Protein AF-0000000084841473 (afdb_homodimer)

InterPro domains:
  IPR002213 UDP-glucuronosyl/UDP-glucosyltransferase [PF00201] (5-409)
  IPR002213 UDP-glucuronosyl/UDP-glucosyltransferase [cd03784] (1-336)
  IPR035595 UDP-glycosyltransferase family, conserved site [PS00375] (239-282)
  IPR050271 UDP-glycosyltransferase [PTHR48043] (5-389)

Solvent-accessible surface area (backbone atoms only — not comparable to full-atom values): 44385 Å² total; per-residue (Å²): 108,63,66,55,31,56,51,37,44,53,55,69,67,36,53,68,60,54,50,52,57,56,70,67,62,69,85,62,43,81,35,56,53,78,44,71,50,47,55,54,52,33,59,74,65,67,56,50,35,34,32,37,31,84,32,66,79,64,62,32,64,64,46,73,36,64,62,58,42,48,36,40,56,44,76,84,61,67,55,61,44,80,52,55,73,68,51,31,45,51,31,42,53,49,50,61,47,48,58,56,53,52,50,53,54,46,58,56,36,41,62,45,43,62,71,75,34,56,86,92,65,56,81,52,66,65,58,54,51,62,60,47,38,29,41,34,29,36,29,46,49,72,59,43,78,34,51,54,36,46,67,33,55,44,66,32,39,44,66,82,45,62,86,53,54,87,73,56,70,70,56,50,55,56,47,56,71,24,60,90,64,14,27,33,44,36,43,54,67,85,61,50,76,77,47,84,44,63,64,51,48,50,22,50,41,55,12,52,62,73,48,77,35,26,36,45,32,53,38,54,70,88,72,52,60,87,91,54,81,74,34,87,52,52,44,72,30,75,68,73,64,58,55,28,51,48,48,36,91,50,46,47,36,37,36,29,25,31,50,58,71,59,49,32,31,28,31,62,44,32,32,20,36,43,25,38,40,82,59,79,67,13,53,41,45,32,42,32,33,39,75,60,35,26,34,48,67,46,54,64,91,64,55,34,29,66,56,46,32,51,51,52,41,44,53,59,66,36,84,54,14,52,55,23,37,50,32,9,43,53,39,14,41,39,55,72,34,48,66,62,57,29,63,56,52,53,53,31,46,53,49,22,27,62,65,43,76,43,28,67,58,30,52,38,57,61,81,77,42,55,66,54,52,56,69,35,47,63,53,50,49,51,51,52,51,51,50,51,50,51,50,50,50,51,50,51,49,49,50,49,49,49,51,53,54,51,52,49,52,52,52,51,51,54,55,54,61,54,57,69,74,101,109,64,67,53,30,55,50,38,43,54,53,69,66,38,53,66,59,55,49,52,58,56,69,65,61,69,85,61,42,81,36,58,53,79,44,71,49,48,56,53,51,33,59,75,66,68,56,50,36,32,32,37,31,84,32,68,79,64,62,32,64,62,46,72,36,64,63,58,42,48,36,42,56,43,77,83,60,68,54,60,44,80,54,54,74,69,50,29,44,51,30,42,53,49,49,60,48,48,58,56,52,51,50,52,53,47,57,56,36,41,63,44,42,62,71,74,35,57,87,92,67,56,81,51,68,64,58,54,50,62,61,46,38,29,41,34,30,36,29,48,48,74,59,43,78,34,52,54,37,45,67,32,54,45,67,30,37,47,64,82,45,62,86,51,55,87,74,55,70,70,58,50,55,57,47,58,70,24,60,89,63,14,26,32,42,36,44,55,67,85,62,50,76,78,46,85,46,60,64,50,48,50,22,49,41,53,13,53,60,72,48,76,36,26,35,44,32,54,39,54,68,90,72,52,59,86,89,54,82,74,34,88,52,54,43,70,30,78,68,71,65,60,54,28,51,48,48,36,90,51,46,48,36,36,36,30,27,31,52,58,70,59,50,33,32,27,31,62,46,32,31,20,35,42,26,39,40,81,58,82,65,14,51,42,45,33,43,32,33,40,75,60,35,26,34,48,68,46,55,66,91,64,55,34,29,66,56,46,33,51,52,51,40,44,53,59,66,36,84,55,15,51,54,23,37,50,32,9,42,53,38,14,42,40,55,72,35,48,64,62,56,29,62,57,49,53,53,31,46,54,49,22,27,64,65,44,76,42,29,66,59,30,50,37,57,61,82,76,43,55,66,53,52,56,69,36,45,62,53,51,49,50,52,51,51,50,49,50,51,52,48,50,49,50,50,51,49,50,49,50,49,49,50,53,53,51,52,49,53,54,51,51,52,55,54,54,60,54,58,70,75,102

pLDDT: mean 91.63, std 9.34, range [44.0, 98.5]

Radius of gyration: 34.51 Å; Cα contacts (8 Å, |Δi|>4): 1315; chains: 2; bounding box: 115×90×79 Å

Organism: Latimeria chalumnae (NCBI:txid7897)

Nearest PDB structures (foldseek):
  7yan-assembly2_D-2  TM=9.530E-01  e=5.225E-15  Homo sapiens
  7yf5-assembly1_A  TM=9.256E-01  e=1.054E-14  Homo sapiens
  2o6l-assembly1_B  TM=9.588E-01  e=5.619E-14  Homo sapiens
  7yf5-assembly1_B  TM=9.496E-01  e=5.930E-14  Homo sapiens
  6lfn-assembly1_A  TM=6.529E-01  e=1.782E-09  Landoltia punctata

Structure (mmCIF, N/CA/C/O backbone):
data_AF-0000000084841473-model_v1
#
loop_
_entity.id
_entity.type
_entity.pdbx_description
1 polymer UDP-glucuronosyltransferase
#
loop_
_atom_site.group_PDB
_atom_site.id
_atom_site.type_symbol
_atom_site.label_atom_id
_atom_site.label_alt_id
_atom_site.label_comp_id
_atom_site.label_asym_id
_atom_site.label_entity_id
_atom_site.label_seq_id
_atom_site.pdbx_PDB_ins_code
_atom_site.Cartn_x
_atom_site.Cartn_y
_atom_site.Cartn_z
_atom_site.occupancy
_atom_site.B_iso_or_equiv
_atom_site.auth_seq_id
_atom_site.auth_comp_id
_atom_site.auth_asym_id
_atom_site.auth_atom_id
_atom_site.pdbx_PDB_model_num
ATOM 1 N N . ILE A 1 1 ? 5.359 12.258 27.25 1 73.31 1 ILE A N 1
ATOM 2 C CA . ILE A 1 1 ? 5.449 10.805 27.172 1 73.31 1 ILE A CA 1
ATOM 3 C C . ILE A 1 1 ? 5.723 10.234 28.562 1 73.31 1 ILE A C 1
ATOM 5 O O . ILE A 1 1 ? 5.223 9.156 28.906 1 73.31 1 ILE A O 1
ATOM 9 N N . GLY A 1 2 ? 6.395 11.109 29.359 1 76.5 2 GLY A N 1
ATOM 10 C CA . GLY A 1 2 ? 6.629 10.664 30.719 1 76.5 2 GLY A CA 1
ATOM 11 C C . GLY A 1 2 ? 5.352 10.484 31.531 1 76.5 2 GLY A C 1
ATOM 12 O O . GLY A 1 2 ? 5.199 9.5 32.25 1 76.5 2 GLY A O 1
ATOM 13 N N . HIS A 1 3 ? 4.418 11.359 31.281 1 86.25 3 HIS A N 1
ATOM 14 C CA . HIS A 1 3 ? 3.133 11.273 31.953 1 86.25 3 HIS A CA 1
ATOM 15 C C . HIS A 1 3 ? 2.363 10.031 31.531 1 86.25 3 HIS A C 1
ATOM 17 O O . HIS A 1 3 ? 1.638 9.438 32.344 1 86.25 3 HIS A O 1
ATOM 23 N N . LEU A 1 4 ? 2.6 9.641 30.328 1 88.81 4 LEU A N 1
ATOM 24 C CA . LEU A 1 4 ? 1.919 8.453 29.844 1 88.81 4 LEU A CA 1
ATOM 25 C C . LEU A 1 4 ? 2.447 7.199 30.531 1 88.81 4 LEU A C 1
ATOM 27 O O . LEU A 1 4 ? 1.681 6.277 30.812 1 88.81 4 LEU A O 1
ATOM 31 N N . ALA A 1 5 ? 3.727 7.203 30.828 1 91.88 5 ALA A N 1
ATOM 32 C CA . ALA A 1 5 ? 4.32 6.055 31.5 1 91.88 5 ALA A CA 1
ATOM 33 C C . ALA A 1 5 ? 3.805 5.938 32.938 1 91.88 5 ALA A C 1
ATOM 35 O O . ALA A 1 5 ? 3.529 4.832 33.406 1 91.88 5 ALA A O 1
ATOM 36 N N . LEU A 1 6 ? 3.711 7.082 33.594 1 92.12 6 LEU A N 1
ATOM 37 C CA . LEU A 1 6 ? 3.184 7.094 34.938 1 92.12 6 LEU A CA 1
ATOM 38 C C . LEU A 1 6 ? 1.737 6.609 34.969 1 92.12 6 LEU A C 1
ATOM 40 O O . LEU A 1 6 ? 1.354 5.836 35.844 1 92.12 6 LEU A O 1
ATOM 44 N N . GLN A 1 7 ? 0.996 7.074 34.062 1 93.12 7 GLN A N 1
ATOM 45 C CA . GLN A 1 7 ? -0.391 6.637 33.938 1 93.12 7 GLN A CA 1
ATOM 46 C C . GLN A 1 7 ? -0.475 5.141 33.656 1 93.12 7 GLN A C 1
ATOM 48 O O . GLN A 1 7 ? -1.378 4.461 34.156 1 93.12 7 GLN A O 1
ATOM 53 N N . CYS A 1 8 ? 0.465 4.684 32.906 1 94.88 8 CYS A N 1
ATOM 54 C CA . CYS A 1 8 ? 0.513 3.266 32.562 1 94.88 8 CYS A CA 1
ATOM 55 C C . CYS A 1 8 ? 0.738 2.412 33.781 1 94.88 8 CYS A C 1
ATOM 57 O O . CYS A 1 8 ? 0.083 1.384 33.969 1 94.88 8 CYS A O 1
ATOM 59 N N . ASP A 1 9 ? 1.625 2.881 34.625 1 94.94 9 ASP A N 1
ATOM 60 C CA . ASP A 1 9 ? 1.894 2.191 35.875 1 94.94 9 ASP A CA 1
ATOM 61 C C . ASP A 1 9 ? 0.63 2.092 36.75 1 94.94 9 ASP A C 1
ATOM 63 O O . ASP A 1 9 ? 0.327 1.031 37.281 1 94.94 9 ASP A O 1
ATOM 67 N N . LYS A 1 10 ? -0.092 3.176 36.75 1 94.69 10 LYS A N 1
ATOM 68 C CA . LYS A 1 10 ? -1.325 3.211 37.531 1 94.69 10 LYS A CA 1
ATOM 69 C C . LYS A 1 10 ? -2.371 2.266 36.969 1 94.69 10 LYS A C 1
ATOM 71 O O . LYS A 1 10 ? -3.111 1.615 37.719 1 94.69 10 LYS A O 1
ATOM 76 N N . LEU A 1 11 ? -2.416 2.217 35.719 1 93.62 11 LEU A N 1
ATOM 77 C CA . LEU A 1 11 ? -3.381 1.351 35.031 1 93.62 11 LEU A CA 1
ATOM 78 C C . LEU A 1 11 ? -3.098 -0.117 35.344 1 93.62 11 LEU A C 1
ATOM 80 O O . LEU A 1 11 ? -4.023 -0.897 35.562 1 93.62 11 LEU A O 1
ATOM 84 N N . PHE A 1 12 ? -1.845 -0.553 35.406 1 93.94 12 PHE A N 1
ATOM 85 C CA . PHE A 1 12 ? -1.459 -1.933 35.688 1 93.94 12 PHE A CA 1
ATOM 86 C C . PHE A 1 12 ? -1.74 -2.293 37.125 1 93.94 12 PHE A C 1
ATOM 88 O O . PHE A 1 12 ? -1.908 -3.469 37.469 1 93.94 12 PHE A O 1
ATOM 95 N N . MET A 1 13 ? -1.796 -1.232 37.938 1 93.19 13 MET A N 1
ATOM 96 C CA . MET A 1 13 ? -2.061 -1.471 39.344 1 93.19 13 MET A CA 1
ATOM 97 C C . MET A 1 13 ? -3.551 -1.663 39.594 1 93.19 13 MET A C 1
ATOM 99 O O . MET A 1 13 ? -3.949 -2.16 40.656 1 93.19 13 MET A O 1
ATOM 103 N N . GLU A 1 14 ? -4.336 -1.236 38.625 1 92.81 14 GLU A N 1
ATOM 104 C CA . GLU A 1 14 ? -5.773 -1.453 38.719 1 92.81 14 GLU A CA 1
ATOM 105 C C . GLU A 1 14 ? -6.148 -2.879 38.344 1 92.81 14 GLU A C 1
ATOM 107 O O . GLU A 1 14 ? -6.738 -3.104 37.281 1 92.81 14 GLU A O 1
ATOM 112 N N . SER A 1 15 ? -6.016 -3.807 39.188 1 88.44 15 SER A N 1
ATOM 113 C CA . SER A 1 15 ? -6.18 -5.234 38.938 1 88.44 15 SER A CA 1
ATOM 114 C C . SER A 1 15 ? -7.617 -5.562 38.562 1 88.44 15 SER A C 1
ATOM 116 O O . SER A 1 15 ? -7.852 -6.398 37.688 1 88.44 15 SER A O 1
ATOM 118 N N . ASP A 1 16 ? -8.547 -4.852 39.125 1 92.19 16 ASP A N 1
ATOM 119 C CA . ASP A 1 16 ? -9.953 -5.121 38.844 1 92.19 16 ASP A CA 1
ATOM 120 C C . ASP A 1 16 ? -10.273 -4.824 37.375 1 92.19 16 ASP A C 1
ATOM 122 O O . ASP A 1 16 ? -11 -5.586 36.719 1 92.19 16 ASP A O 1
ATOM 126 N N . LEU A 1 17 ? -9.766 -3.766 36.969 1 90.5 17 LEU A N 1
ATOM 127 C CA . LEU A 1 17 ? -9.992 -3.389 35.594 1 90.5 17 LEU A CA 1
ATOM 128 C C . LEU A 1 17 ? -9.359 -4.402 34.625 1 90.5 17 LEU A C 1
ATOM 130 O O . LEU A 1 17 ? -9.984 -4.82 33.656 1 90.5 17 LEU A O 1
ATOM 134 N N . LEU A 1 18 ? -8.148 -4.809 34.875 1 91.69 18 LEU A N 1
ATOM 135 C CA . LEU A 1 18 ? -7.449 -5.766 34.031 1 91.69 18 LEU A CA 1
ATOM 136 C C . LEU A 1 18 ? -8.148 -7.117 34.031 1 91.69 18 LEU A C 1
ATOM 138 O O . LEU A 1 18 ? -8.266 -7.77 33 1 91.69 18 LEU A O 1
ATOM 142 N N . ASP A 1 19 ? -8.609 -7.492 35.156 1 92.19 19 ASP A N 1
ATOM 143 C CA . ASP A 1 19 ? -9.328 -8.758 35.281 1 92.19 19 ASP A CA 1
ATOM 144 C C . ASP A 1 19 ? -10.648 -8.711 34.531 1 92.19 19 ASP A C 1
ATOM 146 O O . ASP A 1 19 ? -11.039 -9.695 33.906 1 92.19 19 ASP A O 1
ATOM 150 N N . SER A 1 20 ? -11.281 -7.617 34.656 1 92.5 20 SER A N 1
ATOM 151 C CA . SER A 1 20 ? -12.531 -7.457 33.938 1 92.5 20 SER A CA 1
ATOM 152 C C . SER A 1 20 ? -12.305 -7.566 32.438 1 92.5 20 SER A C 1
ATOM 154 O O . SER A 1 20 ? -13.078 -8.211 31.719 1 92.5 20 SER A O 1
ATOM 156 N N . LEU A 1 21 ? -11.258 -6.973 31.938 1 90.38 21 LEU A N 1
ATOM 157 C CA . LEU A 1 21 ? -10.922 -7.027 30.516 1 90.38 21 LEU A CA 1
ATOM 158 C C . LEU A 1 21 ? -10.57 -8.453 30.094 1 90.38 21 LEU A C 1
ATOM 160 O O . LEU A 1 21 ? -10.938 -8.891 29.016 1 90.38 21 LEU A O 1
ATOM 164 N N . ARG A 1 22 ? -9.922 -9.164 30.922 1 90.12 22 ARG A N 1
ATOM 165 C CA . ARG A 1 22 ? -9.547 -10.547 30.656 1 90.12 22 ARG A CA 1
ATOM 166 C C . ARG A 1 22 ? -10.781 -11.445 30.562 1 90.12 22 ARG A C 1
ATOM 168 O O . ARG A 1 22 ? -10.844 -12.344 29.734 1 90.12 22 ARG A O 1
ATOM 175 N N . HIS A 1 23 ? -11.758 -11.164 31.344 1 91.44 23 HIS A N 1
ATOM 176 C CA . HIS A 1 23 ? -12.945 -12 31.453 1 91.44 23 HIS A CA 1
ATOM 177 C C . HIS A 1 23 ? -13.875 -11.805 30.266 1 91.44 23 HIS A C 1
ATOM 179 O O . HIS A 1 23 ? -14.648 -12.703 29.922 1 91.44 23 HIS A O 1
ATOM 185 N N . GLU A 1 24 ? -13.82 -10.609 29.672 1 90.19 24 GLU A N 1
ATOM 186 C CA . GLU A 1 24 ? -14.695 -10.32 28.547 1 90.19 24 GLU A CA 1
ATOM 187 C C . GLU A 1 24 ? -14.359 -11.195 27.344 1 90.19 24 GLU A C 1
ATOM 189 O O . GLU A 1 24 ? -15.219 -11.469 26.5 1 90.19 24 GLU A O 1
ATOM 194 N N . LYS A 1 25 ? -13.141 -11.656 27.203 1 88.56 25 LYS A N 1
ATOM 195 C CA . LYS A 1 25 ? -12.656 -12.516 26.125 1 88.56 25 LYS A CA 1
ATOM 196 C C . LYS A 1 25 ? -12.969 -11.914 24.766 1 88.56 25 LYS A C 1
ATOM 198 O O . LYS A 1 25 ? -13.562 -12.578 23.906 1 88.56 25 LYS A O 1
ATOM 203 N N . PHE A 1 26 ? -12.578 -10.711 24.531 1 90.44 26 PHE A N 1
ATOM 204 C CA . PHE A 1 26 ? -12.766 -10.031 23.266 1 90.44 26 PHE A CA 1
ATOM 205 C C . PHE A 1 26 ? -12.062 -10.781 22.141 1 90.44 26 PHE A C 1
ATOM 207 O O . PHE A 1 26 ? -10.977 -11.328 22.328 1 90.44 26 PHE A O 1
ATOM 214 N N . ASP A 1 27 ? -12.711 -10.844 20.984 1 91.56 27 ASP A N 1
ATOM 215 C CA . ASP A 1 27 ? -12.094 -11.453 19.812 1 91.56 27 ASP A CA 1
ATOM 216 C C . ASP A 1 27 ? -10.953 -10.586 19.281 1 91.56 27 ASP A C 1
ATOM 218 O O . ASP A 1 27 ? -9.938 -11.102 18.828 1 91.56 27 ASP A O 1
ATOM 222 N N . ILE A 1 28 ? -11.195 -9.242 19.344 1 94.56 28 ILE A N 1
ATOM 223 C CA . ILE A 1 28 ? -10.203 -8.305 18.844 1 94.56 28 ILE A CA 1
ATOM 224 C C . ILE A 1 28 ? -10.344 -6.965 19.562 1 94.56 28 ILE A C 1
ATOM 226 O O . ILE A 1 28 ? -11.453 -6.543 19.891 1 94.56 28 ILE A O 1
ATOM 230 N N . ALA A 1 29 ? -9.266 -6.363 19.875 1 95.44 29 ALA A N 1
ATOM 231 C CA . ALA A 1 29 ? -9.258 -5.059 20.531 1 95.44 29 ALA A CA 1
ATOM 232 C C . ALA A 1 29 ? -8.852 -3.957 19.547 1 95.44 29 ALA A C 1
ATOM 234 O O . ALA A 1 29 ? -7.98 -4.16 18.703 1 95.44 29 ALA A O 1
ATOM 235 N N . LEU A 1 30 ? -9.492 -2.848 19.609 1 96 30 LEU A N 1
ATOM 236 C CA . LEU A 1 30 ? -9.055 -1.635 18.922 1 96 30 LEU A CA 1
ATOM 237 C C . LEU A 1 30 ? -8.258 -0.736 19.875 1 96 30 LEU A C 1
ATOM 239 O O . LEU A 1 30 ? -8.82 -0.173 20.812 1 96 30 LEU A O 1
ATOM 243 N N . LEU A 1 31 ? -7 -0.579 19.594 1 96 31 LEU A N 1
ATOM 244 C CA . LEU A 1 31 ? -6.105 0.141 20.5 1 96 31 LEU A CA 1
ATOM 245 C C . LEU A 1 31 ? -5.871 1.566 20 1 96 31 LEU A C 1
ATOM 247 O O . LEU A 1 31 ? -5.75 1.8 18.797 1 96 31 LEU A O 1
ATOM 251 N N . ASP A 1 32 ? -5.812 2.457 20.969 1 94.25 32 ASP A N 1
ATOM 252 C CA . ASP A 1 32 ? -5.23 3.766 20.688 1 94.25 32 ASP A CA 1
ATOM 253 C C . ASP A 1 32 ? -3.713 3.67 20.547 1 94.25 32 ASP A C 1
ATOM 255 O O . ASP A 1 32 ? -2.994 3.537 21.531 1 94.25 32 ASP A O 1
ATOM 259 N N . ALA A 1 33 ? -3.24 3.865 19.406 1 93.81 33 ALA A N 1
ATOM 260 C CA . ALA A 1 33 ? -1.84 3.584 19.109 1 93.81 33 ALA A CA 1
ATOM 261 C C . ALA A 1 33 ? -0.956 4.785 19.438 1 93.81 33 ALA A C 1
ATOM 263 O O . ALA A 1 33 ? 0.269 4.715 19.297 1 93.81 33 ALA A O 1
ATOM 264 N N . PHE A 1 34 ? -1.531 5.812 19.891 1 91.12 34 PHE A N 1
ATOM 265 C CA . PHE A 1 34 ? -0.742 6.969 20.297 1 91.12 34 PHE A CA 1
ATOM 266 C C . PHE A 1 34 ? -0.038 6.695 21.625 1 91.12 34 PHE A C 1
ATOM 268 O O . PHE A 1 34 ? 1.085 7.156 21.844 1 91.12 34 PHE A O 1
ATOM 275 N N . ASN A 1 35 ? -0.689 6 22.453 1 92.25 35 ASN A N 1
ATOM 276 C CA . ASN A 1 35 ? -0.165 5.68 23.781 1 92.25 35 ASN A CA 1
ATOM 277 C C . ASN A 1 35 ? 0.537 4.324 23.781 1 92.25 35 ASN A C 1
ATOM 279 O O . ASN A 1 35 ? -0.108 3.285 23.625 1 92.25 35 ASN A O 1
ATOM 283 N N . PRO A 1 36 ? 1.854 4.285 24.094 1 93.56 36 PRO A N 1
ATOM 284 C CA . PRO A 1 36 ? 2.568 3.008 24.141 1 93.56 36 PRO A CA 1
ATOM 285 C C . PRO A 1 36 ? 1.986 2.043 25.172 1 93.56 36 PRO A C 1
ATOM 287 O O . PRO A 1 36 ? 2.119 0.826 25.031 1 93.56 36 PRO A O 1
ATOM 290 N N . CYS A 1 37 ? 1.311 2.6 26.156 1 95.75 37 CYS A N 1
ATOM 291 C CA . CYS A 1 37 ? 0.754 1.771 27.234 1 95.75 37 CYS A CA 1
ATOM 292 C C . CYS A 1 37 ? -0.292 0.809 26.672 1 95.75 37 CYS A C 1
ATOM 294 O O . CYS A 1 37 ? -0.441 -0.307 27.188 1 95.75 37 CYS A O 1
ATOM 296 N N . SER A 1 38 ? -1.058 1.237 25.656 1 96.06 38 SER A N 1
ATOM 297 C CA . SER A 1 38 ? -2.084 0.387 25.062 1 96.06 38 SER A CA 1
ATOM 298 C C . SER A 1 38 ? -1.49 -0.925 24.562 1 96.06 38 SER A C 1
ATOM 300 O O . SER A 1 38 ? -2.105 -1.983 24.703 1 96.06 38 SER A O 1
ATOM 302 N N . PHE A 1 39 ? -0.289 -0.924 24.016 1 96.38 39 PHE A N 1
ATOM 303 C CA . PHE A 1 39 ? 0.383 -2.113 23.5 1 96.38 39 PHE A CA 1
ATOM 304 C C . PHE A 1 39 ? 0.806 -3.027 24.641 1 96.38 39 PHE A C 1
ATOM 306 O O . PHE A 1 39 ? 0.706 -4.25 24.531 1 96.38 39 PHE A O 1
ATOM 313 N N . LEU A 1 40 ? 1.278 -2.41 25.719 1 96.38 40 LEU A N 1
ATOM 314 C CA . LEU A 1 40 ? 1.697 -3.186 26.875 1 96.38 40 LEU A CA 1
ATOM 315 C C . LEU A 1 40 ? 0.51 -3.91 27.5 1 96.38 40 LEU A C 1
ATOM 317 O O . LEU A 1 40 ? 0.615 -5.082 27.875 1 96.38 40 LEU A O 1
ATOM 321 N N . ILE A 1 41 ? -0.595 -3.221 27.594 1 95.12 41 ILE A N 1
ATOM 322 C CA . ILE A 1 41 ? -1.799 -3.816 28.156 1 95.12 41 ILE A CA 1
ATOM 323 C C . ILE A 1 41 ? -2.266 -4.977 27.281 1 95.12 41 ILE A C 1
ATOM 325 O O . ILE A 1 41 ? -2.609 -6.047 27.781 1 95.12 41 ILE A O 1
ATOM 329 N N . ALA A 1 42 ? -2.314 -4.738 25.969 1 95.62 42 ALA A N 1
ATOM 330 C CA . ALA A 1 42 ? -2.715 -5.793 25.047 1 95.62 42 ALA A CA 1
ATOM 331 C C . ALA A 1 42 ? -1.813 -7.016 25.188 1 95.62 42 ALA A C 1
ATOM 333 O O . ALA A 1 42 ? -2.289 -8.156 25.156 1 95.62 42 ALA A O 1
ATOM 334 N N . GLU A 1 43 ? -0.511 -6.781 25.297 1 94.88 43 GLU A N 1
ATOM 335 C CA . GLU A 1 43 ? 0.45 -7.867 25.484 1 94.88 43 GLU A CA 1
ATOM 336 C C . GLU A 1 43 ? 0.182 -8.633 26.766 1 94.88 43 GLU A C 1
ATOM 338 O O . GLU A 1 43 ? 0.197 -9.867 26.781 1 94.88 43 GLU A O 1
ATOM 343 N N . ARG A 1 44 ? -0.047 -7.918 27.844 1 93.31 44 ARG A N 1
ATOM 344 C CA . ARG A 1 44 ? -0.308 -8.531 29.156 1 93.31 44 ARG A CA 1
ATOM 345 C C . ARG A 1 44 ? -1.559 -9.398 29.109 1 93.31 44 ARG A C 1
ATOM 347 O O . ARG A 1 44 ? -1.604 -10.469 29.719 1 93.31 44 ARG A O 1
ATOM 354 N N . LEU A 1 45 ? -2.502 -8.984 28.375 1 93.5 45 LEU A N 1
ATOM 355 C CA . LEU A 1 45 ? -3.787 -9.672 28.328 1 93.5 45 LEU A CA 1
ATOM 356 C C . LEU A 1 45 ? -3.812 -10.727 27.234 1 93.5 45 LEU A C 1
ATOM 358 O O . LEU A 1 45 ? -4.762 -11.5 27.125 1 93.5 45 LEU A O 1
ATOM 362 N N . GLY A 1 46 ? -2.805 -10.695 26.344 1 92.75 46 GLY A N 1
ATOM 363 C CA . GLY A 1 46 ? -2.744 -11.648 25.25 1 92.75 46 GLY A CA 1
ATOM 364 C C . GLY A 1 46 ? -3.809 -11.414 24.188 1 92.75 46 GLY A C 1
ATOM 365 O O . GLY A 1 46 ? -4.398 -12.367 23.672 1 92.75 46 GLY A O 1
ATOM 366 N N . LEU A 1 47 ? -4.082 -10.188 23.906 1 93.31 47 LEU A N 1
ATOM 367 C CA . LEU A 1 47 ? -5.16 -9.852 22.969 1 93.31 47 LEU A CA 1
ATOM 368 C C . LEU A 1 47 ? -4.633 -9.711 21.547 1 93.31 47 LEU A C 1
ATOM 370 O O . LEU A 1 47 ? -3.508 -9.258 21.344 1 93.31 47 LEU A O 1
ATOM 374 N N . HIS A 1 48 ? -5.441 -10.102 20.562 1 94.12 48 HIS A N 1
ATOM 375 C CA . HIS A 1 48 ? -5.281 -9.641 19.188 1 94.12 48 HIS A CA 1
ATOM 376 C C . HIS A 1 48 ? -5.836 -8.234 19.016 1 94.12 48 HIS A C 1
ATOM 378 O O . HIS A 1 48 ? -6.863 -7.887 19.594 1 94.12 48 HIS A O 1
ATOM 384 N N . PHE A 1 49 ? -5.102 -7.449 18.266 1 96.75 49 PHE A N 1
ATOM 385 C CA . PHE A 1 49 ? -5.594 -6.078 18.25 1 96.75 49 PHE A CA 1
ATOM 386 C C . PHE A 1 49 ? -5.293 -5.402 16.922 1 96.75 49 PHE A C 1
ATOM 388 O O . PHE A 1 49 ? -4.422 -5.855 16.172 1 96.75 49 PHE A O 1
ATOM 395 N N . VAL A 1 50 ? -6.074 -4.418 16.641 1 97.62 50 VAL A N 1
ATOM 396 C CA . VAL A 1 50 ? -5.891 -3.43 15.586 1 97.62 50 VAL A CA 1
ATOM 397 C C . VAL A 1 50 ? -5.406 -2.113 16.188 1 97.62 50 VAL A C 1
ATOM 399 O O . VAL A 1 50 ? -5.977 -1.626 17.172 1 97.62 50 VAL A O 1
ATOM 402 N N . ALA A 1 51 ? -4.312 -1.604 15.695 1 97.38 51 ALA A N 1
ATOM 403 C CA . ALA A 1 51 ? -3.773 -0.344 16.203 1 97.38 51 ALA A CA 1
ATOM 404 C C . ALA A 1 51 ? -4.301 0.84 15.391 1 97.38 51 ALA A C 1
ATOM 406 O O . ALA A 1 51 ? -4.121 0.902 14.172 1 97.38 51 ALA A O 1
ATOM 407 N N . VAL A 1 52 ? -4.961 1.751 16.047 1 96.62 52 VAL A N 1
ATOM 408 C CA . VAL A 1 52 ? -5.523 2.934 15.406 1 96.62 52 VAL A CA 1
ATOM 409 C C . VAL A 1 52 ? -4.73 4.172 15.812 1 96.62 52 VAL A C 1
ATOM 411 O O . VAL A 1 52 ? -4.738 4.566 16.984 1 96.62 52 VAL A O 1
ATOM 414 N N . PHE A 1 53 ? -4.07 4.715 14.875 1 94.94 53 PHE A N 1
ATOM 415 C CA . PHE A 1 53 ? -3.305 5.934 15.125 1 94.94 53 PHE A CA 1
ATOM 416 C C . PHE A 1 53 ? -4.109 7.168 14.742 1 94.94 53 PHE A C 1
ATOM 418 O O . PHE A 1 53 ? -4.598 7.266 13.609 1 94.94 53 PHE A O 1
ATOM 425 N N . PRO A 1 54 ? -4.312 8.125 15.539 1 90.69 54 PRO A N 1
ATOM 426 C CA . PRO A 1 54 ? -5.219 9.258 15.32 1 90.69 54 PRO A CA 1
ATOM 427 C C . PRO A 1 54 ? -4.641 10.297 14.367 1 90.69 54 PRO A C 1
ATOM 429 O O . PRO A 1 54 ? -5.301 11.289 14.062 1 90.69 54 PRO A O 1
ATOM 432 N N . GLY A 1 55 ? -3.607 10.039 13.688 1 89 55 GLY A N 1
ATOM 433 C CA . GLY A 1 55 ? -3.029 11.023 12.789 1 89 55 GLY A CA 1
ATOM 434 C C . GLY A 1 55 ? -2.318 10.398 11.602 1 89 55 GLY A C 1
ATOM 435 O O . GLY A 1 55 ? -2.695 9.32 11.141 1 89 55 GLY A O 1
ATOM 436 N N . ALA A 1 56 ? -1.413 11.234 11.094 1 86.69 56 ALA A N 1
ATOM 437 C CA . ALA A 1 56 ? -0.633 10.836 9.93 1 86.69 56 ALA A CA 1
ATOM 438 C C . ALA A 1 56 ? 0.406 9.781 10.297 1 86.69 56 ALA A C 1
ATOM 440 O O . ALA A 1 56 ? 0.369 9.219 11.398 1 86.69 56 ALA A O 1
ATOM 441 N N . PHE A 1 57 ? 1.195 9.391 9.406 1 89.38 57 PHE A N 1
ATOM 442 C CA . PHE A 1 57 ? 2.164 8.305 9.531 1 89.38 57 PHE A CA 1
ATOM 443 C C . PHE A 1 57 ? 3.328 8.727 10.43 1 89.38 57 PHE A C 1
ATOM 445 O O . PHE A 1 57 ? 4.492 8.492 10.086 1 89.38 57 PHE A O 1
ATOM 452 N N . PHE A 1 58 ? 2.963 9.234 11.594 1 82.19 58 PHE A N 1
ATOM 453 C CA . PHE A 1 58 ? 4.008 9.609 12.539 1 82.19 58 PHE A CA 1
ATOM 454 C C . PHE A 1 58 ? 4.676 8.375 13.133 1 82.19 58 PHE A C 1
ATOM 456 O O . PHE A 1 58 ? 3.998 7.445 13.562 1 82.19 58 PHE A O 1
ATOM 463 N N . GLY A 1 59 ? 5.973 8.305 13.07 1 81.44 59 GLY A N 1
ATOM 464 C CA . GLY A 1 59 ? 6.719 7.191 13.633 1 81.44 59 GLY A CA 1
ATOM 465 C C . GLY A 1 59 ? 6.602 5.922 12.805 1 81.44 59 GLY A C 1
ATOM 466 O O . GLY A 1 59 ? 6.816 4.824 13.32 1 81.44 59 GLY A O 1
ATOM 467 N N . SER A 1 60 ? 6.258 6.039 11.602 1 84.19 60 SER A N 1
ATOM 468 C CA . SER A 1 60 ? 5.984 4.898 10.727 1 84.19 60 SER A CA 1
ATOM 469 C C . SER A 1 60 ? 7.227 4.035 10.547 1 84.19 60 SER A C 1
ATOM 471 O O . SER A 1 60 ? 7.129 2.809 10.445 1 84.19 60 SER A O 1
ATOM 473 N N . GLN A 1 61 ? 8.344 4.613 10.625 1 83.69 61 GLN A N 1
ATOM 474 C CA . GLN A 1 61 ? 9.57 3.846 10.422 1 83.69 61 GLN A CA 1
ATOM 475 C C . GLN A 1 61 ? 9.781 2.84 11.547 1 83.69 61 GLN A C 1
ATOM 477 O O . GLN A 1 61 ? 10.32 1.753 11.328 1 83.69 61 GLN A O 1
ATOM 482 N N . GLN A 1 62 ? 9.273 3.191 12.703 1 84.12 62 GLN A N 1
ATOM 483 C CA . GLN A 1 62 ? 9.406 2.303 13.852 1 84.12 62 GLN A CA 1
ATOM 484 C C . GLN A 1 62 ? 8.352 1.198 13.812 1 84.12 62 GLN A C 1
ATOM 486 O O . GLN A 1 62 ? 8.453 0.216 14.555 1 84.12 62 GLN A O 1
ATOM 491 N N . ARG A 1 63 ? 7.48 1.371 12.953 1 87.81 63 ARG A N 1
ATOM 492 C CA . ARG A 1 63 ? 6.379 0.42 12.852 1 87.81 63 ARG A CA 1
ATOM 493 C C . ARG A 1 63 ? 6.531 -0.469 11.625 1 87.81 63 ARG A C 1
ATOM 495 O O . ARG A 1 63 ? 5.578 -1.131 11.203 1 87.81 63 ARG A O 1
ATOM 502 N N . GLY A 1 64 ? 7.719 -0.393 11.07 1 88.38 64 GLY A N 1
ATOM 503 C CA . GLY A 1 64 ? 8.039 -1.283 9.961 1 88.38 64 GLY A CA 1
ATOM 504 C C . GLY A 1 64 ? 7.527 -0.785 8.625 1 88.38 64 GLY A C 1
ATOM 505 O O . GLY A 1 64 ? 7.621 -1.489 7.617 1 88.38 64 GLY A O 1
ATOM 506 N N . ILE A 1 65 ? 6.957 0.368 8.539 1 92.56 65 ILE A N 1
ATOM 507 C CA . ILE A 1 65 ? 6.457 0.935 7.293 1 92.56 65 ILE A CA 1
ATOM 508 C C . ILE A 1 65 ? 7.602 1.584 6.527 1 92.56 65 ILE A C 1
ATOM 510 O O . ILE A 1 65 ? 8.289 2.465 7.051 1 92.56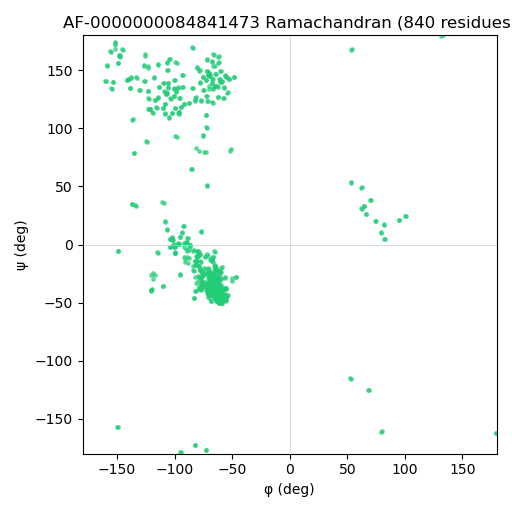 65 ILE A O 1
ATOM 514 N N . PRO A 1 66 ? 7.781 1.172 5.332 1 92.75 66 PRO A N 1
ATOM 515 C CA . PRO A 1 66 ? 8.859 1.789 4.551 1 92.75 66 PRO A CA 1
ATOM 516 C C . PRO A 1 66 ? 8.695 3.301 4.418 1 92.75 66 PRO A C 1
ATOM 518 O O . PRO A 1 66 ? 7.633 3.777 4.008 1 92.75 66 PRO A O 1
ATOM 521 N N . SER A 1 67 ? 9.742 4.012 4.789 1 94.5 67 SER A N 1
ATOM 522 C CA . SER A 1 67 ? 9.734 5.469 4.766 1 94.5 67 SER A CA 1
ATOM 523 C C . SER A 1 67 ? 11.023 6.016 4.152 1 94.5 67 SER A C 1
ATOM 525 O O . SER A 1 67 ? 11.891 6.523 4.871 1 94.5 67 SER A O 1
ATOM 527 N N . PRO A 1 68 ? 11.133 6.004 2.852 1 95.12 68 PRO A N 1
ATOM 528 C CA . PRO A 1 68 ? 12.352 6.523 2.227 1 95.12 68 PRO A CA 1
ATOM 529 C C . PRO A 1 68 ? 12.578 8.008 2.52 1 95.12 68 PRO A C 1
ATOM 531 O O . PRO A 1 68 ? 11.734 8.844 2.188 1 95.12 68 PRO A O 1
ATOM 534 N N . PRO A 1 69 ? 13.703 8.328 3.004 1 96.25 69 PRO A N 1
ATOM 535 C CA . PRO A 1 69 ? 13.93 9.711 3.418 1 96.25 69 PRO A CA 1
ATOM 536 C C . PRO A 1 69 ? 14.102 10.664 2.236 1 96.25 69 PRO A C 1
ATOM 538 O O . PRO A 1 69 ? 14.109 11.883 2.416 1 96.25 69 PRO A O 1
ATOM 541 N N . SER A 1 70 ? 14.227 10.117 1.078 1 97.38 70 SER A N 1
ATOM 542 C CA . SER A 1 70 ? 14.43 10.961 -0.094 1 97.38 70 SER A CA 1
ATOM 543 C C . SER A 1 70 ? 13.164 11.758 -0.424 1 97.38 70 SER A C 1
ATOM 545 O O . SER A 1 70 ? 13.242 12.82 -1.04 1 97.38 70 SER A O 1
ATOM 547 N N . TYR A 1 71 ? 11.977 11.234 0.015 1 97.38 71 TYR A N 1
ATOM 548 C CA . TYR A 1 71 ? 10.773 11.961 -0.378 1 97.38 71 TYR A CA 1
ATOM 549 C C . TYR A 1 71 ? 9.688 11.828 0.68 1 97.38 71 TYR A C 1
ATOM 551 O O . TYR A 1 71 ? 8.609 12.414 0.549 1 97.38 71 TYR A O 1
ATOM 559 N N . VAL A 1 72 ? 9.883 11.039 1.713 1 97.25 72 VAL A N 1
ATOM 560 C CA . VAL A 1 72 ? 8.953 10.938 2.832 1 97.25 72 VAL A CA 1
ATOM 561 C C . VAL A 1 72 ? 9.5 11.727 4.027 1 97.25 72 VAL A C 1
ATOM 563 O O . VAL A 1 72 ? 10.5 11.336 4.629 1 97.25 72 VAL A O 1
ATOM 566 N N . PRO A 1 73 ? 8.859 12.734 4.363 1 96.81 73 PRO A N 1
ATOM 567 C CA . PRO A 1 73 ? 9.367 13.531 5.48 1 96.81 73 PRO A CA 1
ATOM 568 C C . PRO A 1 73 ? 9.172 12.852 6.832 1 96.81 73 PRO A C 1
ATOM 570 O O . PRO A 1 73 ? 8.133 12.234 7.07 1 96.81 73 PRO A O 1
ATOM 573 N N . VAL A 1 74 ? 10.164 13.008 7.668 1 95.38 74 VAL A N 1
ATOM 574 C CA . VAL A 1 74 ? 10.102 12.477 9.023 1 95.38 74 VAL A CA 1
ATOM 575 C C . VAL A 1 74 ? 9.242 13.383 9.898 1 95.38 74 VAL A C 1
ATOM 577 O O . VAL A 1 74 ? 9.148 14.586 9.648 1 95.38 74 VAL A O 1
ATOM 580 N N . TYR A 1 75 ? 8.602 12.773 10.891 1 92.88 75 TYR A N 1
ATOM 581 C CA . TYR A 1 75 ? 7.773 13.531 11.82 1 92.88 75 TYR A CA 1
ATOM 582 C C . TYR A 1 75 ? 8.562 14.672 12.445 1 92.88 75 TYR A C 1
ATOM 584 O O . TYR A 1 75 ? 9.711 14.5 12.852 1 92.88 75 TYR A O 1
ATOM 592 N N . ARG A 1 76 ? 8.055 15.867 12.453 1 93.12 76 ARG A N 1
ATOM 593 C CA . ARG A 1 76 ? 8.578 17.094 13.047 1 93.12 76 ARG A CA 1
ATOM 594 C C . ARG A 1 76 ? 9.648 17.719 12.164 1 93.12 76 ARG A C 1
ATOM 596 O O . ARG A 1 76 ? 10.344 18.641 12.578 1 93.12 76 ARG A O 1
ATOM 603 N N . SER A 1 77 ? 9.781 17.234 10.961 1 95.25 77 SER A N 1
ATOM 604 C CA . SER A 1 77 ? 10.781 17.797 10.07 1 95.25 77 SER A CA 1
ATOM 605 C C . SER A 1 77 ? 10.289 19.109 9.461 1 95.25 77 SER A C 1
ATOM 607 O O . SER A 1 77 ? 11.094 19.938 9.023 1 95.25 77 SER A O 1
ATOM 609 N N . LEU A 1 78 ? 9.008 19.266 9.328 1 97 78 LEU A N 1
ATOM 610 C CA . LEU A 1 78 ? 8.383 20.422 8.688 1 97 78 LEU A CA 1
ATOM 611 C C . LEU A 1 78 ? 8.781 20.5 7.219 1 97 78 LEU A C 1
ATOM 613 O O . LEU A 1 78 ? 8.953 21.609 6.68 1 97 78 LEU A O 1
ATOM 617 N N . LEU A 1 79 ? 9.016 19.312 6.656 1 97.81 79 LEU A N 1
ATOM 618 C CA . LEU A 1 79 ? 9.375 19.219 5.246 1 97.81 79 LEU A CA 1
ATOM 619 C C . LEU A 1 79 ? 8.203 18.672 4.43 1 97.81 79 LEU A C 1
ATOM 621 O O . LEU A 1 79 ? 7.289 18.047 4.98 1 97.81 79 LEU A O 1
ATOM 625 N N . SER A 1 80 ? 8.203 18.969 3.168 1 97.81 80 SER A N 1
ATOM 626 C CA . SER A 1 80 ? 7.281 18.344 2.219 1 97.81 80 SER A CA 1
ATOM 627 C C . SER A 1 80 ? 7.922 17.156 1.516 1 97.81 80 SER A C 1
ATOM 629 O O . SER A 1 80 ? 9.031 16.75 1.863 1 97.81 80 SER A O 1
ATOM 631 N N . ASP A 1 81 ? 7.211 16.516 0.604 1 97.31 81 ASP A N 1
ATOM 632 C CA . ASP A 1 81 ? 7.746 15.398 -0.155 1 97.31 81 ASP A CA 1
ATOM 633 C C . ASP A 1 81 ? 8.625 15.875 -1.309 1 97.31 81 ASP A C 1
ATOM 635 O O . ASP A 1 81 ? 9.289 15.078 -1.968 1 97.31 81 ASP A O 1
ATOM 639 N N . HIS A 1 82 ? 8.633 17.156 -1.605 1 97 82 HIS A N 1
ATOM 640 C CA . HIS A 1 82 ? 9.523 17.766 -2.58 1 97 82 HIS A CA 1
ATOM 641 C C . HIS A 1 82 ? 10.719 18.438 -1.894 1 97 82 HIS A C 1
ATOM 643 O O . HIS A 1 82 ? 10.688 19.641 -1.612 1 97 82 HIS A O 1
ATOM 649 N N . MET A 1 83 ? 11.734 17.688 -1.794 1 98 83 MET A N 1
ATOM 650 C CA . MET A 1 83 ? 12.875 18.172 -1.018 1 98 83 MET A CA 1
ATOM 651 C C . MET A 1 83 ? 14.055 18.5 -1.927 1 98 83 MET A C 1
ATOM 653 O O . MET A 1 83 ? 14.344 17.75 -2.869 1 98 83 MET A O 1
ATOM 657 N N . ASN A 1 84 ? 14.727 19.609 -1.629 1 97.56 84 ASN A N 1
ATOM 658 C CA . ASN A 1 84 ? 16.016 19.875 -2.264 1 97.56 84 ASN A CA 1
ATOM 659 C C . ASN A 1 84 ? 17.141 19.125 -1.554 1 97.56 84 ASN A C 1
ATOM 661 O O . ASN A 1 84 ? 16.891 18.328 -0.657 1 97.56 84 ASN A O 1
ATOM 665 N N . PHE A 1 85 ? 18.375 19.391 -1.925 1 97.75 85 PHE A N 1
ATOM 666 C CA . PHE A 1 85 ? 19.516 18.625 -1.397 1 97.75 85 PHE A CA 1
ATOM 667 C C . PHE A 1 85 ? 19.625 18.812 0.111 1 97.75 85 PHE A C 1
ATOM 669 O O . PHE A 1 85 ? 19.734 17.844 0.854 1 97.75 85 PHE A O 1
ATOM 676 N N . TRP A 1 86 ? 19.578 19.984 0.602 1 98.12 86 TRP A N 1
ATOM 677 C CA . TRP A 1 86 ? 19.766 20.297 2.016 1 98.12 86 TRP A CA 1
ATOM 678 C C . TRP A 1 86 ? 18.609 19.766 2.85 1 98.12 86 TRP A C 1
ATOM 680 O O . TRP A 1 86 ? 18.812 19.328 3.986 1 98.12 86 TRP A O 1
ATOM 690 N N . GLU A 1 87 ? 17.422 19.812 2.289 1 98.5 87 GLU A N 1
ATOM 691 C CA . GLU A 1 87 ? 16.25 19.266 2.975 1 98.5 87 GLU A CA 1
ATOM 692 C C . GLU A 1 87 ? 16.328 17.75 3.1 1 98.5 87 GLU A C 1
ATOM 694 O O . GLU A 1 87 ? 15.969 17.188 4.137 1 98.5 87 GLU A O 1
ATOM 699 N N . ARG A 1 88 ? 16.781 17.078 2.008 1 98.31 88 ARG A N 1
ATOM 700 C CA . ARG A 1 88 ? 16.969 15.641 2.08 1 98.31 88 ARG A CA 1
ATOM 701 C C . ARG A 1 88 ? 18.031 15.281 3.119 1 98.31 88 ARG A C 1
ATOM 703 O O . ARG A 1 88 ? 17.891 14.289 3.84 1 98.31 88 ARG A O 1
ATOM 710 N N . LEU A 1 89 ? 19.078 16.078 3.156 1 98.06 89 LEU A N 1
ATOM 711 C CA . LEU A 1 89 ? 20.094 15.875 4.176 1 98.06 89 LEU A CA 1
ATOM 712 C C . LEU A 1 89 ? 19.5 16 5.574 1 98.06 89 LEU A C 1
ATOM 714 O O . LEU A 1 89 ? 19.734 15.141 6.43 1 98.06 89 LEU A O 1
ATOM 718 N N . LYS A 1 90 ? 18.781 17.078 5.797 1 98.25 90 LYS A N 1
ATOM 719 C CA . LYS A 1 90 ? 18.109 17.281 7.078 1 98.25 90 LYS A CA 1
ATOM 720 C C . LYS A 1 90 ? 17.203 16.094 7.418 1 98.25 90 LYS A C 1
ATOM 722 O O . LYS A 1 90 ? 17.25 15.586 8.539 1 98.25 90 LYS A O 1
ATOM 727 N N . ASN A 1 91 ? 16.422 15.695 6.426 1 97.88 91 ASN A N 1
ATOM 728 C CA . ASN A 1 91 ? 15.5 14.594 6.625 1 97.88 91 ASN A CA 1
ATOM 729 C C . ASN A 1 91 ? 16.234 13.297 6.969 1 97.88 91 ASN A C 1
ATOM 731 O O . ASN A 1 91 ? 15.781 12.531 7.824 1 97.88 91 ASN A O 1
ATOM 735 N N . CYS A 1 92 ? 17.312 13.047 6.336 1 96.56 92 CYS A N 1
ATOM 736 C CA . CYS A 1 92 ? 18.125 11.852 6.594 1 96.56 92 CYS A CA 1
ATOM 737 C C . CYS A 1 92 ? 18.656 11.859 8.016 1 96.56 92 CYS A C 1
ATOM 739 O O . CYS A 1 92 ? 18.594 10.844 8.711 1 96.56 92 CYS A O 1
ATOM 741 N N . VAL A 1 93 ? 19.203 12.977 8.398 1 95.81 93 VAL A N 1
ATOM 742 C CA . VAL A 1 93 ? 19.734 13.094 9.742 1 95.81 93 VAL A CA 1
ATOM 743 C C . VAL A 1 93 ? 18.625 12.891 10.773 1 95.81 93 VAL A C 1
ATOM 745 O O . VAL A 1 93 ? 18.812 12.188 11.766 1 95.81 93 VAL A O 1
ATOM 748 N N . MET A 1 94 ? 17.531 13.508 10.492 1 95.81 94 MET A N 1
ATOM 749 C CA . MET A 1 94 ? 16.406 13.375 11.406 1 95.81 94 MET A CA 1
ATOM 750 C C . MET A 1 94 ? 15.891 11.938 11.422 1 95.81 94 MET A C 1
ATOM 752 O O . MET A 1 94 ? 15.445 11.445 12.469 1 95.81 94 MET A O 1
ATOM 756 N N . PHE A 1 95 ? 15.945 11.328 10.289 1 95 95 PHE A N 1
ATOM 757 C CA . PHE A 1 95 ? 15.562 9.93 10.203 1 95 95 PHE A CA 1
ATOM 758 C C . PHE A 1 95 ? 16.422 9.07 11.109 1 95 95 PHE A C 1
ATOM 760 O O . PHE A 1 95 ? 15.914 8.258 11.883 1 95 95 PHE A O 1
ATOM 767 N N . LEU A 1 96 ? 17.656 9.258 11.062 1 91.62 96 LEU A N 1
ATOM 768 C CA . LEU A 1 96 ? 18.578 8.5 11.898 1 91.62 96 LEU A CA 1
ATOM 769 C C . LEU A 1 96 ? 18.391 8.836 13.375 1 91.62 96 LEU A C 1
ATOM 771 O O . LEU A 1 96 ? 18.438 7.949 14.227 1 91.62 96 LEU A O 1
ATOM 775 N N . SER A 1 97 ? 18.109 10.055 13.633 1 93.12 97 SER A N 1
ATOM 776 C CA . SER A 1 97 ? 17.906 10.5 15.008 1 93.12 97 SER A CA 1
ATOM 777 C C . SER A 1 97 ? 16.609 9.938 15.586 1 93.12 97 SER A C 1
ATOM 779 O O . SER A 1 97 ? 16.453 9.836 16.797 1 93.12 97 SER A O 1
ATOM 781 N N . SER A 1 98 ? 15.672 9.688 14.703 1 91.56 98 SER A N 1
ATOM 782 C CA . SER A 1 98 ? 14.375 9.18 15.156 1 91.56 98 SER A CA 1
ATOM 783 C C . SER A 1 98 ? 14.523 7.836 15.867 1 91.56 98 SER A C 1
ATOM 785 O O . SER A 1 98 ? 13.719 7.496 16.734 1 91.56 98 SER A O 1
ATOM 787 N N . PHE A 1 99 ? 15.547 7.09 15.617 1 87.75 99 PHE A N 1
ATOM 788 C CA . PHE A 1 99 ? 15.789 5.82 16.281 1 87.75 99 PHE A CA 1
ATOM 789 C C . PHE A 1 99 ? 16.219 6.047 17.734 1 87.75 99 PHE A C 1
ATOM 791 O O . PHE A 1 99 ? 15.859 5.266 18.625 1 87.75 99 PHE A O 1
ATOM 798 N N . VAL A 1 100 ? 16.906 7.117 17.891 1 90.44 100 VAL A N 1
ATOM 799 C CA . VAL A 1 100 ? 17.328 7.48 19.25 1 90.44 100 VAL A CA 1
ATOM 800 C C . VAL A 1 100 ? 16.109 7.934 20.062 1 90.44 100 VAL A C 1
ATOM 802 O O . VAL A 1 100 ? 15.969 7.586 21.234 1 90.44 100 VAL A O 1
ATOM 805 N N . GLU A 1 101 ? 15.281 8.664 19.438 1 88.5 101 GLU A N 1
ATOM 806 C CA . GLU A 1 101 ? 14.062 9.133 20.094 1 88.5 101 GLU A CA 1
ATOM 807 C C . GLU A 1 101 ? 13.195 7.957 20.531 1 88.5 101 GLU A C 1
ATOM 809 O O . GLU A 1 101 ? 12.57 8 21.594 1 88.5 101 GLU A O 1
ATOM 814 N N . GLU A 1 102 ? 13.102 7.012 19.719 1 87.12 102 GLU A N 1
ATOM 815 C CA . GLU A 1 102 ? 12.312 5.824 20.047 1 87.12 102 GLU A CA 1
ATOM 816 C C . GLU A 1 102 ? 12.898 5.098 21.25 1 87.12 102 GLU A C 1
ATOM 818 O O . GLU A 1 102 ? 12.156 4.57 22.078 1 87.12 102 GLU A O 1
ATOM 823 N N . GLN A 1 103 ? 14.18 5.07 21.328 1 88.81 103 GLN A N 1
ATOM 824 C CA . GLN A 1 103 ? 14.836 4.457 22.484 1 88.81 103 GLN A CA 1
ATOM 825 C C . GLN A 1 103 ? 14.531 5.227 23.766 1 88.81 103 GLN A C 1
ATOM 827 O O . GLN A 1 103 ? 14.398 4.633 24.828 1 88.81 103 GLN A O 1
ATOM 832 N N . GLN A 1 104 ? 14.461 6.473 23.609 1 90.69 104 GLN A N 1
ATOM 833 C CA . GLN A 1 104 ? 14.133 7.305 24.766 1 90.69 104 GLN A CA 1
ATOM 834 C C . GLN A 1 104 ? 12.703 7.059 25.25 1 90.69 104 GLN A C 1
ATOM 836 O O . GLN A 1 104 ? 12.438 7.07 26.453 1 90.69 104 GLN A O 1
ATOM 841 N N . VAL A 1 105 ? 11.836 6.863 24.328 1 88.25 105 VAL A N 1
ATOM 842 C CA . VAL A 1 105 ? 10.461 6.539 24.688 1 88.25 105 VAL A CA 1
ATOM 843 C C . VAL A 1 105 ? 10.414 5.188 25.391 1 88.25 105 VAL A C 1
ATOM 845 O O . VAL A 1 105 ? 9.766 5.047 26.438 1 88.25 105 VAL A O 1
ATOM 848 N N . GLN A 1 106 ? 11.117 4.242 24.859 1 88.62 106 GLN A N 1
ATOM 849 C CA . GLN A 1 106 ? 11.211 2.928 25.484 1 88.62 106 GLN A CA 1
ATOM 850 C C . GLN A 1 106 ? 11.727 3.037 26.922 1 88.62 106 GLN A C 1
ATOM 852 O O . GLN A 1 106 ? 11.219 2.371 27.812 1 88.62 106 GLN A O 1
ATOM 857 N N . ALA A 1 107 ? 12.719 3.881 27.062 1 92.19 107 ALA A N 1
ATOM 858 C CA . ALA A 1 107 ? 13.352 4.043 28.375 1 92.19 107 ALA A CA 1
ATOM 859 C C . ALA A 1 107 ? 12.359 4.57 29.406 1 92.19 107 ALA A C 1
ATOM 861 O O . ALA A 1 107 ? 12.422 4.211 30.578 1 92.19 107 ALA A O 1
ATOM 862 N N . ARG A 1 108 ? 11.43 5.359 28.969 1 92.75 108 ARG A N 1
ATOM 863 C CA . ARG A 1 108 ? 10.438 5.941 29.875 1 92.75 108 ARG A CA 1
ATOM 864 C C . ARG A 1 108 ? 9.453 4.879 30.359 1 92.75 108 ARG A C 1
ATOM 866 O O . ARG A 1 108 ? 8.891 5.008 31.453 1 92.75 108 ARG A O 1
ATOM 873 N N . PHE A 1 109 ? 9.32 3.844 29.578 1 94.94 109 PHE A N 1
ATOM 874 C CA . PHE A 1 109 ? 8.352 2.811 29.938 1 94.94 109 PHE A CA 1
ATOM 875 C C . PHE A 1 109 ? 9.062 1.604 30.547 1 94.94 109 PHE A C 1
ATOM 877 O O . PHE A 1 109 ? 8.414 0.612 30.891 1 94.94 109 PHE A O 1
ATOM 884 N N . GLU A 1 110 ? 10.375 1.675 30.625 1 92.62 110 GLU A N 1
ATOM 885 C CA . GLU A 1 110 ? 11.156 0.549 31.125 1 92.62 110 GLU A CA 1
ATOM 886 C C . GLU A 1 110 ? 10.75 0.188 32.562 1 92.62 110 GLU A C 1
ATOM 888 O O . GLU A 1 110 ? 10.664 -0.992 32.906 1 92.62 110 GLU A O 1
ATOM 893 N N . TYR A 1 111 ? 10.602 1.181 33.344 1 92.19 111 TYR A N 1
ATOM 894 C CA . TYR A 1 111 ? 10.234 0.919 34.719 1 92.19 111 TYR A CA 1
ATOM 895 C C . TYR A 1 111 ? 8.891 0.205 34.812 1 92.19 111 TYR A C 1
ATOM 897 O O . TYR A 1 111 ? 8.719 -0.703 35.625 1 92.19 111 TYR A O 1
ATOM 905 N N . VAL A 1 112 ? 7.926 0.639 33.969 1 94.62 112 VAL A N 1
ATOM 906 C CA . VAL A 1 112 ? 6.621 -0.012 33.938 1 94.62 112 VAL A CA 1
ATOM 907 C C . VAL A 1 112 ? 6.781 -1.466 33.5 1 94.62 112 VAL A C 1
ATOM 909 O O . VAL A 1 112 ? 6.176 -2.367 34.094 1 94.62 112 VAL A O 1
ATOM 912 N N . ILE A 1 113 ? 7.598 -1.73 32.5 1 95.75 113 ILE A N 1
ATOM 913 C CA . ILE A 1 113 ? 7.82 -3.061 31.938 1 95.75 113 ILE A CA 1
ATOM 914 C C . ILE A 1 113 ? 8.5 -3.947 32.969 1 95.75 113 ILE A C 1
ATOM 916 O O . ILE A 1 113 ? 8.086 -5.09 33.219 1 95.75 113 ILE A O 1
ATOM 920 N N . GLN A 1 114 ? 9.445 -3.418 33.719 1 95.12 114 GLN A N 1
ATOM 921 C CA . GLN A 1 114 ? 10.18 -4.172 34.75 1 95.12 114 GLN A CA 1
ATOM 922 C C . GLN A 1 114 ? 9.273 -4.523 35.906 1 95.12 114 GLN A C 1
ATOM 924 O O . GLN A 1 114 ? 9.375 -5.609 36.469 1 95.12 114 GLN A O 1
ATOM 929 N N . LYS A 1 115 ? 8.453 -3.639 36.219 1 94.88 115 LYS A N 1
ATOM 930 C CA . LYS A 1 115 ? 7.598 -3.795 37.375 1 94.88 115 LYS A CA 1
ATOM 931 C C . LYS A 1 115 ? 6.449 -4.758 37.094 1 94.88 115 LYS A C 1
ATOM 933 O O . LYS A 1 115 ? 6.059 -5.539 37.969 1 94.88 115 LYS A O 1
ATOM 938 N N . HIS A 1 116 ? 5.953 -4.758 35.938 1 94.44 116 HIS A N 1
ATOM 939 C CA . HIS A 1 116 ? 4.668 -5.418 35.719 1 94.44 116 HIS A CA 1
ATOM 940 C C . HIS A 1 116 ? 4.809 -6.629 34.812 1 94.44 116 HIS A C 1
ATOM 942 O O . HIS A 1 116 ? 3.836 -7.355 34.594 1 94.44 116 HIS A O 1
ATOM 948 N N . PHE A 1 117 ? 5.945 -6.875 34.219 1 95.12 117 PHE A N 1
ATOM 949 C CA . PHE A 1 117 ? 6.188 -8.039 33.375 1 95.12 117 PHE A CA 1
ATOM 950 C C . PHE A 1 117 ? 7.285 -8.914 33.969 1 95.12 117 PHE A C 1
ATOM 952 O O . PHE A 1 117 ? 8.258 -8.406 34.531 1 95.12 117 PHE A O 1
ATOM 959 N N . PRO A 1 118 ? 7.148 -10.188 33.844 1 93.81 118 PRO A N 1
ATOM 960 C CA . PRO A 1 118 ? 8.211 -11.07 34.312 1 93.81 118 PRO A CA 1
ATOM 961 C C . PRO A 1 118 ? 9.516 -10.906 33.531 1 93.81 118 PRO A C 1
ATOM 963 O O . PRO A 1 118 ? 9.492 -10.555 32.375 1 93.81 118 PRO A O 1
ATOM 966 N N . ALA A 1 119 ? 10.578 -11.195 34.125 1 90.44 119 ALA A N 1
ATOM 967 C CA . ALA A 1 119 ? 11.914 -10.984 33.562 1 90.44 119 ALA A CA 1
ATOM 968 C C . ALA A 1 119 ? 12.125 -11.797 32.281 1 90.44 119 ALA A C 1
ATOM 970 O O . ALA A 1 119 ? 12.797 -11.344 31.359 1 90.44 119 ALA A O 1
ATOM 971 N N . GLU A 1 120 ? 11.477 -12.914 32.219 1 90.25 120 GLU A N 1
ATOM 972 C CA . GLU A 1 120 ? 11.695 -13.828 31.094 1 90.25 120 GLU A CA 1
ATOM 973 C C . GLU A 1 120 ? 10.898 -13.414 29.859 1 90.25 120 GLU A C 1
ATOM 975 O O . GLU A 1 120 ? 11.188 -13.852 28.75 1 90.25 120 GLU A O 1
ATOM 980 N N . SER A 1 121 ? 9.906 -12.469 30.078 1 90.62 121 SER A N 1
ATOM 981 C CA . SER A 1 121 ? 9.023 -12.156 28.953 1 90.62 121 SER A CA 1
ATOM 982 C C . SER A 1 121 ? 8.789 -10.648 28.844 1 90.62 121 SER A C 1
ATOM 984 O O . SER A 1 121 ? 7.672 -10.211 28.562 1 90.62 121 SER A O 1
ATOM 986 N N . ARG A 1 122 ? 9.805 -9.883 29.172 1 92.44 122 ARG A N 1
ATOM 987 C CA . ARG A 1 122 ? 9.648 -8.438 29.062 1 92.44 122 ARG A CA 1
ATOM 988 C C . ARG A 1 122 ? 9.609 -8 27.609 1 92.44 122 ARG A C 1
ATOM 990 O O . ARG A 1 122 ? 10.531 -8.297 26.844 1 92.44 122 ARG A O 1
ATOM 997 N N . PRO A 1 123 ? 8.586 -7.352 27.266 1 93.31 123 PRO A N 1
ATOM 998 C CA . PRO A 1 123 ? 8.453 -6.941 25.859 1 93.31 123 PRO A CA 1
ATOM 999 C C . PRO A 1 123 ? 9.266 -5.691 25.531 1 93.31 123 PRO A C 1
ATOM 1001 O O . PRO A 1 123 ? 9.586 -4.906 26.438 1 93.31 123 PRO A O 1
ATOM 1004 N N . LEU A 1 124 ? 9.68 -5.551 24.266 1 91.69 124 LEU A N 1
ATOM 1005 C CA . LEU A 1 124 ? 10.188 -4.312 23.688 1 91.69 124 LEU A CA 1
ATOM 1006 C C . LEU A 1 124 ? 9.109 -3.604 22.891 1 91.69 124 LEU A C 1
ATOM 1008 O O . LEU A 1 124 ? 8.391 -4.238 22.109 1 91.69 124 LEU A O 1
ATOM 1012 N N . LEU A 1 125 ? 8.945 -2.299 23.125 1 92.38 125 LEU A N 1
ATOM 1013 C CA . LEU A 1 125 ? 7.922 -1.547 22.422 1 92.38 125 LEU A CA 1
ATOM 1014 C C . LEU A 1 125 ? 8.094 -1.677 20.906 1 92.38 125 LEU A C 1
ATOM 1016 O O . LEU A 1 125 ? 7.117 -1.786 20.172 1 92.38 125 LEU A O 1
ATOM 1020 N N . SER A 1 126 ? 9.305 -1.691 20.438 1 89.94 126 SER A N 1
ATOM 1021 C CA . SER A 1 126 ? 9.586 -1.804 19 1 89.94 126 SER A CA 1
ATOM 1022 C C . SER A 1 126 ? 9.055 -3.113 18.438 1 89.94 126 SER A C 1
ATOM 1024 O O . SER A 1 126 ? 8.641 -3.168 17.281 1 89.94 126 SER A O 1
ATOM 1026 N N . GLU A 1 127 ? 9.039 -4.156 19.219 1 91.75 127 GLU A N 1
ATOM 1027 C CA . GLU A 1 127 ? 8.492 -5.445 18.797 1 91.75 127 GLU A CA 1
ATOM 1028 C C . GLU A 1 127 ? 6.965 -5.441 18.844 1 91.75 127 GLU A C 1
ATOM 1030 O O . GLU A 1 127 ? 6.305 -6.02 17.984 1 91.75 127 GLU A O 1
ATOM 1035 N N . LEU A 1 128 ? 6.492 -4.781 19.891 1 94.56 128 LEU A N 1
ATOM 1036 C CA . LEU A 1 128 ? 5.043 -4.727 20.062 1 94.56 128 LEU A CA 1
ATOM 1037 C C . LEU A 1 128 ? 4.395 -3.959 18.906 1 94.56 128 LEU A C 1
ATOM 1039 O O . LEU A 1 128 ? 3.275 -4.277 18.5 1 94.56 128 LEU A O 1
ATOM 1043 N N . TYR A 1 129 ? 5.094 -2.973 18.359 1 94 129 TYR A N 1
ATOM 1044 C CA . TYR A 1 129 ? 4.574 -2.156 17.281 1 94 129 TYR A CA 1
ATOM 1045 C C . TYR A 1 129 ? 4.445 -2.975 16 1 94 129 TYR A C 1
ATOM 1047 O O . TYR A 1 129 ? 3.791 -2.547 15.039 1 94 129 TYR A O 1
ATOM 1055 N N . MET A 1 130 ? 5.027 -4.168 15.93 1 93.5 130 MET A N 1
ATOM 1056 C CA . MET A 1 130 ? 4.977 -5.008 14.734 1 93.5 130 MET A CA 1
ATOM 1057 C C . MET A 1 130 ? 3.871 -6.051 14.852 1 93.5 130 MET A C 1
ATOM 1059 O O . MET A 1 130 ? 3.586 -6.77 13.891 1 93.5 130 MET A O 1
ATOM 1063 N N . LYS A 1 131 ? 3.152 -6.059 15.898 1 94.38 131 LYS A N 1
ATOM 1064 C CA . LYS A 1 131 ? 2.27 -7.176 16.219 1 94.38 131 LYS A CA 1
ATOM 1065 C C . LYS A 1 131 ? 0.849 -6.91 15.727 1 94.38 131 LYS A C 1
ATOM 1067 O O . LYS A 1 131 ? 0.058 -7.84 15.562 1 94.38 131 LYS A O 1
ATOM 1072 N N . PRO A 1 132 ? 0.443 -5.621 15.602 1 96.56 132 PRO A N 1
ATOM 1073 C CA . PRO A 1 132 ? -0.955 -5.406 15.219 1 96.56 132 PRO A CA 1
ATOM 1074 C C . PRO A 1 132 ? -1.35 -6.18 13.961 1 96.56 132 PRO A C 1
ATOM 1076 O O . PRO A 1 132 ? -0.553 -6.297 13.031 1 96.56 132 PRO A O 1
ATOM 1079 N N . GLU A 1 133 ? -2.623 -6.656 14.047 1 97.19 133 GLU A N 1
ATOM 1080 C CA . GLU A 1 133 ? -3.176 -7.309 12.867 1 97.19 133 GLU A CA 1
ATOM 1081 C C . GLU A 1 133 ? -3.328 -6.32 11.711 1 97.19 133 GLU A C 1
ATOM 1083 O O . GLU A 1 133 ? -3.15 -6.684 10.547 1 97.19 133 GLU A O 1
ATOM 1088 N N . LEU A 1 134 ? -3.719 -5.105 12.039 1 97.12 134 LEU A N 1
ATOM 1089 C CA . LEU A 1 134 ? -3.867 -3.982 11.125 1 97.12 134 LEU A CA 1
ATOM 1090 C C . LEU A 1 134 ? -3.402 -2.686 11.773 1 97.12 134 LEU A C 1
ATOM 1092 O O . LEU A 1 134 ? -3.605 -2.479 12.969 1 97.12 134 LEU A O 1
ATOM 1096 N N . TRP A 1 135 ? -2.799 -1.938 11.016 1 96.94 135 TRP A N 1
ATOM 1097 C CA . TRP A 1 135 ? -2.574 -0.54 11.359 1 96.94 135 TRP A CA 1
ATOM 1098 C C . TRP A 1 135 ? -3.57 0.368 10.648 1 96.94 135 TRP A C 1
ATOM 1100 O O . TRP A 1 135 ? -3.729 0.285 9.43 1 96.94 135 TRP A O 1
ATOM 1110 N N . VAL A 1 136 ? -4.234 1.197 11.406 1 97 136 VAL A N 1
ATOM 1111 C CA . VAL A 1 136 ? -5.207 2.143 10.867 1 97 136 VAL A CA 1
ATOM 1112 C C . VAL A 1 136 ? -4.742 3.572 11.133 1 97 136 VAL A C 1
ATOM 1114 O O . VAL A 1 136 ? -4.457 3.936 12.273 1 97 136 VAL A O 1
ATOM 1117 N N . TYR A 1 137 ? -4.629 4.336 10.141 1 96.38 137 TYR A N 1
ATOM 1118 C CA . TYR A 1 137 ? -4.188 5.723 10.281 1 96.38 137 TYR A CA 1
ATOM 1119 C C . TYR A 1 137 ? -5.305 6.688 9.914 1 96.38 137 TYR A C 1
ATOM 1121 O O . TYR A 1 137 ? -6 6.488 8.914 1 96.38 137 TYR A O 1
ATOM 1129 N N . ASN A 1 138 ? -5.477 7.688 10.703 1 95.5 138 ASN A N 1
ATOM 1130 C CA . ASN A 1 138 ? -6.504 8.695 10.461 1 95.5 138 ASN A CA 1
ATOM 1131 C C . ASN A 1 138 ? -6.008 9.789 9.516 1 95.5 138 ASN A C 1
ATOM 1133 O O . ASN A 1 138 ? -5.902 10.953 9.906 1 95.5 138 ASN A O 1
ATOM 1137 N N . THR A 1 139 ? -5.742 9.398 8.328 1 94 139 THR A N 1
ATOM 1138 C CA . THR A 1 139 ? -5.309 10.297 7.258 1 94 139 THR A CA 1
ATOM 1139 C C . THR A 1 139 ? -5.723 9.758 5.895 1 94 139 THR A C 1
ATOM 1141 O O . THR A 1 139 ? -6.395 8.727 5.805 1 94 139 THR A O 1
ATOM 1144 N N . ASP A 1 140 ? -5.527 10.508 4.863 1 92.56 140 ASP A N 1
ATOM 1145 C CA . ASP A 1 140 ? -5.738 10.062 3.488 1 92.56 140 ASP A CA 1
ATOM 1146 C C . ASP A 1 140 ? -4.832 10.82 2.521 1 92.56 140 ASP A C 1
ATOM 1148 O O . ASP A 1 140 ? -4.242 11.844 2.885 1 92.56 140 ASP A O 1
ATOM 1152 N N . PHE A 1 141 ? -4.781 10.438 1.351 1 95.81 141 PHE A N 1
ATOM 1153 C CA . PHE A 1 141 ? -3.773 10.945 0.426 1 95.81 141 PHE A CA 1
ATOM 1154 C C . PHE A 1 141 ? -4.27 12.203 -0.279 1 95.81 141 PHE A C 1
ATOM 1156 O O . PHE A 1 141 ? -3.605 12.719 -1.181 1 95.81 141 PHE A O 1
ATOM 1163 N N . THR A 1 142 ? -5.449 12.648 0.169 1 95.44 142 THR A N 1
ATOM 1164 C CA . THR A 1 142 ? -5.852 13.977 -0.286 1 95.44 142 THR A CA 1
ATOM 1165 C C . THR A 1 142 ? -4.914 15.039 0.264 1 95.44 142 THR A C 1
ATOM 1167 O O . THR A 1 142 ? -4.496 15.945 -0.465 1 95.44 142 THR A O 1
ATOM 1170 N N . LEU A 1 143 ? -4.559 14.836 1.521 1 94.56 143 LEU A N 1
ATOM 1171 C CA . LEU A 1 143 ? -3.658 15.797 2.15 1 94.56 143 LEU A CA 1
ATOM 1172 C C . LEU A 1 143 ? -2.287 15.18 2.396 1 94.56 143 LEU A C 1
ATOM 1174 O O . LEU A 1 143 ? -1.266 15.867 2.301 1 94.56 143 LEU A O 1
ATOM 1178 N N . GLU A 1 144 ? -2.256 13.906 2.721 1 96.06 144 GLU A N 1
ATOM 1179 C CA . GLU A 1 144 ? -1.001 13.234 3.041 1 96.06 144 GLU A CA 1
ATOM 1180 C C . GLU A 1 144 ? -0.149 13.031 1.791 1 96.06 144 GLU A C 1
ATOM 1182 O O . GLU A 1 144 ? -0.679 12.922 0.683 1 96.06 144 GLU A O 1
ATOM 1187 N N . PHE A 1 145 ? 1.154 13.039 1.998 1 96.94 145 PHE A N 1
ATOM 1188 C CA . PHE A 1 145 ? 2.066 12.75 0.897 1 96.94 145 PHE A CA 1
ATOM 1189 C C . PHE A 1 145 ? 2.076 11.258 0.581 1 96.94 145 PHE A C 1
ATOM 1191 O O . PHE A 1 145 ? 2.146 10.422 1.487 1 96.94 145 PHE A O 1
ATOM 1198 N N . ALA A 1 146 ? 1.971 10.961 -0.722 1 97.12 146 ALA A N 1
ATOM 1199 C CA . ALA A 1 146 ? 2.01 9.57 -1.151 1 97.12 146 ALA A CA 1
ATOM 1200 C C . ALA A 1 146 ? 3.314 8.898 -0.725 1 97.12 146 ALA A C 1
ATOM 1202 O O . ALA A 1 146 ? 4.383 9.508 -0.802 1 97.12 146 ALA A O 1
ATOM 1203 N N . ARG A 1 147 ? 3.227 7.652 -0.288 1 96.56 147 ARG A N 1
ATOM 1204 C CA . ARG A 1 147 ? 4.336 6.883 0.268 1 96.56 147 ARG A CA 1
ATOM 1205 C C . ARG A 1 147 ? 4.094 5.383 0.116 1 96.56 147 ARG A C 1
ATOM 1207 O O . ARG A 1 147 ? 2.975 4.957 -0.169 1 96.56 147 ARG A O 1
ATOM 1214 N N . PRO A 1 148 ? 5.148 4.613 0.321 1 96 148 PRO A N 1
ATOM 1215 C CA . PRO A 1 148 ? 4.906 3.168 0.36 1 96 148 PRO A CA 1
ATOM 1216 C C . PRO A 1 148 ? 4.074 2.74 1.566 1 96 148 PRO A C 1
ATOM 1218 O O . PRO A 1 148 ? 4.234 3.291 2.658 1 96 148 PRO A O 1
ATOM 1221 N N . LEU A 1 149 ? 3.258 1.812 1.309 1 96.62 149 LEU A N 1
ATOM 1222 C CA . LEU A 1 149 ? 2.434 1.211 2.352 1 96.62 149 LEU A CA 1
ATOM 1223 C C . LEU A 1 149 ? 2.613 -0.303 2.383 1 96.62 149 LEU A C 1
ATOM 1225 O O . LEU A 1 149 ? 3.184 -0.884 1.456 1 96.62 149 LEU A O 1
ATOM 1229 N N . LEU A 1 150 ? 2.203 -0.851 3.438 1 96.75 150 LEU A N 1
ATOM 1230 C CA . LEU A 1 150 ? 2.115 -2.303 3.541 1 96.75 150 LEU A CA 1
ATOM 1231 C C . LEU A 1 150 ? 0.666 -2.768 3.439 1 96.75 150 LEU A C 1
ATOM 1233 O O . LEU A 1 150 ? -0.259 -1.982 3.654 1 96.75 150 LEU A O 1
ATOM 1237 N N . PRO A 1 151 ? 0.472 -4.012 3.104 1 96.88 151 PRO A N 1
ATOM 1238 C CA . PRO A 1 151 ? -0.894 -4.504 2.906 1 96.88 151 PRO A CA 1
ATOM 1239 C C . PRO A 1 151 ? -1.741 -4.418 4.176 1 96.88 151 PRO A C 1
ATOM 1241 O O . PRO A 1 151 ? -2.973 -4.387 4.098 1 96.88 151 PRO A O 1
ATOM 1244 N N . ASN A 1 152 ? -1.141 -4.371 5.324 1 96.81 152 ASN A N 1
ATOM 1245 C CA . ASN A 1 152 ? -1.894 -4.355 6.574 1 96.81 152 ASN A CA 1
ATOM 1246 C C . ASN A 1 152 ? -2.16 -2.934 7.055 1 96.81 152 ASN A C 1
ATOM 1248 O O . ASN A 1 152 ? -2.488 -2.717 8.219 1 96.81 152 ASN A O 1
ATOM 1252 N N . ILE A 1 153 ? -2.01 -1.946 6.215 1 96.75 153 ILE A N 1
ATOM 1253 C CA . ILE A 1 153 ? -2.256 -0.553 6.57 1 96.75 153 ILE A CA 1
ATOM 1254 C C . ILE A 1 153 ? -3.557 -0.079 5.926 1 96.75 153 ILE A C 1
ATOM 1256 O O . ILE A 1 153 ? -3.766 -0.263 4.723 1 96.75 153 ILE A O 1
ATOM 1260 N N . VAL A 1 154 ? -4.387 0.52 6.715 1 96.69 154 VAL A N 1
ATOM 1261 C CA . VAL A 1 154 ? -5.648 1.094 6.254 1 96.69 154 VAL A CA 1
ATOM 1262 C C . VAL A 1 154 ? -5.703 2.576 6.613 1 96.69 154 VAL A C 1
ATOM 1264 O O . VAL A 1 154 ? -5.391 2.959 7.746 1 96.69 154 VAL A O 1
ATOM 1267 N N . VAL A 1 155 ? -6.062 3.371 5.676 1 96.56 155 VAL A N 1
ATOM 1268 C CA . VAL A 1 155 ? -6.199 4.801 5.938 1 96.56 155 VAL A CA 1
ATOM 1269 C C . VAL A 1 155 ? -7.68 5.176 5.996 1 96.56 155 VAL A C 1
ATOM 1271 O O . VAL A 1 155 ? -8.469 4.738 5.156 1 96.56 155 VAL A O 1
ATOM 1274 N N . ILE A 1 156 ? -8.047 5.965 6.977 1 96.69 156 ILE A N 1
ATOM 1275 C CA . ILE A 1 156 ? -9.469 6.234 7.18 1 96.69 156 ILE A CA 1
ATOM 1276 C C . ILE A 1 156 ? -9.68 7.73 7.398 1 96.69 156 ILE A C 1
ATOM 1278 O O . ILE A 1 156 ? -10.523 8.133 8.203 1 96.69 156 ILE A O 1
ATOM 1282 N N . GLY A 1 157 ? -8.898 8.523 6.766 1 95.38 157 GLY A N 1
ATOM 1283 C CA . GLY A 1 157 ? -9.078 9.961 6.891 1 95.38 157 GLY A CA 1
ATOM 1284 C C . GLY A 1 157 ? -10.461 10.43 6.484 1 95.38 157 GLY A C 1
ATOM 1285 O O . GLY A 1 157 ? -11 9.977 5.469 1 95.38 157 GLY A O 1
ATOM 1286 N N . GLY A 1 158 ? -11.109 11.367 7.332 1 94.44 158 GLY A N 1
ATOM 1287 C CA . GLY A 1 158 ? -12.398 11.945 7.008 1 94.44 158 GLY A CA 1
ATOM 1288 C C . GLY A 1 158 ? -13.562 11.203 7.648 1 94.44 158 GLY A C 1
ATOM 1289 O O . GLY A 1 158 ? -14.695 11.289 7.172 1 94.44 158 GLY A O 1
ATOM 1290 N N . LEU A 1 159 ? -13.273 10.492 8.656 1 93.25 159 LEU A N 1
ATOM 1291 C CA . LEU A 1 159 ? -14.297 9.711 9.344 1 93.25 159 LEU A CA 1
ATOM 1292 C C . LEU A 1 159 ? -15.398 10.609 9.875 1 93.25 159 LEU A C 1
ATOM 1294 O O . LEU A 1 159 ? -16.562 10.211 9.93 1 93.25 159 LEU A O 1
ATOM 1298 N N . LEU A 1 160 ? -15.062 11.859 10.203 1 92.31 160 LEU A N 1
ATOM 1299 C CA . LEU A 1 160 ? -16.016 12.75 10.852 1 92.31 160 LEU A CA 1
ATOM 1300 C C . LEU A 1 160 ? -16.625 13.719 9.844 1 92.31 160 LEU A C 1
ATOM 1302 O O . LEU A 1 160 ? -17.469 14.539 10.203 1 92.31 160 LEU A O 1
ATOM 1306 N N . SER A 1 161 ? -16.219 13.664 8.641 1 95.19 161 SER A N 1
ATOM 1307 C CA . SER A 1 161 ? -16.75 14.516 7.594 1 95.19 161 SER A CA 1
ATOM 1308 C C . SER A 1 161 ? -18.047 13.945 7.031 1 95.19 161 SER A C 1
ATOM 1310 O O . SER A 1 161 ? -18.094 12.781 6.629 1 95.19 161 SER A O 1
ATOM 1312 N N . LYS A 1 162 ? -19.047 14.688 7.012 1 95.62 162 LYS A N 1
ATOM 1313 C CA . LYS A 1 162 ? -20.375 14.281 6.543 1 95.62 162 LYS A CA 1
ATOM 1314 C C . LYS A 1 162 ? -21.109 15.453 5.906 1 95.62 162 LYS A C 1
ATOM 1316 O O . LYS A 1 162 ? -20.734 16.609 6.09 1 95.62 162 LYS A O 1
ATOM 1321 N N . PRO A 1 163 ? -22.141 15.141 5.113 1 96.56 163 PRO A N 1
ATOM 1322 C CA . PRO A 1 163 ? -22.969 16.234 4.594 1 96.56 163 PRO A CA 1
ATOM 1323 C C . PRO A 1 163 ? -23.516 17.125 5.703 1 96.56 163 PRO A C 1
ATOM 1325 O O . PRO A 1 163 ? -23.891 16.641 6.773 1 96.56 163 PRO A O 1
ATOM 1328 N N . PRO A 1 164 ? -23.594 18.391 5.422 1 97.5 164 PRO A N 1
ATOM 1329 C CA . PRO A 1 164 ? -23.969 19.344 6.469 1 97.5 164 PRO A CA 1
ATOM 1330 C C . PRO A 1 164 ? -25.453 19.297 6.797 1 97.5 164 PRO A C 1
ATOM 1332 O O . PRO A 1 164 ? -26.281 19.109 5.902 1 97.5 164 PRO A O 1
ATOM 1335 N N . LYS A 1 165 ? -25.75 19.484 8 1 97.31 165 LYS A N 1
ATOM 1336 C CA . LYS A 1 165 ? -27.109 19.75 8.492 1 97.31 165 LYS A CA 1
ATOM 1337 C C . LYS A 1 165 ? -27.312 21.25 8.734 1 97.31 165 LYS A C 1
ATOM 1339 O O . LYS A 1 165 ? -26.344 22 8.875 1 97.31 165 LYS A O 1
ATOM 1344 N N . PRO A 1 166 ? -28.625 21.656 8.711 1 96.38 166 PRO A N 1
ATOM 1345 C CA . PRO A 1 166 ? -28.859 23.062 9.016 1 96.38 166 PRO A CA 1
ATOM 1346 C C . PRO A 1 166 ? -28.391 23.453 10.414 1 96.38 166 PRO A C 1
ATOM 1348 O O . PRO A 1 166 ? -28.547 22.672 11.359 1 96.38 166 PRO A O 1
ATOM 1351 N N . VAL A 1 167 ? -27.844 24.656 10.492 1 96.5 167 VAL A N 1
ATOM 1352 C CA . VAL A 1 167 ? -27.391 25.125 11.789 1 96.5 167 VAL A CA 1
ATOM 1353 C C . VAL A 1 167 ? -28.547 25.75 12.555 1 96.5 167 VAL A C 1
ATOM 1355 O O . VAL A 1 167 ? -29.641 25.922 12 1 96.5 167 VAL A O 1
ATOM 1358 N N . SER A 1 168 ? -28.359 26.047 13.852 1 96.19 168 SER A N 1
ATOM 1359 C CA . SER A 1 168 ? -29.406 26.625 14.695 1 96.19 168 SER A CA 1
ATOM 1360 C C . SER A 1 168 ? -29.844 27.984 14.172 1 96.19 168 SER A C 1
ATOM 1362 O O . SER A 1 168 ? -29.094 28.656 13.461 1 96.19 168 SER A O 1
ATOM 1364 N N . GLN A 1 169 ? -31.047 28.375 14.539 1 95.5 169 GLN A N 1
ATOM 1365 C CA . GLN A 1 169 ? -31.609 29.656 14.102 1 95.5 169 GLN A CA 1
ATOM 1366 C C . GLN A 1 169 ? -30.75 30.828 14.594 1 95.5 169 GLN A C 1
ATOM 1368 O O . GLN A 1 169 ? -30.562 31.812 13.875 1 95.5 169 GLN A O 1
ATOM 1373 N N . ASN A 1 170 ? -30.266 30.672 15.742 1 95.12 170 ASN A N 1
ATOM 1374 C CA . ASN A 1 170 ? -29.406 31.719 16.312 1 95.12 170 ASN A CA 1
ATOM 1375 C C . ASN A 1 170 ? -28.156 31.938 15.461 1 95.12 170 ASN A C 1
ATOM 1377 O O . ASN A 1 170 ? -27.766 33.094 15.211 1 95.12 170 ASN A O 1
ATOM 1381 N N . LEU A 1 171 ? -27.531 30.891 15.062 1 96.5 171 LEU A N 1
ATOM 1382 C CA . LEU A 1 171 ? -26.344 31 14.227 1 96.5 171 LEU A CA 1
ATOM 1383 C C . LEU A 1 171 ? -26.688 31.531 12.844 1 96.5 171 LEU A C 1
ATOM 1385 O O . LEU A 1 171 ? -25.953 32.344 12.289 1 96.5 171 LEU A O 1
ATOM 1389 N N . GLU A 1 172 ? -27.844 31.109 12.312 1 95.94 172 GLU A N 1
ATOM 1390 C CA . GLU A 1 172 ? -28.266 31.562 10.992 1 95.94 172 GLU A CA 1
ATOM 1391 C C . GLU A 1 172 ? -28.5 33.062 10.969 1 95.94 172 GLU A C 1
ATOM 1393 O O . GLU A 1 172 ? -28.156 33.719 9.992 1 95.94 172 GLU A O 1
ATOM 1398 N N . GLU A 1 173 ? -29.078 33.562 12.008 1 95.56 173 GLU A N 1
ATOM 1399 C CA . GLU A 1 173 ? -29.328 35 12.094 1 95.56 173 GLU A CA 1
ATOM 1400 C C . GLU A 1 173 ? -28.031 35.781 12.148 1 95.56 173 GLU A C 1
ATOM 1402 O O . GLU A 1 173 ? -27.906 36.812 11.508 1 95.56 173 GLU A O 1
ATOM 1407 N N . PHE A 1 174 ? -27.156 35.281 12.922 1 96.38 174 PHE A N 1
ATOM 1408 C CA . PHE A 1 174 ? -25.844 35.938 13.016 1 96.38 174 PHE A CA 1
ATOM 1409 C C . PHE A 1 174 ? -25.156 35.938 11.664 1 96.38 174 PHE A C 1
ATOM 1411 O O . PHE A 1 174 ? -24.578 36.969 11.266 1 96.38 174 PHE A O 1
ATOM 1418 N N . ILE A 1 175 ? -25.156 34.812 10.938 1 95.62 175 ILE A N 1
ATOM 1419 C CA . ILE A 1 175 ? -24.531 34.656 9.625 1 95.62 175 ILE A CA 1
ATOM 1420 C C . ILE A 1 175 ? -25.203 35.594 8.625 1 95.62 175 ILE A C 1
ATOM 1422 O O . ILE A 1 175 ? -24.516 36.219 7.805 1 95.62 175 ILE A O 1
ATOM 1426 N N . ALA A 1 176 ? -26.484 35.719 8.688 1 93.06 176 ALA A N 1
ATOM 1427 C CA . ALA A 1 176 ? -27.25 36.531 7.758 1 93.06 176 ALA A CA 1
ATOM 1428 C C . ALA A 1 176 ? -26.844 38 7.855 1 93.06 176 ALA A C 1
ATOM 1430 O O . ALA A 1 176 ? -26.938 38.75 6.875 1 93.06 176 ALA A O 1
ATOM 1431 N N . ASN A 1 177 ? -26.375 38.344 8.977 1 88.69 177 ASN A N 1
ATOM 1432 C CA . ASN A 1 177 ? -26 39.75 9.203 1 88.69 177 ASN A CA 1
ATOM 1433 C C . ASN A 1 177 ? -24.766 40.125 8.406 1 88.69 177 ASN A C 1
ATOM 1435 O O . ASN A 1 177 ? -24.5 41.312 8.211 1 88.69 177 ASN A O 1
ATOM 1439 N N . SER A 1 178 ? -23.984 39.156 8.008 1 87.38 178 SER A N 1
ATOM 1440 C CA . SER A 1 178 ? -22.766 39.438 7.266 1 87.38 178 SER A CA 1
ATOM 1441 C C . SER A 1 178 ? -23.031 39.531 5.77 1 87.38 178 SER A C 1
ATOM 1443 O O . SER A 1 178 ? -22.125 39.812 4.984 1 87.38 178 SER A O 1
ATOM 1445 N N . GLU A 1 179 ? -24.25 39.344 5.328 1 86.81 179 GLU A N 1
ATOM 1446 C CA . GLU A 1 179 ? -24.703 39.5 3.947 1 86.81 179 GLU A CA 1
ATOM 1447 C C . GLU A 1 179 ? -23.828 38.688 2.992 1 86.81 179 GLU A C 1
ATOM 1449 O O . GLU A 1 179 ? -23.609 37.5 3.199 1 86.81 179 GLU A O 1
ATOM 1454 N N . GLN A 1 180 ? -23.094 39.438 2.086 1 88 180 GLN A N 1
ATOM 1455 C CA . GLN A 1 180 ? -22.375 38.781 1.017 1 88 180 GLN A CA 1
ATOM 1456 C C . GLN A 1 180 ? -20.953 38.438 1.449 1 88 180 GLN A C 1
ATOM 1458 O O . GLN A 1 180 ? -20.297 37.594 0.818 1 88 180 GLN A O 1
ATOM 1463 N N . ALA A 1 181 ? -20.5 39.031 2.547 1 91.94 181 ALA A N 1
ATOM 1464 C CA . ALA A 1 181 ? -19.125 38.781 2.977 1 91.94 181 ALA A CA 1
ATOM 1465 C C . ALA A 1 181 ? -18.953 37.344 3.475 1 91.94 181 ALA A C 1
ATOM 1467 O O . ALA A 1 181 ? -17.859 36.781 3.371 1 91.94 181 ALA A O 1
ATOM 1468 N N . GLY A 1 182 ? -20.062 36.812 4.012 1 95.06 182 GLY A N 1
ATOM 1469 C CA . GLY A 1 182 ? -20 35.469 4.566 1 95.06 182 GLY A CA 1
ATOM 1470 C C . GLY A 1 182 ? -19.406 35.406 5.965 1 95.06 182 GLY A C 1
ATOM 1471 O O . GLY A 1 182 ? -19.453 36.406 6.691 1 95.06 182 GLY A O 1
ATOM 1472 N N . PHE A 1 183 ? -18.953 34.219 6.363 1 97.19 183 PHE A N 1
ATOM 1473 C CA . PHE A 1 183 ? -18.438 34.094 7.719 1 97.19 183 PHE A CA 1
ATOM 1474 C C . PHE A 1 183 ? -17.281 33.094 7.766 1 97.19 183 PHE A C 1
ATOM 1476 O O . PHE A 1 183 ? -16.969 32.438 6.766 1 97.19 183 PHE A O 1
ATOM 1483 N N . MET A 1 184 ? -16.578 33.094 8.898 1 97.06 184 MET A N 1
ATOM 1484 C CA . MET A 1 184 ? -15.492 32.156 9.141 1 97.06 184 MET A CA 1
ATOM 1485 C C . MET A 1 184 ? -15.695 31.406 10.461 1 97.06 184 MET A C 1
ATOM 1487 O O . MET A 1 184 ? -16.391 31.891 11.344 1 97.06 184 MET A O 1
ATOM 1491 N N . VAL A 1 185 ? -15.125 30.234 10.508 1 97.88 185 VAL A N 1
ATOM 1492 C CA . VAL A 1 185 ? -15.164 29.391 11.695 1 97.88 185 VAL A CA 1
ATOM 1493 C C . VAL A 1 185 ? -13.789 29.375 12.359 1 97.88 185 VAL A C 1
ATOM 1495 O O . VAL A 1 185 ? -12.773 29.156 11.695 1 97.88 185 VAL A O 1
ATOM 1498 N N . VAL A 1 186 ? -13.758 29.625 13.664 1 96.56 186 VAL A N 1
ATOM 1499 C CA . VAL A 1 186 ? -12.5 29.641 14.398 1 96.56 186 VAL A CA 1
ATOM 1500 C C . VAL A 1 186 ? -12.531 28.625 15.523 1 96.56 186 VAL A C 1
ATOM 1502 O O . VAL A 1 186 ? -13.359 28.703 16.422 1 96.56 186 VAL A O 1
ATOM 1505 N N . THR A 1 187 ? -11.633 27.625 15.406 1 93.69 187 THR A N 1
ATOM 1506 C CA . THR A 1 187 ? -11.516 26.594 16.422 1 93.69 187 THR A CA 1
ATOM 1507 C C . THR A 1 187 ? -10.047 26.297 16.734 1 93.69 187 THR A C 1
ATOM 1509 O O . THR A 1 187 ? -9.336 25.734 15.906 1 93.69 187 THR A O 1
ATOM 1512 N N . LEU A 1 188 ? -9.508 26.656 17.828 1 85.56 188 LEU A N 1
ATOM 1513 C CA . LEU A 1 188 ? -8.117 26.422 18.203 1 85.56 188 LEU A CA 1
ATOM 1514 C C . LEU A 1 188 ? -8.023 25.406 19.328 1 85.56 188 LEU A C 1
ATOM 1516 O O . LEU A 1 188 ? -7.004 25.312 20.016 1 85.56 188 LEU A O 1
ATOM 1520 N N . GLY A 1 189 ? -8.836 24.453 19.312 1 66.06 189 GLY A N 1
ATOM 1521 C CA . GLY A 1 189 ? -8.812 23.344 20.266 1 66.06 189 GLY A CA 1
ATOM 1522 C C . GLY A 1 189 ? -8.836 23.812 21.703 1 66.06 189 GLY A C 1
ATOM 1523 O O . GLY A 1 189 ? -8.844 25.016 21.984 1 66.06 189 GLY A O 1
ATOM 1524 N N . SER A 1 190 ? -9.055 22.953 22.625 1 56.91 190 SER A N 1
ATOM 1525 C CA . SER A 1 190 ? -9.141 23.234 24.047 1 56.91 190 SER A CA 1
ATOM 1526 C C . SER A 1 190 ? -7.809 23.734 24.594 1 56.91 190 SER A C 1
ATOM 1528 O O . SER A 1 190 ? -7.73 24.172 25.75 1 56.91 190 SER A O 1
ATOM 1530 N N . MET A 1 191 ? -6.766 23.703 23.734 1 53.47 191 MET A N 1
ATOM 1531 C CA . MET A 1 191 ? -5.434 23.844 24.297 1 53.47 191 MET A CA 1
ATOM 1532 C C . MET A 1 191 ? -5.031 25.312 24.375 1 53.47 191 MET A C 1
ATOM 1534 O O . MET A 1 191 ? -3.9 25.641 24.734 1 53.47 191 MET A O 1
ATOM 1538 N N . LEU A 1 192 ? -5.812 26.281 23.859 1 56.22 192 LEU A N 1
ATOM 1539 C CA . LEU A 1 192 ? -5.406 27.672 24 1 56.22 192 LEU A CA 1
ATOM 1540 C C . LEU A 1 192 ? -5.254 28.062 25.469 1 56.22 192 LEU A C 1
ATOM 1542 O O . LEU A 1 192 ? -4.566 29.031 25.781 1 56.22 192 LEU A O 1
ATOM 1546 N N . SER A 1 193 ? -5.863 27.281 26.219 1 49.09 193 SER A N 1
ATOM 1547 C CA . SER A 1 193 ? -5.832 27.656 27.625 1 49.09 193 SER A CA 1
ATOM 1548 C C . SER A 1 193 ? -4.414 27.609 28.188 1 49.09 193 SER A C 1
ATOM 1550 O O . SER A 1 193 ? -4.148 28.109 29.281 1 49.09 193 SER A O 1
ATOM 1552 N N . SER A 1 194 ? -3.498 26.906 27.469 1 46.44 194 SER A N 1
ATOM 1553 C CA . SER A 1 194 ? -2.168 26.719 28.047 1 46.44 194 SER A CA 1
ATOM 1554 C C . SER A 1 194 ? -1.233 27.859 27.656 1 46.44 194 SER A C 1
ATOM 1556 O O . SER A 1 194 ? -0.07 27.891 28.062 1 46.44 194 SER A O 1
ATOM 1558 N N . VAL A 1 195 ? -1.382 28.781 26.812 1 53.84 195 VAL A N 1
ATOM 1559 C CA . VAL A 1 195 ? -0.505 29.859 26.359 1 53.84 195 VAL A CA 1
ATOM 1560 C C . VAL A 1 195 ? -0.989 31.188 26.922 1 53.84 195 VAL A C 1
ATOM 1562 O O . VAL A 1 195 ? -2.131 31.297 27.391 1 53.84 195 VAL A O 1
ATOM 1565 N N . PRO A 1 196 ? 0.246 32.094 27.094 1 61.03 196 PRO A N 1
ATOM 1566 C CA . PRO A 1 196 ? -0.222 33.438 27.469 1 61.03 196 PRO A CA 1
ATOM 1567 C C . PRO A 1 196 ? -1.3 33.969 26.531 1 61.03 196 PRO A C 1
ATOM 1569 O O . PRO A 1 196 ? -0.996 34.719 25.609 1 61.03 196 PRO A O 1
ATOM 1572 N N . VAL A 1 197 ? -2.432 33.531 26.812 1 70.94 197 VAL A N 1
ATOM 1573 C CA . VAL A 1 197 ? -3.676 33.438 26.047 1 70.94 197 VAL A CA 1
ATOM 1574 C C . VAL A 1 197 ? -4.238 34.844 25.828 1 70.94 197 VAL A C 1
ATOM 1576 O O . VAL A 1 197 ? -4.766 35.156 24.766 1 70.94 197 VAL A O 1
ATOM 1579 N N . LEU A 1 198 ? -3.643 35.875 26.641 1 83.06 198 LEU A N 1
ATOM 1580 C CA . LEU A 1 198 ? -4.316 37.156 26.562 1 83.06 198 LEU A CA 1
ATOM 1581 C C . LEU A 1 198 ? -3.859 37.938 25.344 1 83.06 198 LEU A C 1
ATOM 1583 O O . LEU A 1 198 ? -4.684 38.469 24.594 1 83.06 198 LEU A O 1
ATOM 1587 N N . GLU A 1 199 ? -2.521 38 25.094 1 86.31 199 GLU A N 1
ATOM 1588 C CA . GLU A 1 199 ? -1.989 38.75 23.969 1 86.31 199 GLU A CA 1
ATOM 1589 C C . GLU A 1 199 ? -2.479 38.188 22.641 1 86.31 199 GLU A C 1
ATOM 1591 O O . GLU A 1 199 ? -2.793 38.906 21.719 1 86.31 199 GLU A O 1
ATOM 1596 N N . VAL A 1 200 ? -2.502 36.938 22.594 1 89.31 200 VAL A N 1
ATOM 1597 C CA . VAL A 1 200 ? -2.961 36.281 21.391 1 89.31 200 VAL A CA 1
ATOM 1598 C C . VAL A 1 200 ? -4.434 36.594 21.141 1 89.31 200 VAL A C 1
ATOM 1600 O O . VAL A 1 200 ? -4.828 36.906 20.016 1 89.31 200 VAL A O 1
ATOM 1603 N N . LEU A 1 201 ? -5.215 36.625 22.156 1 90.56 201 LEU A N 1
ATOM 1604 C CA . LEU A 1 201 ? -6.637 36.938 22.062 1 90.56 201 LEU A CA 1
ATOM 1605 C C . LEU A 1 201 ? -6.855 38.375 21.578 1 90.56 201 LEU A C 1
ATOM 1607 O O . LEU A 1 201 ? -7.734 38.625 20.766 1 90.56 201 LEU A O 1
ATOM 1611 N N . LYS A 1 202 ? -6.016 39.188 22.141 1 93.31 202 LYS A N 1
ATOM 1612 C CA . LYS A 1 202 ? -6.109 40.594 21.766 1 93.31 202 LYS A CA 1
ATOM 1613 C C . LYS A 1 202 ? -5.816 40.781 20.266 1 93.31 202 LYS A C 1
ATOM 1615 O O . LYS A 1 202 ? -6.543 41.5 19.578 1 93.31 202 LYS A O 1
ATOM 1620 N N . GLU A 1 203 ? -4.73 40.156 19.875 1 94.81 203 GLU A N 1
ATOM 1621 C CA . GLU A 1 203 ? -4.328 40.25 18.484 1 94.81 203 GLU A CA 1
ATOM 1622 C C . GLU A 1 203 ? -5.367 39.656 17.547 1 94.81 203 GLU A C 1
ATOM 1624 O O . GLU A 1 203 ? -5.691 40.219 16.5 1 94.81 203 GLU A O 1
ATOM 1629 N N . MET A 1 204 ? -5.891 38.531 17.891 1 95.25 204 MET A N 1
ATOM 1630 C CA . MET A 1 204 ? -6.902 37.875 17.078 1 95.25 204 MET A CA 1
ATOM 1631 C C . MET A 1 204 ? -8.172 38.719 16.984 1 95.25 204 MET A C 1
ATOM 1633 O O . MET A 1 204 ? -8.703 38.938 15.906 1 95.25 204 MET A O 1
ATOM 1637 N N . ASN A 1 205 ? -8.594 39.156 18.172 1 95.81 205 ASN A N 1
ATOM 1638 C CA . ASN A 1 205 ? -9.789 40 18.25 1 95.81 205 ASN A CA 1
ATOM 1639 C C . ASN A 1 205 ? -9.641 41.25 17.406 1 95.81 205 ASN A C 1
ATOM 1641 O O . ASN A 1 205 ? -10.57 41.656 16.688 1 95.81 205 ASN A O 1
ATOM 1645 N N . SER A 1 206 ? -8.477 41.875 17.547 1 97.38 206 SER A N 1
ATOM 1646 C CA . SER A 1 206 ? -8.188 43.062 16.75 1 97.38 206 SER A CA 1
ATOM 1647 C C . SER A 1 206 ? -8.148 42.719 15.266 1 97.38 206 SER A C 1
ATOM 1649 O O . SER A 1 206 ? -8.633 43.5 14.445 1 97.38 206 SER A O 1
ATOM 1651 N N . GLY A 1 207 ? -7.562 41.594 14.914 1 97.75 207 GLY A N 1
ATOM 1652 C CA . GLY A 1 207 ? -7.531 41.156 13.523 1 97.75 207 GLY A CA 1
ATOM 1653 C C . GLY A 1 207 ? -8.914 40.906 12.945 1 97.75 207 GLY A C 1
ATOM 1654 O O . GLY A 1 207 ? -9.188 41.281 11.805 1 97.75 207 GLY A O 1
ATOM 1655 N N . PHE A 1 208 ? -9.789 40.312 13.711 1 97.75 208 PHE A N 1
ATOM 1656 C CA . PHE A 1 208 ? -11.148 40.031 13.273 1 97.75 208 PHE A CA 1
ATOM 1657 C C . PHE A 1 208 ? -11.922 41.312 12.984 1 97.75 208 PHE A C 1
ATOM 1659 O O . PHE A 1 208 ? -12.773 41.344 12.094 1 97.75 208 PHE A O 1
ATOM 1666 N N . SER A 1 209 ? -11.625 42.344 13.672 1 96.75 209 SER A N 1
ATOM 1667 C CA . SER A 1 209 ? -12.328 43.625 13.516 1 96.75 209 SER A CA 1
ATOM 1668 C C . SER A 1 209 ? -11.969 44.281 12.195 1 96.75 209 SER A C 1
ATOM 1670 O O . SER A 1 209 ? -12.656 45.219 11.766 1 96.75 209 SER A O 1
ATOM 1672 N N . ARG A 1 210 ? -11.023 43.781 11.539 1 95.94 210 ARG A N 1
ATOM 1673 C CA . ARG A 1 210 ? -10.516 44.438 10.336 1 95.94 210 ARG A CA 1
ATOM 1674 C C . ARG A 1 210 ? -11.055 43.75 9.078 1 95.94 210 ARG A C 1
ATOM 1676 O O . ARG A 1 210 ? -10.664 44.094 7.965 1 95.94 210 ARG A O 1
ATOM 1683 N N . ILE A 1 211 ? -11.914 42.781 9.195 1 94.56 211 ILE A N 1
ATOM 1684 C CA . ILE A 1 211 ? -12.5 42.094 8.055 1 94.56 211 ILE A CA 1
ATOM 1685 C C . ILE A 1 211 ? -14.023 42.188 8.133 1 94.56 211 ILE A C 1
ATOM 1687 O O . ILE A 1 211 ? -14.594 42.281 9.227 1 94.56 211 ILE A O 1
ATOM 1691 N N . PRO A 1 212 ? -14.68 42.125 7.004 1 94 212 PRO A N 1
ATOM 1692 C CA . PRO A 1 212 ? -16.141 42.281 6.992 1 94 212 PRO A CA 1
ATOM 1693 C C . PRO A 1 212 ? -16.875 41 7.332 1 94 212 PRO A C 1
ATOM 1695 O O . PRO A 1 212 ? -18.078 41.031 7.621 1 94 212 PRO A O 1
ATOM 1698 N N . GLN A 1 213 ? -16.234 39.844 7.324 1 95.81 213 GLN A N 1
ATOM 1699 C CA . GLN A 1 213 ? -16.875 38.562 7.566 1 95.81 213 GLN A CA 1
ATOM 1700 C C . GLN A 1 213 ? -17.297 38.406 9.023 1 95.81 213 GLN A C 1
ATOM 1702 O O . GLN A 1 213 ? -16.625 38.938 9.922 1 95.81 213 GLN A O 1
ATOM 1707 N N . ALA A 1 214 ? -18.406 37.719 9.219 1 97.25 214 ALA A N 1
ATOM 1708 C CA . ALA A 1 214 ? -18.75 37.312 10.578 1 97.25 214 ALA A CA 1
ATOM 1709 C C . ALA A 1 214 ? -17.812 36.219 11.078 1 97.25 214 ALA A C 1
ATOM 1711 O O . ALA A 1 214 ? -17.297 35.438 10.289 1 97.25 214 ALA A O 1
ATOM 1712 N N . VAL A 1 215 ? -17.547 36.281 12.398 1 97.94 215 VAL A N 1
ATOM 1713 C CA . VAL A 1 215 ? -16.625 35.344 12.984 1 97.94 215 VAL A CA 1
ATOM 1714 C C . VAL A 1 215 ? -17.344 34.5 14.062 1 97.94 215 VAL A C 1
ATOM 1716 O O . VAL A 1 215 ? -17.812 35.062 15.055 1 97.94 215 VAL A O 1
ATOM 1719 N N . ILE A 1 216 ? -17.484 33.25 13.805 1 97.38 216 ILE A N 1
ATOM 1720 C CA . ILE A 1 216 ? -17.969 32.312 14.828 1 97.38 216 ILE A CA 1
ATOM 1721 C C . ILE A 1 216 ? -16.797 31.609 15.492 1 97.38 216 ILE A C 1
ATOM 1723 O O . ILE A 1 216 ? -16.109 30.797 14.852 1 97.38 216 ILE A O 1
ATOM 1727 N N . TRP A 1 217 ? -16.578 31.891 16.781 1 95.38 217 TRP A N 1
ATOM 1728 C CA . TRP A 1 217 ? -15.352 31.484 17.469 1 95.38 217 TRP A CA 1
ATOM 1729 C C . TRP A 1 217 ? -15.68 30.609 18.688 1 95.38 217 TRP A C 1
ATOM 1731 O O . TRP A 1 217 ? -16.359 31.047 19.609 1 95.38 217 TRP A O 1
ATOM 1741 N N . ARG A 1 218 ? -15.195 29.344 18.594 1 93.88 218 ARG A N 1
ATOM 1742 C CA . ARG A 1 218 ? -15.344 28.469 19.75 1 93.88 218 ARG A CA 1
ATOM 1743 C C . ARG A 1 218 ? -14.414 28.875 20.891 1 93.88 218 ARG A C 1
ATOM 1745 O O . ARG A 1 218 ? -13.227 28.547 20.859 1 93.88 218 ARG A O 1
ATOM 1752 N N . TYR A 1 219 ? -14.945 29.516 21.781 1 89.19 219 TYR A N 1
ATOM 1753 C CA . TYR A 1 219 ? -14.25 29.984 22.969 1 89.19 219 TYR A CA 1
ATOM 1754 C C . TYR A 1 219 ? -15.227 30.188 24.141 1 89.19 219 TYR A C 1
ATOM 1756 O O . TYR A 1 219 ? -16.281 30.797 23.969 1 89.19 219 TYR A O 1
ATOM 1764 N N . GLN A 1 220 ? -14.82 29.703 25.281 1 86.5 220 GLN A N 1
ATOM 1765 C CA . GLN A 1 220 ? -15.703 29.828 26.438 1 86.5 220 GLN A CA 1
ATOM 1766 C C . GLN A 1 220 ? -15.859 31.297 26.859 1 86.5 220 GLN A C 1
ATOM 1768 O O . GLN A 1 220 ? -14.883 31.938 27.25 1 86.5 220 GLN A O 1
ATOM 1773 N N . ARG A 1 221 ? -17.109 31.75 26.875 1 85.31 221 ARG A N 1
ATOM 1774 C CA . ARG A 1 221 ? -17.391 33.156 27.172 1 85.31 221 ARG A CA 1
ATOM 1775 C C . ARG A 1 221 ? -16.953 33.5 28.578 1 85.31 221 ARG A C 1
ATOM 1777 O O . ARG A 1 221 ? -16.484 34.625 28.828 1 85.31 221 ARG A O 1
ATOM 1784 N N . SER A 1 222 ? -17.062 32.531 29.484 1 84.94 222 SER A N 1
ATOM 1785 C CA . SER A 1 222 ? -16.719 32.781 30.891 1 84.94 222 SER A CA 1
ATOM 1786 C C . SER A 1 222 ? -15.234 33.062 31.047 1 84.94 222 SER A C 1
ATOM 1788 O O . SER A 1 222 ? -14.82 33.688 32.031 1 84.94 222 SER A O 1
ATOM 1790 N N . LEU A 1 223 ? -14.445 32.688 30.078 1 84.62 223 LEU A N 1
ATOM 1791 C CA . LEU A 1 223 ? -13 32.844 30.172 1 84.62 223 LEU A CA 1
ATOM 1792 C C . LEU A 1 223 ? -12.523 34.062 29.422 1 84.62 223 LEU A C 1
ATOM 1794 O O . LEU A 1 223 ? -11.344 34.438 29.484 1 84.62 223 LEU A O 1
ATOM 1798 N N . TRP A 1 224 ? -13.398 34.688 28.719 1 88.69 224 TRP A N 1
ATOM 1799 C CA . TRP A 1 224 ? -13.031 35.875 27.984 1 88.69 224 TRP A CA 1
ATOM 1800 C C . TRP A 1 224 ? -12.633 37 28.922 1 88.69 224 TRP A C 1
ATOM 1802 O O . TRP A 1 224 ? -13.305 37.25 29.938 1 88.69 224 TRP A O 1
ATOM 1812 N N . PRO A 1 225 ? -11.562 37.688 28.594 1 88.31 225 PRO A N 1
ATOM 1813 C CA . PRO A 1 225 ? -11.117 38.75 29.484 1 88.31 225 PRO A CA 1
ATOM 1814 C C . PRO A 1 225 ? -12.141 39.875 29.609 1 88.31 225 PRO A C 1
ATOM 1816 O O . PRO A 1 225 ? -12.617 40.406 28.594 1 88.31 225 PRO A O 1
ATOM 1819 N N . LYS A 1 226 ? -12.383 40.344 30.766 1 88.12 226 LYS A N 1
ATOM 1820 C CA . LYS A 1 226 ? -13.406 41.344 31.047 1 88.12 226 LYS A CA 1
ATOM 1821 C C . LYS A 1 226 ? -13.023 42.719 30.453 1 88.12 226 LYS A C 1
ATOM 1823 O O . LYS A 1 226 ? -13.898 43.5 30.062 1 88.12 226 LYS A O 1
ATOM 1828 N N . ASP A 1 227 ? -11.734 42.938 30.391 1 90 227 ASP A N 1
ATOM 1829 C CA . ASP A 1 227 ? -11.258 44.25 29.969 1 90 227 ASP A CA 1
ATOM 1830 C C . ASP A 1 227 ? -11.086 44.312 28.453 1 90 227 ASP A C 1
ATOM 1832 O O . ASP A 1 227 ? -10.609 45.312 27.906 1 90 227 ASP A O 1
ATOM 1836 N N . LEU A 1 228 ? -11.422 43.25 27.812 1 92.38 228 LEU A N 1
ATOM 1837 C CA . LEU A 1 228 ? -11.289 43.219 26.359 1 92.38 228 LEU A CA 1
ATOM 1838 C C . LEU A 1 228 ? -12.664 43.219 25.688 1 92.38 228 LEU A C 1
ATOM 1840 O O . LEU A 1 228 ? -13.445 42.281 25.859 1 92.38 228 LEU A O 1
ATOM 1844 N N . GLN A 1 229 ? -12.898 44.312 24.906 1 95.19 229 GLN A N 1
ATOM 1845 C CA . GLN A 1 229 ? -14.164 44.375 24.188 1 95.19 229 GLN A CA 1
ATOM 1846 C C . GLN A 1 229 ? -14.148 43.469 22.953 1 95.19 229 GLN A C 1
ATOM 1848 O O . GLN A 1 229 ? -13.234 43.562 22.141 1 95.19 229 GLN A O 1
ATOM 1853 N N . LEU A 1 230 ? -15.031 42.656 22.891 1 95.31 230 LEU A N 1
ATOM 1854 C CA . LEU A 1 230 ? -15.148 41.75 21.766 1 95.31 230 LEU A CA 1
ATOM 1855 C C . LEU A 1 230 ? -15.492 42.5 20.484 1 95.31 230 LEU A C 1
ATOM 1857 O O . LEU A 1 230 ? -16.344 43.406 20.5 1 95.31 230 LEU A O 1
ATOM 1861 N N . ALA A 1 231 ? -14.789 42.156 19.422 1 96.44 231 ALA A N 1
ATOM 1862 C CA . ALA A 1 231 ? -15.117 42.781 18.141 1 96.44 231 ALA A CA 1
ATOM 1863 C C . ALA A 1 231 ? -16.578 42.562 17.781 1 96.44 231 ALA A C 1
ATOM 1865 O O . ALA A 1 231 ? -17.141 41.469 18.047 1 96.44 231 ALA A O 1
ATOM 1866 N N . PRO A 1 232 ? -17.266 43.5 17.109 1 95 232 PRO A N 1
ATOM 1867 C CA . PRO A 1 232 ? -18.703 43.438 16.859 1 95 232 PRO A CA 1
ATOM 1868 C C . PRO A 1 232 ? -19.094 42.312 15.914 1 95 232 PRO A C 1
ATOM 1870 O O . PRO A 1 232 ? -20.219 41.812 15.938 1 95 232 PRO A O 1
ATOM 1873 N N . ASN A 1 233 ? -18.188 41.906 15.109 1 96.56 233 ASN A N 1
ATOM 1874 C CA . ASN A 1 233 ? -18.5 40.875 14.133 1 96.56 233 ASN A CA 1
ATOM 1875 C C . ASN A 1 233 ? -18.156 39.469 14.656 1 96.56 233 ASN A C 1
ATOM 1877 O O . ASN A 1 233 ? -18.141 38.5 13.898 1 96.56 233 ASN A O 1
ATOM 1881 N N . VAL A 1 234 ? -17.828 39.375 15.984 1 97.06 234 VAL A N 1
ATOM 1882 C CA . VAL A 1 234 ? -17.422 38.094 16.562 1 97.06 234 VAL A CA 1
ATOM 1883 C C . VAL A 1 234 ? -18.516 37.562 17.484 1 97.06 234 VAL A C 1
ATOM 1885 O O . VAL A 1 234 ? -19.047 38.281 18.297 1 97.06 234 VAL A O 1
ATOM 1888 N N . LYS A 1 235 ? -18.844 36.312 17.297 1 96.31 235 LYS A N 1
ATOM 1889 C CA . LYS A 1 235 ? -19.719 35.594 18.219 1 96.31 235 LYS A CA 1
ATOM 1890 C C . LYS A 1 235 ? -18.953 34.438 18.891 1 96.31 235 LYS A C 1
ATOM 1892 O O . LYS A 1 235 ? -18.453 33.531 18.203 1 96.31 235 LYS A O 1
ATOM 1897 N N . LEU A 1 236 ? -18.844 34.5 20.203 1 93.56 236 LEU A N 1
ATOM 1898 C CA . LEU A 1 236 ? -18.234 33.406 20.953 1 93.56 236 LEU A CA 1
ATOM 1899 C C . LEU A 1 236 ? -19.281 32.312 21.25 1 93.56 236 LEU A C 1
ATOM 1901 O O . LEU A 1 236 ? -20.422 32.625 21.594 1 93.56 236 LEU A O 1
ATOM 1905 N N . VAL A 1 237 ? -18.875 31.078 21.031 1 92.69 237 VAL A N 1
ATOM 1906 C CA . VAL A 1 237 ? -19.75 29.969 21.359 1 92.69 237 VAL A CA 1
ATOM 1907 C C . VAL A 1 237 ? -18.969 28.906 22.125 1 92.69 237 VAL A C 1
ATOM 1909 O O . VAL A 1 237 ? -17.797 28.672 21.844 1 92.69 237 VAL A O 1
ATOM 1912 N N . ASP A 1 238 ? -19.547 28.234 23.062 1 88 238 ASP A N 1
ATOM 1913 C CA . ASP A 1 238 ? -18.891 27.188 23.859 1 88 238 ASP A CA 1
ATOM 1914 C C . ASP A 1 238 ? -18.672 25.922 23.031 1 88 238 ASP A C 1
ATOM 1916 O O . ASP A 1 238 ? -17.703 25.188 23.266 1 88 238 ASP A O 1
ATOM 1920 N N . TRP A 1 239 ? -19.594 25.672 22.25 1 89 239 TRP A N 1
ATOM 1921 C CA . TRP A 1 239 ? -19.547 24.547 21.328 1 89 239 TRP A CA 1
ATOM 1922 C C . TRP A 1 239 ? -20.125 24.922 19.969 1 89 239 TRP A C 1
ATOM 1924 O O . TRP A 1 239 ? -21 25.766 19.875 1 89 239 TRP A O 1
ATOM 1934 N N . LEU A 1 240 ? -19.531 24.406 18.906 1 91.56 240 LEU A N 1
ATOM 1935 C CA . LEU A 1 240 ? -20.109 24.688 17.594 1 91.56 240 LEU A CA 1
ATOM 1936 C C . LEU A 1 240 ? -20.109 23.422 16.719 1 91.56 240 LEU A C 1
ATOM 1938 O O . LEU A 1 240 ? -19.188 22.609 16.812 1 91.56 240 LEU A O 1
ATOM 1942 N N . PRO A 1 241 ? -21.109 23.219 15.914 1 96.06 241 PRO A N 1
ATOM 1943 C CA . PRO A 1 241 ? -21.141 22.141 14.922 1 96.06 241 PRO A CA 1
ATOM 1944 C C . PRO A 1 241 ? -20.234 22.422 13.727 1 96.06 241 PRO A C 1
ATOM 1946 O O . PRO A 1 241 ? -20.719 22.734 12.641 1 96.06 241 PRO A O 1
ATOM 1949 N N . GLN A 1 242 ? -18.984 22.188 13.891 1 96.69 242 GLN A N 1
ATOM 1950 C CA . GLN A 1 242 ? -17.953 22.578 12.938 1 96.69 242 GLN A CA 1
ATOM 1951 C C . GLN A 1 242 ? -18.25 22.016 11.547 1 96.69 242 GLN A C 1
ATOM 1953 O O . GLN A 1 242 ? -18.188 22.75 10.555 1 96.69 242 GLN A O 1
ATOM 1958 N N . ASN A 1 243 ? -18.562 20.719 11.469 1 98 243 ASN A N 1
ATOM 1959 C CA . ASN A 1 243 ? -18.859 20.094 10.18 1 98 243 ASN A CA 1
ATOM 1960 C C . ASN A 1 243 ? -19.984 20.812 9.445 1 98 243 ASN A C 1
ATOM 1962 O O . ASN A 1 243 ? -19.844 21.125 8.258 1 98 243 ASN A O 1
ATOM 1966 N N . ASP A 1 244 ? -21.031 21.156 10.148 1 98.38 244 ASP A N 1
ATOM 1967 C CA . ASP A 1 244 ? -22.203 21.781 9.547 1 98.38 244 ASP A CA 1
ATOM 1968 C C . ASP A 1 244 ? -21.906 23.219 9.148 1 98.38 244 ASP A C 1
ATOM 1970 O O . ASP A 1 244 ? -22.359 23.688 8.102 1 98.38 244 ASP A O 1
ATOM 1974 N N . LEU A 1 245 ? -21.172 23.875 9.969 1 98.31 245 LEU A N 1
ATOM 1975 C CA . LEU A 1 245 ? -20.797 25.25 9.656 1 98.31 245 LEU A CA 1
ATOM 1976 C C . LEU A 1 245 ? -19.891 25.297 8.43 1 98.31 245 LEU A C 1
ATOM 1978 O O . LEU A 1 245 ? -20.062 26.156 7.562 1 98.31 245 LEU A O 1
ATOM 1982 N N . LEU A 1 246 ? -18.953 24.406 8.367 1 98.5 246 LEU A N 1
ATOM 1983 C CA . LEU A 1 246 ? -18.047 24.375 7.223 1 98.5 246 LEU A CA 1
ATOM 1984 C C . LEU A 1 246 ? -18.797 24.031 5.941 1 98.5 246 LEU A C 1
ATOM 1986 O O . LEU A 1 246 ? -18.406 24.469 4.852 1 98.5 246 LEU A O 1
ATOM 1990 N N . GLY A 1 247 ? -19.844 23.297 6.086 1 98.19 247 GLY A N 1
ATOM 1991 C CA . GLY A 1 247 ? -20.641 22.922 4.938 1 98.19 247 GLY A CA 1
ATOM 1992 C C . GLY A 1 247 ? -21.656 23.984 4.527 1 98.19 247 GLY A C 1
ATOM 1993 O O . GLY A 1 247 ? -22.359 23.828 3.527 1 98.19 247 GLY A O 1
ATOM 1994 N N . HIS A 1 248 ? -21.766 25.062 5.293 1 97.44 248 HIS A N 1
ATOM 1995 C CA . HIS A 1 248 ? -22.656 26.156 4.973 1 97.44 248 HIS A CA 1
ATOM 1996 C C . HIS A 1 248 ? -22.203 26.906 3.729 1 97.44 248 HIS A C 1
ATOM 1998 O O . HIS A 1 248 ? -21 27.141 3.553 1 97.44 248 HIS A O 1
ATOM 2004 N N . PRO A 1 249 ? -23.062 27.297 2.865 1 95.31 249 PRO A N 1
ATOM 2005 C CA . PRO A 1 249 ? -22.672 27.906 1.595 1 95.31 249 PRO A CA 1
ATOM 2006 C C . PRO A 1 249 ? -21.938 29.234 1.782 1 95.31 249 PRO A C 1
ATOM 2008 O O . PRO A 1 249 ? -21.188 29.656 0.903 1 95.31 249 PRO A O 1
ATOM 2011 N N . LYS A 1 250 ? -22.125 29.891 2.902 1 96 250 LYS A N 1
ATOM 2012 C CA . LYS A 1 250 ? -21.531 31.203 3.113 1 96 250 LYS A CA 1
ATOM 2013 C C . LYS A 1 250 ? -20.219 31.094 3.883 1 96 250 LYS A C 1
ATOM 2015 O O . LYS A 1 250 ? -19.594 32.094 4.199 1 96 250 LYS A O 1
ATOM 2020 N N . CYS A 1 251 ? -19.781 29.891 4.238 1 97.12 251 CYS A N 1
ATOM 2021 C CA . CYS A 1 251 ? -18.516 29.734 4.941 1 97.12 251 CYS A CA 1
ATOM 2022 C C . CYS A 1 251 ? -17.328 30.047 4.027 1 97.12 251 CYS A C 1
ATOM 2024 O O . CYS A 1 251 ? -17.25 29.531 2.916 1 97.12 251 CYS A O 1
ATOM 2026 N N . ARG A 1 252 ? -16.391 30.828 4.551 1 96.44 252 ARG A N 1
ATOM 2027 C CA . ARG A 1 252 ? -15.328 31.297 3.674 1 96.44 252 ARG A CA 1
ATOM 2028 C C . ARG A 1 252 ? -13.969 30.766 4.141 1 96.44 252 ARG A C 1
ATOM 2030 O O . ARG A 1 252 ? -13.031 30.656 3.344 1 96.44 252 ARG A O 1
ATOM 2037 N N . LEU A 1 253 ? -13.875 30.484 5.434 1 98 253 LEU A N 1
ATOM 2038 C CA . LEU A 1 253 ? -12.555 30.188 5.973 1 98 253 LEU A CA 1
ATOM 2039 C C . LEU A 1 253 ? -12.656 29.422 7.281 1 98 253 LEU A C 1
ATOM 2041 O O . LEU A 1 253 ? -13.555 29.656 8.086 1 98 253 LEU A O 1
ATOM 2045 N N . LEU A 1 254 ? -11.797 28.484 7.473 1 98.38 254 LEU A N 1
ATOM 2046 C CA . LEU A 1 254 ? -11.586 27.828 8.75 1 98.38 254 LEU A CA 1
ATOM 2047 C C . LEU A 1 254 ? -10.258 28.25 9.375 1 98.38 254 LEU A C 1
ATOM 2049 O O . LEU A 1 254 ? -9.203 28.094 8.75 1 98.38 254 LEU A O 1
ATOM 2053 N N . VAL A 1 255 ? -10.281 28.797 10.516 1 97.56 255 VAL A N 1
ATOM 2054 C CA . VAL A 1 255 ? -9.094 29.062 11.32 1 97.56 255 VAL A CA 1
ATOM 2055 C C . VAL A 1 255 ? -8.945 27.984 12.391 1 97.56 255 VAL A C 1
ATOM 2057 O O . VAL A 1 255 ? -9.812 27.844 13.25 1 97.56 255 VAL A O 1
ATOM 2060 N N . THR A 1 256 ? -7.859 27.219 12.352 1 96.19 256 THR A N 1
ATOM 2061 C CA . THR A 1 256 ? -7.715 26.062 13.234 1 96.19 256 THR A CA 1
ATOM 2062 C C . THR A 1 256 ? -6.25 25.844 13.594 1 96.19 256 THR A C 1
ATOM 2064 O O . THR A 1 256 ? -5.359 26.469 13.016 1 96.19 256 THR A O 1
ATOM 2067 N N . HIS A 1 257 ? -6.008 25.094 14.609 1 94.25 257 HIS A N 1
ATOM 2068 C CA . HIS A 1 257 ? -4.641 24.766 15 1 94.25 257 HIS A CA 1
ATOM 2069 C C . HIS A 1 257 ? -4.055 23.672 14.102 1 94.25 257 HIS A C 1
ATOM 2071 O O . HIS A 1 257 ? -2.869 23.344 14.211 1 94.25 257 HIS A O 1
ATOM 2077 N N . GLY A 1 258 ? -4.875 23.094 13.266 1 94.81 258 GLY A N 1
ATOM 2078 C CA . GLY A 1 258 ? -4.328 22.172 12.273 1 94.81 258 GLY A CA 1
ATOM 2079 C C . GLY A 1 258 ? -4.488 20.719 12.648 1 94.81 258 GLY A C 1
ATOM 2080 O O . GLY A 1 258 ? -3.695 19.875 12.219 1 94.81 258 GLY A O 1
ATOM 2081 N N . GLY A 1 259 ? -5.496 20.391 13.492 1 93.31 259 GLY A N 1
ATOM 2082 C CA . GLY A 1 259 ? -5.812 19 13.742 1 93.31 259 GLY A CA 1
ATOM 2083 C C . GLY A 1 259 ? -6.32 18.281 12.5 1 93.31 259 GLY A C 1
ATOM 2084 O O . GLY A 1 259 ? -7.047 18.859 11.695 1 93.31 259 GLY A O 1
ATOM 2085 N N . ILE A 1 260 ? -6.035 17.078 12.375 1 94.75 260 ILE A N 1
ATOM 2086 C CA . ILE A 1 260 ? -6.301 16.328 11.148 1 94.75 260 ILE A CA 1
ATOM 2087 C C . ILE A 1 260 ? -7.805 16.25 10.906 1 94.75 260 ILE A C 1
ATOM 2089 O O . ILE A 1 260 ? -8.258 16.312 9.766 1 94.75 260 ILE A O 1
ATOM 2093 N N . ASN A 1 261 ? -8.633 16.062 11.945 1 94.81 261 ASN A N 1
ATOM 2094 C CA . ASN A 1 261 ? -10.078 15.969 11.766 1 94.81 261 ASN A CA 1
ATOM 2095 C C . ASN A 1 261 ? -10.656 17.266 11.195 1 94.81 261 ASN A C 1
ATOM 2097 O O . ASN A 1 261 ? -11.5 17.219 10.297 1 94.81 261 ASN A O 1
ATOM 2101 N N . SER A 1 262 ? -10.164 18.375 11.758 1 95.81 262 SER A N 1
ATOM 2102 C CA . SER A 1 262 ? -10.617 19.672 11.25 1 95.81 262 SER A CA 1
ATOM 2103 C C . SER A 1 262 ? -10.188 19.875 9.805 1 95.81 262 SER A C 1
ATOM 2105 O O . SER A 1 262 ? -10.961 20.375 8.984 1 95.81 262 SER A O 1
ATOM 2107 N N . LEU A 1 263 ? -9 19.531 9.547 1 97.25 263 LEU A N 1
ATOM 2108 C CA . LEU A 1 263 ? -8.492 19.719 8.195 1 97.25 263 LEU A CA 1
ATOM 2109 C C . LEU A 1 263 ? -9.258 18.844 7.203 1 97.25 263 LEU A C 1
ATOM 2111 O O . LEU A 1 263 ? -9.547 19.266 6.086 1 97.25 263 LEU A O 1
ATOM 2115 N N . MET A 1 264 ? -9.594 17.609 7.598 1 97.06 264 MET A N 1
ATOM 2116 C CA . MET A 1 264 ? -10.352 16.719 6.719 1 97.06 264 MET A CA 1
ATOM 2117 C C . MET A 1 264 ? -11.75 17.281 6.469 1 97.06 264 MET A C 1
ATOM 2119 O O . MET A 1 264 ? -12.289 17.141 5.367 1 97.06 264 MET A O 1
ATOM 2123 N N . GLN A 1 265 ? -12.312 17.906 7.457 1 97.88 265 GLN A N 1
ATOM 2124 C CA . GLN A 1 265 ? -13.609 18.547 7.266 1 97.88 265 GLN A CA 1
ATOM 2125 C C . GLN A 1 265 ? -13.508 19.719 6.309 1 97.88 265 GLN A C 1
ATOM 2127 O O . GLN A 1 265 ? -14.391 19.922 5.469 1 97.88 265 GLN A O 1
ATOM 2132 N N . ALA A 1 266 ? -12.445 20.484 6.516 1 98.31 266 ALA A N 1
ATOM 2133 C CA . ALA A 1 266 ? -12.211 21.594 5.594 1 98.31 266 ALA A CA 1
ATOM 2134 C C . ALA A 1 266 ? -12.094 21.109 4.156 1 98.31 266 ALA A C 1
ATOM 2136 O O . ALA A 1 266 ? -12.688 21.688 3.242 1 98.31 266 ALA A O 1
ATOM 2137 N N . VAL A 1 267 ? -11.383 20.031 3.945 1 98.31 267 VAL A N 1
ATOM 2138 C CA . VAL A 1 267 ? -11.234 19.422 2.627 1 98.31 267 VAL A CA 1
ATOM 2139 C C . VAL A 1 267 ? -12.594 18.969 2.111 1 98.31 267 VAL A C 1
ATOM 2141 O O . VAL A 1 267 ? -12.977 19.281 0.982 1 98.31 267 VAL A O 1
ATOM 2144 N N . TYR A 1 268 ? -13.297 18.266 2.918 1 98.19 268 TYR A N 1
ATOM 2145 C CA . TYR A 1 268 ? -14.586 17.703 2.531 1 98.19 268 TYR A CA 1
ATOM 2146 C C . TYR A 1 268 ? -15.531 18.797 2.041 1 98.19 268 TYR A C 1
ATOM 2148 O O . TYR A 1 268 ? -16.234 18.625 1.041 1 98.19 268 TYR A O 1
ATOM 2156 N N . HIS A 1 269 ? -15.484 19.969 2.656 1 98.5 269 HIS A N 1
ATOM 2157 C CA . HIS A 1 269 ? -16.453 21.031 2.373 1 98.5 269 HIS A CA 1
ATOM 2158 C C . HIS A 1 269 ? -15.828 22.125 1.502 1 98.5 269 HIS A C 1
ATOM 2160 O O . HIS A 1 269 ? -16.453 23.156 1.266 1 98.5 269 HIS A O 1
ATOM 2166 N N . SER A 1 270 ? -14.641 21.953 1.058 1 97.5 270 SER A N 1
ATOM 2167 C CA . SER A 1 270 ? -13.953 22.875 0.158 1 97.5 270 SER A CA 1
ATOM 2168 C C . SER A 1 270 ? -13.766 24.25 0.806 1 97.5 270 SER A C 1
ATOM 2170 O O . SER A 1 270 ? -14.078 25.281 0.199 1 97.5 270 SER A O 1
ATOM 2172 N N . VAL A 1 271 ? -13.266 24.219 2.012 1 98 271 VAL A N 1
ATOM 2173 C CA . VAL A 1 271 ? -13.062 25.484 2.721 1 98 271 VAL A CA 1
ATOM 2174 C C . VAL A 1 271 ? -11.57 25.719 2.938 1 98 271 VAL A C 1
ATOM 2176 O O . VAL A 1 271 ? -10.875 24.875 3.506 1 98 271 VAL A O 1
ATOM 2179 N N . PRO A 1 272 ? -11.055 26.859 2.541 1 98.12 272 PRO A N 1
ATOM 2180 C CA . PRO A 1 272 ? -9.656 27.188 2.824 1 98.12 272 PRO A CA 1
ATOM 2181 C C . PRO A 1 272 ? -9.359 27.266 4.32 1 98.12 272 PRO A C 1
ATOM 2183 O O . PRO A 1 272 ? -10.273 27.469 5.125 1 98.12 272 PRO A O 1
ATOM 2186 N N . VAL A 1 273 ? -8.016 27.172 4.629 1 98.44 273 VAL A N 1
ATOM 2187 C CA . VAL A 1 273 ? -7.648 27.031 6.035 1 98.44 273 VAL A CA 1
ATOM 2188 C C . VAL A 1 273 ? -6.566 28.062 6.383 1 98.44 273 VAL A C 1
ATOM 2190 O O . VAL A 1 273 ? -5.641 28.281 5.602 1 98.44 273 VAL A O 1
ATOM 2193 N N . LEU A 1 274 ? -6.75 28.703 7.434 1 98.19 274 LEU A N 1
ATOM 2194 C CA . LEU A 1 274 ? -5.668 29.391 8.133 1 98.19 274 LEU A CA 1
ATOM 2195 C C . LEU A 1 274 ? -5.258 28.641 9.383 1 98.19 274 LEU A C 1
ATOM 2197 O O . LEU A 1 274 ? -6.004 28.594 10.367 1 98.19 274 LEU A O 1
ATOM 2201 N N . GLY A 1 275 ? -4.074 28.062 9.305 1 97.62 275 GLY A N 1
ATOM 2202 C CA . GLY A 1 275 ? -3.609 27.25 10.406 1 97.62 275 GLY A CA 1
ATOM 2203 C C . GLY A 1 275 ? -2.689 27.984 11.359 1 97.62 275 GLY A C 1
ATOM 2204 O O . GLY A 1 275 ? -1.797 28.719 10.922 1 97.62 275 GLY A O 1
ATOM 2205 N N . ILE A 1 276 ? -2.914 27.828 12.609 1 95.5 276 ILE A N 1
ATOM 2206 C CA . ILE A 1 276 ? -2.057 28.328 13.68 1 95.5 276 ILE A CA 1
ATOM 2207 C C . ILE A 1 276 ? -1.646 27.172 14.594 1 95.5 276 ILE A C 1
ATOM 2209 O O . ILE A 1 276 ? -2.301 26.922 15.609 1 95.5 276 ILE A O 1
ATOM 2213 N N . PRO A 1 277 ? -0.55 26.5 14.258 1 94.19 277 PRO A N 1
ATOM 2214 C CA . PRO A 1 277 ? -0.164 25.312 15.031 1 94.19 277 PRO A CA 1
ATOM 2215 C C . PRO A 1 277 ? 0.298 25.672 16.438 1 94.19 277 PRO A C 1
ATOM 2217 O O . PRO A 1 277 ? 0.952 26.688 16.656 1 94.19 277 PRO A O 1
ATOM 2220 N N . LEU A 1 278 ? 0.001 24.828 17.312 1 88.94 278 LEU A N 1
ATOM 2221 C CA . LEU A 1 278 ? 0.342 25.062 18.719 1 88.94 278 LEU A CA 1
ATOM 2222 C C . LEU A 1 278 ? 1.246 23.953 19.25 1 88.94 278 LEU A C 1
ATOM 2224 O O . LEU A 1 278 ? 2.178 24.219 20.016 1 88.94 278 LEU A O 1
ATOM 2228 N N . PHE A 1 279 ? 0.96 22.672 18.828 1 85.81 279 PHE A N 1
ATOM 2229 C CA . PHE A 1 279 ? 1.772 21.594 19.375 1 85.81 279 PHE A CA 1
ATOM 2230 C C . PHE A 1 279 ? 1.716 20.359 18.484 1 85.81 279 PHE A C 1
ATOM 2232 O O . PHE A 1 279 ? 0.852 20.25 17.609 1 85.81 279 PHE A O 1
ATOM 2239 N N . GLY A 1 280 ? 2.734 19.562 18.562 1 87.5 280 GLY A N 1
ATOM 2240 C CA . GLY A 1 280 ? 2.754 18.203 18.062 1 87.5 280 GLY A CA 1
ATOM 2241 C C . GLY A 1 280 ? 2.699 18.109 16.547 1 87.5 280 GLY A C 1
ATOM 2242 O O . GLY A 1 280 ? 3.494 18.75 15.859 1 87.5 280 GLY A O 1
ATOM 2243 N N . ASP A 1 281 ? 1.688 17.344 16.109 1 91.25 281 ASP A N 1
ATOM 2244 C CA . ASP A 1 281 ? 1.598 17 14.695 1 91.25 281 ASP A CA 1
ATOM 2245 C C . ASP A 1 281 ? 1.008 18.156 13.883 1 91.25 281 ASP A C 1
ATOM 2247 O O . ASP A 1 281 ? 1.071 18.156 12.648 1 91.25 281 ASP A O 1
ATOM 2251 N N . GLN A 1 282 ? 0.574 19.156 14.539 1 94.06 282 GLN A N 1
ATOM 2252 C CA . GLN A 1 282 ? -0.106 20.281 13.883 1 94.06 282 GLN A CA 1
ATOM 2253 C C . GLN A 1 282 ? 0.827 21 12.914 1 94.06 282 GLN A C 1
ATOM 2255 O O . GLN A 1 282 ? 0.406 21.406 11.828 1 94.06 282 GLN A O 1
ATOM 2260 N N . PHE A 1 283 ? 2.086 21.078 13.344 1 95.69 283 PHE A N 1
ATOM 2261 C CA . PHE A 1 283 ? 3.059 21.766 12.508 1 95.69 283 PHE A CA 1
ATOM 2262 C C . PHE A 1 283 ? 3.24 21.047 11.18 1 95.69 283 PHE A C 1
ATOM 2264 O O . PHE A 1 283 ? 3.18 21.672 10.117 1 95.69 283 PHE A O 1
ATOM 2271 N N . ASP A 1 284 ? 3.418 19.766 11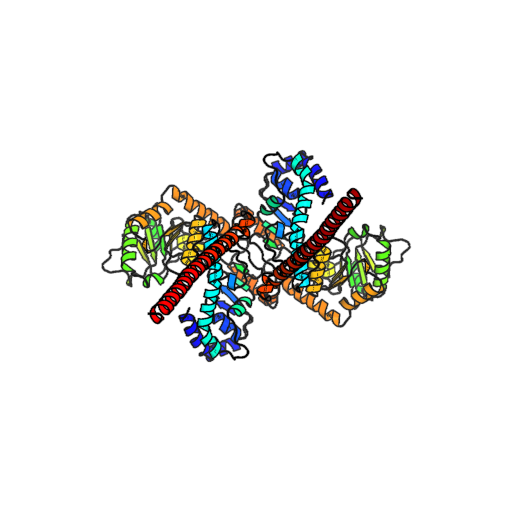.234 1 96.38 284 ASP A N 1
ATOM 2272 C CA . ASP A 1 284 ? 3.596 18.969 10.023 1 96.38 284 ASP A CA 1
ATOM 2273 C C . ASP A 1 284 ? 2.312 18.922 9.195 1 96.38 284 ASP A C 1
ATOM 2275 O O . ASP A 1 284 ? 2.359 18.922 7.965 1 96.38 284 ASP A O 1
ATOM 2279 N N . ASN A 1 285 ? 1.145 18.875 9.828 1 96.88 285 ASN A N 1
ATOM 2280 C CA . ASN A 1 285 ? -0.131 18.891 9.117 1 96.88 285 ASN A CA 1
ATOM 2281 C C . ASN A 1 285 ? -0.278 20.141 8.266 1 96.88 285 ASN A C 1
ATOM 2283 O O . ASN A 1 285 ? -0.77 20.078 7.137 1 96.88 285 ASN A O 1
ATOM 2287 N N . LEU A 1 286 ? 0.188 21.203 8.836 1 97.81 286 LEU A N 1
ATOM 2288 C CA . LEU A 1 286 ? -0.013 22.469 8.141 1 97.81 286 LEU A CA 1
ATOM 2289 C C . LEU A 1 286 ? 0.984 22.625 6.996 1 97.81 286 LEU A C 1
ATOM 2291 O O . LEU A 1 286 ? 0.763 23.422 6.082 1 97.81 286 LEU A O 1
ATOM 2295 N N . VAL A 1 287 ? 2.121 21.891 7.047 1 97.81 287 VAL A N 1
ATOM 2296 C CA . VAL A 1 287 ? 2.98 21.812 5.867 1 97.81 287 VAL A CA 1
ATOM 2297 C C . VAL A 1 287 ? 2.207 21.203 4.703 1 97.81 287 VAL A C 1
ATOM 2299 O O . VAL A 1 287 ? 2.32 21.656 3.564 1 97.81 287 VAL A O 1
ATOM 2302 N N . ARG A 1 288 ? 1.396 20.203 4.984 1 97.5 288 ARG A N 1
ATOM 2303 C CA . ARG A 1 288 ? 0.575 19.578 3.953 1 97.5 288 ARG A CA 1
ATOM 2304 C C . ARG A 1 288 ? -0.469 20.547 3.416 1 97.5 288 ARG A C 1
ATOM 2306 O O . ARG A 1 288 ? -0.71 20.609 2.209 1 97.5 288 ARG A O 1
ATOM 2313 N N . VAL A 1 289 ? -1.021 21.297 4.297 1 98.12 289 VAL A N 1
ATOM 2314 C CA . VAL A 1 289 ? -2.037 22.266 3.93 1 98.12 289 VAL A CA 1
ATOM 2315 C C . VAL A 1 289 ? -1.45 23.281 2.941 1 98.12 289 VAL A C 1
ATOM 2317 O O . VAL A 1 289 ? -2.066 23.578 1.917 1 98.12 289 VAL A O 1
ATOM 2320 N N . GLU A 1 290 ? -0.279 23.719 3.25 1 98.19 290 GLU A N 1
ATOM 2321 C CA . GLU A 1 290 ? 0.364 24.703 2.383 1 98.19 290 GLU A CA 1
ATOM 2322 C C . GLU A 1 290 ? 0.806 24.078 1.066 1 98.19 290 GLU A C 1
ATOM 2324 O O . GLU A 1 290 ? 0.607 24.656 -0.004 1 98.19 290 GLU A O 1
ATOM 2329 N N . THR A 1 291 ? 1.364 22.906 1.197 1 97.62 291 THR A N 1
ATOM 2330 C CA . THR A 1 291 ? 1.864 22.219 0.009 1 97.62 291 THR A CA 1
ATOM 2331 C C . THR A 1 291 ? 0.729 21.938 -0.972 1 97.62 291 THR A C 1
ATOM 2333 O O . THR A 1 291 ? 0.909 22.047 -2.186 1 97.62 291 THR A O 1
ATOM 2336 N N . LYS A 1 292 ? -0.441 21.641 -0.427 1 97.5 292 LYS A N 1
ATOM 2337 C CA . LYS A 1 292 ? -1.593 21.297 -1.259 1 97.5 292 LYS A CA 1
ATOM 2338 C C . LYS A 1 292 ? -2.422 22.531 -1.581 1 97.5 292 LYS A C 1
ATOM 2340 O O . LYS A 1 292 ? -3.496 22.438 -2.176 1 97.5 292 LYS A O 1
ATOM 2345 N N . GLN A 1 293 ? -1.967 23.703 -1.093 1 96.81 293 GLN A N 1
ATOM 2346 C CA . GLN A 1 293 ? -2.557 25 -1.382 1 96.81 293 GLN A CA 1
ATOM 2347 C C . GLN A 1 293 ? -3.959 25.109 -0.793 1 96.81 293 GLN A C 1
ATOM 2349 O O . GLN A 1 293 ? -4.828 25.781 -1.363 1 96.81 293 GLN A O 1
ATOM 2354 N N . LEU A 1 294 ? -4.184 24.359 0.236 1 97.88 294 LEU A N 1
ATOM 2355 C CA . LEU A 1 294 ? -5.465 24.438 0.927 1 97.88 294 LEU A CA 1
ATOM 2356 C C . LEU A 1 294 ? -5.531 25.688 1.794 1 97.88 294 LEU A C 1
ATOM 2358 O O . LEU A 1 294 ? -6.621 26.156 2.148 1 97.88 294 LEU A O 1
ATOM 2362 N N . GLY A 1 295 ? -4.352 26.188 2.164 1 98 295 GLY A N 1
ATOM 2363 C CA . GLY A 1 295 ? -4.344 27.359 3.031 1 98 295 GLY A CA 1
ATOM 2364 C C . GLY A 1 295 ? -2.945 27.828 3.395 1 98 295 GLY A C 1
ATOM 2365 O O . GLY A 1 295 ? -1.983 27.531 2.682 1 98 295 GLY A O 1
ATOM 2366 N N . ILE A 1 296 ? -2.916 28.656 4.473 1 97.75 296 ILE A N 1
ATOM 2367 C CA . ILE A 1 296 ? -1.678 29.266 4.949 1 97.75 296 ILE A CA 1
ATOM 2368 C C . ILE A 1 296 ? -1.492 28.969 6.434 1 97.75 296 ILE A C 1
ATOM 2370 O O . ILE A 1 296 ? -2.463 28.938 7.195 1 97.75 296 ILE A O 1
ATOM 2374 N N . ALA A 1 297 ? -0.256 28.703 6.777 1 97.88 297 ALA A N 1
ATOM 2375 C CA . ALA A 1 297 ? 0.089 28.531 8.188 1 97.88 297 ALA A CA 1
ATOM 2376 C C . ALA A 1 297 ? 0.742 29.797 8.742 1 97.88 297 ALA A C 1
ATOM 2378 O O . ALA A 1 297 ? 1.555 30.438 8.07 1 97.88 297 ALA A O 1
ATOM 2379 N N . LEU A 1 298 ? 0.299 30.203 9.898 1 96.44 298 LEU A N 1
ATOM 2380 C CA . LEU A 1 298 ? 0.858 31.344 10.625 1 96.44 298 LEU A CA 1
ATOM 2381 C C . LEU A 1 298 ? 1.349 30.922 12.008 1 96.44 298 LEU A C 1
ATOM 2383 O O . LEU A 1 298 ? 0.596 30.328 12.781 1 96.44 298 LEU A O 1
ATOM 2387 N N . LYS A 1 299 ? 2.586 31.203 12.305 1 93.69 299 LYS A N 1
ATOM 2388 C CA . LYS A 1 299 ? 3.111 30.875 13.625 1 93.69 299 LYS A CA 1
ATOM 2389 C C . LYS A 1 299 ? 2.494 31.766 14.703 1 93.69 299 LYS A C 1
ATOM 2391 O O . LYS A 1 299 ? 2.248 32.938 14.469 1 93.69 299 LYS A O 1
ATOM 2396 N N . ILE A 1 300 ? 2.365 31.188 15.789 1 89.5 300 ILE A N 1
ATOM 2397 C CA . ILE A 1 300 ? 1.681 31.875 16.875 1 89.5 300 ILE A CA 1
ATOM 2398 C C . ILE A 1 300 ? 2.473 33.125 17.281 1 89.5 300 ILE A C 1
ATOM 2400 O O . ILE A 1 300 ? 1.892 34.125 17.656 1 89.5 300 ILE A O 1
ATOM 2404 N N . ASP A 1 301 ? 3.781 33.062 17.109 1 88.94 301 ASP A N 1
ATOM 2405 C CA . ASP A 1 301 ? 4.637 34.188 17.5 1 88.94 301 ASP A CA 1
ATOM 2406 C C . ASP A 1 301 ? 4.562 35.312 16.453 1 88.94 301 ASP A C 1
ATOM 2408 O O . ASP A 1 301 ? 4.934 36.469 16.75 1 88.94 301 ASP A O 1
ATOM 2412 N N . GLU A 1 302 ? 4.035 35 15.312 1 90.88 302 GLU A N 1
ATOM 2413 C CA . GLU A 1 302 ? 3.889 36 14.242 1 90.88 302 GLU A CA 1
ATOM 2414 C C . GLU A 1 302 ? 2.463 36.531 14.18 1 90.88 302 GLU A C 1
ATOM 2416 O O . GLU A 1 302 ? 2.16 37.406 13.367 1 90.88 302 GLU A O 1
ATOM 2421 N N . LEU A 1 303 ? 1.696 36.031 15.039 1 92.81 303 LEU A N 1
ATOM 2422 C CA . LEU A 1 303 ? 0.287 36.406 15.008 1 92.81 303 LEU A CA 1
ATOM 2423 C C . LEU A 1 303 ? 0.085 37.812 15.555 1 92.81 303 LEU A C 1
ATOM 2425 O O . LEU A 1 303 ? -0.059 37.969 16.766 1 92.81 303 LEU A O 1
ATOM 2429 N N . LYS A 1 304 ? 0.074 38.719 14.68 1 95.56 304 LYS A N 1
ATOM 2430 C CA . LYS A 1 304 ? -0.272 40.125 14.945 1 95.56 304 LYS A CA 1
ATOM 2431 C C . LYS A 1 304 ? -1.551 40.5 14.211 1 95.56 304 LYS A C 1
ATOM 2433 O O . LYS A 1 304 ? -1.877 39.938 13.172 1 95.56 304 LYS A O 1
ATOM 2438 N N . ALA A 1 305 ? -2.199 41.5 14.773 1 97.06 305 ALA A N 1
ATOM 2439 C CA . ALA A 1 305 ? -3.502 41.875 14.234 1 97.06 305 ALA A CA 1
ATOM 2440 C C . ALA A 1 305 ? -3.418 42.156 12.734 1 97.06 305 ALA A C 1
ATOM 2442 O O . ALA A 1 305 ? -4.25 41.688 11.961 1 97.06 305 ALA A O 1
ATOM 2443 N N . HIS A 1 306 ? -2.395 42.875 12.344 1 96.56 306 HIS A N 1
ATOM 2444 C CA . HIS A 1 306 ? -2.262 43.281 10.953 1 96.56 306 HIS A CA 1
ATOM 2445 C C . HIS A 1 306 ? -1.939 42.094 10.062 1 96.56 306 HIS A C 1
ATOM 2447 O O . HIS A 1 306 ? -2.57 41.906 9.016 1 96.56 306 HIS A O 1
ATOM 2453 N N . THR A 1 307 ? -0.99 41.25 10.477 1 96.5 307 THR A N 1
ATOM 2454 C CA . THR A 1 307 ? -0.601 40.094 9.703 1 96.5 307 THR A CA 1
ATOM 2455 C C . THR A 1 307 ? -1.745 39.062 9.633 1 96.5 307 THR A C 1
ATOM 2457 O O . THR A 1 307 ? -1.976 38.469 8.594 1 96.5 307 THR A O 1
ATOM 2460 N N . PHE A 1 308 ? -2.361 38.969 10.766 1 97.31 308 PHE A N 1
ATOM 2461 C CA . PHE A 1 308 ? -3.5 38.062 10.859 1 97.31 308 PHE A CA 1
ATOM 2462 C C . PHE A 1 308 ? -4.609 38.5 9.906 1 97.31 308 PHE A C 1
ATOM 2464 O O . PHE A 1 308 ? -5.082 37.688 9.094 1 97.31 308 PHE A O 1
ATOM 2471 N N . ALA A 1 309 ? -5.004 39.719 9.891 1 96.81 309 ALA A N 1
ATOM 2472 C CA . ALA A 1 309 ? -6.055 40.281 9.031 1 96.81 309 ALA A CA 1
ATOM 2473 C C . ALA A 1 309 ? -5.668 40.156 7.559 1 96.81 309 ALA A C 1
ATOM 2475 O O . ALA A 1 309 ? -6.492 39.781 6.727 1 96.81 309 ALA A O 1
ATOM 2476 N N . ASN A 1 310 ? -4.457 40.469 7.25 1 95.5 310 ASN A N 1
ATOM 2477 C CA . ASN A 1 310 ? -3.992 40.438 5.867 1 95.5 310 ASN A CA 1
ATOM 2478 C C . ASN A 1 310 ? -4 39 5.324 1 95.5 310 ASN A C 1
ATOM 2480 O O . ASN A 1 310 ? -4.328 38.781 4.156 1 95.5 310 ASN A O 1
ATOM 2484 N N . THR A 1 311 ? -3.592 38.062 6.156 1 96.25 311 THR A N 1
ATOM 2485 C CA . THR A 1 311 ? -3.592 36.656 5.742 1 96.25 311 THR A CA 1
ATOM 2486 C C . THR A 1 311 ? -5.012 36.156 5.477 1 96.25 311 THR A C 1
ATOM 2488 O O . THR A 1 311 ? -5.266 35.469 4.496 1 96.25 311 THR A O 1
ATOM 2491 N N . MET A 1 312 ? -5.938 36.562 6.336 1 96.44 312 MET A N 1
ATOM 2492 C CA . MET A 1 312 ? -7.336 36.188 6.133 1 96.44 312 MET A CA 1
ATOM 2493 C C . MET A 1 312 ? -7.879 36.781 4.84 1 96.44 312 MET A C 1
ATOM 2495 O O . MET A 1 312 ? -8.57 36.094 4.078 1 96.44 312 MET A O 1
ATOM 2499 N N . LYS A 1 313 ? -7.539 38 4.609 1 94.81 313 LYS A N 1
ATOM 2500 C CA . LYS A 1 313 ? -7.984 38.688 3.385 1 94.81 313 LYS A CA 1
ATOM 2501 C C . LYS A 1 313 ? -7.426 37.969 2.148 1 94.81 313 LYS A C 1
ATOM 2503 O O . LYS A 1 313 ? -8.125 37.812 1.146 1 94.81 313 LYS A O 1
ATOM 2508 N N . LYS A 1 314 ? -6.191 37.594 2.229 1 94 314 LYS A N 1
ATOM 2509 C CA . LYS A 1 314 ? -5.551 36.875 1.135 1 94 314 LYS A CA 1
ATOM 2510 C C . LYS A 1 314 ? -6.281 35.562 0.836 1 94 314 LYS A C 1
ATOM 2512 O O . LYS A 1 314 ? -6.414 35.188 -0.325 1 94 314 LYS A O 1
ATOM 2517 N N . LEU A 1 315 ? -6.789 34.938 1.826 1 96.12 315 LEU A N 1
ATOM 2518 C CA . LEU A 1 315 ? -7.422 33.625 1.7 1 96.12 315 LEU A CA 1
ATOM 2519 C C . LEU A 1 315 ? -8.875 33.75 1.261 1 96.12 315 LEU A C 1
ATOM 2521 O O . LEU A 1 315 ? -9.43 32.844 0.638 1 96.12 315 LEU A O 1
ATOM 2525 N N . MET A 1 316 ? -9.531 34.969 1.488 1 91.94 316 MET A N 1
ATOM 2526 C CA . MET A 1 316 ? -10.977 35.031 1.303 1 91.94 316 MET A CA 1
ATOM 2527 C C . MET A 1 316 ? -11.336 36.062 0.241 1 91.94 316 MET A C 1
ATOM 2529 O O . MET A 1 316 ? -12.453 36.062 -0.281 1 91.94 316 MET A O 1
ATOM 2533 N N . GLN A 1 317 ? -10.617 37.031 -0.012 1 75.19 317 GLN A N 1
ATOM 2534 C CA . GLN A 1 317 ? -11.047 38.219 -0.771 1 75.19 317 GLN A CA 1
ATOM 2535 C C . GLN A 1 317 ? -10.195 38.406 -2.018 1 75.19 317 GLN A C 1
ATOM 2537 O O . GLN A 1 317 ? -10.703 38.781 -3.076 1 75.19 317 GLN A O 1
ATOM 2542 N N . ASP A 1 318 ? -9 38.188 -1.91 1 65.19 318 ASP A N 1
ATOM 2543 C CA . ASP A 1 318 ? -8.07 38.562 -2.971 1 65.19 318 ASP A CA 1
ATOM 2544 C C . ASP A 1 318 ? -8.234 37.656 -4.188 1 65.19 318 ASP A C 1
ATOM 2546 O O . ASP A 1 318 ? -8.93 36.656 -4.121 1 65.19 318 ASP A O 1
ATOM 2550 N N . LYS A 1 319 ? -7.746 38.219 -5.215 1 66.31 319 LYS A N 1
ATOM 2551 C CA . LYS A 1 319 ? -7.699 37.438 -6.453 1 66.31 319 LYS A CA 1
ATOM 2552 C C . LYS A 1 319 ? -7.145 36.031 -6.215 1 66.31 319 LYS A C 1
ATOM 2554 O O . LYS A 1 319 ? -7.52 35.094 -6.91 1 66.31 319 LYS A O 1
ATOM 2559 N N . ARG A 1 320 ? -6.324 36.094 -5.18 1 64.56 320 ARG A N 1
ATOM 2560 C CA . ARG A 1 320 ? -5.691 34.812 -4.84 1 64.56 320 ARG A CA 1
ATOM 2561 C C . ARG A 1 320 ? -6.684 33.875 -4.156 1 64.56 320 ARG A C 1
ATOM 2563 O O . ARG A 1 320 ? -6.449 32.688 -4.082 1 64.56 320 ARG A O 1
ATOM 2570 N N . GLN A 1 321 ? -7.688 34.469 -3.65 1 73.44 321 GLN A N 1
ATOM 2571 C CA . GLN A 1 321 ? -8.75 33.688 -3.033 1 73.44 321 GLN A CA 1
ATOM 2572 C C . GLN A 1 321 ? -9.211 32.562 -3.959 1 73.44 321 GLN A C 1
ATOM 2574 O O . GLN A 1 321 ? -9.508 31.453 -3.504 1 73.44 321 GLN A O 1
ATOM 2579 N N . LYS A 1 322 ? -9.07 32.938 -5.109 1 82.69 322 LYS A N 1
ATOM 2580 C CA . LYS A 1 322 ? -9.539 31.953 -6.094 1 82.69 322 LYS A CA 1
ATOM 2581 C C . LYS A 1 322 ? -8.648 30.719 -6.117 1 82.69 322 LYS A C 1
ATOM 2583 O O . LYS A 1 322 ? -9.141 29.594 -6.25 1 82.69 322 LYS A O 1
ATOM 2588 N N . ARG A 1 323 ? -7.395 31 -5.855 1 91.44 323 ARG A N 1
ATOM 2589 C CA . ARG A 1 323 ? -6.449 29.875 -5.898 1 91.44 323 ARG A CA 1
ATOM 2590 C C . ARG A 1 323 ? -6.707 28.906 -4.754 1 91.44 323 ARG A C 1
ATOM 2592 O O . ARG A 1 323 ? -6.773 27.688 -4.973 1 91.44 323 ARG A O 1
ATOM 2599 N N . TYR A 1 324 ? -6.844 29.406 -3.543 1 96.19 324 TYR A N 1
ATOM 2600 C CA . TYR A 1 324 ? -7.055 28.562 -2.377 1 96.19 324 TYR A CA 1
ATOM 2601 C C . TYR A 1 324 ? -8.422 27.891 -2.436 1 96.19 324 TYR A C 1
ATOM 2603 O O . TYR A 1 324 ? -8.547 26.703 -2.094 1 96.19 324 TYR A O 1
ATOM 2611 N N . LYS A 1 325 ? -9.383 28.625 -2.859 1 95.69 325 LYS A N 1
ATOM 2612 C CA . LYS A 1 325 ? -10.719 28.047 -2.977 1 95.69 325 LYS A CA 1
ATOM 2613 C C . LYS A 1 325 ? -10.758 26.969 -4.059 1 95.69 325 LYS A C 1
ATOM 2615 O O . LYS A 1 325 ? -11.367 25.906 -3.865 1 95.69 325 LYS A O 1
ATOM 2620 N N . LEU A 1 326 ? -10.117 27.25 -5.176 1 95.44 326 LEU A N 1
ATOM 2621 C CA . LEU A 1 326 ? -10.062 26.266 -6.254 1 95.44 326 LEU A CA 1
ATOM 2622 C C . LEU A 1 326 ? -9.32 25 -5.805 1 95.44 326 LEU A C 1
ATOM 2624 O O . LEU A 1 326 ? -9.734 23.891 -6.133 1 95.44 326 LEU A O 1
ATOM 2628 N N . ALA A 1 327 ? -8.281 25.219 -5.07 1 96.69 327 ALA A N 1
ATOM 2629 C CA . ALA A 1 327 ? -7.551 24.062 -4.527 1 96.69 327 ALA A CA 1
ATOM 2630 C C . ALA A 1 327 ? -8.422 23.266 -3.564 1 96.69 327 ALA A C 1
ATOM 2632 O O . ALA A 1 327 ? -8.43 22.031 -3.598 1 96.69 327 ALA A O 1
ATOM 2633 N N . ALA A 1 328 ? -9.117 23.984 -2.73 1 97.56 328 ALA A N 1
ATOM 2634 C CA . ALA A 1 328 ? -10.008 23.312 -1.782 1 97.56 328 ALA A CA 1
ATOM 2635 C C . ALA A 1 328 ? -11.07 22.5 -2.51 1 97.56 328 ALA A C 1
ATOM 2637 O O . ALA A 1 328 ? -11.383 21.375 -2.109 1 97.56 328 ALA A O 1
ATOM 2638 N N . ILE A 1 329 ? -11.57 23.047 -3.543 1 96.75 329 ILE A N 1
ATOM 2639 C CA . ILE A 1 329 ? -12.586 22.375 -4.336 1 96.75 329 ILE A CA 1
ATOM 2640 C C . ILE A 1 329 ? -11.992 21.109 -4.969 1 96.75 329 ILE A C 1
ATOM 2642 O O . ILE A 1 329 ? -12.609 20.047 -4.941 1 96.75 329 ILE A O 1
ATOM 2646 N N . ALA A 1 330 ? -10.812 21.266 -5.539 1 97 330 ALA A N 1
ATOM 2647 C CA . ALA A 1 330 ? -10.141 20.125 -6.152 1 97 330 ALA A CA 1
ATOM 2648 C C . ALA A 1 330 ? -9.883 19.031 -5.125 1 97 330 ALA A C 1
ATOM 2650 O O . ALA A 1 330 ? -10.109 17.844 -5.402 1 97 330 ALA A O 1
ATOM 2651 N N . LEU A 1 331 ? -9.453 19.406 -3.979 1 98.19 331 LEU A N 1
ATOM 2652 C CA . LEU A 1 331 ? -9.188 18.438 -2.916 1 98.19 331 LEU A CA 1
ATOM 2653 C C . LEU A 1 331 ? -10.477 17.766 -2.457 1 98.19 331 LEU A C 1
ATOM 2655 O O . LEU A 1 331 ? -10.484 16.578 -2.158 1 98.19 331 LEU A O 1
ATOM 2659 N N . SER A 1 332 ? -11.492 18.516 -2.371 1 98 332 SER A N 1
ATOM 2660 C CA . SER A 1 332 ? -12.781 17.969 -1.985 1 98 332 SER A CA 1
ATOM 2661 C C . SER A 1 332 ? -13.258 16.906 -2.982 1 98 332 SER A C 1
ATOM 2663 O O . SER A 1 332 ? -13.773 15.867 -2.59 1 98 332 SER A O 1
ATOM 2665 N N . LYS A 1 333 ? -13.094 17.219 -4.23 1 97.38 333 LYS A N 1
ATOM 2666 C CA . LYS A 1 333 ? -13.469 16.25 -5.266 1 97.38 333 LYS A CA 1
ATOM 2667 C C . LYS A 1 333 ? -12.711 14.938 -5.09 1 97.38 333 LYS A C 1
ATOM 2669 O O . LYS A 1 333 ? -13.305 13.859 -5.184 1 97.38 333 LYS A O 1
ATOM 2674 N N . ILE A 1 334 ? -11.438 15.016 -4.824 1 97.81 334 ILE A N 1
ATOM 2675 C CA . ILE A 1 334 ? -10.617 13.836 -4.586 1 97.81 334 ILE A CA 1
ATOM 2676 C C . ILE A 1 334 ? -11.133 13.078 -3.363 1 97.81 334 ILE A C 1
ATOM 2678 O O . ILE A 1 334 ? -11.375 11.875 -3.43 1 97.81 334 ILE A O 1
ATOM 2682 N N . HIS A 1 335 ? -11.336 13.812 -2.307 1 97.56 335 HIS A N 1
ATOM 2683 C CA . HIS A 1 335 ? -11.727 13.203 -1.041 1 97.56 335 HIS A CA 1
ATOM 2684 C C . HIS A 1 335 ? -13.102 12.547 -1.146 1 97.56 335 HIS A C 1
ATOM 2686 O O . HIS A 1 335 ? -13.297 11.422 -0.681 1 97.56 335 HIS A O 1
ATOM 2692 N N . ARG A 1 336 ? -13.992 13.172 -1.784 1 96.5 336 ARG A N 1
ATOM 2693 C CA . ARG A 1 336 ? -15.383 12.711 -1.833 1 96.5 336 ARG A CA 1
ATOM 2694 C C . ARG A 1 336 ? -15.547 11.578 -2.834 1 96.5 336 ARG A C 1
ATOM 2696 O O . ARG A 1 336 ? -16.547 10.852 -2.803 1 96.5 336 ARG A O 1
ATOM 2703 N N . SER A 1 337 ? -14.617 11.453 -3.709 1 96.31 337 SER A N 1
ATOM 2704 C CA . SER A 1 337 ? -14.742 10.414 -4.723 1 96.31 337 SER A CA 1
ATOM 2705 C C . SER A 1 337 ? -13.992 9.148 -4.312 1 96.31 337 SER A C 1
ATOM 2707 O O . SER A 1 337 ? -13.828 8.227 -5.117 1 96.31 337 SER A O 1
ATOM 2709 N N . GLN A 1 338 ? -13.477 9.078 -3.131 1 94.88 338 GLN A N 1
ATOM 2710 C CA . GLN A 1 338 ? -12.797 7.871 -2.672 1 94.88 338 GLN A CA 1
ATOM 2711 C C . GLN A 1 338 ? -13.633 6.625 -2.939 1 94.88 338 GLN A C 1
ATOM 2713 O O . GLN A 1 338 ? -14.859 6.656 -2.811 1 94.88 338 GLN A O 1
ATOM 2718 N N . PRO A 1 339 ? -12.969 5.539 -3.264 1 95.75 339 PRO A N 1
ATOM 2719 C CA . PRO A 1 339 ? -13.695 4.344 -3.691 1 95.75 339 PRO A CA 1
ATOM 2720 C C . PRO A 1 339 ? -14.633 3.805 -2.611 1 95.75 339 PRO A C 1
ATOM 2722 O O . PRO A 1 339 ? -15.719 3.311 -2.922 1 95.75 339 PRO A O 1
ATOM 2725 N N . PHE A 1 340 ? -14.203 3.885 -1.365 1 95.81 340 PHE A N 1
ATOM 2726 C CA . PHE A 1 340 ? -14.984 3.398 -0.237 1 95.81 340 PHE A CA 1
ATOM 2727 C C . PHE A 1 340 ? -14.898 4.363 0.941 1 95.81 340 PHE A C 1
ATOM 2729 O O . PHE A 1 340 ? -13.812 4.824 1.29 1 95.81 340 PHE A O 1
ATOM 2736 N N . PRO A 1 341 ? -16.016 4.652 1.551 1 94.94 341 PRO A N 1
ATOM 2737 C CA . PRO A 1 341 ? -15.992 5.582 2.684 1 94.94 341 PRO A CA 1
ATOM 2738 C C . PRO A 1 341 ? -15.109 5.086 3.832 1 94.94 341 PRO A C 1
ATOM 2740 O O . PRO A 1 341 ? -15.031 3.879 4.07 1 94.94 341 PRO A O 1
ATOM 2743 N N . PRO A 1 342 ? -14.555 5.969 4.52 1 95.62 342 PRO A N 1
ATOM 2744 C CA . PRO A 1 342 ? -13.609 5.582 5.574 1 95.62 342 PRO A CA 1
ATOM 2745 C C . PRO A 1 342 ? -14.242 4.668 6.621 1 95.62 342 PRO A C 1
ATOM 2747 O O . PRO A 1 342 ? -13.602 3.717 7.078 1 95.62 342 PRO A O 1
ATOM 2750 N N . GLY A 1 343 ? -15.438 4.973 7.047 1 95.94 343 GLY A N 1
ATOM 2751 C CA . GLY A 1 343 ? -16.094 4.113 8.016 1 95.94 343 GLY A CA 1
ATOM 2752 C C . GLY A 1 343 ? -16.266 2.686 7.531 1 95.94 343 GLY A C 1
ATOM 2753 O O . GLY A 1 343 ? -16.031 1.737 8.281 1 95.94 343 GLY A O 1
ATOM 2754 N N . GLN A 1 344 ? -16.688 2.553 6.332 1 96.38 344 GLN A N 1
ATOM 2755 C CA . GLN A 1 344 ? -16.859 1.233 5.738 1 96.38 344 GLN A CA 1
ATOM 2756 C C . GLN A 1 344 ? -15.531 0.497 5.613 1 96.38 344 GLN A C 1
ATOM 2758 O O . GLN A 1 344 ? -15.461 -0.711 5.852 1 96.38 344 GLN A O 1
ATOM 2763 N N . ARG A 1 345 ? -14.492 1.185 5.23 1 96.69 345 ARG A N 1
ATOM 2764 C CA . ARG A 1 345 ? -13.164 0.58 5.133 1 96.69 345 ARG A CA 1
ATOM 2765 C C . ARG A 1 345 ? -12.719 0.013 6.477 1 96.69 345 ARG A C 1
ATOM 2767 O O . ARG A 1 345 ? -12.25 -1.124 6.551 1 96.69 345 ARG A O 1
ATOM 2774 N N . LEU A 1 346 ? -12.875 0.819 7.484 1 96.94 346 LEU A N 1
ATOM 2775 C CA . LEU A 1 346 ? -12.477 0.38 8.812 1 96.94 346 LEU A CA 1
ATOM 2776 C C . LEU A 1 346 ? -13.227 -0.885 9.219 1 96.94 346 LEU A C 1
ATOM 2778 O O . LEU A 1 346 ? -12.609 -1.885 9.594 1 96.94 346 LEU A O 1
ATOM 2782 N N . ILE A 1 347 ? -14.531 -0.864 9.086 1 97.5 347 ILE A N 1
ATOM 2783 C CA . ILE A 1 347 ? -15.375 -1.961 9.547 1 97.5 347 ILE A CA 1
ATOM 2784 C C . ILE A 1 347 ? -15.078 -3.219 8.734 1 97.5 347 ILE A C 1
ATOM 2786 O O . ILE A 1 347 ? -14.891 -4.301 9.297 1 97.5 347 ILE A O 1
ATOM 2790 N N . ARG A 1 348 ? -14.992 -3.107 7.461 1 98 348 ARG A N 1
ATOM 2791 C CA . ARG A 1 348 ? -14.82 -4.273 6.602 1 98 348 ARG A CA 1
ATOM 2792 C C . ARG A 1 348 ? -13.438 -4.887 6.77 1 98 348 ARG A C 1
ATOM 2794 O O . ARG A 1 348 ? -13.281 -6.105 6.688 1 98 348 ARG A O 1
ATOM 2801 N N . TRP A 1 349 ? -12.477 -4.09 7 1 98.12 349 TRP A N 1
ATOM 2802 C CA . TRP A 1 349 ? -11.133 -4.633 7.215 1 98.12 349 TRP A CA 1
ATOM 2803 C C . TRP A 1 349 ? -11.047 -5.328 8.57 1 98.12 349 TRP A C 1
ATOM 2805 O O . TRP A 1 349 ? -10.391 -6.371 8.695 1 98.12 349 TRP A O 1
ATOM 2815 N N . VAL A 1 350 ? -11.633 -4.715 9.555 1 97.81 350 VAL A N 1
ATOM 2816 C CA . VAL A 1 350 ? -11.656 -5.371 10.859 1 97.81 350 VAL A CA 1
ATOM 2817 C C . VAL A 1 350 ? -12.391 -6.707 10.75 1 97.81 350 VAL A C 1
ATOM 2819 O O . VAL A 1 350 ? -11.945 -7.719 11.297 1 97.81 350 VAL A O 1
ATOM 2822 N N . GLU A 1 351 ? -13.516 -6.715 10.055 1 97.81 351 GLU A N 1
ATOM 2823 C CA . GLU A 1 351 ? -14.25 -7.953 9.828 1 97.81 351 GLU A CA 1
ATOM 2824 C C . GLU A 1 351 ? -13.391 -8.977 9.094 1 97.81 351 GLU A C 1
ATOM 2826 O O . GLU A 1 351 ? -13.43 -10.172 9.422 1 97.81 351 GLU A O 1
ATOM 2831 N N . HIS A 1 352 ? -12.656 -8.539 8.125 1 97.69 352 HIS A N 1
ATOM 2832 C CA . HIS A 1 352 ? -11.766 -9.422 7.383 1 97.69 352 HIS A CA 1
ATOM 2833 C C . HIS A 1 352 ? -10.766 -10.109 8.312 1 97.69 352 HIS A C 1
ATOM 2835 O O . HIS A 1 352 ? -10.578 -11.32 8.234 1 97.69 352 HIS A O 1
ATOM 2841 N N . VAL A 1 353 ? -10.164 -9.344 9.203 1 96.81 353 VAL A N 1
ATOM 2842 C CA . VAL A 1 353 ? -9.172 -9.883 10.117 1 96.81 353 VAL A CA 1
ATOM 2843 C C . VAL A 1 353 ? -9.828 -10.883 11.062 1 96.81 353 VAL A C 1
ATOM 2845 O O . VAL A 1 353 ? -9.234 -11.914 11.398 1 96.81 353 VAL A O 1
ATOM 2848 N N . LEU A 1 354 ? -11.055 -10.609 11.477 1 96.25 354 LEU A N 1
ATOM 2849 C CA . LEU A 1 354 ? -11.781 -11.508 12.359 1 96.25 354 LEU A CA 1
ATOM 2850 C C . LEU A 1 354 ? -12.102 -12.828 11.648 1 96.25 354 LEU A C 1
ATOM 2852 O O . LEU A 1 354 ? -11.883 -13.906 12.211 1 96.25 354 LEU A O 1
ATOM 2856 N N . HIS A 1 355 ? -12.484 -12.742 10.461 1 95.38 355 HIS A N 1
ATOM 2857 C CA . HIS A 1 355 ? -12.906 -13.93 9.719 1 95.38 355 HIS A CA 1
ATOM 2858 C C . HIS A 1 355 ? -11.703 -14.758 9.273 1 95.38 355 HIS A C 1
ATOM 2860 O O . HIS A 1 355 ? -11.781 -15.984 9.203 1 95.38 355 HIS A O 1
ATOM 2866 N N . SER A 1 356 ? -10.602 -14.055 8.922 1 95 356 SER A N 1
ATOM 2867 C CA . SER A 1 356 ? -9.422 -14.742 8.398 1 95 356 SER A CA 1
ATOM 2868 C C . SER A 1 356 ? -8.586 -15.344 9.523 1 95 356 SER A C 1
ATOM 2870 O O . SER A 1 356 ? -7.625 -16.062 9.266 1 95 356 SER A O 1
ATOM 2872 N N . GLY A 1 357 ? -8.945 -15.094 10.789 1 91.62 357 GLY A N 1
ATOM 2873 C CA . GLY A 1 357 ? -8.172 -15.602 11.914 1 91.62 357 GLY A CA 1
ATOM 2874 C C . GLY A 1 357 ? -6.957 -14.75 12.234 1 91.62 357 GLY A C 1
ATOM 2875 O O . GLY A 1 357 ? -6.012 -15.227 12.867 1 91.62 357 GLY A O 1
ATOM 2876 N N . GLY A 1 358 ? -6.984 -13.523 11.703 1 94 358 GLY A N 1
ATOM 2877 C CA . GLY A 1 358 ? -5.887 -12.594 11.914 1 94 358 GLY A CA 1
ATOM 2878 C C . GLY A 1 358 ? -5.422 -11.914 10.641 1 94 358 GLY A C 1
ATOM 2879 O O . GLY A 1 358 ? -5.973 -12.156 9.57 1 94 358 GLY A O 1
ATOM 2880 N N . GLY A 1 359 ? -4.422 -11.055 10.789 1 95.31 359 GLY A N 1
ATOM 2881 C CA . GLY A 1 359 ? -3.9 -10.32 9.648 1 95.31 359 GLY A CA 1
ATOM 2882 C C . GLY A 1 359 ? -2.525 -10.797 9.211 1 95.31 359 GLY A C 1
ATOM 2883 O O . GLY A 1 359 ? -1.794 -10.062 8.547 1 95.31 359 GLY A O 1
ATOM 2884 N N . GLY A 1 360 ? -2.135 -11.977 9.586 1 94.69 360 GLY A N 1
ATOM 2885 C CA . GLY A 1 360 ? -0.797 -12.484 9.32 1 94.69 360 GLY A CA 1
ATOM 2886 C C . GLY A 1 360 ? -0.44 -12.484 7.848 1 94.69 360 GLY A C 1
ATOM 2887 O O . GLY A 1 360 ? 0.695 -12.172 7.477 1 94.69 360 GLY A O 1
ATOM 2888 N N . HIS A 1 361 ? -1.411 -12.805 6.973 1 96.06 361 HIS A N 1
ATOM 2889 C CA . HIS A 1 361 ? -1.172 -12.906 5.535 1 96.06 361 HIS A CA 1
ATOM 2890 C C . HIS A 1 361 ? -0.841 -11.539 4.938 1 96.06 361 HIS A C 1
ATOM 2892 O O . HIS A 1 361 ? -0.368 -11.453 3.805 1 96.06 361 HIS A O 1
ATOM 2898 N N . LEU A 1 362 ? -1.021 -10.469 5.703 1 97.31 362 LEU A N 1
ATOM 2899 C CA . LEU A 1 362 ? -0.778 -9.109 5.219 1 97.31 362 LEU A CA 1
ATOM 2900 C C . LEU A 1 362 ? 0.581 -8.602 5.691 1 97.31 362 LEU A C 1
ATOM 2902 O O . LEU A 1 362 ? 1.023 -7.527 5.277 1 97.31 362 LEU A O 1
ATOM 2906 N N . HIS A 1 363 ? 1.279 -9.336 6.562 1 96.31 363 HIS A N 1
ATOM 2907 C CA . HIS A 1 363 ? 2.57 -8.93 7.102 1 96.31 363 HIS A CA 1
ATOM 2908 C C . HIS A 1 363 ? 3.713 -9.375 6.195 1 96.31 363 HIS A C 1
ATOM 2910 O O . HIS A 1 363 ? 3.842 -10.562 5.898 1 96.31 363 HIS A O 1
ATOM 2916 N N . PRO A 1 364 ? 4.48 -8.422 5.758 1 96.06 364 PRO A N 1
ATOM 2917 C CA . PRO A 1 364 ? 5.676 -8.852 5.031 1 96.06 364 PRO A CA 1
ATOM 2918 C C . PRO A 1 364 ? 6.688 -9.562 5.93 1 96.06 364 PRO A C 1
ATOM 2920 O O . PRO A 1 364 ? 6.652 -9.398 7.152 1 96.06 364 PRO A O 1
ATOM 2923 N N . TYR A 1 365 ? 7.508 -10.328 5.332 1 95.75 365 TYR A N 1
ATOM 2924 C CA . TYR A 1 365 ? 8.477 -11.102 6.098 1 95.75 365 TYR A CA 1
ATOM 2925 C C . TYR A 1 365 ? 9.508 -10.188 6.758 1 95.75 365 TYR A C 1
ATOM 2927 O O . TYR A 1 365 ? 10.234 -10.617 7.656 1 95.75 365 TYR A O 1
ATOM 2935 N N . SER A 1 366 ? 9.578 -8.953 6.34 1 93.31 366 SER A N 1
ATOM 2936 C CA . SER A 1 366 ? 10.508 -7.988 6.906 1 93.31 366 SER A CA 1
ATOM 2937 C C . SER A 1 366 ? 10.328 -7.855 8.414 1 93.31 366 SER A C 1
ATOM 2939 O O . SER A 1 366 ? 11.281 -7.555 9.133 1 93.31 366 SER A O 1
ATOM 2941 N N . VAL A 1 367 ? 9.156 -8.086 8.891 1 90.38 367 VAL A N 1
ATOM 2942 C CA . VAL A 1 367 ? 8.836 -7.922 10.305 1 90.38 367 VAL A CA 1
ATOM 2943 C C . VAL A 1 367 ? 9.625 -8.93 11.141 1 90.38 367 VAL A C 1
ATOM 2945 O O . VAL A 1 367 ? 9.875 -8.703 12.32 1 90.38 367 VAL A O 1
ATOM 2948 N N . TYR A 1 368 ? 10.055 -9.984 10.523 1 90.88 368 TYR A N 1
ATOM 2949 C CA . TYR A 1 368 ? 10.742 -11.055 11.242 1 90.88 368 TYR A CA 1
ATOM 2950 C C . TYR A 1 368 ? 12.242 -11.008 10.984 1 90.88 368 TYR A C 1
ATOM 2952 O O . TYR A 1 368 ? 12.992 -11.82 11.531 1 90.88 368 TYR A O 1
ATOM 2960 N N . GLN A 1 369 ? 12.641 -10.109 10.18 1 93.12 369 GLN A N 1
ATOM 2961 C CA . GLN A 1 369 ? 14.047 -10.039 9.82 1 93.12 369 GLN A CA 1
ATOM 2962 C C . GLN A 1 369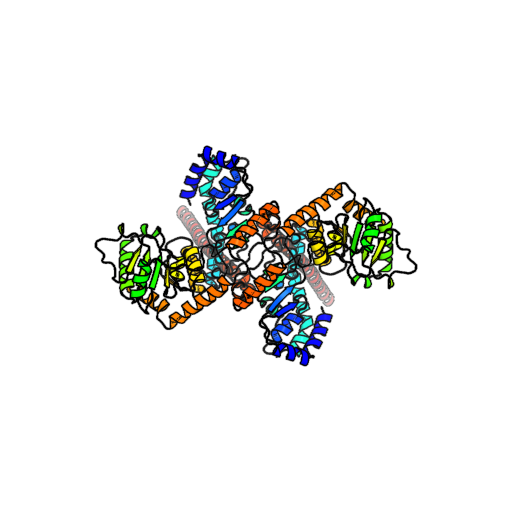 ? 14.797 -9.07 10.734 1 93.12 369 GLN A C 1
ATOM 2964 O O . GLN A 1 369 ? 14.305 -7.977 11.023 1 93.12 369 GLN A O 1
ATOM 2969 N N . PRO A 1 370 ? 15.961 -9.531 11.156 1 91.94 370 PRO A N 1
ATOM 2970 C CA . PRO A 1 370 ? 16.812 -8.516 11.781 1 91.94 370 PRO A CA 1
ATOM 2971 C C . PRO A 1 370 ? 17.281 -7.445 10.797 1 91.94 370 PRO A C 1
ATOM 2973 O O . PRO A 1 370 ? 17.234 -7.66 9.586 1 91.94 370 PRO A O 1
ATOM 2976 N N . LEU A 1 371 ? 17.734 -6.395 11.297 1 87.31 371 LEU A N 1
ATOM 2977 C CA . LEU A 1 371 ? 18.062 -5.23 10.477 1 87.31 371 LEU A CA 1
ATOM 2978 C C . LEU A 1 371 ? 19.172 -5.562 9.477 1 87.31 371 LEU A C 1
ATOM 2980 O O . LEU A 1 371 ? 19.125 -5.125 8.328 1 87.31 371 LEU A O 1
ATOM 2984 N N . TYR A 1 372 ? 20.156 -6.281 9.914 1 92.88 372 TYR A N 1
ATOM 2985 C CA . TYR A 1 372 ? 21.281 -6.551 9.031 1 92.88 372 TYR A CA 1
ATOM 2986 C C . TYR A 1 372 ? 20.859 -7.391 7.836 1 92.88 372 TYR A C 1
ATOM 2988 O O . TYR A 1 372 ? 21.438 -7.277 6.75 1 92.88 372 TYR A O 1
ATOM 2996 N N . GLN A 1 373 ? 19.797 -8.211 7.945 1 95.5 373 GLN A N 1
ATOM 2997 C CA . GLN A 1 373 ? 19.25 -8.977 6.828 1 95.5 373 GLN A CA 1
ATOM 2998 C C . GLN A 1 373 ? 18.328 -8.125 5.973 1 95.5 373 GLN A C 1
ATOM 3000 O O . GLN A 1 373 ? 18.359 -8.195 4.742 1 95.5 373 GLN A O 1
ATOM 3005 N N . GLN A 1 374 ? 17.562 -7.332 6.68 1 92.25 374 GLN A N 1
ATOM 3006 C CA . GLN A 1 374 ? 16.578 -6.512 5.984 1 92.25 374 GLN A CA 1
ATOM 3007 C C . GLN A 1 374 ? 17.25 -5.539 5.02 1 92.25 374 GLN A C 1
ATOM 3009 O O . GLN A 1 374 ? 16.75 -5.316 3.91 1 92.25 374 GLN A O 1
ATOM 3014 N N . TYR A 1 375 ? 18.406 -5.059 5.434 1 90.38 375 TYR A N 1
ATOM 3015 C CA . TYR A 1 375 ? 19.094 -4.086 4.602 1 90.38 375 TYR A CA 1
ATOM 3016 C C . TYR A 1 375 ? 20.25 -4.742 3.84 1 90.38 375 TYR A C 1
ATOM 3018 O O . TYR A 1 375 ? 21.078 -4.055 3.242 1 90.38 375 TYR A O 1
ATOM 3026 N N . LEU A 1 376 ? 20.391 -5.988 3.908 1 96.31 376 LEU A N 1
ATOM 3027 C CA . LEU A 1 376 ? 21.312 -6.805 3.131 1 96.31 376 LEU A CA 1
ATOM 3028 C C . LEU A 1 376 ? 22.766 -6.449 3.459 1 96.31 376 LEU A C 1
ATOM 3030 O O . LEU A 1 376 ? 23.625 -6.441 2.574 1 96.31 376 LEU A O 1
ATOM 3034 N N . ILE A 1 377 ? 22.953 -6.098 4.656 1 94.38 377 ILE A N 1
ATOM 3035 C CA . ILE A 1 377 ? 24.312 -5.742 5.062 1 94.38 377 ILE A CA 1
ATOM 3036 C C . ILE A 1 377 ? 25.219 -6.957 4.945 1 94.38 377 ILE A C 1
ATOM 3038 O O . ILE A 1 377 ? 26.359 -6.848 4.473 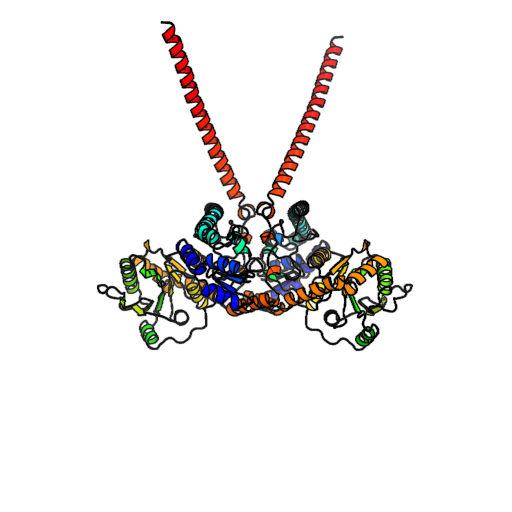1 94.38 377 ILE A O 1
ATOM 3042 N N . ASP A 1 378 ? 24.719 -8.062 5.406 1 96.69 378 ASP A N 1
ATOM 3043 C CA . ASP A 1 378 ? 25.484 -9.297 5.32 1 96.69 378 ASP A CA 1
ATOM 3044 C C . ASP A 1 378 ? 25.828 -9.633 3.867 1 96.69 378 ASP A C 1
ATOM 3046 O O . ASP A 1 378 ? 26.969 -9.969 3.553 1 96.69 378 ASP A O 1
ATOM 3050 N N . VAL A 1 379 ? 24.891 -9.469 2.943 1 97 379 VAL A N 1
ATOM 3051 C CA . VAL A 1 379 ? 25.094 -9.758 1.528 1 97 379 VAL A CA 1
ATOM 3052 C C . VAL A 1 379 ? 26.078 -8.758 0.933 1 97 379 VAL A C 1
ATOM 3054 O O . VAL A 1 379 ? 27 -9.148 0.203 1 97 379 VAL A O 1
ATOM 3057 N N . ILE A 1 380 ? 25.953 -7.508 1.242 1 95.44 380 ILE A N 1
ATOM 3058 C CA . ILE A 1 380 ? 26.828 -6.457 0.731 1 95.44 380 ILE A CA 1
ATOM 3059 C C . ILE A 1 380 ? 28.25 -6.699 1.206 1 95.44 380 ILE A C 1
ATOM 3061 O O . ILE A 1 380 ? 29.203 -6.613 0.418 1 95.44 380 ILE A O 1
ATOM 3065 N N . LEU A 1 381 ? 28.406 -7.023 2.457 1 95.81 381 LEU A N 1
ATOM 3066 C CA . LEU A 1 381 ? 29.719 -7.281 3.016 1 95.81 381 LEU A CA 1
ATOM 3067 C C . LEU A 1 381 ? 30.359 -8.492 2.354 1 95.81 381 LEU A C 1
ATOM 3069 O O . LEU A 1 381 ? 31.562 -8.5 2.084 1 95.81 381 LEU A O 1
ATOM 3073 N N . PHE A 1 382 ? 29.609 -9.531 2.156 1 97.12 382 PHE A N 1
ATOM 3074 C CA . PHE A 1 382 ? 30.109 -10.727 1.492 1 97.12 382 PHE A CA 1
ATOM 3075 C C . PHE A 1 382 ? 30.594 -10.406 0.082 1 97.12 382 PHE A C 1
ATOM 3077 O O . PHE A 1 382 ? 31.672 -10.828 -0.324 1 97.12 382 PHE A O 1
ATOM 3084 N N . ILE A 1 383 ? 29.766 -9.664 -0.677 1 95.75 383 ILE A N 1
ATOM 3085 C CA . ILE A 1 383 ? 30.125 -9.297 -2.043 1 95.75 383 ILE A CA 1
ATOM 3086 C C . ILE A 1 383 ? 31.375 -8.43 -2.033 1 95.75 383 ILE A C 1
ATOM 3088 O O . ILE A 1 383 ? 32.281 -8.633 -2.84 1 95.75 383 ILE A O 1
ATOM 3092 N N . ALA A 1 384 ? 31.406 -7.461 -1.133 1 94.62 384 ALA A N 1
ATOM 3093 C CA . ALA A 1 384 ? 32.562 -6.582 -1.022 1 94.62 384 ALA A CA 1
ATOM 3094 C C . ALA A 1 384 ? 33.844 -7.379 -0.699 1 94.62 384 ALA A C 1
ATOM 3096 O O . ALA A 1 384 ? 34.875 -7.172 -1.314 1 94.62 384 ALA A O 1
ATOM 3097 N N . ALA A 1 385 ? 33.719 -8.266 0.269 1 95.94 385 ALA A N 1
ATOM 3098 C CA . ALA A 1 385 ? 34.844 -9.102 0.65 1 95.94 385 ALA A CA 1
ATOM 3099 C C . ALA A 1 385 ? 35.312 -9.969 -0.52 1 95.94 385 ALA A C 1
ATOM 3101 O O . ALA A 1 385 ? 36.5 -10.117 -0.751 1 95.94 385 ALA A O 1
ATOM 3102 N N . SER A 1 386 ? 34.406 -10.531 -1.222 1 96 386 SER A N 1
ATOM 3103 C CA . SER A 1 386 ? 34.719 -11.367 -2.375 1 96 386 SER A CA 1
ATOM 3104 C C . SER A 1 386 ? 35.406 -10.562 -3.461 1 96 386 SER A C 1
ATOM 3106 O O . SER A 1 386 ? 36.375 -11.055 -4.078 1 96 386 SER A O 1
ATOM 3108 N N . LEU A 1 387 ? 34.906 -9.391 -3.641 1 94.88 387 LEU A N 1
ATOM 3109 C CA . LEU A 1 387 ? 35.531 -8.531 -4.645 1 94.88 387 LEU A CA 1
ATOM 3110 C C . LEU A 1 387 ? 36.938 -8.156 -4.234 1 94.88 387 LEU A C 1
ATOM 3112 O O . LEU A 1 387 ? 37.844 -8.102 -5.078 1 94.88 387 LEU A O 1
ATOM 3116 N N . ILE A 1 388 ? 37.125 -7.879 -3.004 1 94.81 388 ILE A N 1
ATOM 3117 C CA . ILE A 1 388 ? 38.469 -7.531 -2.488 1 94.81 388 ILE A CA 1
ATOM 3118 C C . ILE A 1 388 ? 39.406 -8.711 -2.668 1 94.81 388 ILE A C 1
ATOM 3120 O O . ILE A 1 388 ? 40.562 -8.531 -3.096 1 94.81 388 ILE A O 1
ATOM 3124 N N . ILE A 1 389 ? 38.969 -9.844 -2.393 1 95.44 389 ILE A N 1
ATOM 3125 C CA . ILE A 1 389 ? 39.781 -11.055 -2.51 1 95.44 389 ILE A CA 1
ATOM 3126 C C . ILE A 1 389 ? 40.125 -11.297 -3.977 1 95.44 389 ILE A C 1
ATOM 3128 O O . ILE A 1 389 ? 41.281 -11.586 -4.305 1 95.44 389 ILE A O 1
ATOM 3132 N N . VAL A 1 390 ? 39.156 -11.156 -4.805 1 95 390 VAL A N 1
ATOM 3133 C CA . VAL A 1 390 ? 39.375 -11.359 -6.23 1 95 390 VAL A CA 1
ATOM 3134 C C . VAL A 1 390 ? 40.375 -10.328 -6.75 1 95 390 VAL A C 1
ATOM 3136 O O . VAL A 1 390 ? 41.281 -10.664 -7.504 1 95 390 VAL A O 1
ATOM 3139 N N . THR A 1 391 ? 40.188 -9.109 -6.348 1 94.38 391 THR A N 1
ATOM 3140 C CA . THR A 1 391 ? 41.094 -8.055 -6.77 1 94.38 391 THR A CA 1
ATOM 3141 C C . THR A 1 391 ? 42.5 -8.32 -6.246 1 94.38 391 THR A C 1
ATOM 3143 O O . THR A 1 391 ? 43.5 -8.141 -6.969 1 94.38 391 THR A O 1
ATOM 3146 N N . TYR A 1 392 ? 42.625 -8.719 -5.031 1 93.5 392 TYR A N 1
ATOM 3147 C CA . TYR A 1 392 ? 43.906 -9.039 -4.426 1 93.5 392 TYR A CA 1
ATOM 3148 C C . TYR A 1 392 ? 44.594 -10.148 -5.195 1 93.5 392 TYR A C 1
ATOM 3150 O O . TYR A 1 392 ? 45.812 -10.062 -5.469 1 93.5 392 TYR A O 1
ATOM 3158 N N . VAL A 1 393 ? 43.844 -11.164 -5.551 1 94 393 VAL A N 1
ATOM 3159 C CA . VAL A 1 393 ? 44.406 -12.305 -6.266 1 94 393 VAL A CA 1
ATOM 3160 C C . VAL A 1 393 ? 44.844 -11.867 -7.66 1 94 393 VAL A C 1
ATOM 3162 O O . VAL A 1 393 ? 45.906 -12.281 -8.133 1 94 393 VAL A O 1
ATOM 3165 N N . ILE A 1 394 ? 44.031 -11.07 -8.266 1 93.38 394 ILE A N 1
ATOM 3166 C CA . ILE A 1 394 ? 44.375 -10.594 -9.602 1 93.38 394 ILE A CA 1
ATOM 3167 C C . ILE A 1 394 ? 45.656 -9.75 -9.539 1 93.38 394 ILE A C 1
ATOM 3169 O O . ILE A 1 394 ? 46.531 -9.906 -10.375 1 93.38 394 ILE A O 1
ATOM 3173 N N . VAL A 1 395 ? 45.688 -8.898 -8.586 1 91.94 395 VAL A N 1
ATOM 3174 C CA . VAL A 1 395 ? 46.844 -8.023 -8.445 1 91.94 395 VAL A CA 1
ATOM 3175 C C . VAL A 1 395 ? 48.094 -8.852 -8.102 1 91.94 395 VAL A C 1
ATOM 3177 O O . VAL A 1 395 ? 49.156 -8.633 -8.672 1 91.94 395 VAL A O 1
ATOM 3180 N N . LYS A 1 396 ? 47.969 -9.742 -7.227 1 91 396 LYS A N 1
ATOM 3181 C CA . LYS A 1 396 ? 49.062 -10.594 -6.816 1 91 396 LYS A CA 1
ATOM 3182 C C . LYS A 1 396 ? 49.562 -11.453 -7.977 1 91 396 LYS A C 1
ATOM 3184 O O . LYS A 1 396 ? 50.781 -11.617 -8.172 1 91 396 LYS A O 1
ATOM 3189 N N . LYS A 1 397 ? 48.656 -11.961 -8.695 1 90.81 397 LYS A N 1
ATOM 3190 C CA . LYS A 1 397 ? 49.031 -12.758 -9.859 1 90.81 397 LYS A CA 1
ATOM 3191 C C . LYS A 1 397 ? 49.656 -11.883 -10.953 1 90.81 397 LYS A C 1
ATOM 3193 O O . LYS A 1 397 ? 50.594 -12.305 -11.641 1 90.81 397 LYS A O 1
ATOM 3198 N N . GLY A 1 398 ? 49.031 -10.766 -11.148 1 88.12 398 GLY A N 1
ATOM 3199 C CA . GLY A 1 398 ? 49.625 -9.82 -12.078 1 88.12 398 GLY A CA 1
ATOM 3200 C C . GLY A 1 398 ? 51.031 -9.406 -11.695 1 88.12 398 GLY A C 1
ATOM 3201 O O . GLY A 1 398 ? 51.906 -9.328 -12.555 1 88.12 398 GLY A O 1
ATOM 3202 N N . CYS A 1 399 ? 51.219 -9.141 -10.445 1 84.88 399 CYS A N 1
ATOM 3203 C CA . CYS A 1 399 ? 52.562 -8.789 -9.945 1 84.88 399 CYS A CA 1
ATOM 3204 C C . CYS A 1 399 ? 53.531 -9.953 -10.109 1 84.88 399 CYS A C 1
ATOM 3206 O O . CYS A 1 399 ? 54.688 -9.758 -10.477 1 84.88 399 CYS A O 1
ATOM 3208 N N . LEU A 1 400 ? 53.031 -11.094 -9.867 1 82.06 400 LEU A N 1
ATOM 3209 C CA . LEU A 1 400 ? 53.875 -12.281 -10.039 1 82.06 400 LEU A CA 1
ATOM 3210 C C . LEU A 1 400 ? 54.219 -12.484 -11.508 1 82.06 400 LEU A C 1
ATOM 3212 O O . LEU A 1 400 ? 55.375 -12.82 -11.828 1 82.06 400 LEU A O 1
ATOM 3216 N N . TRP A 1 401 ? 53.281 -12.211 -12.344 1 83.56 401 TRP A N 1
ATOM 3217 C CA . TRP A 1 401 ? 53.5 -12.32 -13.781 1 83.56 401 TRP A CA 1
ATOM 3218 C C . TRP A 1 401 ? 54.5 -11.266 -14.242 1 83.56 401 TRP A C 1
ATOM 3220 O O . TRP A 1 401 ? 55.406 -11.555 -15.031 1 83.56 401 TRP A O 1
ATOM 3230 N N . ASN A 1 402 ? 54.344 -10.047 -13.719 1 79.25 402 ASN A N 1
ATOM 3231 C CA . ASN A 1 402 ? 55.281 -8.984 -14.047 1 79.25 402 ASN A CA 1
ATOM 3232 C C . ASN A 1 402 ? 56.688 -9.289 -13.516 1 79.25 402 ASN A C 1
ATOM 3234 O O . ASN A 1 402 ? 57.688 -9.016 -14.188 1 79.25 402 ASN A O 1
ATOM 3238 N N . TYR A 1 403 ? 56.719 -9.867 -12.383 1 74.38 403 TYR A N 1
ATOM 3239 C CA . TYR A 1 403 ? 58.031 -10.242 -11.797 1 74.38 403 TYR A CA 1
ATOM 3240 C C . TYR A 1 403 ? 58.688 -11.344 -12.617 1 74.38 403 TYR A C 1
ATOM 3242 O O . TYR A 1 403 ? 59.875 -11.273 -12.891 1 74.38 403 TYR A O 1
ATOM 3250 N N . ILE A 1 404 ? 58 -12.188 -13.148 1 74.56 404 ILE A N 1
ATOM 3251 C CA . ILE A 1 404 ? 58.531 -13.305 -13.922 1 74.56 404 ILE A CA 1
ATOM 3252 C C . ILE A 1 404 ? 58.969 -12.812 -15.305 1 74.56 404 ILE A C 1
ATOM 3254 O O . ILE A 1 404 ? 60.031 -13.172 -15.789 1 74.56 404 ILE A O 1
ATOM 3258 N N . PHE A 1 405 ? 58.188 -11.938 -15.828 1 76.56 405 PHE A N 1
ATOM 3259 C CA . PHE A 1 405 ? 58.5 -11.461 -17.172 1 76.56 405 PHE A CA 1
ATOM 3260 C C . PHE A 1 405 ? 59.625 -10.43 -17.141 1 76.56 405 PHE A C 1
ATOM 3262 O O . PHE A 1 405 ? 60.469 -10.391 -18.031 1 76.56 405 PHE A O 1
ATOM 3269 N N . CYS A 1 406 ? 59.656 -9.594 -16.141 1 71.81 406 CYS A N 1
ATOM 3270 C CA . CYS A 1 406 ? 60.75 -8.641 -16.016 1 71.81 406 CYS A CA 1
ATOM 3271 C C . CYS A 1 406 ? 62.062 -9.359 -15.688 1 71.81 406 CYS A C 1
ATOM 3273 O O . CYS A 1 406 ? 63.125 -8.969 -16.172 1 71.81 406 CYS A O 1
ATOM 3275 N N . ASP A 1 407 ? 62.031 -10.359 -14.891 1 70.5 407 ASP A N 1
ATOM 3276 C CA . ASP A 1 407 ? 63.219 -11.125 -14.57 1 70.5 407 ASP A CA 1
ATOM 3277 C C . ASP A 1 407 ? 63.75 -11.875 -15.797 1 70.5 407 ASP A C 1
ATOM 3279 O O . ASP A 1 407 ? 64.938 -11.977 -16.016 1 70.5 407 ASP A O 1
ATOM 3283 N N . LYS A 1 408 ? 62.969 -12.234 -16.688 1 67.12 408 LYS A N 1
ATOM 3284 C CA . LYS A 1 408 ? 63.406 -12.891 -17.922 1 67.12 408 LYS A CA 1
ATOM 3285 C C . LYS A 1 408 ? 64 -11.891 -18.891 1 67.12 408 LYS A C 1
ATOM 3287 O O . LYS A 1 408 ? 65 -12.203 -19.547 1 67.12 408 LYS A O 1
ATOM 3292 N N . CYS A 1 409 ? 63.531 -10.727 -18.922 1 64.69 409 CYS A N 1
ATOM 3293 C CA . CYS A 1 409 ? 64.125 -9.688 -19.766 1 64.69 409 CYS A CA 1
ATOM 3294 C C . CYS A 1 409 ? 65.5 -9.25 -19.266 1 64.69 409 CYS A C 1
ATOM 3296 O O . CYS A 1 409 ? 66.375 -9 -20.047 1 64.69 409 CYS A O 1
ATOM 3298 N N . LYS A 1 410 ? 65.5 -9.219 -17.984 1 62.16 410 LYS A N 1
ATOM 3299 C CA . LYS A 1 410 ? 66.812 -8.859 -17.438 1 62.16 410 LYS A CA 1
ATOM 3300 C C . LYS A 1 410 ? 67.812 -9.977 -17.641 1 62.16 410 LYS A C 1
ATOM 3302 O O . LYS A 1 410 ? 69 -9.719 -17.922 1 62.16 410 LYS A O 1
ATOM 3307 N N . ARG A 1 411 ? 67.438 -11.125 -17.656 1 65.12 411 ARG A N 1
ATOM 3308 C CA . ARG A 1 411 ? 68.375 -12.242 -17.875 1 65.12 411 ARG A CA 1
ATOM 3309 C C . ARG A 1 411 ? 68.75 -12.375 -19.344 1 65.12 411 ARG A C 1
ATOM 3311 O O . ARG A 1 411 ? 69.875 -12.68 -19.672 1 65.12 411 ARG A O 1
ATOM 3318 N N . GLU A 1 412 ? 67.938 -12.008 -20.141 1 69.5 412 GLU A N 1
ATOM 3319 C CA . GLU A 1 412 ? 68.25 -12.047 -21.562 1 69.5 412 GLU A CA 1
ATOM 3320 C C . GLU A 1 412 ? 69.188 -10.898 -21.953 1 69.5 412 GLU A C 1
ATOM 3322 O O . GLU A 1 412 ? 70.062 -11.07 -22.766 1 69.5 412 GLU A O 1
ATOM 3327 N N . ASN A 1 413 ? 69.125 -9.805 -21.344 1 68 413 ASN A N 1
ATOM 3328 C CA . ASN A 1 413 ? 70 -8.68 -21.609 1 68 413 ASN A CA 1
ATOM 3329 C C . ASN A 1 413 ? 71.375 -8.945 -21.062 1 68 413 ASN A C 1
ATOM 3331 O O . ASN A 1 413 ? 72.375 -8.523 -21.656 1 68 413 ASN A O 1
ATOM 3335 N N . LYS A 1 414 ? 71.438 -9.609 -20.062 1 62.47 414 LYS A N 1
ATOM 3336 C CA . LYS A 1 414 ? 72.75 -9.961 -19.547 1 62.47 414 LYS A CA 1
ATOM 3337 C C . LYS A 1 414 ? 73.438 -11 -20.422 1 62.47 414 LYS A C 1
ATOM 3339 O O . LYS A 1 414 ? 74.625 -10.977 -20.594 1 62.47 414 LYS A O 1
ATOM 3344 N N . PHE A 1 415 ? 72.812 -11.883 -21.016 1 64.12 415 PHE A N 1
ATOM 3345 C CA . PHE A 1 415 ? 73.375 -12.875 -21.938 1 64.12 415 PHE A CA 1
ATOM 3346 C C . PHE A 1 415 ? 73.75 -12.227 -23.266 1 64.12 415 PHE A C 1
ATOM 3348 O O . PHE A 1 415 ? 74.75 -12.602 -23.859 1 64.12 415 PHE A O 1
ATOM 3355 N N . GLN A 1 416 ? 73.25 -11.211 -23.719 1 63.81 416 GLN A N 1
ATOM 3356 C CA . GLN A 1 416 ? 73.625 -10.523 -24.938 1 63.81 416 GLN A CA 1
ATOM 3357 C C . GLN A 1 416 ? 74.812 -9.656 -24.734 1 63.81 416 GLN A C 1
ATOM 3359 O O . GLN A 1 416 ? 75.688 -9.531 -25.641 1 63.81 416 GLN A O 1
ATOM 3364 N N . HIS A 1 417 ? 75 -9.086 -23.625 1 65.12 417 HIS A N 1
ATOM 3365 C CA . HIS A 1 417 ? 76.188 -8.305 -23.344 1 65.12 417 HIS A CA 1
ATOM 3366 C C . HIS A 1 417 ? 77.438 -9.219 -23.188 1 65.12 417 HIS A C 1
ATOM 3368 O O . HIS A 1 417 ? 78.562 -8.805 -23.469 1 65.12 417 HIS A O 1
ATOM 3374 N N . LYS A 1 418 ? 77.125 -10.414 -22.75 1 61.06 418 LYS A N 1
ATOM 3375 C CA . LYS A 1 418 ? 78.312 -11.312 -22.625 1 61.06 418 LYS A CA 1
ATOM 3376 C C . LYS A 1 418 ? 78.688 -11.883 -23.984 1 61.06 418 LYS A C 1
ATOM 3378 O O . LYS A 1 418 ? 79.875 -12.18 -24.219 1 61.06 418 LYS A O 1
ATOM 3383 N N . SER A 1 419 ? 77.938 -12.055 -24.922 1 59.25 419 SER A N 1
ATOM 3384 C CA . SER A 1 419 ? 78.25 -12.594 -26.234 1 59.25 419 SER A CA 1
ATOM 3385 C C . SER A 1 419 ? 78.938 -11.555 -27.109 1 59.25 419 SER A C 1
ATOM 3387 O O . SER A 1 419 ? 79.562 -11.891 -28.125 1 59.25 419 SER A O 1
ATOM 3389 N N . LYS A 1 420 ? 78.812 -10.281 -26.859 1 59.44 420 LYS A N 1
ATOM 3390 C CA . LYS A 1 420 ? 79.5 -9.289 -27.672 1 59.44 420 LYS A CA 1
ATOM 3391 C C . LYS A 1 420 ? 80.938 -9.094 -27.188 1 59.44 420 LYS A C 1
ATOM 3393 O O . LYS A 1 420 ? 81.75 -8.484 -27.891 1 59.44 420 LYS A O 1
ATOM 3398 N N . THR A 1 421 ? 81.188 -9.516 -25.969 1 58.56 421 THR A N 1
ATOM 3399 C CA . THR A 1 421 ? 82.562 -9.352 -25.484 1 58.56 421 THR A CA 1
ATOM 3400 C C . THR A 1 421 ? 83.438 -10.586 -25.797 1 58.56 421 THR A C 1
ATOM 3402 O O . THR A 1 421 ? 84.625 -10.609 -25.531 1 58.56 421 THR A O 1
ATOM 3405 N N . LEU A 1 422 ? 82.812 -11.648 -26.391 1 44.94 422 LEU A N 1
ATOM 3406 C CA . LEU A 1 422 ? 83.688 -12.656 -26.953 1 44.94 422 LEU A CA 1
ATOM 3407 C C . LEU A 1 422 ? 83.938 -12.398 -28.438 1 44.94 422 LEU A C 1
ATOM 3409 O O . LEU A 1 422 ? 83 -12.117 -29.188 1 44.94 422 LEU A O 1
ATOM 3413 N N . ILE B 1 1 ? 9.109 -11.445 -26.703 1 74 1 ILE B N 1
ATOM 3414 C CA . ILE B 1 1 ? 9.016 -9.992 -26.641 1 74 1 ILE B CA 1
ATOM 3415 C C . ILE B 1 1 ? 9.32 -9.391 -28 1 74 1 ILE B C 1
ATOM 3417 O O . ILE B 1 1 ? 8.727 -8.383 -28.391 1 74 1 ILE B O 1
ATOM 3421 N N . GLY B 1 2 ? 10.164 -10.156 -28.734 1 77.19 2 GLY B N 1
ATOM 3422 C CA . GLY B 1 2 ? 10.453 -9.688 -30.078 1 77.19 2 GLY B CA 1
ATOM 3423 C C . GLY B 1 2 ? 9.234 -9.672 -30.984 1 77.19 2 GLY B C 1
ATOM 3424 O O . GLY B 1 2 ? 9.008 -8.703 -31.719 1 77.19 2 GLY B O 1
ATOM 3425 N N . HIS B 1 3 ? 8.414 -10.664 -30.828 1 86.38 3 HIS B N 1
ATOM 3426 C CA . HIS B 1 3 ? 7.184 -10.75 -31.609 1 86.38 3 HIS B CA 1
ATOM 3427 C C . HIS B 1 3 ? 6.227 -9.617 -31.25 1 86.38 3 HIS B C 1
ATOM 3429 O O . HIS B 1 3 ? 5.496 -9.125 -32.094 1 86.38 3 HIS B O 1
ATOM 3435 N N . LEU B 1 4 ? 6.305 -9.211 -30.047 1 88.94 4 LEU B N 1
ATOM 3436 C CA . LEU B 1 4 ? 5.434 -8.125 -29.609 1 88.94 4 LEU B CA 1
ATOM 3437 C C . LEU B 1 4 ? 5.844 -6.809 -30.25 1 88.94 4 LEU B C 1
ATOM 3439 O O . LEU B 1 4 ? 4.988 -5.996 -30.609 1 88.94 4 LEU B O 1
ATOM 3443 N N . ALA B 1 5 ? 7.129 -6.645 -30.438 1 91.88 5 ALA B N 1
ATOM 3444 C CA . ALA B 1 5 ? 7.621 -5.426 -31.078 1 91.88 5 ALA B CA 1
ATOM 3445 C C . ALA B 1 5 ? 7.207 -5.371 -32.562 1 91.88 5 ALA B C 1
ATOM 3447 O O . ALA B 1 5 ? 6.824 -4.312 -33.062 1 91.88 5 ALA B O 1
ATOM 3448 N N . LEU B 1 6 ? 7.32 -6.516 -33.188 1 92 6 LEU B N 1
ATOM 3449 C CA . LEU B 1 6 ? 6.91 -6.59 -34.594 1 92 6 LEU B CA 1
ATOM 3450 C C . LEU B 1 6 ? 5.422 -6.301 -34.75 1 92 6 LEU B C 1
ATOM 3452 O O . LEU B 1 6 ? 5.012 -5.578 -35.656 1 92 6 LEU B O 1
ATOM 3456 N N . GLN B 1 7 ? 4.68 -6.863 -33.906 1 93.19 7 GLN B N 1
ATOM 3457 C CA . GLN B 1 7 ? 3.24 -6.613 -33.906 1 93.19 7 GLN B CA 1
ATOM 3458 C C . GLN B 1 7 ? 2.938 -5.145 -33.625 1 93.19 7 GLN B C 1
ATOM 3460 O O . GLN B 1 7 ? 1.993 -4.586 -34.188 1 93.19 7 GLN B O 1
ATOM 3465 N N . CYS B 1 8 ? 3.738 -4.566 -32.781 1 94.88 8 CYS B N 1
ATOM 3466 C CA . CYS B 1 8 ? 3.568 -3.156 -32.469 1 94.88 8 CYS B CA 1
ATOM 3467 C C . CYS B 1 8 ? 3.779 -2.273 -33.688 1 94.88 8 CYS B C 1
ATOM 3469 O O . CYS B 1 8 ? 3.012 -1.338 -33.906 1 94.88 8 CYS B O 1
ATOM 3471 N N . ASP B 1 9 ? 4.777 -2.619 -34.438 1 94.88 9 ASP B N 1
ATOM 3472 C CA . ASP B 1 9 ? 5.051 -1.895 -35.656 1 94.88 9 ASP B CA 1
ATOM 3473 C C . ASP B 1 9 ? 3.859 -1.962 -36.625 1 94.88 9 ASP B C 1
ATOM 3475 O O . ASP B 1 9 ? 3.461 -0.948 -37.188 1 94.88 9 ASP B O 1
ATOM 3479 N N . LYS B 1 10 ? 3.295 -3.131 -36.688 1 94.69 10 LYS B N 1
ATOM 3480 C CA . LYS B 1 10 ? 2.145 -3.326 -37.562 1 94.69 10 LYS B CA 1
ATOM 3481 C C . LYS B 1 10 ? 0.938 -2.529 -37.094 1 94.69 10 LYS B C 1
ATOM 3483 O O . LYS B 1 10 ? 0.181 -1.982 -37.875 1 94.69 10 LYS B O 1
ATOM 3488 N N . LEU B 1 11 ? 0.796 -2.492 -35.844 1 93.62 11 LEU B N 1
ATOM 3489 C CA . LEU B 1 11 ? -0.327 -1.766 -35.25 1 93.62 11 LEU B CA 1
ATOM 3490 C C . LEU B 1 11 ? -0.216 -0.272 -35.531 1 93.62 11 LEU B C 1
ATOM 3492 O O . LEU B 1 11 ? -1.215 0.38 -35.844 1 93.62 11 LEU B O 1
ATOM 3496 N N . PHE B 1 12 ? 0.961 0.325 -35.5 1 93.94 12 PHE B N 1
ATOM 3497 C CA . PHE B 1 12 ? 1.182 1.745 -35.75 1 93.94 12 PHE B CA 1
ATOM 3498 C C . PHE B 1 12 ? 0.976 2.072 -37.219 1 93.94 12 PHE B C 1
ATOM 3500 O O . PHE B 1 12 ? 0.68 3.217 -37.594 1 93.94 12 PHE B O 1
ATOM 3507 N N . MET B 1 13 ? 1.134 1.022 -38.031 1 93.19 13 MET B N 1
ATOM 3508 C CA . MET B 1 13 ? 0.958 1.229 -39.469 1 93.19 13 MET B CA 1
ATOM 3509 C C . MET B 1 13 ? -0.521 1.225 -39.844 1 93.19 13 MET B C 1
ATOM 3511 O O . MET B 1 13 ? -0.893 1.672 -40.906 1 93.19 13 MET B O 1
ATOM 3515 N N . GLU B 1 14 ? -1.318 0.684 -38.906 1 92.88 14 GLU B N 1
ATOM 3516 C CA . GLU B 1 14 ? -2.76 0.71 -39.156 1 92.88 14 GLU B CA 1
ATOM 3517 C C . GLU B 1 14 ? -3.35 2.074 -38.781 1 92.88 14 GLU B C 1
ATOM 3519 O O . GLU B 1 14 ? -4.055 2.213 -37.781 1 92.88 14 GLU B O 1
ATOM 3524 N N . SER B 1 15 ? -3.264 3.004 -39.656 1 88.38 15 SER B N 1
ATOM 3525 C CA . SER B 1 15 ? -3.635 4.398 -39.438 1 88.38 15 SER B CA 1
ATOM 3526 C C . SER B 1 15 ? -5.129 4.535 -39.156 1 88.38 15 SER B C 1
ATOM 3528 O O . SER B 1 15 ? -5.539 5.328 -38.312 1 88.38 15 SER B O 1
ATOM 3530 N N . ASP B 1 16 ? -5.914 3.711 -39.781 1 92.19 16 ASP B N 1
ATOM 3531 C CA . ASP B 1 16 ? -7.359 3.789 -39.594 1 92.19 16 ASP B CA 1
ATOM 3532 C C . ASP B 1 16 ? -7.758 3.451 -38.156 1 92.19 16 ASP B C 1
ATOM 3534 O O . ASP B 1 16 ? -8.625 4.105 -37.594 1 92.19 16 ASP B O 1
ATOM 3538 N N . LEU B 1 17 ? -7.148 2.459 -37.719 1 90.5 17 LEU B N 1
ATOM 3539 C CA . LEU B 1 17 ? -7.434 2.049 -36.344 1 90.5 17 LEU B CA 1
ATOM 3540 C C . LEU B 1 17 ? -7.016 3.131 -35.375 1 90.5 17 LEU B C 1
ATOM 3542 O O . LEU B 1 17 ? -7.766 3.459 -34.438 1 90.5 17 LEU B O 1
ATOM 3546 N N . LEU B 1 18 ? -5.863 3.701 -35.5 1 91.62 18 LEU B N 1
ATOM 3547 C CA . LEU B 1 18 ? -5.359 4.734 -34.625 1 91.62 18 LEU B CA 1
ATOM 3548 C C . LEU B 1 18 ? -6.227 5.988 -34.688 1 91.62 18 LEU B C 1
ATOM 3550 O O . LEU B 1 18 ? -6.508 6.613 -33.656 1 91.62 18 LEU B O 1
ATOM 3554 N N . ASP B 1 19 ? -6.637 6.297 -35.844 1 92.19 19 ASP B N 1
ATOM 3555 C CA . ASP B 1 19 ? -7.5 7.461 -36.031 1 92.19 19 ASP B CA 1
ATOM 3556 C C . ASP B 1 19 ? -8.867 7.242 -35.375 1 92.19 19 ASP B C 1
ATOM 3558 O O . ASP B 1 19 ? -9.43 8.156 -34.781 1 92.19 19 ASP B O 1
ATOM 3562 N N . SER B 1 20 ? -9.336 6.07 -35.562 1 92.5 20 SER B N 1
ATOM 3563 C CA . SER B 1 20 ? -10.609 5.746 -34.938 1 92.5 20 SER B CA 1
ATOM 3564 C C . SER B 1 20 ? -10.516 5.879 -33.406 1 92.5 20 SER B C 1
ATOM 3566 O O . SER B 1 20 ? -11.43 6.414 -32.781 1 92.5 20 SER B O 1
ATOM 3568 N N . LEU B 1 21 ? -9.445 5.426 -32.844 1 90.38 21 LEU B N 1
ATOM 3569 C CA . LEU B 1 21 ? -9.242 5.52 -31.391 1 90.38 21 LEU B CA 1
ATOM 3570 C C . LEU B 1 21 ? -9.109 6.973 -30.953 1 90.38 21 LEU B C 1
ATOM 3572 O O . LEU B 1 21 ? -9.617 7.359 -29.906 1 90.38 21 LEU B O 1
ATOM 3576 N N . ARG B 1 22 ? -8.492 7.77 -31.719 1 90.12 22 ARG B N 1
ATOM 3577 C CA . ARG B 1 22 ? -8.32 9.188 -31.438 1 90.12 22 ARG B CA 1
ATOM 3578 C C . ARG B 1 22 ? -9.656 9.914 -31.469 1 90.12 22 ARG B C 1
ATOM 3580 O O . ARG B 1 22 ? -9.906 10.797 -30.641 1 90.12 22 ARG B O 1
ATOM 3587 N N . HIS B 1 23 ? -10.523 9.508 -32.312 1 91.5 23 HIS B N 1
ATOM 3588 C CA . HIS B 1 23 ? -11.797 10.188 -32.531 1 91.5 23 HIS B CA 1
ATOM 3589 C C . HIS B 1 23 ? -12.789 9.867 -31.406 1 91.5 23 HIS B C 1
ATOM 3591 O O . HIS B 1 23 ? -13.695 10.656 -31.141 1 91.5 23 HIS B O 1
ATOM 3597 N N . GLU B 1 24 ? -12.625 8.695 -30.797 1 90.25 24 GLU B N 1
ATOM 3598 C CA . GLU B 1 24 ? -13.547 8.289 -29.734 1 90.25 24 GLU B CA 1
ATOM 3599 C C . GLU B 1 24 ? -13.422 9.195 -28.516 1 90.25 24 GLU B C 1
ATOM 3601 O O . GLU B 1 24 ? -14.367 9.352 -27.75 1 90.25 24 GLU B O 1
ATOM 3606 N N . LYS B 1 25 ? -12.289 9.805 -28.312 1 88.75 25 LYS B N 1
ATOM 3607 C CA . LYS B 1 25 ? -12.016 10.719 -27.203 1 88.75 25 LYS B CA 1
ATOM 3608 C C . LYS B 1 25 ? -12.352 10.078 -25.859 1 88.75 25 LYS B C 1
ATOM 3610 O O . LYS B 1 25 ? -13.094 10.648 -25.062 1 88.75 25 LYS B O 1
ATOM 3615 N N . PHE B 1 26 ? -11.82 8.938 -25.609 1 90.44 26 PHE B N 1
ATOM 3616 C CA . PHE B 1 26 ? -12.023 8.227 -24.344 1 90.44 26 PHE B CA 1
ATOM 3617 C C . PHE B 1 26 ? -11.516 9.047 -23.172 1 90.44 26 PHE B C 1
ATOM 3619 O O . PHE B 1 26 ? -10.5 9.734 -23.281 1 90.44 26 PHE B O 1
ATOM 3626 N N . ASP B 1 27 ? -12.266 9.016 -22.078 1 91.5 27 ASP B N 1
ATOM 3627 C CA . ASP B 1 27 ? -11.836 9.695 -20.859 1 91.5 27 ASP B CA 1
ATOM 3628 C C . ASP B 1 27 ? -10.641 8.984 -20.219 1 91.5 27 ASP B C 1
ATOM 3630 O O . ASP B 1 27 ? -9.742 9.633 -19.672 1 91.5 27 ASP B O 1
ATOM 3634 N N . ILE B 1 28 ? -10.688 7.625 -20.297 1 94.56 28 ILE B N 1
ATOM 3635 C CA . ILE B 1 28 ? -9.625 6.82 -19.719 1 94.56 28 ILE B CA 1
ATOM 3636 C C . ILE B 1 28 ? -9.523 5.48 -20.438 1 94.56 28 ILE B C 1
ATOM 3638 O O . ILE B 1 28 ? -10.547 4.918 -20.859 1 94.56 28 ILE B O 1
ATOM 3642 N N . ALA B 1 29 ? -8.352 5.031 -20.656 1 95.44 29 ALA B N 1
ATOM 3643 C CA . ALA B 1 29 ? -8.117 3.74 -21.297 1 95.44 29 ALA B CA 1
ATOM 3644 C C . ALA B 1 29 ? -7.648 2.699 -20.281 1 95.44 29 ALA B C 1
ATOM 3646 O O . ALA B 1 29 ? -6.883 3.012 -19.375 1 95.44 29 ALA B O 1
ATOM 3647 N N . LEU B 1 30 ? -8.133 1.508 -20.391 1 95.94 30 LEU B N 1
ATOM 3648 C CA . LEU B 1 30 ? -7.602 0.358 -19.672 1 95.94 30 LEU B CA 1
ATOM 3649 C C . LEU B 1 30 ? -6.621 -0.422 -20.531 1 95.94 30 LEU B C 1
ATOM 3651 O O . LEU B 1 30 ? -7.02 -1.041 -21.531 1 95.94 30 LEU B O 1
ATOM 3655 N N . LEU B 1 31 ? -5.375 -0.408 -20.156 1 96 31 LEU B N 1
ATOM 3656 C CA . LEU B 1 31 ? -4.32 -1 -20.969 1 96 31 LEU B CA 1
ATOM 3657 C C . LEU B 1 31 ? -3.947 -2.385 -20.453 1 96 31 LEU B C 1
ATOM 3659 O O . LEU B 1 31 ? -3.9 -2.611 -19.25 1 96 31 LEU B O 1
ATOM 3663 N N . ASP B 1 32 ? -3.688 -3.258 -21.422 1 94.19 32 ASP B N 1
ATOM 3664 C CA . ASP B 1 32 ? -2.961 -4.48 -21.078 1 94.19 32 ASP B CA 1
ATOM 3665 C C . ASP B 1 32 ? -1.488 -4.184 -20.797 1 94.19 32 ASP B C 1
ATOM 3667 O O . ASP B 1 32 ? -0.711 -3.949 -21.734 1 94.19 32 ASP B O 1
ATOM 3671 N N . ALA B 1 33 ? -1.091 -4.32 -19.641 1 93.75 33 ALA B N 1
ATOM 3672 C CA . ALA B 1 33 ? 0.229 -3.854 -19.219 1 93.75 33 ALA B CA 1
ATOM 3673 C C . ALA B 1 33 ? 1.291 -4.922 -19.469 1 93.75 33 ALA B C 1
ATOM 3675 O O . ALA B 1 33 ? 2.48 -4.688 -19.234 1 93.75 33 ALA B O 1
ATOM 3676 N N . PHE B 1 34 ? 0.9 -6.016 -19.969 1 91.12 34 PHE B N 1
ATOM 3677 C CA . PHE B 1 34 ? 1.871 -7.047 -20.297 1 91.12 34 PHE B CA 1
ATOM 3678 C C . PHE B 1 34 ? 2.631 -6.68 -21.578 1 91.12 34 PHE B C 1
ATOM 3680 O O . PHE B 1 34 ? 3.82 -6.98 -21.703 1 91.12 34 PHE B O 1
ATOM 3687 N N . ASN B 1 35 ? 1.955 -6.078 -22.453 1 92.25 35 ASN B N 1
ATOM 3688 C CA . ASN B 1 35 ? 2.531 -5.684 -23.734 1 92.25 35 ASN B CA 1
ATOM 3689 C C . ASN B 1 35 ? 3.049 -4.25 -23.703 1 92.25 35 ASN B C 1
ATOM 3691 O O . ASN B 1 35 ? 2.262 -3.305 -23.609 1 92.25 35 ASN B O 1
ATOM 3695 N N . PRO B 1 36 ? 4.371 -4.039 -23.906 1 93.62 36 PRO B N 1
ATOM 3696 C CA . PRO B 1 36 ? 4.914 -2.678 -23.906 1 93.62 36 PRO B CA 1
ATOM 3697 C C . PRO B 1 36 ? 4.293 -1.796 -24.984 1 93.62 36 PRO B C 1
ATOM 3699 O O . PRO B 1 36 ? 4.254 -0.571 -24.844 1 93.62 36 PRO B O 1
ATOM 3702 N N . CYS B 1 37 ? 3.773 -2.434 -26.031 1 95.75 37 CYS B N 1
ATOM 3703 C CA . CYS B 1 37 ? 3.195 -1.683 -27.141 1 95.75 37 CYS B CA 1
ATOM 3704 C C . CYS B 1 37 ? 1.989 -0.872 -26.672 1 95.75 37 CYS B C 1
ATOM 3706 O O . CYS B 1 37 ? 1.735 0.217 -27.188 1 95.75 37 CYS B O 1
ATOM 3708 N N . SER B 1 38 ? 1.208 -1.4 -25.719 1 96.12 38 SER B N 1
ATOM 3709 C CA . SER B 1 38 ? 0.035 -0.696 -25.203 1 96.12 38 SER B CA 1
ATOM 3710 C C . SER B 1 38 ? 0.407 0.68 -24.672 1 96.12 38 SER B C 1
ATOM 3712 O O . SER B 1 38 ? -0.33 1.649 -24.859 1 96.12 38 SER B O 1
ATOM 3714 N N . PHE B 1 39 ? 1.551 0.835 -24.031 1 96.44 39 PHE B N 1
ATOM 3715 C CA . PHE B 1 39 ? 2.016 2.102 -23.469 1 96.44 39 PHE B CA 1
ATOM 3716 C C . PHE B 1 39 ? 2.404 3.068 -24.578 1 96.44 39 PHE B C 1
ATOM 3718 O O . PHE B 1 39 ? 2.131 4.266 -24.484 1 96.44 39 PHE B O 1
ATOM 3725 N N . LEU B 1 40 ? 3.039 2.525 -25.609 1 96.38 40 LEU B N 1
ATOM 3726 C CA . LEU B 1 40 ? 3.441 3.357 -26.734 1 96.38 40 LEU B CA 1
ATOM 3727 C C . LEU B 1 40 ? 2.223 3.922 -27.453 1 96.38 40 LEU B C 1
ATOM 3729 O O . LEU B 1 40 ? 2.203 5.098 -27.812 1 96.38 40 LEU B O 1
ATOM 3733 N N . ILE B 1 41 ? 1.226 3.096 -27.625 1 95.12 41 ILE B N 1
ATOM 3734 C CA . ILE B 1 41 ? 0.002 3.529 -28.281 1 95.12 41 ILE B CA 1
ATOM 3735 C C . ILE B 1 41 ? -0.681 4.613 -27.453 1 95.12 41 ILE B C 1
ATOM 3737 O O . ILE B 1 41 ? -1.12 5.633 -28 1 95.12 41 ILE B O 1
ATOM 3741 N N . ALA B 1 42 ? -0.802 4.363 -26.156 1 95.56 42 ALA B N 1
ATOM 3742 C CA . ALA B 1 42 ? -1.409 5.352 -25.281 1 95.56 42 ALA B CA 1
ATOM 3743 C C . ALA B 1 42 ? -0.667 6.684 -25.359 1 95.56 42 ALA B C 1
ATOM 3745 O O . ALA B 1 42 ? -1.288 7.75 -25.359 1 95.56 42 ALA B O 1
ATOM 3746 N N . GLU B 1 43 ? 0.659 6.625 -25.359 1 94.88 43 GLU B N 1
ATOM 3747 C CA . GLU B 1 43 ? 1.481 7.828 -25.469 1 94.88 43 GLU B CA 1
ATOM 3748 C C . GLU B 1 43 ? 1.22 8.562 -26.781 1 94.88 43 GLU B C 1
ATOM 3750 O O . GLU B 1 43 ? 1.078 9.789 -26.781 1 94.88 43 GLU B O 1
ATOM 3755 N N . ARG B 1 44 ? 1.169 7.828 -27.859 1 93.31 44 ARG B N 1
ATOM 3756 C CA . ARG B 1 44 ? 0.934 8.406 -29.188 1 93.31 44 ARG B CA 1
ATOM 3757 C C . ARG B 1 44 ? -0.421 9.109 -29.234 1 93.31 44 ARG B C 1
ATOM 3759 O O . ARG B 1 44 ? -0.555 10.164 -29.859 1 93.31 44 ARG B O 1
ATOM 3766 N N . LEU B 1 45 ? -1.356 8.562 -28.578 1 93.5 45 LEU B N 1
ATOM 3767 C CA . LEU B 1 45 ? -2.721 9.078 -28.656 1 93.5 45 LEU B CA 1
ATOM 3768 C C . LEU B 1 45 ? -2.969 10.109 -27.547 1 93.5 45 LEU B C 1
ATOM 3770 O O . LEU B 1 45 ? -4.02 10.758 -27.531 1 93.5 45 LEU B O 1
ATOM 3774 N N . GLY B 1 46 ? -2.037 10.211 -26.594 1 92.69 46 GLY B N 1
ATOM 3775 C CA . GLY B 1 46 ? -2.189 11.164 -25.5 1 92.69 46 GLY B CA 1
ATOM 3776 C C . GLY B 1 46 ? -3.295 10.781 -24.531 1 92.69 46 GLY B C 1
ATOM 3777 O O . GLY B 1 46 ? -4.047 11.648 -24.062 1 92.69 46 GLY B O 1
ATOM 3778 N N . LEU B 1 47 ? -3.428 9.523 -24.25 1 93.38 47 LEU B N 1
ATOM 3779 C CA . LEU B 1 47 ? -4.523 9.047 -23.422 1 93.38 47 LEU B CA 1
ATOM 3780 C C . LEU B 1 47 ? -4.098 8.969 -21.953 1 93.38 47 LEU B C 1
ATOM 3782 O O . LEU B 1 47 ? -2.941 8.656 -21.656 1 93.38 47 LEU B O 1
ATOM 3786 N N . HIS B 1 48 ? -5.023 9.242 -21.031 1 94.12 48 HIS B N 1
ATOM 3787 C CA . HIS B 1 48 ? -4.91 8.797 -19.656 1 94.12 48 HIS B CA 1
ATOM 3788 C C . HIS B 1 48 ? -5.285 7.324 -19.516 1 94.12 48 HIS B C 1
ATOM 3790 O O . HIS B 1 48 ? -6.207 6.852 -20.188 1 94.12 48 HIS B O 1
ATOM 3796 N N . PHE B 1 49 ? -4.523 6.641 -18.703 1 96.75 49 PHE B N 1
ATOM 3797 C CA . PHE B 1 49 ? -4.824 5.215 -18.734 1 96.75 49 PHE B CA 1
ATOM 3798 C C . PHE B 1 49 ? -4.551 4.578 -17.375 1 96.75 49 PHE B C 1
ATOM 3800 O O . PHE B 1 49 ? -3.807 5.137 -16.562 1 96.75 49 PHE B O 1
ATOM 3807 N N . VAL B 1 50 ? -5.219 3.496 -17.156 1 97.69 50 VAL B N 1
ATOM 3808 C CA . VAL B 1 50 ? -4.992 2.531 -16.094 1 97.69 50 VAL B CA 1
ATOM 3809 C C . VAL B 1 50 ? -4.289 1.297 -16.641 1 97.69 50 VAL B C 1
ATOM 3811 O O . VAL B 1 50 ? -4.707 0.744 -17.672 1 97.69 50 VAL B O 1
ATOM 3814 N N . ALA B 1 51 ? -3.178 0.938 -16.062 1 97.38 51 ALA B N 1
ATOM 3815 C CA . ALA B 1 51 ? -2.436 -0.237 -16.516 1 97.38 51 ALA B CA 1
ATOM 3816 C C . ALA B 1 51 ? -2.863 -1.484 -15.742 1 97.38 51 ALA B C 1
ATOM 3818 O O . ALA B 1 51 ? -2.771 -1.527 -14.516 1 97.38 51 ALA B O 1
ATOM 3819 N N . VAL B 1 52 ? -3.35 -2.475 -16.453 1 96.62 52 VAL B N 1
ATOM 3820 C CA . VAL B 1 52 ? -3.799 -3.725 -15.844 1 96.62 52 VAL B CA 1
ATOM 3821 C C . VAL B 1 52 ? -2.816 -4.844 -16.172 1 96.62 52 VAL B C 1
ATOM 3823 O O . VAL B 1 52 ? -2.68 -5.23 -17.344 1 96.62 52 VAL B O 1
ATOM 3826 N N . PHE B 1 53 ? -2.168 -5.301 -15.188 1 94.94 53 PHE B N 1
ATOM 3827 C CA . PHE B 1 53 ? -1.23 -6.402 -15.367 1 94.94 53 PHE B CA 1
ATOM 3828 C C . PHE B 1 53 ? -1.89 -7.734 -15.039 1 94.94 53 PHE B C 1
ATOM 3830 O O . PHE B 1 53 ? -2.455 -7.902 -13.953 1 94.94 53 PHE B O 1
ATOM 3837 N N . PRO B 1 54 ? -1.898 -8.711 -15.844 1 90.56 54 PRO B N 1
ATOM 3838 C CA . PRO B 1 54 ? -2.66 -9.953 -15.688 1 90.56 54 PRO B CA 1
ATOM 3839 C C . PRO B 1 54 ? -2.027 -10.906 -14.68 1 90.56 54 PRO B C 1
ATOM 3841 O O . PRO B 1 54 ? -2.582 -11.977 -14.406 1 90.56 54 PRO B O 1
ATOM 3844 N N . GLY B 1 55 ? -1.091 -10.523 -13.938 1 88.75 55 GLY B N 1
ATOM 3845 C CA . GLY B 1 55 ? -0.46 -11.43 -12.984 1 88.75 55 GLY B CA 1
ATOM 3846 C C . GLY B 1 55 ? 0.062 -10.727 -11.75 1 88.75 55 GLY B C 1
ATOM 3847 O O . GLY B 1 55 ? -0.493 -9.703 -11.328 1 88.75 55 GLY B O 1
ATOM 3848 N N . ALA B 1 56 ? 1.024 -11.43 -11.156 1 86.56 56 ALA B N 1
ATOM 3849 C CA . ALA B 1 56 ? 1.644 -10.938 -9.93 1 86.56 56 ALA B CA 1
ATOM 3850 C C . ALA B 1 56 ? 2.564 -9.75 -10.219 1 86.56 56 ALA B C 1
ATOM 3852 O O . ALA B 1 56 ? 2.549 -9.195 -11.32 1 86.56 56 ALA B O 1
ATOM 3853 N N . PHE B 1 57 ? 3.219 -9.258 -9.273 1 89.31 57 PHE B N 1
ATOM 3854 C CA . PHE B 1 57 ? 4.043 -8.055 -9.32 1 89.31 57 PHE B CA 1
ATOM 3855 C C . PHE B 1 57 ? 5.32 -8.305 -10.117 1 89.31 57 PHE B C 1
ATOM 3857 O O . PHE B 1 57 ? 6.41 -7.922 -9.68 1 89.31 57 PHE B O 1
ATOM 3864 N N . PHE B 1 58 ? 5.125 -8.859 -11.312 1 82.06 58 PHE B N 1
ATOM 3865 C CA . PHE B 1 58 ? 6.285 -9.086 -12.156 1 82.06 58 PHE B CA 1
ATOM 3866 C C . PHE B 1 58 ? 6.82 -7.773 -12.719 1 82.06 58 PHE B C 1
ATOM 3868 O O . PHE B 1 58 ? 6.051 -6.949 -13.219 1 82.06 58 PHE B O 1
ATOM 3875 N N . GLY B 1 59 ? 8.086 -7.523 -12.547 1 81.44 59 GLY B N 1
ATOM 3876 C CA . GLY B 1 59 ? 8.711 -6.316 -13.062 1 81.44 59 GLY B CA 1
ATOM 3877 C C . GLY B 1 59 ? 8.359 -5.074 -12.258 1 81.44 59 GLY B C 1
ATOM 3878 O O . GLY B 1 59 ? 8.469 -3.955 -12.766 1 81.44 59 GLY B O 1
ATOM 3879 N N . SER B 1 60 ? 7.938 -5.242 -11.086 1 84.31 60 SER B N 1
ATOM 3880 C CA . SER B 1 60 ? 7.445 -4.152 -10.25 1 84.31 60 SER B CA 1
ATOM 3881 C C . SER B 1 60 ? 8.539 -3.133 -9.961 1 84.31 60 SER B C 1
ATOM 3883 O O . SER B 1 60 ? 8.273 -1.932 -9.883 1 84.31 60 SER B O 1
ATOM 3885 N N . GLN B 1 61 ? 9.734 -3.564 -9.945 1 83.81 61 GLN B N 1
ATOM 3886 C CA . GLN B 1 61 ? 10.828 -2.645 -9.648 1 83.81 61 GLN B CA 1
ATOM 3887 C C . GLN B 1 61 ? 10.992 -1.614 -10.758 1 83.81 61 GLN B C 1
ATOM 3889 O O . GLN B 1 61 ? 11.375 -0.47 -10.5 1 83.81 61 GLN B O 1
ATOM 3894 N N . GLN B 1 62 ? 10.641 -2.021 -11.945 1 84.31 62 GLN B N 1
ATOM 3895 C CA . GLN B 1 62 ? 10.75 -1.117 -13.086 1 84.31 62 GLN B CA 1
ATOM 3896 C C . GLN B 1 62 ? 9.562 -0.161 -13.148 1 84.31 62 GLN B C 1
ATOM 3898 O O . GLN B 1 62 ? 9.586 0.824 -13.891 1 84.31 62 GLN B O 1
ATOM 3903 N N . ARG B 1 63 ? 8.648 -0.456 -12.352 1 87.81 63 ARG B N 1
ATOM 3904 C CA . ARG B 1 63 ? 7.426 0.342 -12.352 1 87.81 63 ARG B CA 1
ATOM 3905 C C . ARG B 1 63 ? 7.355 1.236 -11.117 1 87.81 63 ARG B C 1
ATOM 3907 O O . ARG B 1 63 ? 6.289 1.755 -10.781 1 87.81 63 ARG B O 1
ATOM 3914 N N . GLY B 1 64 ? 8.5 1.323 -10.461 1 88.38 64 GLY B N 1
ATOM 3915 C CA . GLY B 1 64 ? 8.609 2.242 -9.336 1 88.38 64 GLY B CA 1
ATOM 3916 C C . GLY B 1 64 ? 8.055 1.675 -8.047 1 88.38 64 GLY B C 1
ATOM 3917 O O . GLY B 1 64 ? 7.973 2.379 -7.035 1 88.38 64 GLY B O 1
ATOM 3918 N N . ILE B 1 65 ? 7.641 0.448 -8 1 92.56 65 ILE B N 1
ATOM 3919 C CA . ILE B 1 65 ? 7.121 -0.186 -6.797 1 92.56 65 ILE B CA 1
ATOM 3920 C C . ILE B 1 65 ? 8.273 -0.687 -5.934 1 92.56 65 ILE B C 1
ATOM 3922 O O . ILE B 1 65 ? 9.109 -1.473 -6.395 1 92.56 65 ILE B O 1
ATOM 3926 N N . PRO B 1 66 ? 8.305 -0.252 -4.727 1 92.81 66 PRO B N 1
ATOM 3927 C CA . PRO B 1 66 ? 9.383 -0.73 -3.857 1 92.81 66 PRO B CA 1
ATOM 3928 C C . PRO B 1 66 ? 9.406 -2.252 -3.73 1 92.81 66 PRO B C 1
ATOM 3930 O O . PRO B 1 66 ? 8.391 -2.863 -3.4 1 92.81 66 PRO B O 1
ATOM 3933 N N . SER B 1 67 ? 10.562 -2.814 -4.012 1 94.5 67 SER B N 1
ATOM 3934 C CA . SER B 1 67 ? 10.75 -4.262 -3.984 1 94.5 67 SER B CA 1
ATOM 3935 C C . SER B 1 67 ? 12.047 -4.637 -3.268 1 94.5 67 SER B C 1
ATOM 3937 O O . SER B 1 67 ? 13.031 -5.02 -3.908 1 94.5 67 SER B O 1
ATOM 3939 N N . PRO B 1 68 ? 12.039 -4.617 -1.966 1 95.12 68 PRO B N 1
ATOM 3940 C CA . PRO B 1 68 ? 13.266 -4.973 -1.244 1 95.12 68 PRO B CA 1
ATOM 3941 C C . PRO B 1 68 ? 13.711 -6.41 -1.513 1 95.12 68 PRO B C 1
ATOM 3943 O O . PRO B 1 68 ? 12.961 -7.352 -1.248 1 95.12 68 PRO B O 1
ATOM 3946 N N . PRO B 1 69 ? 14.906 -6.57 -1.897 1 96.19 69 PRO B N 1
ATOM 3947 C CA . PRO B 1 69 ? 15.352 -7.91 -2.289 1 96.19 69 PRO B CA 1
ATOM 3948 C C . PRO B 1 69 ? 15.547 -8.836 -1.092 1 96.19 69 PRO B C 1
ATOM 3950 O O . PRO B 1 69 ? 15.734 -10.047 -1.266 1 96.19 69 PRO B O 1
ATOM 3953 N N . SER B 1 70 ? 15.508 -8.281 0.063 1 97.31 70 SER B N 1
ATOM 3954 C CA . SER B 1 70 ? 15.727 -9.102 1.249 1 97.31 70 SER B CA 1
ATOM 3955 C C . SER B 1 70 ? 14.562 -10.062 1.479 1 97.31 70 SER B C 1
ATOM 3957 O O . SER B 1 70 ? 14.734 -11.117 2.102 1 97.31 70 SER B O 1
ATOM 3959 N N . TYR B 1 71 ? 13.359 -9.703 0.946 1 97.31 71 TYR B N 1
ATOM 3960 C CA . TYR B 1 71 ? 12.234 -10.586 1.245 1 97.31 71 TYR B CA 1
ATOM 3961 C C . TYR B 1 71 ? 11.227 -10.594 0.103 1 97.31 71 TYR B C 1
ATOM 3963 O O . TYR B 1 71 ? 10.234 -11.32 0.149 1 97.31 71 TYR B O 1
ATOM 3971 N N . VAL B 1 72 ? 11.383 -9.781 -0.913 1 97.25 72 VAL B N 1
ATOM 3972 C CA . VAL B 1 72 ? 10.547 -9.805 -2.105 1 97.25 72 VAL B CA 1
ATOM 3973 C C . VAL B 1 72 ? 11.281 -10.5 -3.246 1 97.25 72 VAL B C 1
ATOM 3975 O O . VAL B 1 72 ? 12.266 -9.977 -3.77 1 97.25 72 VAL B O 1
ATOM 3978 N N . PRO B 1 73 ? 10.82 -11.578 -3.627 1 96.81 73 PRO B N 1
ATOM 3979 C CA . PRO B 1 73 ? 11.516 -12.297 -4.691 1 96.81 73 PRO B CA 1
ATOM 3980 C C . PRO B 1 73 ? 11.344 -11.641 -6.062 1 96.81 73 PRO B C 1
ATOM 3982 O O . PRO B 1 73 ? 10.25 -11.156 -6.383 1 96.81 73 PRO B O 1
ATOM 3985 N N . VAL B 1 74 ? 12.406 -11.672 -6.812 1 95.44 74 VAL B N 1
ATOM 3986 C CA . VAL B 1 74 ? 12.383 -11.148 -8.172 1 95.44 74 VAL B CA 1
ATOM 3987 C C . VAL B 1 74 ? 11.727 -12.156 -9.109 1 95.44 74 VAL B C 1
ATOM 3989 O O . VAL B 1 74 ? 11.781 -13.367 -8.859 1 95.44 74 VAL B O 1
ATOM 3992 N N . TYR B 1 75 ? 11.086 -11.625 -10.141 1 92.88 75 TYR B N 1
ATOM 3993 C CA . TYR B 1 75 ? 10.445 -12.484 -11.133 1 92.88 75 TYR B CA 1
ATOM 3994 C C . TYR B 1 75 ? 11.43 -13.508 -11.68 1 92.88 75 TYR B C 1
ATOM 3996 O O . TYR B 1 75 ? 12.57 -13.172 -12 1 92.88 75 TYR B O 1
ATOM 4004 N N . ARG B 1 76 ? 11.086 -14.75 -11.734 1 93.06 76 ARG B N 1
ATOM 4005 C CA . ARG B 1 76 ? 11.828 -15.883 -12.281 1 93.06 76 ARG B CA 1
ATOM 4006 C C . ARG B 1 76 ? 12.891 -16.359 -11.297 1 93.06 76 ARG B C 1
ATOM 4008 O O . ARG B 1 76 ? 13.727 -17.203 -11.641 1 93.06 76 ARG B O 1
ATOM 4015 N N . SER B 1 77 ? 12.859 -15.867 -10.102 1 95.25 77 SER B N 1
ATOM 4016 C CA . SER B 1 77 ? 13.844 -16.312 -9.117 1 95.25 77 SER B CA 1
ATOM 4017 C C . SER B 1 77 ? 13.484 -17.672 -8.547 1 95.25 77 SER B C 1
ATOM 4019 O O . SER B 1 77 ? 14.352 -18.391 -8.047 1 95.25 77 SER B O 1
ATOM 4021 N N . LEU B 1 78 ? 12.234 -18 -8.523 1 96.94 78 LEU B N 1
ATOM 4022 C CA . LEU B 1 78 ? 11.711 -19.219 -7.93 1 96.94 78 LEU B CA 1
ATOM 4023 C C . LEU B 1 78 ? 12 -19.266 -6.434 1 96.94 78 LEU B C 1
ATOM 4025 O O . LEU B 1 78 ? 12.266 -20.344 -5.879 1 96.94 78 LEU B O 1
ATOM 4029 N N . LEU B 1 79 ? 12.031 -18.062 -5.855 1 97.81 79 LEU B N 1
ATOM 4030 C CA . LEU B 1 79 ? 12.25 -17.938 -4.422 1 97.81 79 LEU B CA 1
ATOM 4031 C C . LEU B 1 79 ? 10.961 -17.547 -3.703 1 97.81 79 LEU B C 1
ATOM 4033 O O . LEU B 1 79 ? 10.023 -17.047 -4.324 1 97.81 79 LEU B O 1
ATOM 4037 N N . SER B 1 80 ? 10.898 -17.859 -2.447 1 97.81 80 SER B N 1
ATOM 4038 C CA . SER B 1 80 ? 9.828 -17.375 -1.578 1 97.81 80 SER B CA 1
ATOM 4039 C C . SER B 1 80 ? 10.25 -16.109 -0.835 1 97.81 80 SER B C 1
ATOM 4041 O O . SER B 1 80 ? 11.312 -15.555 -1.102 1 97.81 80 SER B O 1
ATOM 4043 N N . ASP B 1 81 ? 9.391 -15.578 0.017 1 97.25 81 ASP B N 1
ATOM 4044 C CA . ASP B 1 81 ? 9.711 -14.398 0.807 1 97.25 81 ASP B CA 1
ATOM 4045 C C . ASP B 1 81 ? 10.547 -14.758 2.029 1 97.25 81 ASP B C 1
ATOM 4047 O O . ASP B 1 81 ? 11.039 -13.875 2.734 1 97.25 81 ASP B O 1
ATOM 4051 N N . HIS B 1 82 ? 10.695 -16.031 2.338 1 97 82 HIS B N 1
ATOM 4052 C CA . HIS B 1 82 ? 11.586 -16.531 3.383 1 97 82 HIS B CA 1
ATOM 4053 C C . HIS B 1 82 ? 12.906 -17.016 2.797 1 97 82 HIS B C 1
ATOM 4055 O O . HIS B 1 82 ? 13.055 -18.203 2.514 1 97 82 HIS B O 1
ATOM 4061 N N . MET B 1 83 ? 13.82 -16.141 2.771 1 98 83 MET B N 1
ATOM 4062 C CA . MET B 1 83 ? 15.07 -16.469 2.092 1 98 83 MET B CA 1
ATOM 4063 C C . MET B 1 83 ? 16.203 -16.641 3.094 1 98 83 MET B C 1
ATOM 4065 O O . MET B 1 83 ? 16.312 -15.867 4.051 1 98 83 MET B O 1
ATOM 4069 N N . ASN B 1 84 ? 17.047 -17.641 2.865 1 97.5 84 ASN B N 1
ATOM 4070 C CA . ASN B 1 84 ? 18.312 -17.719 3.602 1 97.5 84 ASN B CA 1
ATOM 4071 C C . ASN B 1 84 ? 19.375 -16.844 2.977 1 97.5 84 ASN B C 1
ATOM 4073 O O . ASN B 1 84 ? 19.094 -16.062 2.059 1 97.5 84 ASN B O 1
ATOM 4077 N N . PHE B 1 85 ? 20.594 -16.922 3.445 1 97.75 85 PHE B N 1
ATOM 4078 C CA . PHE B 1 85 ? 21.656 -16.031 3.004 1 97.75 85 PHE B CA 1
ATOM 4079 C C . PHE B 1 85 ? 21.922 -16.188 1.511 1 97.75 85 PHE B C 1
ATOM 4081 O O . PHE B 1 85 ? 21.953 -15.203 0.771 1 97.75 85 PHE B O 1
ATOM 4088 N N . TRP B 1 86 ? 22.078 -17.359 1.027 1 98.12 86 TRP B N 1
ATOM 4089 C CA . TRP B 1 86 ? 22.422 -17.641 -0.364 1 98.12 86 TRP B CA 1
ATOM 4090 C C . TRP B 1 86 ? 21.266 -17.25 -1.292 1 98.12 86 TRP B C 1
ATOM 4092 O O . TRP B 1 86 ? 21.5 -16.781 -2.41 1 98.12 86 TRP B O 1
ATOM 4102 N N . GLU B 1 87 ? 20.047 -17.453 -0.829 1 98.5 87 GLU B N 1
ATOM 4103 C CA . GLU B 1 87 ? 18.875 -17.078 -1.608 1 98.5 87 GLU B CA 1
ATOM 4104 C C . GLU B 1 87 ? 18.766 -15.562 -1.733 1 98.5 87 GLU B C 1
ATOM 4106 O O . GLU B 1 87 ? 18.422 -15.047 -2.799 1 98.5 87 GLU B O 1
ATOM 4111 N N . ARG B 1 88 ? 19.031 -14.844 -0.612 1 98.31 88 ARG B N 1
ATOM 4112 C CA . ARG B 1 88 ? 19.031 -13.391 -0.675 1 98.31 88 ARG B CA 1
ATOM 4113 C C . ARG B 1 88 ? 20.109 -12.883 -1.628 1 98.31 88 ARG B C 1
ATOM 4115 O O . ARG B 1 88 ? 19.906 -11.914 -2.361 1 98.31 88 ARG B O 1
ATOM 4122 N N . LEU B 1 89 ? 21.25 -13.539 -1.583 1 98.06 89 LEU B N 1
ATOM 4123 C CA . LEU B 1 89 ? 22.312 -13.188 -2.518 1 98.06 89 LEU B CA 1
ATOM 4124 C C . LEU B 1 89 ? 21.859 -13.391 -3.959 1 98.06 89 LEU B C 1
ATOM 4126 O O . LEU B 1 89 ? 22.031 -12.5 -4.793 1 98.06 89 LEU B O 1
ATOM 4130 N N . LYS B 1 90 ? 21.312 -14.555 -4.234 1 98.25 90 LYS B N 1
ATOM 4131 C CA . LYS B 1 90 ? 20.781 -14.836 -5.562 1 98.25 90 LYS B CA 1
ATOM 4132 C C . LYS B 1 90 ? 19.75 -13.781 -5.98 1 98.25 90 LYS B C 1
ATOM 4134 O O . LYS B 1 90 ? 19.812 -13.258 -7.09 1 98.25 90 LYS B O 1
ATOM 4139 N N . ASN B 1 91 ? 18.844 -13.5 -5.059 1 97.88 91 ASN B N 1
ATOM 4140 C CA . ASN B 1 91 ? 17.797 -12.523 -5.336 1 97.88 91 ASN B CA 1
ATOM 4141 C C . ASN B 1 91 ? 18.375 -11.141 -5.625 1 97.88 91 ASN B C 1
ATOM 4143 O O . ASN B 1 91 ? 17.891 -10.438 -6.512 1 97.88 91 ASN B O 1
ATOM 4147 N N . CYS B 1 92 ? 19.359 -10.758 -4.902 1 96.56 92 CYS B N 1
ATOM 4148 C CA . CYS B 1 92 ? 20.016 -9.469 -5.098 1 96.56 92 CYS B CA 1
ATOM 4149 C C . CYS B 1 92 ? 20.672 -9.391 -6.473 1 96.56 92 CYS B C 1
ATOM 4151 O O . CYS B 1 92 ? 20.516 -8.391 -7.176 1 96.56 92 CYS B O 1
ATOM 4153 N N . VAL B 1 93 ? 21.375 -10.422 -6.809 1 95.81 93 VAL B N 1
ATOM 4154 C CA . VAL B 1 93 ? 22.031 -10.453 -8.109 1 95.81 93 VAL B CA 1
ATOM 4155 C C . VAL B 1 93 ? 21 -10.398 -9.227 1 95.81 93 VAL B C 1
ATOM 4157 O O . VAL B 1 93 ? 21.156 -9.672 -10.203 1 95.81 93 VAL B O 1
ATOM 4160 N N . MET B 1 94 ? 19.984 -11.156 -9.023 1 95.81 94 MET B N 1
ATOM 4161 C CA . MET B 1 94 ? 18.922 -11.164 -10.031 1 95.81 94 MET B CA 1
ATOM 4162 C C . MET B 1 94 ? 18.219 -9.812 -10.102 1 95.81 94 MET B C 1
ATOM 4164 O O . MET B 1 94 ? 17.812 -9.383 -11.18 1 95.81 94 MET B O 1
ATOM 4168 N N . PHE B 1 95 ? 18.109 -9.203 -8.961 1 95.06 95 PHE B N 1
ATOM 4169 C CA . PHE B 1 95 ? 17.531 -7.867 -8.914 1 95.06 95 PHE B CA 1
ATOM 4170 C C . PHE B 1 95 ? 18.344 -6.895 -9.758 1 95.06 95 PHE B C 1
ATOM 4172 O O . PHE B 1 95 ? 17.797 -6.16 -10.578 1 95.06 95 PHE B O 1
ATOM 4179 N N . LEU B 1 96 ? 19.578 -6.926 -9.617 1 91.62 96 LEU B N 1
ATOM 4180 C CA . LEU B 1 96 ? 20.453 -6.047 -10.375 1 91.62 96 LEU B CA 1
ATOM 4181 C C . LEU B 1 96 ? 20.422 -6.398 -11.859 1 91.62 96 LEU B C 1
ATOM 4183 O O . LEU B 1 96 ? 20.422 -5.508 -12.719 1 91.62 96 LEU B O 1
ATOM 4187 N N . SER B 1 97 ? 20.344 -7.633 -12.141 1 93.25 97 SER B N 1
ATOM 4188 C CA . SER B 1 97 ? 20.312 -8.094 -13.523 1 93.25 97 SER B CA 1
ATOM 4189 C C . SER B 1 97 ? 19 -7.711 -14.203 1 93.25 97 SER B C 1
ATOM 4191 O O . SER B 1 97 ? 18.938 -7.617 -15.43 1 93.25 97 SER B O 1
ATOM 4193 N N . SER B 1 98 ? 17.969 -7.59 -13.406 1 91.62 98 SER B N 1
ATOM 4194 C CA . SER B 1 98 ? 16.656 -7.258 -13.961 1 91.62 98 SER B CA 1
ATOM 4195 C C . SER B 1 98 ? 16.688 -5.906 -14.664 1 91.62 98 SER B C 1
ATOM 4197 O O . SER B 1 98 ? 15.914 -5.672 -15.602 1 91.62 98 SER B O 1
ATOM 4199 N N . PHE B 1 99 ? 17.578 -5.027 -14.336 1 87.75 99 PHE B N 1
ATOM 4200 C CA . PHE B 1 99 ? 17.703 -3.734 -14.992 1 87.75 99 PHE B CA 1
ATOM 4201 C C . PHE B 1 99 ? 18.266 -3.895 -16.406 1 87.75 99 PHE B C 1
ATOM 4203 O O . PHE B 1 99 ? 17.891 -3.164 -17.312 1 87.75 99 PHE B O 1
ATOM 4210 N N . VAL B 1 100 ? 19.125 -4.867 -16.5 1 90.62 100 VAL B N 1
ATOM 4211 C CA . VAL B 1 100 ? 19.688 -5.16 -17.812 1 90.62 100 VAL B CA 1
ATOM 4212 C C . VAL B 1 100 ? 18.609 -5.773 -18.719 1 90.62 100 VAL B C 1
ATOM 4214 O O . VAL B 1 100 ? 18.531 -5.441 -19.906 1 90.62 100 VAL B O 1
ATOM 4217 N N . GLU B 1 101 ? 17.859 -6.613 -18.141 1 88.69 101 GLU B N 1
ATOM 4218 C CA . GLU B 1 101 ? 16.766 -7.238 -18.906 1 88.69 101 GLU B CA 1
ATOM 4219 C C . GLU B 1 101 ? 15.781 -6.191 -19.422 1 88.69 101 GLU B C 1
ATOM 4221 O O . GLU B 1 101 ? 15.266 -6.316 -20.531 1 88.69 101 GLU B O 1
ATOM 4226 N N . GLU B 1 102 ? 15.492 -5.27 -18.625 1 87.31 102 GLU B N 1
ATOM 4227 C CA . GLU B 1 102 ? 14.578 -4.203 -19.031 1 87.31 102 GLU B CA 1
ATOM 4228 C C . GLU B 1 102 ? 15.156 -3.393 -20.188 1 87.31 102 GLU B C 1
ATOM 4230 O O . GLU B 1 102 ? 14.422 -2.961 -21.078 1 87.31 102 GLU B O 1
ATOM 4235 N N . GLN B 1 103 ? 16.438 -3.193 -20.156 1 89.06 103 GLN B N 1
ATOM 4236 C CA . GLN B 1 103 ? 17.094 -2.494 -21.25 1 89.06 103 GLN B CA 1
ATOM 4237 C C . GLN B 1 103 ? 17 -3.295 -22.547 1 89.06 103 GLN B C 1
ATOM 4239 O O . GLN B 1 103 ? 16.875 -2.719 -23.625 1 89.06 103 GLN B O 1
ATOM 4244 N N . GLN B 1 104 ? 17.078 -4.535 -22.406 1 90.88 104 GLN B N 1
ATOM 4245 C CA . GLN B 1 104 ? 16.953 -5.398 -23.562 1 90.88 104 GLN B CA 1
ATOM 4246 C C . GLN B 1 104 ? 15.555 -5.34 -24.156 1 90.88 104 GLN B C 1
ATOM 4248 O O . GLN B 1 104 ? 15.383 -5.387 -25.375 1 90.88 104 GLN B O 1
ATOM 4253 N N . VAL B 1 105 ? 14.586 -5.277 -23.328 1 88.62 105 VAL B N 1
ATOM 4254 C CA . VAL B 1 105 ? 13.211 -5.133 -23.797 1 88.62 105 VAL B CA 1
ATOM 4255 C C . VAL B 1 105 ? 13.047 -3.797 -24.516 1 88.62 105 VAL B C 1
ATOM 4257 O O . VAL B 1 105 ? 12.477 -3.742 -25.609 1 88.62 105 VAL B O 1
ATOM 4260 N N . GLN B 1 106 ? 13.57 -2.76 -23.938 1 88.94 106 GLN B N 1
ATOM 4261 C CA . GLN B 1 106 ? 13.555 -1.445 -24.562 1 88.94 106 GLN B CA 1
ATOM 4262 C C . GLN B 1 106 ? 14.188 -1.493 -25.953 1 88.94 106 GLN B C 1
ATOM 4264 O O . GLN B 1 106 ? 13.672 -0.902 -26.891 1 88.94 106 GLN B O 1
ATOM 4269 N N . ALA B 1 107 ? 15.289 -2.193 -26.016 1 92.38 107 ALA B N 1
ATOM 4270 C CA . ALA B 1 107 ? 16.031 -2.271 -27.266 1 92.38 107 ALA B CA 1
ATOM 4271 C C . ALA B 1 107 ? 15.203 -2.928 -28.359 1 92.38 107 ALA B C 1
ATOM 4273 O O . ALA B 1 107 ? 15.312 -2.562 -29.531 1 92.38 107 ALA B O 1
ATOM 4274 N N . ARG B 1 108 ? 14.359 -3.834 -28 1 93 108 ARG B N 1
ATOM 4275 C CA . ARG B 1 108 ? 13.523 -4.543 -28.969 1 93 108 ARG B CA 1
ATOM 4276 C C . ARG B 1 108 ? 12.453 -3.619 -29.531 1 93 108 ARG B C 1
ATOM 4278 O O . ARG B 1 108 ? 12 -3.816 -30.672 1 93 108 ARG B O 1
ATOM 4285 N N . PHE B 1 109 ? 12.117 -2.609 -28.766 1 95 109 PHE B N 1
ATOM 4286 C CA . PHE B 1 109 ? 11.062 -1.712 -29.219 1 95 109 PHE B CA 1
ATOM 4287 C C . PHE B 1 109 ? 11.641 -0.421 -29.781 1 95 109 PHE B C 1
ATOM 4289 O O . PHE B 1 109 ? 10.906 0.476 -30.188 1 95 109 PHE B O 1
ATOM 4296 N N . GLU B 1 110 ? 12.961 -0.321 -29.766 1 92.75 110 GLU B N 1
ATOM 4297 C CA . GLU B 1 110 ? 13.625 0.901 -30.203 1 92.75 110 GLU B CA 1
ATOM 4298 C C . GLU B 1 110 ? 13.289 1.217 -31.656 1 92.75 110 GLU B C 1
ATOM 4300 O O . GLU B 1 110 ? 13.07 2.377 -32 1 92.75 110 GLU B O 1
ATOM 4305 N N . TYR B 1 111 ? 13.344 0.219 -32.438 1 92.25 111 TYR B N 1
ATOM 4306 C CA . TYR B 1 111 ? 13.062 0.442 -33.875 1 92.25 111 TYR B CA 1
ATOM 4307 C C . TYR B 1 111 ? 11.648 0.971 -34.062 1 92.25 111 TYR B C 1
ATOM 4309 O O . TYR B 1 111 ? 11.422 1.854 -34.875 1 92.25 111 TYR B O 1
ATOM 4317 N N . VAL B 1 112 ? 10.68 0.407 -33.312 1 94.69 112 VAL B N 1
ATOM 4318 C CA . VAL B 1 112 ? 9.297 0.88 -33.375 1 94.69 112 VAL B CA 1
ATOM 4319 C C . VAL B 1 112 ? 9.227 2.338 -32.938 1 94.69 112 VAL B C 1
ATOM 4321 O O . VAL B 1 112 ? 8.562 3.156 -33.562 1 94.69 112 VAL B O 1
ATOM 4324 N N . ILE B 1 113 ? 9.922 2.701 -31.859 1 95.88 113 ILE B N 1
ATOM 4325 C CA . ILE B 1 113 ? 9.922 4.047 -31.297 1 95.88 113 ILE B CA 1
ATOM 4326 C C . ILE B 1 113 ? 10.562 5.02 -32.281 1 95.88 113 ILE B C 1
ATOM 4328 O O . ILE B 1 113 ? 10.023 6.098 -32.531 1 95.88 113 ILE B O 1
ATOM 4332 N N . GLN B 1 114 ? 11.625 4.633 -32.938 1 95.19 114 GLN B N 1
ATOM 4333 C CA . GLN B 1 114 ? 12.328 5.48 -33.906 1 95.19 114 GLN B CA 1
ATOM 4334 C C . GLN B 1 114 ? 11.477 5.715 -35.125 1 95.19 114 GLN B C 1
ATOM 4336 O O . GLN B 1 114 ? 11.484 6.812 -35.688 1 95.19 114 GLN B O 1
ATOM 4341 N N . LYS B 1 115 ? 10.82 4.73 -35.5 1 94.94 115 LYS B N 1
ATOM 4342 C CA . LYS B 1 115 ? 10.039 4.781 -36.75 1 94.94 115 LYS B CA 1
ATOM 4343 C C . LYS B 1 115 ? 8.758 5.586 -36.562 1 94.94 115 LYS B C 1
ATOM 4345 O O . LYS B 1 115 ? 8.336 6.312 -37.438 1 94.94 115 LYS B O 1
ATOM 4350 N N . HIS B 1 116 ? 8.172 5.508 -35.438 1 94.5 116 HIS B N 1
ATOM 4351 C CA . HIS B 1 116 ? 6.801 5.988 -35.344 1 94.5 116 HIS B CA 1
ATOM 4352 C C . HIS B 1 116 ? 6.707 7.203 -34.406 1 94.5 116 HIS B C 1
ATOM 4354 O O . HIS B 1 116 ? 5.637 7.797 -34.281 1 94.5 116 HIS B O 1
ATOM 4360 N N . PHE B 1 117 ? 7.75 7.598 -33.719 1 95.12 117 PHE B N 1
ATOM 4361 C CA . PHE B 1 117 ? 7.773 8.781 -32.875 1 95.12 117 PHE B CA 1
ATOM 4362 C C . PHE B 1 117 ? 8.789 9.797 -33.375 1 95.12 117 PHE B C 1
ATOM 4364 O O . PHE B 1 117 ? 9.867 9.422 -33.844 1 95.12 117 PHE B O 1
ATOM 4371 N N . PRO B 1 118 ? 8.477 11.047 -33.25 1 93.88 118 PRO B N 1
ATOM 4372 C CA . PRO B 1 118 ? 9.445 12.062 -33.656 1 93.88 118 PRO B CA 1
ATOM 4373 C C . PRO B 1 118 ? 10.695 12.07 -32.781 1 93.88 118 PRO B C 1
ATOM 4375 O O . PRO B 1 118 ? 10.625 11.711 -31.609 1 93.88 118 PRO B O 1
ATOM 4378 N N . ALA B 1 119 ? 11.758 12.5 -33.281 1 90.56 119 ALA B N 1
ATOM 4379 C CA . ALA B 1 119 ? 13.062 12.453 -32.625 1 90.56 119 ALA B CA 1
ATOM 4380 C C . ALA B 1 119 ? 13.062 13.281 -31.344 1 90.56 119 ALA B C 1
ATOM 4382 O O . ALA B 1 119 ? 13.711 12.914 -30.359 1 90.56 119 ALA B O 1
ATOM 4383 N N . GLU B 1 120 ? 12.273 14.305 -31.312 1 90.38 120 GLU B N 1
ATOM 4384 C CA . GLU B 1 120 ? 12.281 15.234 -30.188 1 90.38 120 GLU B CA 1
ATOM 4385 C C . GLU B 1 120 ? 11.445 14.711 -29.016 1 90.38 120 GLU B C 1
ATOM 4387 O O . GLU B 1 120 ? 11.578 15.18 -27.891 1 90.38 120 GLU B O 1
ATOM 4392 N N . SER B 1 121 ? 10.609 13.648 -29.312 1 90.62 121 SER B N 1
ATOM 4393 C CA . SER B 1 121 ? 9.688 13.211 -28.266 1 90.62 121 SER B CA 1
ATOM 4394 C C . SER B 1 121 ? 9.633 11.688 -28.172 1 90.62 121 SER B C 1
ATOM 4396 O O . SER B 1 121 ? 8.562 11.109 -28 1 90.62 121 SER B O 1
ATOM 4398 N N . ARG B 1 122 ? 10.766 11.062 -28.406 1 92.5 122 ARG B N 1
ATOM 4399 C CA . ARG B 1 122 ? 10.789 9.609 -28.312 1 92.5 122 ARG B CA 1
ATOM 4400 C C . ARG B 1 122 ? 10.688 9.148 -26.859 1 92.5 122 ARG B C 1
ATOM 4402 O O . ARG B 1 122 ? 11.5 9.555 -26.016 1 92.5 122 ARG B O 1
ATOM 4409 N N . PRO B 1 123 ? 9.734 8.359 -26.594 1 93.5 123 PRO B N 1
ATOM 4410 C CA . PRO B 1 123 ? 9.539 7.93 -25.203 1 93.5 123 PRO B CA 1
ATOM 4411 C C . PRO B 1 123 ? 10.477 6.797 -24.797 1 93.5 123 PRO B C 1
ATOM 4413 O O . PRO B 1 123 ? 10.977 6.066 -25.656 1 93.5 123 PRO B O 1
ATOM 4416 N N . LEU B 1 124 ? 10.805 6.715 -23.516 1 92.06 124 LEU B N 1
ATOM 4417 C CA . LEU B 1 124 ? 11.422 5.555 -22.875 1 92.06 124 LEU B CA 1
ATOM 4418 C C . LEU B 1 124 ? 10.375 4.707 -22.156 1 92.06 124 LEU B C 1
ATOM 4420 O O . LEU B 1 124 ? 9.523 5.242 -21.438 1 92.06 124 LEU B O 1
ATOM 4424 N N . LEU B 1 125 ? 10.414 3.393 -22.406 1 92.56 125 LEU B N 1
ATOM 4425 C CA . LEU B 1 125 ? 9.438 2.51 -21.766 1 92.56 125 LEU B CA 1
ATOM 4426 C C . LEU B 1 125 ? 9.477 2.66 -20.25 1 92.56 125 LEU B C 1
ATOM 4428 O O . LEU B 1 125 ? 8.43 2.643 -19.594 1 92.56 125 LEU B O 1
ATOM 4432 N N . SER B 1 126 ? 10.633 2.832 -19.672 1 90.12 126 SER B N 1
ATOM 4433 C CA . SER B 1 126 ? 10.781 2.98 -18.234 1 90.12 126 SER B CA 1
ATOM 4434 C C . SER B 1 126 ? 10.039 4.207 -17.719 1 90.12 126 SER B C 1
ATOM 4436 O O . SER B 1 126 ? 9.523 4.203 -16.609 1 90.12 126 SER B O 1
ATOM 4438 N N . GLU B 1 127 ? 9.945 5.242 -18.516 1 91.88 127 GLU B N 1
ATOM 4439 C CA . GLU B 1 127 ? 9.203 6.449 -18.141 1 91.88 127 GLU B CA 1
ATOM 4440 C C . GLU B 1 127 ? 7.703 6.246 -18.328 1 91.88 127 GLU B C 1
ATOM 4442 O O . GLU B 1 127 ? 6.906 6.73 -17.516 1 91.88 127 GLU B O 1
ATOM 4447 N N . LEU B 1 128 ? 7.398 5.531 -19.406 1 94.62 128 LEU B N 1
ATOM 4448 C CA . LEU B 1 128 ? 5.988 5.285 -19.672 1 94.62 128 LEU B CA 1
ATOM 4449 C C . LEU B 1 128 ? 5.359 4.434 -18.578 1 94.62 128 LEU B C 1
ATOM 4451 O O . LEU B 1 128 ? 4.18 4.602 -18.266 1 94.62 128 LEU B O 1
ATOM 4455 N N . TYR B 1 129 ? 6.141 3.537 -17.984 1 94 129 TYR B N 1
ATOM 4456 C CA . TYR B 1 129 ? 5.648 2.656 -16.922 1 94 129 TYR B CA 1
ATOM 4457 C C . TYR B 1 129 ? 5.309 3.449 -15.672 1 94 129 TYR B C 1
ATOM 4459 O O . TYR B 1 129 ? 4.648 2.934 -14.766 1 94 129 TYR B O 1
ATOM 4467 N N . MET B 1 130 ? 5.719 4.715 -15.555 1 93.56 130 MET B N 1
ATOM 4468 C CA . MET B 1 130 ? 5.465 5.535 -14.375 1 93.56 130 MET B CA 1
ATOM 4469 C C . MET B 1 130 ? 4.238 6.422 -14.586 1 93.56 130 MET B C 1
ATOM 4471 O O . MET B 1 130 ? 3.787 7.094 -13.656 1 93.56 130 MET B O 1
ATOM 4475 N N . LYS B 1 131 ? 3.617 6.344 -15.688 1 94.38 131 LYS B N 1
ATOM 4476 C CA . LYS B 1 131 ? 2.623 7.34 -16.078 1 94.38 131 LYS B CA 1
ATOM 4477 C C . LYS B 1 131 ? 1.215 6.883 -15.703 1 94.38 131 LYS B C 1
ATOM 4479 O O . LYS B 1 131 ? 0.295 7.699 -15.617 1 94.38 131 LYS B O 1
ATOM 4484 N N . PRO B 1 132 ? 0.978 5.551 -15.594 1 96.56 132 PRO B N 1
ATOM 4485 C CA . PRO B 1 132 ? -0.406 5.148 -15.328 1 96.56 132 PRO B CA 1
ATOM 4486 C C . PRO B 1 132 ? -1.001 5.859 -14.117 1 96.56 132 PRO B C 1
ATOM 4488 O O . PRO B 1 132 ? -0.307 6.078 -13.117 1 96.56 132 PRO B O 1
ATOM 4491 N N . GLU B 1 133 ? -2.314 6.156 -14.312 1 97.25 133 GLU B N 1
ATOM 4492 C CA . GLU B 1 133 ? -3.045 6.719 -13.18 1 97.25 133 GLU B CA 1
ATOM 4493 C C . GLU B 1 133 ? -3.16 5.715 -12.039 1 97.25 133 GLU B C 1
ATOM 4495 O O . GLU B 1 133 ? -3.127 6.09 -10.867 1 97.25 133 GLU B O 1
ATOM 4500 N N . LEU B 1 134 ? -3.361 4.469 -12.391 1 97.12 134 LEU B N 1
ATOM 4501 C CA . LEU B 1 134 ? -3.434 3.33 -11.477 1 97.12 134 LEU B CA 1
ATOM 4502 C C . LEU B 1 134 ? -2.746 2.109 -12.078 1 97.12 134 LEU B C 1
ATOM 4504 O O . LEU B 1 134 ? -2.822 1.883 -13.289 1 97.12 134 LEU B O 1
ATOM 4508 N N . TRP B 1 135 ? -2.109 1.444 -11.266 1 96.94 135 TRP B N 1
ATOM 4509 C CA . TRP B 1 135 ? -1.671 0.091 -11.586 1 96.94 135 TRP B CA 1
ATOM 4510 C C . TRP B 1 135 ? -2.59 -0.946 -10.945 1 96.94 135 TRP B C 1
ATOM 4512 O O . TRP B 1 135 ? -2.854 -0.895 -9.742 1 96.94 135 TRP B O 1
ATOM 4522 N N . VAL B 1 136 ? -3.076 -1.854 -11.766 1 97 136 VAL B N 1
ATOM 4523 C CA . VAL B 1 136 ? -3.953 -2.922 -11.297 1 97 136 VAL B CA 1
ATOM 4524 C C . VAL B 1 136 ? -3.283 -4.277 -11.516 1 97 136 VAL B C 1
ATOM 4526 O O . VAL B 1 136 ? -2.867 -4.598 -12.633 1 97 136 VAL B O 1
ATOM 4529 N N . TYR B 1 137 ? -3.148 -5.016 -10.508 1 96.38 137 TYR B N 1
ATOM 4530 C CA . TYR B 1 137 ? -2.521 -6.328 -10.609 1 96.38 137 TYR B CA 1
ATOM 4531 C C . TYR B 1 137 ? -3.527 -7.438 -10.32 1 96.38 137 TYR B C 1
ATOM 4533 O O . TYR B 1 137 ? -4.316 -7.34 -9.383 1 96.38 137 TYR B O 1
ATOM 4541 N N . ASN B 1 138 ? -3.508 -8.445 -11.125 1 95.44 138 ASN B N 1
ATOM 4542 C CA . ASN B 1 138 ? -4.402 -9.586 -10.961 1 95.44 138 ASN B CA 1
ATOM 4543 C C . ASN B 1 138 ? -3.844 -10.602 -9.977 1 95.44 138 ASN B C 1
ATOM 4545 O O . ASN B 1 138 ? -3.549 -11.742 -10.344 1 95.44 138 ASN B O 1
ATOM 4549 N N . THR B 1 139 ? -3.73 -10.188 -8.758 1 94 139 THR B N 1
ATOM 4550 C CA . THR B 1 139 ? -3.268 -11.031 -7.66 1 94 139 THR B CA 1
ATOM 4551 C C . THR B 1 139 ? -3.873 -10.57 -6.336 1 94 139 THR B C 1
ATOM 4553 O O . THR B 1 139 ? -4.703 -9.664 -6.309 1 94 139 THR B O 1
ATOM 4556 N N . ASP B 1 140 ? -3.648 -11.297 -5.289 1 92.44 140 ASP B N 1
ATOM 4557 C CA . ASP B 1 140 ? -4.059 -10.93 -3.936 1 92.44 140 ASP B CA 1
ATOM 4558 C C . ASP B 1 140 ? -3.131 -11.547 -2.893 1 92.44 140 ASP B C 1
ATOM 4560 O O . ASP B 1 140 ? -2.385 -12.484 -3.195 1 92.44 140 ASP B O 1
ATOM 4564 N N . PHE B 1 141 ? -3.213 -11.156 -1.729 1 95.88 141 PHE B N 1
ATOM 4565 C CA . PHE B 1 141 ? -2.225 -11.523 -0.724 1 95.88 141 PHE B CA 1
ATOM 4566 C C . PHE B 1 141 ? -2.605 -12.836 -0.051 1 95.88 141 PHE B C 1
ATOM 4568 O O . PHE B 1 141 ? -1.952 -13.266 0.904 1 95.88 141 PHE B O 1
ATOM 4575 N N . THR B 1 142 ? -3.674 -13.43 -0.593 1 95.5 142 THR B N 1
ATOM 4576 C CA . THR B 1 142 ? -3.93 -14.797 -0.163 1 95.5 142 THR B CA 1
ATOM 4577 C C . THR B 1 142 ? -2.814 -15.727 -0.629 1 95.5 142 THR B C 1
ATOM 4579 O O . THR B 1 142 ? -2.344 -16.578 0.135 1 95.5 142 THR B O 1
ATOM 4582 N N . LEU B 1 143 ? -2.389 -15.469 -1.859 1 94.62 143 LEU B N 1
ATOM 4583 C CA . LEU B 1 143 ? -1.321 -16.297 -2.408 1 94.62 143 LEU B CA 1
ATOM 4584 C C . LEU B 1 143 ? -0.03 -15.5 -2.547 1 94.62 143 LEU B C 1
ATOM 4586 O O . LEU B 1 143 ? 1.063 -16.047 -2.365 1 94.62 143 LEU B O 1
ATOM 4590 N N . GLU B 1 144 ? -0.138 -14.234 -2.875 1 96 144 GLU B N 1
ATOM 4591 C CA . GLU B 1 144 ? 1.038 -13.398 -3.096 1 96 144 GLU B CA 1
ATOM 4592 C C . GLU B 1 144 ? 1.752 -13.086 -1.782 1 96 144 GLU B C 1
ATOM 4594 O O . GLU B 1 144 ? 1.123 -13.047 -0.722 1 96 144 GLU B O 1
ATOM 4599 N N . PHE B 1 145 ? 3.047 -12.922 -1.876 1 96.94 145 PHE B N 1
ATOM 4600 C CA . PHE B 1 145 ? 3.82 -12.516 -0.707 1 96.94 145 PHE B CA 1
ATOM 4601 C C . PHE B 1 145 ? 3.605 -11.039 -0.4 1 96.94 145 PHE B C 1
ATOM 4603 O O . PHE B 1 145 ? 3.643 -10.203 -1.303 1 96.94 145 PHE B O 1
ATOM 4610 N N . ALA B 1 146 ? 3.361 -10.781 0.89 1 97.12 146 ALA B N 1
ATOM 4611 C CA . ALA B 1 146 ? 3.178 -9.391 1.313 1 97.12 146 ALA B CA 1
ATOM 4612 C C . ALA B 1 146 ? 4.41 -8.555 0.991 1 97.12 146 ALA B C 1
ATOM 4614 O O . ALA B 1 146 ? 5.543 -9.016 1.158 1 97.12 146 ALA B O 1
ATOM 4615 N N . ARG B 1 147 ? 4.195 -7.312 0.55 1 96.56 147 ARG B N 1
ATOM 4616 C CA . ARG B 1 147 ? 5.234 -6.402 0.079 1 96.56 147 ARG B CA 1
ATOM 4617 C C . ARG B 1 147 ? 4.785 -4.949 0.202 1 96.56 147 ARG B C 1
ATOM 4619 O O . ARG B 1 147 ? 3.6 -4.676 0.395 1 96.56 147 ARG B O 1
ATOM 4626 N N . PRO B 1 148 ? 5.742 -4.051 0.068 1 96 148 PRO B N 1
ATOM 4627 C CA . PRO B 1 148 ? 5.316 -2.65 0.003 1 96 148 PRO B CA 1
ATOM 4628 C C . PRO B 1 148 ? 4.527 -2.33 -1.267 1 96 148 PRO B C 1
ATOM 4630 O O . PRO B 1 148 ? 4.848 -2.848 -2.34 1 96 148 PRO B O 1
ATOM 4633 N N . LEU B 1 149 ? 3.58 -1.519 -1.084 1 96.62 149 LEU B N 1
ATOM 4634 C CA . LEU B 1 149 ? 2.764 -1.03 -2.189 1 96.62 149 LEU B CA 1
ATOM 4635 C C . LEU B 1 149 ? 2.74 0.495 -2.217 1 96.62 149 LEU B C 1
ATOM 4637 O O . LEU B 1 149 ? 3.143 1.143 -1.247 1 96.62 149 LEU B O 1
ATOM 4641 N N . LEU B 1 150 ? 2.361 0.989 -3.301 1 96.81 150 LEU B N 1
ATOM 4642 C CA . LEU B 1 150 ? 2.09 2.418 -3.42 1 96.81 150 LEU B CA 1
ATOM 4643 C C . LEU B 1 150 ? 0.59 2.688 -3.441 1 96.81 150 LEU B C 1
ATOM 4645 O O . LEU B 1 150 ? -0.203 1.787 -3.727 1 96.81 150 LEU B O 1
ATOM 4649 N N . PRO B 1 151 ? 0.2 3.889 -3.135 1 96.88 151 PRO B N 1
ATOM 4650 C CA . PRO B 1 151 ? -1.23 4.191 -3.051 1 96.88 151 PRO B CA 1
ATOM 4651 C C . PRO B 1 151 ? -1.954 3.998 -4.379 1 96.88 151 PRO B C 1
ATOM 4653 O O . PRO B 1 151 ? -3.172 3.805 -4.402 1 96.88 151 PRO B O 1
ATOM 4656 N N . ASN B 1 152 ? -1.262 4.047 -5.477 1 96.81 152 ASN B N 1
ATOM 4657 C CA . ASN B 1 152 ? -1.904 3.938 -6.781 1 96.81 152 ASN B CA 1
ATOM 4658 C C . ASN B 1 152 ? -1.94 2.494 -7.27 1 96.81 152 ASN B C 1
ATOM 4660 O O . ASN B 1 152 ? -2.141 2.24 -8.461 1 96.81 152 ASN B O 1
ATOM 4664 N N . ILE B 1 153 ? -1.728 1.531 -6.422 1 96.75 153 ILE B N 1
ATOM 4665 C CA . ILE B 1 153 ? -1.756 0.119 -6.785 1 96.75 153 ILE B CA 1
ATOM 4666 C C . ILE B 1 153 ? -3.029 -0.528 -6.246 1 96.75 153 ILE B C 1
ATOM 4668 O O . ILE B 1 153 ? -3.357 -0.377 -5.07 1 96.75 153 ILE B O 1
ATOM 4672 N N . VAL B 1 154 ? -3.699 -1.228 -7.094 1 96.69 154 VAL B N 1
ATOM 4673 C CA . VAL B 1 154 ? -4.906 -1.966 -6.734 1 96.69 154 VAL B CA 1
ATOM 4674 C C . VAL B 1 154 ? -4.734 -3.441 -7.09 1 96.69 154 VAL B C 1
ATOM 4676 O O . VAL B 1 154 ? -4.281 -3.773 -8.188 1 96.69 154 VAL B O 1
ATOM 4679 N N . VAL B 1 155 ? -5.062 -4.289 -6.184 1 96.56 155 VAL B N 1
ATOM 4680 C CA . VAL B 1 155 ? -4.988 -5.723 -6.445 1 96.56 155 VAL B CA 1
ATOM 4681 C C . VAL B 1 155 ? -6.395 -6.285 -6.625 1 96.56 155 VAL B C 1
ATOM 4683 O O . VAL B 1 155 ? -7.305 -5.965 -5.855 1 96.56 155 VAL B O 1
ATOM 4686 N N . ILE B 1 156 ? -6.574 -7.109 -7.633 1 96.69 156 ILE B N 1
ATOM 4687 C CA . ILE B 1 156 ? -7.922 -7.562 -7.953 1 96.69 156 ILE B CA 1
ATOM 4688 C C . ILE B 1 156 ? -7.918 -9.07 -8.18 1 96.69 156 ILE B C 1
ATOM 4690 O O . ILE B 1 156 ? -8.625 -9.578 -9.047 1 96.69 156 ILE B O 1
ATOM 4694 N N . GLY B 1 157 ? -7.086 -9.758 -7.477 1 95.44 157 GLY B N 1
ATOM 4695 C CA . GLY B 1 157 ? -7.066 -11.211 -7.605 1 95.44 157 GLY B CA 1
ATOM 4696 C C . GLY B 1 157 ? -8.406 -11.852 -7.309 1 95.44 157 GLY B C 1
ATOM 4697 O O . GLY B 1 157 ? -9.078 -11.484 -6.34 1 95.44 157 GLY B O 1
ATOM 4698 N N . GLY B 1 158 ? -8.852 -12.859 -8.203 1 94.5 158 GLY B N 1
ATOM 4699 C CA . GLY B 1 158 ? -10.078 -13.609 -7.98 1 94.5 158 GLY B CA 1
ATOM 4700 C C . GLY B 1 158 ? -11.273 -13.023 -8.711 1 94.5 158 GLY B C 1
ATOM 4701 O O . GLY B 1 158 ? -12.422 -13.258 -8.32 1 94.5 158 GLY B O 1
ATOM 4702 N N . LEU B 1 159 ? -11 -12.266 -9.695 1 93.25 159 LEU B N 1
ATOM 4703 C CA . LEU B 1 159 ? -12.055 -11.625 -10.461 1 93.25 159 LEU B CA 1
ATOM 4704 C C . LEU B 1 159 ? -12.992 -12.664 -11.086 1 93.25 159 LEU B C 1
ATOM 4706 O O . LEU B 1 159 ? -14.188 -12.414 -11.234 1 93.25 159 LEU B O 1
ATOM 4710 N N . LEU B 1 160 ? -12.461 -13.852 -11.391 1 92.38 160 LEU B N 1
ATOM 4711 C CA . LEU B 1 160 ? -13.242 -14.859 -12.102 1 92.38 160 LEU B CA 1
ATOM 4712 C C . LEU B 1 160 ? -13.797 -15.906 -11.141 1 92.38 160 LEU B C 1
ATOM 4714 O O . LEU B 1 160 ? -14.492 -16.828 -11.562 1 92.38 160 LEU B O 1
ATOM 4718 N N . SER B 1 161 ? -13.484 -15.805 -9.914 1 95.19 161 SER B N 1
ATOM 4719 C CA . SER B 1 161 ? -13.992 -16.734 -8.906 1 95.19 161 SER B CA 1
ATOM 4720 C C . SER B 1 161 ? -15.398 -16.344 -8.453 1 95.19 161 SER B C 1
ATOM 4722 O O . SER B 1 161 ? -15.633 -15.195 -8.07 1 95.19 161 SER B O 1
ATOM 4724 N N . LYS B 1 162 ? -16.281 -17.219 -8.508 1 95.62 162 LYS B N 1
ATOM 4725 C CA . LYS B 1 162 ? -17.688 -16.984 -8.148 1 95.62 162 LYS B CA 1
ATOM 4726 C C . LYS B 1 162 ? -18.312 -18.25 -7.574 1 95.62 162 LYS B C 1
ATOM 4728 O O . LYS B 1 162 ? -17.766 -19.344 -7.719 1 95.62 162 LYS B O 1
ATOM 4733 N N . PRO B 1 163 ? -19.438 -18.094 -6.875 1 96.5 163 PRO B N 1
ATOM 4734 C CA . PRO B 1 163 ? -20.141 -19.297 -6.422 1 96.5 163 PRO B CA 1
ATOM 4735 C C . PRO B 1 163 ? -20.484 -20.25 -7.566 1 96.5 163 PRO B C 1
ATOM 4737 O O . PRO B 1 163 ? -20.812 -19.797 -8.672 1 96.5 163 PRO B O 1
ATOM 4740 N N . PRO B 1 164 ? -20.422 -21.5 -7.289 1 97.5 164 PRO B N 1
ATOM 4741 C CA . PRO B 1 164 ? -20.578 -22.484 -8.359 1 97.5 164 PRO B CA 1
ATOM 4742 C C . PRO B 1 164 ? -22.016 -22.641 -8.812 1 97.5 164 PRO B C 1
ATOM 4744 O O . PRO B 1 164 ? -22.938 -22.562 -7.996 1 97.5 164 PRO B O 1
ATOM 4747 N N . LYS B 1 165 ? -22.188 -22.844 -10.039 1 97.31 165 LYS B N 1
ATOM 4748 C CA . LYS B 1 165 ? -23.438 -23.297 -10.641 1 97.31 165 LYS B CA 1
ATOM 4749 C C . LYS B 1 165 ? -23.438 -24.797 -10.891 1 97.31 165 LYS B C 1
ATOM 4751 O O . LYS B 1 165 ? -22.359 -25.422 -10.938 1 97.31 165 LYS B O 1
ATOM 4756 N N . PRO B 1 166 ? -24.672 -25.375 -10.969 1 96.38 166 PRO B N 1
ATOM 4757 C CA . PRO B 1 166 ? -24.688 -26.812 -11.281 1 96.38 166 PRO B CA 1
ATOM 4758 C C . PRO B 1 166 ? -24.062 -27.125 -12.641 1 96.38 166 PRO B C 1
ATOM 4760 O O . PRO B 1 166 ? -24.234 -26.359 -13.594 1 96.38 166 PRO B O 1
ATOM 4763 N N . VAL B 1 167 ? -23.359 -28.234 -12.656 1 96.44 167 VAL B N 1
ATOM 4764 C CA . VAL B 1 167 ? -22.734 -28.641 -13.906 1 96.44 167 VAL B CA 1
ATOM 4765 C C . VAL B 1 167 ? -23.734 -29.406 -14.766 1 96.44 167 VAL B C 1
ATOM 4767 O O . VAL B 1 167 ? -24.828 -29.734 -14.305 1 96.44 167 VAL B O 1
ATOM 4770 N N . SER B 1 168 ? -23.406 -29.672 -16.031 1 96.19 168 SER B N 1
ATOM 4771 C CA . SER B 1 168 ? -24.281 -30.375 -16.953 1 96.19 168 SER B CA 1
ATOM 4772 C C . SER B 1 168 ? -24.578 -31.797 -16.469 1 96.19 168 SER B C 1
ATOM 4774 O O . SER B 1 168 ? -23.797 -32.375 -15.703 1 96.19 168 SER B O 1
ATOM 4776 N N . GLN B 1 169 ? -25.688 -32.344 -16.922 1 95.44 169 GLN B N 1
ATOM 4777 C CA . GLN B 1 169 ? -26.094 -33.688 -16.531 1 95.44 169 GLN B CA 1
ATOM 4778 C C . GLN B 1 169 ? -25.062 -34.719 -16.938 1 95.44 169 GLN B C 1
ATOM 4780 O O . GLN B 1 169 ? -24.797 -35.688 -16.203 1 95.44 169 GLN B O 1
ATOM 4785 N N . ASN B 1 170 ? -24.5 -34.5 -18.047 1 95.12 170 ASN B N 1
ATOM 4786 C CA . ASN B 1 170 ? -23.484 -35.438 -18.547 1 95.12 170 ASN B CA 1
ATOM 4787 C C . ASN B 1 170 ? -22.281 -35.5 -17.594 1 95.12 170 ASN B C 1
ATOM 4789 O O . ASN B 1 170 ? -21.766 -36.562 -17.297 1 95.12 170 ASN B O 1
ATOM 4793 N N . LEU B 1 171 ? -21.828 -34.375 -17.172 1 96.5 171 LEU B N 1
ATOM 4794 C CA . LEU B 1 171 ? -20.703 -34.312 -16.234 1 96.5 171 LEU B CA 1
ATOM 4795 C C . LEU B 1 171 ? -21.094 -34.906 -14.875 1 96.5 171 LEU B C 1
ATOM 4797 O O . LEU B 1 171 ? -20.312 -35.625 -14.258 1 96.5 171 LEU B O 1
ATOM 4801 N N . GLU B 1 172 ? -22.328 -34.625 -14.445 1 95.94 172 GLU B N 1
ATOM 4802 C CA . GLU B 1 172 ? -22.812 -35.125 -13.164 1 95.94 172 GLU B CA 1
ATOM 4803 C C . GLU B 1 172 ? -22.828 -36.656 -13.148 1 95.94 172 GLU B C 1
ATOM 4805 O O . GLU B 1 172 ? -22.469 -37.281 -12.141 1 95.94 172 GLU B O 1
ATOM 4810 N N . GLU B 1 173 ? -23.266 -37.219 -14.211 1 95.56 173 GLU B N 1
ATOM 4811 C CA . GLU B 1 173 ? -23.312 -38.688 -14.312 1 95.56 173 GLU B CA 1
ATOM 4812 C C . GLU B 1 173 ? -21.906 -39.281 -14.25 1 95.56 173 GLU B C 1
ATOM 4814 O O . GLU B 1 173 ? -21.703 -40.312 -13.594 1 95.56 173 GLU B O 1
ATOM 4819 N N . PHE B 1 174 ? -21.047 -38.656 -14.961 1 96.38 174 PHE B N 1
ATOM 4820 C CA . PHE B 1 174 ? -19.672 -39.125 -14.945 1 96.38 174 PHE B CA 1
ATOM 4821 C C . PHE B 1 174 ? -19.094 -39.062 -13.539 1 96.38 174 PHE B C 1
ATOM 4823 O O . PHE B 1 174 ? -18.422 -40 -13.086 1 96.38 174 PHE B O 1
ATOM 4830 N N . ILE B 1 175 ? -19.297 -37.938 -12.82 1 95.62 175 ILE B N 1
ATOM 4831 C CA . ILE B 1 175 ? -18.812 -37.719 -11.461 1 95.62 175 ILE B CA 1
ATOM 4832 C C . ILE B 1 175 ? -19.422 -38.75 -10.523 1 95.62 175 ILE B C 1
ATOM 4834 O O . ILE B 1 175 ? -18.734 -39.281 -9.641 1 95.62 175 ILE B O 1
ATOM 4838 N N . ALA B 1 176 ? -20.688 -39.031 -10.688 1 93 176 ALA B N 1
ATOM 4839 C CA . ALA B 1 176 ? -21.406 -39.938 -9.82 1 93 176 ALA B CA 1
ATOM 4840 C C . ALA B 1 176 ? -20.797 -41.344 -9.875 1 93 176 ALA B C 1
ATOM 4842 O O . ALA B 1 176 ? -20.875 -42.094 -8.906 1 93 176 ALA B O 1
ATOM 4843 N N . ASN B 1 177 ? -20.203 -41.625 -10.945 1 88.62 177 ASN B N 1
ATOM 4844 C CA . ASN B 1 177 ? -19.641 -42.969 -11.133 1 88.62 177 ASN B CA 1
ATOM 4845 C C . ASN B 1 177 ? -18.422 -43.188 -10.242 1 88.62 177 ASN B C 1
ATOM 4847 O O . ASN B 1 177 ? -18 -44.312 -10.016 1 88.62 177 ASN B O 1
ATOM 4851 N N . SER B 1 178 ? -17.812 -42.125 -9.789 1 87.44 178 SER B N 1
ATOM 4852 C CA . SER B 1 178 ? -16.625 -42.25 -8.953 1 87.44 178 SER B CA 1
ATOM 4853 C C . SER B 1 178 ? -17 -42.406 -7.48 1 87.44 178 SER B C 1
ATOM 4855 O O . SER B 1 178 ? -16.125 -42.562 -6.625 1 87.44 178 SER B O 1
ATOM 4857 N N . GLU B 1 179 ? -18.266 -42.375 -7.133 1 86.88 179 GLU B N 1
ATOM 4858 C CA . GLU B 1 179 ? -18.797 -42.594 -5.797 1 86.88 179 GLU B CA 1
ATOM 4859 C C . GLU B 1 179 ? -18.125 -41.688 -4.773 1 86.88 179 GLU B C 1
ATOM 4861 O O . GLU B 1 179 ? -18.062 -40.469 -4.965 1 86.88 179 GLU B O 1
ATOM 4866 N N . GLN B 1 180 ? -17.391 -42.344 -3.807 1 88 180 GLN B N 1
ATOM 4867 C CA . GLN B 1 180 ? -16.844 -41.594 -2.686 1 88 180 GLN B CA 1
ATOM 4868 C C . GLN B 1 180 ? -15.453 -41.031 -3.002 1 88 180 GLN B C 1
ATOM 4870 O O . GLN B 1 180 ? -14.961 -40.156 -2.32 1 88 180 GLN B O 1
ATOM 4875 N N . ALA B 1 181 ? -14.844 -41.562 -4.066 1 91.88 181 ALA B N 1
ATOM 4876 C CA . ALA B 1 181 ? -13.477 -41.156 -4.383 1 91.88 181 ALA B CA 1
ATOM 4877 C C . ALA B 1 181 ? -13.453 -39.688 -4.871 1 91.88 181 ALA B C 1
ATOM 4879 O O . ALA B 1 181 ? -12.461 -39 -4.68 1 91.88 181 ALA B O 1
ATOM 4880 N N . GLY B 1 182 ? -14.594 -39.281 -5.488 1 95 182 GLY B N 1
ATOM 4881 C CA . GLY B 1 182 ? -14.664 -37.938 -6.043 1 95 182 GLY B CA 1
ATOM 4882 C C . GLY B 1 182 ? -13.969 -37.812 -7.387 1 95 182 GLY B C 1
ATOM 4883 O O . GLY B 1 182 ? -13.812 -38.812 -8.102 1 95 182 GLY B O 1
ATOM 4884 N N . PHE B 1 183 ? -13.656 -36.562 -7.75 1 97.12 183 PHE B N 1
ATOM 4885 C CA . PHE B 1 183 ? -13.047 -36.344 -9.062 1 97.12 183 PHE B CA 1
ATOM 4886 C C . PHE B 1 183 ? -12.031 -35.219 -9.023 1 97.12 183 PHE B C 1
ATOM 4888 O O . PHE B 1 183 ? -11.891 -34.531 -8 1 97.12 183 PHE B O 1
ATOM 4895 N N . MET B 1 184 ? -11.242 -35.125 -10.094 1 97.06 184 MET B N 1
ATOM 4896 C CA . MET B 1 184 ? -10.273 -34.031 -10.25 1 97.06 184 MET B CA 1
ATOM 4897 C C . MET B 1 184 ? -10.461 -33.312 -11.586 1 97.06 184 MET B C 1
ATOM 4899 O O . MET B 1 184 ? -11.016 -33.875 -12.523 1 97.06 184 MET B O 1
ATOM 4903 N N . VAL B 1 185 ? -10.055 -32.094 -11.594 1 97.88 185 VAL B N 1
ATOM 4904 C CA . VAL B 1 185 ? -10.102 -31.25 -12.789 1 97.88 185 VAL B CA 1
ATOM 4905 C C . VAL B 1 185 ? -8.695 -31.047 -13.336 1 97.88 185 VAL B C 1
ATOM 4907 O O . VAL B 1 185 ? -7.777 -30.688 -12.586 1 97.88 185 VAL B O 1
ATOM 4910 N N . VAL B 1 186 ? -8.523 -31.281 -14.633 1 96.5 186 VAL B N 1
ATOM 4911 C CA . VAL B 1 186 ? -7.215 -31.141 -15.258 1 96.5 186 VAL B CA 1
ATOM 4912 C C . VAL B 1 186 ? -7.297 -30.109 -16.391 1 96.5 186 VAL B C 1
ATOM 4914 O O . VAL B 1 186 ? -8.031 -30.312 -17.359 1 96.5 186 VAL B O 1
ATOM 4917 N N . THR B 1 187 ? -6.555 -29 -16.219 1 93.62 187 THR B N 1
ATOM 4918 C CA . THR B 1 187 ? -6.496 -27.953 -17.234 1 93.62 187 THR B CA 1
ATOM 4919 C C . THR B 1 187 ? -5.062 -27.469 -17.422 1 93.62 187 THR B C 1
ATOM 4921 O O . THR B 1 187 ? -4.496 -26.828 -16.547 1 93.62 187 THR B O 1
ATOM 4924 N N . LEU B 1 188 ? -4.371 -27.766 -18.453 1 85.56 188 LEU B N 1
ATOM 4925 C CA . LEU B 1 188 ? -3 -27.344 -18.719 1 85.56 188 LEU B CA 1
ATOM 4926 C C . LEU B 1 188 ? -2.955 -26.312 -19.844 1 85.56 188 LEU B C 1
ATOM 4928 O O . LEU B 1 188 ? -1.893 -26.062 -20.406 1 85.56 188 LEU B O 1
ATOM 4932 N N . GLY B 1 189 ? -3.902 -25.484 -19.906 1 65.75 189 GLY B N 1
ATOM 4933 C CA . GLY B 1 189 ? -3.953 -24.391 -20.875 1 65.75 189 GLY B CA 1
ATOM 4934 C C . GLY B 1 189 ? -3.775 -24.859 -22.312 1 65.75 189 GLY B C 1
ATOM 4935 O O . GLY B 1 189 ? -3.564 -26.047 -22.562 1 65.75 189 GLY B O 1
ATOM 4936 N N . SER B 1 190 ? -4.0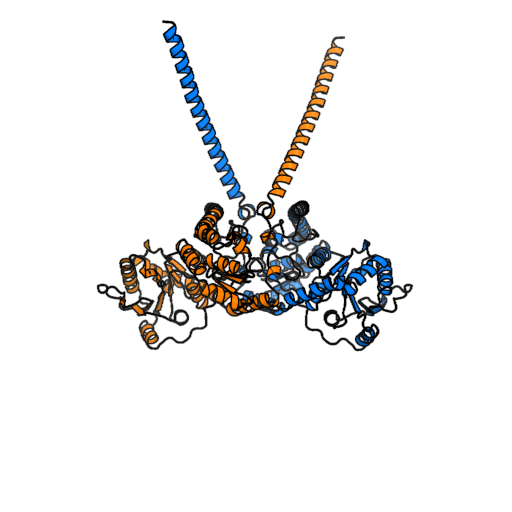39 -24.047 -23.25 1 57 190 SER B N 1
ATOM 4937 C CA . SER B 1 190 ? -3.957 -24.359 -24.688 1 57 190 SER B CA 1
ATOM 4938 C C . SER B 1 190 ? -2.521 -24.641 -25.109 1 57 190 SER B C 1
ATOM 4940 O O . SER B 1 190 ? -2.273 -25.062 -26.234 1 57 190 SER B O 1
ATOM 4942 N N . MET B 1 191 ? -1.574 -24.438 -24.156 1 53.78 191 MET B N 1
ATOM 4943 C CA . MET B 1 191 ? -0.184 -24.406 -24.594 1 53.78 191 MET B CA 1
ATOM 4944 C C . MET B 1 191 ? 0.423 -25.797 -24.625 1 53.78 191 MET B C 1
ATOM 4946 O O . MET B 1 191 ? 1.615 -25.953 -24.891 1 53.78 191 MET B O 1
ATOM 4950 N N . LEU B 1 192 ? -0.257 -26.859 -24.188 1 56.28 192 LEU B N 1
ATOM 4951 C CA . LEU B 1 192 ? 0.336 -28.188 -24.281 1 56.28 192 LEU B CA 1
ATOM 4952 C C . LEU B 1 192 ? 0.654 -28.547 -25.734 1 56.28 192 LEU B C 1
ATOM 4954 O O . LEU B 1 192 ? 1.481 -29.422 -26 1 56.28 192 LEU B O 1
ATOM 4958 N N . SER B 1 193 ? 0.002 -27.859 -26.531 1 49.34 193 SER B N 1
ATOM 4959 C CA . SER B 1 193 ? 0.191 -28.219 -27.938 1 49.34 193 SER B CA 1
ATOM 4960 C C . SER B 1 193 ? 1.628 -27.984 -28.375 1 49.34 193 SER B C 1
ATOM 4962 O O . SER B 1 193 ? 2.041 -28.438 -29.438 1 49.34 193 SER B O 1
ATOM 4964 N N . SER B 1 194 ? 2.379 -27.141 -27.609 1 46.78 194 SER B N 1
ATOM 4965 C CA . SER B 1 194 ? 3.713 -26.781 -28.078 1 46.78 194 SER B CA 1
ATOM 4966 C C . SER B 1 194 ? 4.754 -27.797 -27.609 1 46.78 194 SER B C 1
ATOM 4968 O O . SER B 1 194 ? 5.934 -27.672 -27.938 1 46.78 194 SER B O 1
ATOM 4970 N N . VAL B 1 195 ? 4.664 -28.703 -26.781 1 54 195 VAL B N 1
ATOM 4971 C CA . VAL B 1 195 ? 5.637 -29.656 -26.25 1 54 195 VAL B CA 1
ATOM 4972 C C . VAL B 1 195 ? 5.379 -31.047 -26.844 1 54 195 VAL B C 1
ATOM 4974 O O . VAL B 1 195 ? 4.305 -31.297 -27.375 1 54 195 VAL B O 1
ATOM 4977 N N . PRO B 1 196 ? 6.727 -31.766 -26.906 1 61 196 PRO B N 1
ATOM 4978 C CA . PRO B 1 196 ? 6.477 -33.156 -27.312 1 61 196 PRO B CA 1
ATOM 4979 C C . PRO B 1 196 ? 5.41 -33.844 -26.453 1 61 196 PRO B C 1
ATOM 4981 O O . PRO B 1 196 ? 5.742 -34.531 -25.5 1 61 196 PRO B O 1
ATOM 4984 N N . VAL B 1 197 ? 4.238 -33.531 -26.812 1 70.69 197 VAL B N 1
ATOM 4985 C CA . VAL B 1 197 ? 2.945 -33.625 -26.141 1 70.69 197 VAL B CA 1
ATOM 4986 C C . VAL B 1 197 ? 2.559 -35.094 -25.969 1 70.69 197 VAL B C 1
ATOM 4988 O O . VAL B 1 197 ? 1.997 -35.5 -24.938 1 70.69 197 VAL B O 1
ATOM 4991 N N . LEU B 1 198 ? 3.348 -36.031 -26.719 1 82.94 198 LEU B N 1
ATOM 4992 C CA . LEU B 1 198 ? 2.846 -37.406 -26.688 1 82.94 198 LEU B CA 1
ATOM 4993 C C . LEU B 1 198 ? 3.305 -38.125 -25.438 1 82.94 198 LEU B C 1
ATOM 4995 O O . LEU B 1 198 ? 2.506 -38.781 -24.766 1 82.94 198 LEU B O 1
ATOM 4999 N N . GLU B 1 199 ? 4.605 -38 -25.094 1 86.25 199 GLU B N 1
ATOM 5000 C CA . GLU B 1 199 ? 5.141 -38.688 -23.922 1 86.25 199 GLU B CA 1
ATOM 5001 C C . GLU B 1 199 ? 4.477 -38.188 -22.641 1 86.25 199 GLU B C 1
ATOM 5003 O O . GLU B 1 199 ? 4.188 -39 -21.734 1 86.25 199 GLU B O 1
ATOM 5008 N N . VAL B 1 200 ? 4.301 -36.969 -22.594 1 89.31 200 VAL B N 1
ATOM 5009 C CA . VAL B 1 200 ? 3.66 -36.375 -21.438 1 89.31 200 VAL B CA 1
ATOM 5010 C C . VAL B 1 200 ? 2.23 -36.906 -21.297 1 89.31 200 VAL B C 1
ATOM 5012 O O . VAL B 1 200 ? 1.789 -37.25 -20.203 1 89.31 200 VAL B O 1
ATOM 5015 N N . LEU B 1 201 ? 1.546 -37.031 -22.375 1 90.5 201 LEU B N 1
ATOM 5016 C CA . LEU B 1 201 ? 0.173 -37.5 -22.391 1 90.5 201 LEU B CA 1
ATOM 5017 C C . LEU B 1 201 ? 0.111 -38.969 -21.922 1 90.5 201 LEU B C 1
ATOM 5019 O O . LEU B 1 201 ? -0.791 -39.344 -21.172 1 90.5 201 LEU B O 1
ATOM 5023 N N . LYS B 1 202 ? 1.095 -39.688 -22.406 1 93.25 202 LYS B N 1
ATOM 5024 C CA . LYS B 1 202 ? 1.159 -41.094 -22.031 1 93.25 202 LYS B CA 1
ATOM 5025 C C . LYS B 1 202 ? 1.356 -41.25 -20.516 1 93.25 202 LYS B C 1
ATOM 5027 O O . LYS B 1 202 ? 0.672 -42.031 -19.875 1 93.25 202 LYS B O 1
ATOM 5032 N N . GLU B 1 203 ? 2.309 -40.469 -20.047 1 94.81 203 GLU B N 1
ATOM 5033 C CA . GLU B 1 203 ? 2.611 -40.531 -18.625 1 94.81 203 GLU B CA 1
ATOM 5034 C C . GLU B 1 203 ? 1.426 -40.094 -17.781 1 94.81 203 GLU B C 1
ATOM 5036 O O . GLU B 1 203 ? 1.098 -40.688 -16.766 1 94.81 203 GLU B O 1
ATOM 5041 N N . MET B 1 204 ? 0.782 -39.031 -18.172 1 95.19 204 MET B N 1
ATOM 5042 C CA . MET B 1 204 ? -0.37 -38.531 -17.438 1 95.19 204 MET B CA 1
ATOM 5043 C C . MET B 1 204 ? -1.518 -39.531 -17.453 1 95.19 204 MET B C 1
ATOM 5045 O O . MET B 1 204 ? -2.102 -39.844 -16.406 1 95.19 204 MET B O 1
ATOM 5049 N N . ASN B 1 205 ? -1.778 -40 -18.672 1 95.75 205 ASN B N 1
ATOM 5050 C CA . ASN B 1 205 ? -2.842 -41 -18.844 1 95.75 205 ASN B CA 1
ATOM 5051 C C . ASN B 1 205 ? -2.598 -42.25 -17.984 1 95.75 205 ASN B C 1
ATOM 5053 O O . ASN B 1 205 ? -3.516 -42.75 -17.328 1 95.75 205 ASN B O 1
ATOM 5057 N N . SER B 1 206 ? -1.354 -42.688 -18.031 1 97.38 206 SER B N 1
ATOM 5058 C CA . SER B 1 206 ? -0.977 -43.812 -17.219 1 97.38 206 SER B CA 1
ATOM 5059 C C . SER B 1 206 ? -1.104 -43.5 -15.734 1 97.38 206 SER B C 1
ATOM 5061 O O . SER B 1 206 ? -1.546 -44.344 -14.945 1 97.38 206 SER B O 1
ATOM 5063 N N . GLY B 1 207 ? -0.701 -42.312 -15.32 1 97.69 207 GLY B N 1
ATOM 5064 C CA . GLY B 1 207 ? -0.84 -41.906 -13.945 1 97.69 207 GLY B CA 1
ATOM 5065 C C . GLY B 1 207 ? -2.283 -41.812 -13.477 1 97.69 207 GLY B C 1
ATOM 5066 O O . GLY B 1 207 ? -2.604 -42.25 -12.359 1 97.69 207 GLY B O 1
ATOM 5067 N N . PHE B 1 208 ? -3.166 -41.344 -14.312 1 97.75 208 PHE B N 1
ATOM 5068 C CA . PHE B 1 208 ? -4.582 -41.219 -13.992 1 97.75 208 PHE B CA 1
ATOM 5069 C C . PHE B 1 208 ? -5.195 -42.594 -13.75 1 97.75 208 PHE B C 1
ATOM 5071 O O . PHE B 1 208 ? -6.109 -42.75 -12.938 1 97.75 208 PHE B O 1
ATOM 5078 N N . SER B 1 209 ? -4.715 -43.594 -14.414 1 96.69 209 SER B N 1
ATOM 5079 C CA . SER B 1 209 ? -5.258 -44.938 -14.312 1 96.69 209 SER B CA 1
ATOM 5080 C C . SER B 1 209 ? -4.922 -45.594 -12.969 1 96.69 209 SER B C 1
ATOM 5082 O O . SER B 1 209 ? -5.512 -46.594 -12.586 1 96.69 209 SER B O 1
ATOM 5084 N N . ARG B 1 210 ? -4.105 -44.938 -12.234 1 95.88 210 ARG B N 1
ATOM 5085 C CA . ARG B 1 210 ? -3.617 -45.531 -10.984 1 95.88 210 ARG B CA 1
ATOM 5086 C C . ARG B 1 210 ? -4.348 -44.938 -9.781 1 95.88 210 ARG B C 1
ATOM 5088 O O . ARG B 1 210 ? -4.008 -45.25 -8.633 1 95.88 210 ARG B O 1
ATOM 5095 N N . ILE B 1 211 ? -5.309 -44.094 -9.969 1 94.5 211 ILE B N 1
ATOM 5096 C CA . ILE B 1 211 ? -6.078 -43.5 -8.883 1 94.5 211 ILE B CA 1
ATOM 5097 C C . ILE B 1 211 ? -7.562 -43.781 -9.078 1 94.5 211 ILE B C 1
ATOM 5099 O O . ILE B 1 211 ? -8.023 -43.969 -10.211 1 94.5 211 ILE B O 1
ATOM 5103 N N . PRO B 1 212 ? -8.305 -43.844 -8.008 1 93.81 212 PRO B N 1
ATOM 5104 C CA . PRO B 1 212 ? -9.719 -44.188 -8.109 1 93.81 212 PRO B CA 1
ATOM 5105 C C . PRO B 1 212 ? -10.594 -43 -8.516 1 93.81 212 PRO B C 1
ATOM 5107 O O . PRO B 1 212 ? -11.758 -43.188 -8.891 1 93.81 212 PRO B O 1
ATOM 5110 N N . GLN B 1 213 ? -10.117 -41.781 -8.469 1 95.75 213 GLN B N 1
ATOM 5111 C CA . GLN B 1 213 ? -10.898 -40.594 -8.766 1 95.75 213 GLN B CA 1
ATOM 5112 C C . GLN B 1 213 ? -11.219 -40.5 -10.258 1 95.75 213 GLN B C 1
ATOM 5114 O O . GLN B 1 213 ? -10.422 -40.906 -11.094 1 95.75 213 GLN B O 1
ATOM 5119 N N . ALA B 1 214 ? -12.391 -39.969 -10.555 1 97.19 214 ALA B N 1
ATOM 5120 C CA . ALA B 1 214 ? -12.688 -39.594 -11.93 1 97.19 214 ALA B CA 1
ATOM 5121 C C . ALA B 1 214 ? -11.852 -38.375 -12.359 1 97.19 214 ALA B C 1
ATOM 5123 O O . ALA B 1 214 ? -11.516 -37.531 -11.531 1 97.19 214 ALA B O 1
ATOM 5124 N N . VAL B 1 215 ? -11.477 -38.406 -13.656 1 97.94 215 VAL B N 1
ATOM 5125 C CA . VAL B 1 215 ? -10.641 -37.312 -14.172 1 97.94 215 VAL B CA 1
ATOM 5126 C C . VAL B 1 215 ? -11.375 -36.594 -15.297 1 97.94 215 VAL B C 1
ATOM 5128 O O . VAL B 1 215 ? -11.688 -37.188 -16.328 1 97.94 215 VAL B O 1
ATOM 5131 N N . ILE B 1 216 ? -11.711 -35.375 -15.062 1 97.31 216 ILE B N 1
ATOM 5132 C CA . ILE B 1 216 ? -12.227 -34.5 -16.125 1 97.31 216 ILE B CA 1
ATOM 5133 C C . ILE B 1 216 ? -11.109 -33.656 -16.688 1 97.31 216 ILE B C 1
ATOM 5135 O O . ILE B 1 216 ? -10.602 -32.75 -16 1 97.31 216 ILE B O 1
ATOM 5139 N N . TRP B 1 217 ? -10.742 -33.875 -17.969 1 95.31 217 TRP B N 1
ATOM 5140 C CA . TRP B 1 217 ? -9.531 -33.312 -18.547 1 95.31 217 TRP B CA 1
ATOM 5141 C C . TRP B 1 217 ? -9.867 -32.469 -19.781 1 95.31 217 TRP B C 1
ATOM 5143 O O . TRP B 1 217 ? -10.406 -33 -20.766 1 95.31 217 TRP B O 1
ATOM 5153 N N . ARG B 1 218 ? -9.578 -31.172 -19.672 1 93.88 218 ARG B N 1
ATOM 5154 C CA . ARG B 1 218 ? -9.75 -30.312 -20.844 1 93.88 218 ARG B CA 1
ATOM 5155 C C . ARG B 1 218 ? -8.672 -30.578 -21.891 1 93.88 218 ARG B C 1
ATOM 5157 O O . ARG B 1 218 ? -7.543 -30.125 -21.766 1 93.88 218 ARG B O 1
ATOM 5164 N N . TYR B 1 219 ? -9.039 -31.281 -22.828 1 89.12 219 TYR B N 1
ATOM 5165 C CA . TYR B 1 219 ? -8.195 -31.656 -23.953 1 89.12 219 TYR B CA 1
ATOM 5166 C C . TYR B 1 219 ? -9.031 -31.969 -25.188 1 89.12 219 TYR B C 1
ATOM 5168 O O . TYR B 1 219 ? -10.016 -32.719 -25.109 1 89.12 219 TYR B O 1
ATOM 5176 N N . GLN B 1 220 ? -8.609 -31.422 -26.312 1 86.44 220 GLN B N 1
ATOM 5177 C CA . GLN B 1 220 ? -9.367 -31.656 -27.531 1 86.44 220 GLN B CA 1
ATOM 5178 C C . GLN B 1 220 ? -9.297 -33.125 -27.953 1 86.44 220 GLN B C 1
ATOM 5180 O O . GLN B 1 220 ? -8.211 -33.625 -28.25 1 86.44 220 GLN B O 1
ATOM 5185 N N . ARG B 1 221 ? -10.445 -33.75 -28.062 1 85.25 221 ARG B N 1
ATOM 5186 C CA . ARG B 1 221 ? -10.523 -35.188 -28.375 1 85.25 221 ARG B CA 1
ATOM 5187 C C . ARG B 1 221 ? -9.922 -35.469 -29.75 1 85.25 221 ARG B C 1
ATOM 5189 O O . ARG B 1 221 ? -9.289 -36.5 -29.953 1 85.25 221 ARG B O 1
ATOM 5196 N N . SER B 1 222 ? -10.102 -34.5 -30.656 1 84.88 222 SER B N 1
ATOM 5197 C CA . SER B 1 222 ? -9.625 -34.688 -32.031 1 84.88 222 SER B CA 1
ATOM 5198 C C . SER B 1 222 ? -8.102 -34.781 -32.062 1 84.88 222 SER B C 1
ATOM 5200 O O . SER B 1 222 ? -7.527 -35.312 -33 1 84.88 222 SER B O 1
ATOM 5202 N N . LEU B 1 223 ? -7.453 -34.312 -31.031 1 84.5 223 LEU B N 1
ATOM 5203 C CA . LEU B 1 223 ? -5.996 -34.25 -31.016 1 84.5 223 LEU B CA 1
ATOM 5204 C C . LEU B 1 223 ? -5.422 -35.438 -30.219 1 84.5 223 LEU B C 1
ATOM 5206 O O . LEU B 1 223 ? -4.203 -35.625 -30.188 1 84.5 223 LEU B O 1
ATOM 5210 N N . TRP B 1 224 ? -6.262 -36.156 -29.609 1 88.56 224 TRP B N 1
ATOM 5211 C CA . TRP B 1 224 ? -5.793 -37.312 -28.828 1 88.56 224 TRP B CA 1
ATOM 5212 C C . TRP B 1 224 ? -5.172 -38.344 -29.734 1 88.56 224 TRP B C 1
ATOM 5214 O O . TRP B 1 224 ? -5.723 -38.688 -30.781 1 88.56 224 TRP B O 1
ATOM 5224 N N . PRO B 1 225 ? -4.051 -38.875 -29.312 1 88.19 225 PRO B N 1
ATOM 5225 C CA . PRO B 1 225 ? -3.393 -39.875 -30.156 1 88.19 225 PRO B CA 1
ATOM 5226 C C . PRO B 1 225 ? -4.246 -41.125 -30.359 1 88.19 225 PRO B C 1
ATOM 5228 O O . PRO B 1 225 ? -4.723 -41.719 -29.391 1 88.19 225 PRO B O 1
ATOM 5231 N N . LYS B 1 226 ? -4.324 -41.594 -31.531 1 88 226 LYS B N 1
ATOM 5232 C CA . LYS B 1 226 ? -5.18 -42.719 -31.906 1 88 226 LYS B CA 1
ATOM 5233 C C . LYS B 1 226 ? -4.676 -44.031 -31.281 1 88 226 LYS B C 1
ATOM 5235 O O . LYS B 1 226 ? -5.465 -44.906 -30.953 1 88 226 LYS B O 1
ATOM 5240 N N . ASP B 1 227 ? -3.375 -44.094 -31.094 1 89.94 227 ASP B N 1
ATOM 5241 C CA . ASP B 1 227 ? -2.762 -45.344 -30.625 1 89.94 227 ASP B CA 1
ATOM 5242 C C . ASP B 1 227 ? -2.715 -45.375 -29.109 1 89.94 227 ASP B C 1
ATOM 5244 O O . ASP B 1 227 ? -2.16 -46.312 -28.531 1 89.94 227 ASP B O 1
ATOM 5248 N N . LEU B 1 228 ? -3.242 -44.375 -28.5 1 92.25 228 LEU B N 1
ATOM 5249 C CA . LEU B 1 228 ? -3.234 -44.344 -27.047 1 92.25 228 LEU B CA 1
ATOM 5250 C C . LEU B 1 228 ? -4.641 -44.531 -26.484 1 92.25 228 LEU B C 1
ATOM 5252 O O . LEU B 1 228 ? -5.523 -43.688 -26.719 1 92.25 228 LEU B O 1
ATOM 5256 N N . GLN B 1 229 ? -4.793 -45.625 -25.734 1 95.12 229 GLN B N 1
ATOM 5257 C CA . GLN B 1 229 ? -6.09 -45.875 -25.109 1 95.12 229 GLN B CA 1
ATOM 5258 C C . GLN B 1 229 ? -6.297 -45 -23.891 1 95.12 229 GLN B C 1
ATOM 5260 O O . GLN B 1 229 ? -5.449 -44.938 -22.984 1 95.12 229 GLN B O 1
ATOM 5265 N N . LEU B 1 230 ? -7.273 -44.312 -23.891 1 95.31 230 LEU B N 1
ATOM 5266 C CA . LEU B 1 230 ? -7.609 -43.438 -22.781 1 95.31 230 LEU B CA 1
ATOM 5267 C C .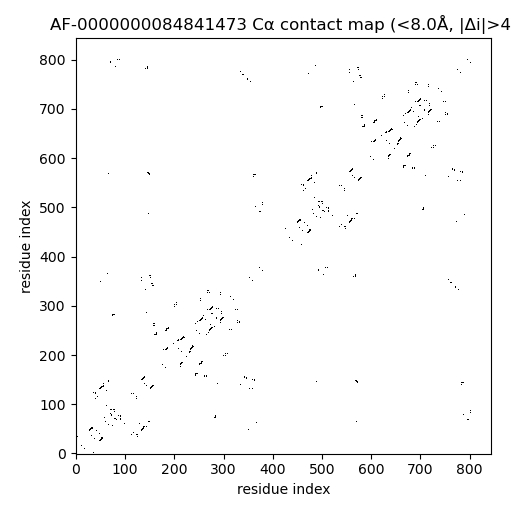 LEU B 1 230 ? -7.949 -44.219 -21.531 1 95.31 230 LEU B C 1
ATOM 5269 O O . LEU B 1 230 ? -8.664 -45.219 -21.609 1 95.31 230 LEU B O 1
ATOM 5273 N N . ALA B 1 231 ? -7.402 -43.812 -20.406 1 96.44 231 ALA B N 1
ATOM 5274 C CA . ALA B 1 231 ? -7.746 -44.469 -19.156 1 96.44 231 ALA B CA 1
ATOM 5275 C C . ALA B 1 231 ? -9.25 -44.438 -18.906 1 96.44 231 ALA B C 1
ATOM 5277 O O . ALA B 1 231 ? -9.922 -43.469 -19.234 1 96.44 231 ALA B O 1
ATOM 5278 N N . PRO B 1 232 ? -9.844 -45.469 -18.297 1 94.94 232 PRO B N 1
ATOM 5279 C CA . PRO B 1 232 ? -11.297 -45.594 -18.156 1 94.94 232 PRO B CA 1
ATOM 5280 C C . PRO B 1 232 ? -11.906 -44.531 -17.25 1 94.94 232 PRO B C 1
ATOM 5282 O O . PRO B 1 232 ? -13.094 -44.219 -17.375 1 94.94 232 PRO B O 1
ATOM 5285 N N . ASN B 1 233 ? -11.141 -44.031 -16.375 1 96.62 233 ASN B N 1
ATOM 5286 C CA . ASN B 1 233 ? -11.672 -43.062 -15.438 1 96.62 233 ASN B CA 1
ATOM 5287 C C . ASN B 1 233 ? -11.469 -41.625 -15.938 1 96.62 233 ASN B C 1
ATOM 5289 O O . ASN B 1 233 ? -11.648 -40.656 -15.188 1 96.62 233 ASN B O 1
ATOM 5293 N N . VAL B 1 234 ? -11.047 -41.469 -17.234 1 97.06 234 VAL B N 1
ATOM 5294 C CA . VAL B 1 234 ? -10.758 -40.156 -17.781 1 97.06 234 VAL B CA 1
ATOM 5295 C C . VAL B 1 234 ? -11.836 -39.75 -18.781 1 97.06 234 VAL B C 1
ATOM 5297 O O . VAL B 1 234 ? -12.211 -40.531 -19.656 1 97.06 234 VAL B O 1
ATOM 5300 N N . LYS B 1 235 ? -12.352 -38.594 -18.656 1 96.25 235 LYS B N 1
ATOM 5301 C CA . LYS B 1 235 ? -13.227 -37.969 -19.641 1 96.25 235 LYS B CA 1
ATOM 5302 C C . LYS B 1 235 ? -12.586 -36.719 -20.25 1 96.25 235 LYS B C 1
ATOM 5304 O O . LYS B 1 235 ? -12.273 -35.75 -19.531 1 96.25 235 LYS B O 1
ATOM 5309 N N . LEU B 1 236 ? -12.344 -36.75 -21.547 1 93.5 236 LEU B N 1
ATOM 5310 C CA . LEU B 1 236 ? -11.844 -35.562 -22.25 1 93.5 236 LEU B CA 1
ATOM 5311 C C . LEU B 1 236 ? -12.984 -34.625 -22.641 1 93.5 236 LEU B C 1
ATOM 5313 O O . LEU B 1 236 ? -14.047 -35.094 -23.078 1 93.5 236 LEU B O 1
ATOM 5317 N N . VAL B 1 237 ? -12.781 -33.375 -22.391 1 92.56 237 VAL B N 1
ATOM 5318 C CA . VAL B 1 237 ? -13.766 -32.375 -22.797 1 92.56 237 VAL B CA 1
ATOM 5319 C C . VAL B 1 237 ? -13.07 -31.203 -23.5 1 92.56 237 VAL B C 1
ATOM 5321 O O . VAL B 1 237 ? -11.961 -30.812 -23.125 1 92.56 237 VAL B O 1
ATOM 5324 N N . ASP B 1 238 ? -13.648 -30.609 -24.5 1 87.81 238 ASP B N 1
ATOM 5325 C CA . ASP B 1 238 ? -13.078 -29.5 -25.234 1 87.81 238 ASP B CA 1
ATOM 5326 C C . ASP B 1 238 ? -13.094 -28.219 -24.406 1 87.81 238 ASP B C 1
ATOM 5328 O O . ASP B 1 238 ? -12.227 -27.359 -24.562 1 87.81 238 ASP B O 1
ATOM 5332 N N . TRP B 1 239 ? -14.109 -28.094 -23.703 1 88.81 239 TRP B N 1
ATOM 5333 C CA . TRP B 1 239 ? -14.281 -26.969 -22.781 1 88.81 239 TRP B CA 1
ATOM 5334 C C . TRP B 1 239 ? -14.914 -27.422 -21.469 1 88.81 239 TRP B C 1
ATOM 5336 O O . TRP B 1 239 ? -15.688 -28.391 -21.453 1 88.81 239 TRP B O 1
ATOM 5346 N N . LEU B 1 240 ? -14.484 -26.844 -20.359 1 91.5 240 LEU B N 1
ATOM 5347 C CA . LEU B 1 240 ? -15.133 -27.188 -19.094 1 91.5 240 LEU B CA 1
ATOM 5348 C C . LEU B 1 240 ? -15.367 -25.953 -18.234 1 91.5 240 LEU B C 1
ATOM 5350 O O . LEU B 1 240 ? -14.57 -25.016 -18.266 1 91.5 240 LEU B O 1
ATOM 5354 N N . PRO B 1 241 ? -16.438 -25.875 -17.516 1 96.06 241 PRO B N 1
ATOM 5355 C CA . PRO B 1 241 ? -16.703 -24.828 -16.531 1 96.06 241 PRO B CA 1
ATOM 5356 C C . PRO B 1 241 ? -15.867 -24.984 -15.273 1 96.06 241 PRO B C 1
ATOM 5358 O O . PRO B 1 241 ? -16.391 -25.375 -14.227 1 96.06 241 PRO B O 1
ATOM 5361 N N . GLN B 1 242 ? -14.656 -24.578 -15.336 1 96.69 242 GLN B N 1
ATOM 5362 C CA . GLN B 1 242 ? -13.664 -24.844 -14.297 1 96.69 242 GLN B CA 1
ATOM 5363 C C . GLN B 1 242 ? -14.141 -24.344 -12.938 1 96.69 242 GLN B C 1
ATOM 5365 O O . GLN B 1 242 ? -14.062 -25.062 -11.938 1 96.69 242 GLN B O 1
ATOM 5370 N N . ASN B 1 243 ? -14.633 -23.094 -12.891 1 98 243 ASN B N 1
ATOM 5371 C CA . ASN B 1 243 ? -15.109 -22.516 -11.633 1 98 243 ASN B CA 1
ATOM 5372 C C . ASN B 1 243 ? -16.172 -23.406 -10.992 1 98 243 ASN B C 1
ATOM 5374 O O . ASN B 1 243 ? -16.094 -23.703 -9.797 1 98 243 ASN B O 1
ATOM 5378 N N . ASP B 1 244 ? -17.109 -23.875 -11.773 1 98.38 244 ASP B N 1
ATOM 5379 C CA . ASP B 1 244 ? -18.234 -24.656 -11.273 1 98.38 244 ASP B CA 1
ATOM 5380 C C . ASP B 1 244 ? -17.781 -26.047 -10.844 1 98.38 244 ASP B C 1
ATOM 5382 O O . ASP B 1 244 ? -18.266 -26.578 -9.836 1 98.38 244 ASP B O 1
ATOM 5386 N N . LEU B 1 245 ? -16.906 -26.578 -11.602 1 98.31 245 LEU B N 1
ATOM 5387 C CA . LEU B 1 245 ? -16.375 -27.891 -11.25 1 98.31 245 LEU B CA 1
ATOM 5388 C C . LEU B 1 245 ? -15.586 -27.844 -9.953 1 98.31 245 LEU B C 1
ATOM 5390 O O . LEU B 1 245 ? -15.711 -28.719 -9.102 1 98.31 245 LEU B O 1
ATOM 5394 N N . LEU B 1 246 ? -14.781 -26.828 -9.805 1 98.5 246 LEU B N 1
ATOM 5395 C CA . LEU B 1 246 ? -13.984 -26.688 -8.594 1 98.5 246 LEU B CA 1
ATOM 5396 C C . LEU B 1 246 ? -14.875 -26.453 -7.379 1 98.5 246 LEU B C 1
ATOM 5398 O O . LEU B 1 246 ? -14.523 -26.844 -6.262 1 98.5 246 LEU B O 1
ATOM 5402 N N . GLY B 1 247 ? -15.992 -25.875 -7.617 1 98.19 247 GLY B N 1
ATOM 5403 C CA . GLY B 1 247 ? -16.922 -25.594 -6.543 1 98.19 247 GLY B CA 1
ATOM 5404 C C . GLY B 1 247 ? -17.812 -26.797 -6.211 1 98.19 247 GLY B C 1
ATOM 5405 O O . GLY B 1 247 ? -18.609 -26.734 -5.27 1 98.19 247 GLY B O 1
ATOM 5406 N N . HIS B 1 248 ? -17.719 -27.859 -6.98 1 97.44 248 HIS B N 1
ATOM 5407 C CA . HIS B 1 248 ? -18.484 -29.078 -6.73 1 97.44 248 HIS B CA 1
ATOM 5408 C C . HIS B 1 248 ? -18.031 -29.766 -5.445 1 97.44 248 HIS B C 1
ATOM 5410 O O . HIS B 1 248 ? -16.828 -29.844 -5.172 1 97.44 248 HIS B O 1
ATOM 5416 N N . PRO B 1 249 ? -18.906 -30.266 -4.652 1 95.25 249 PRO B N 1
ATOM 5417 C CA . PRO B 1 249 ? -18.547 -30.844 -3.352 1 95.25 249 PRO B CA 1
ATOM 5418 C C . PRO B 1 249 ? -17.625 -32.062 -3.471 1 95.25 249 PRO B C 1
ATOM 5420 O O . PRO B 1 249 ? -16.906 -32.375 -2.529 1 95.25 249 PRO B O 1
ATOM 5423 N N . LYS B 1 250 ? -17.625 -32.719 -4.594 1 95.94 250 LYS B N 1
ATOM 5424 C CA . LYS B 1 250 ? -16.844 -33.938 -4.75 1 95.94 250 LYS B CA 1
ATOM 5425 C C . LYS B 1 250 ? -15.5 -33.656 -5.406 1 95.94 250 LYS B C 1
ATOM 5427 O O . LYS B 1 250 ? -14.719 -34.562 -5.66 1 95.94 250 LYS B O 1
ATOM 5432 N N . CYS B 1 251 ? -15.203 -32.406 -5.727 1 97.12 251 CYS B N 1
ATOM 5433 C CA . CYS B 1 251 ? -13.914 -32.094 -6.328 1 97.12 251 CYS B CA 1
ATOM 5434 C C . CYS B 1 251 ? -12.789 -32.25 -5.316 1 97.12 251 CYS B C 1
ATOM 5436 O O . CYS B 1 251 ? -12.867 -31.719 -4.203 1 97.12 251 CYS B O 1
ATOM 5438 N N . ARG B 1 252 ? -11.703 -32.875 -5.762 1 96.38 252 ARG B N 1
ATOM 5439 C CA . ARG B 1 252 ? -10.664 -33.188 -4.797 1 96.38 252 ARG B CA 1
ATOM 5440 C C . ARG B 1 252 ? -9.352 -32.5 -5.152 1 96.38 252 ARG B C 1
ATOM 5442 O O . ARG B 1 252 ? -8.508 -32.25 -4.281 1 96.38 252 ARG B O 1
ATOM 5449 N N . LEU B 1 253 ? -9.203 -32.188 -6.434 1 97.94 253 LEU B N 1
ATOM 5450 C CA . LEU B 1 253 ? -7.887 -31.719 -6.859 1 97.94 253 LEU B CA 1
ATOM 5451 C C . LEU B 1 253 ? -7.984 -30.969 -8.18 1 97.94 253 LEU B C 1
ATOM 5453 O O . LEU B 1 253 ? -8.781 -31.328 -9.055 1 97.94 253 LEU B O 1
ATOM 5457 N N . LEU B 1 254 ? -7.246 -29.922 -8.312 1 98.38 254 LEU B N 1
ATOM 5458 C CA . LEU B 1 254 ? -7.023 -29.234 -9.57 1 98.38 254 LEU B CA 1
ATOM 5459 C C . LEU B 1 254 ? -5.605 -29.469 -10.078 1 98.38 254 LEU B C 1
ATOM 5461 O O . LEU B 1 254 ? -4.633 -29.188 -9.375 1 98.38 254 LEU B O 1
ATOM 5465 N N . VAL B 1 255 ? -5.465 -30.016 -11.219 1 97.56 255 VAL B N 1
ATOM 5466 C CA . VAL B 1 255 ? -4.188 -30.109 -11.922 1 97.56 255 VAL B CA 1
ATOM 5467 C C . VAL B 1 255 ? -4.094 -29.016 -12.984 1 97.56 255 VAL B C 1
ATOM 5469 O O . VAL B 1 255 ? -4.91 -28.969 -13.906 1 97.56 255 VAL B O 1
ATOM 5472 N N . THR B 1 256 ? -3.141 -28.109 -12.859 1 96.12 256 THR B N 1
ATOM 5473 C CA . THR B 1 256 ? -3.076 -26.953 -13.734 1 96.12 256 THR B CA 1
ATOM 5474 C C . THR B 1 256 ? -1.628 -26.531 -13.984 1 96.12 256 THR B C 1
ATOM 5476 O O . THR B 1 256 ? -0.714 -27.031 -13.328 1 96.12 256 THR B O 1
ATOM 5479 N N . HIS B 1 257 ? -1.401 -25.75 -14.977 1 94.25 257 HIS B N 1
ATOM 5480 C CA . HIS B 1 257 ? -0.061 -25.234 -15.258 1 94.25 257 HIS B CA 1
ATOM 5481 C C . HIS B 1 257 ? 0.303 -24.094 -14.32 1 94.25 257 HIS B C 1
ATOM 5483 O O . HIS B 1 257 ? 1.439 -23.625 -14.328 1 94.25 257 HIS B O 1
ATOM 5489 N N . GLY B 1 258 ? -0.665 -23.625 -13.555 1 94.81 258 GLY B N 1
ATOM 5490 C CA . GLY B 1 258 ? -0.326 -22.656 -12.523 1 94.81 258 GLY B CA 1
ATOM 5491 C C . GLY B 1 258 ? -0.644 -21.219 -12.914 1 94.81 258 GLY B C 1
ATOM 5492 O O . GLY B 1 258 ? -0.004 -20.281 -12.438 1 94.81 258 GLY B O 1
ATOM 5493 N N . GLY B 1 259 ? -1.607 -21.031 -13.844 1 93.31 259 GLY B N 1
ATOM 5494 C CA . GLY B 1 259 ? -2.09 -19.688 -14.117 1 93.31 259 GLY B CA 1
ATOM 5495 C C . GLY B 1 259 ? -2.787 -19.047 -12.93 1 93.31 259 GLY B C 1
ATOM 5496 O O . GLY B 1 259 ? -3.49 -19.719 -12.18 1 93.31 259 GLY B O 1
ATOM 5497 N N . ILE B 1 260 ? -2.68 -17.812 -12.789 1 94.75 260 ILE B N 1
ATOM 5498 C CA . ILE B 1 260 ? -3.143 -17.125 -11.594 1 94.75 260 ILE B CA 1
ATOM 5499 C C . ILE B 1 260 ? -4.66 -17.25 -11.477 1 94.75 260 ILE B C 1
ATOM 5501 O O . ILE B 1 260 ? -5.195 -17.391 -10.375 1 94.75 260 ILE B O 1
ATOM 5505 N N . ASN B 1 261 ? -5.414 -17.172 -12.578 1 94.88 261 ASN B N 1
ATOM 5506 C CA . ASN B 1 261 ? -6.867 -17.266 -12.516 1 94.88 261 ASN B CA 1
ATOM 5507 C C . ASN B 1 261 ? -7.316 -18.625 -11.992 1 94.88 261 ASN B C 1
ATOM 5509 O O . ASN B 1 261 ? -8.227 -18.719 -11.164 1 94.88 261 ASN B O 1
ATOM 5513 N N . SER B 1 262 ? -6.629 -19.672 -12.508 1 95.75 262 SER B N 1
ATOM 5514 C CA . SER B 1 262 ? -6.941 -21.016 -12.031 1 95.75 262 SER B CA 1
ATOM 5515 C C . SER B 1 262 ? -6.613 -21.172 -10.555 1 95.75 262 SER B C 1
ATOM 5517 O O . SER B 1 262 ? -7.383 -21.766 -9.797 1 95.75 262 SER B O 1
ATOM 5519 N N . LEU B 1 263 ? -5.512 -20.672 -10.195 1 97.25 263 LEU B N 1
ATOM 5520 C CA . LEU B 1 263 ? -5.094 -20.781 -8.805 1 97.25 263 LEU B CA 1
ATOM 5521 C C . LEU B 1 263 ? -6.051 -20.031 -7.883 1 97.25 263 LEU B C 1
ATOM 5523 O O . LEU B 1 263 ? -6.375 -20.5 -6.793 1 97.25 263 LEU B O 1
ATOM 5527 N N . MET B 1 264 ? -6.504 -18.844 -8.312 1 97.06 264 MET B N 1
ATOM 5528 C CA . MET B 1 264 ? -7.445 -18.078 -7.504 1 97.06 264 MET B CA 1
ATOM 5529 C C . MET B 1 264 ? -8.773 -18.812 -7.363 1 97.06 264 MET B C 1
ATOM 5531 O O . MET B 1 264 ? -9.414 -18.75 -6.309 1 97.06 264 MET B O 1
ATOM 5535 N N . GLN B 1 265 ? -9.172 -19.5 -8.398 1 97.88 265 GLN B N 1
ATOM 5536 C CA . GLN B 1 265 ? -10.383 -20.312 -8.312 1 97.88 265 GLN B CA 1
ATOM 5537 C C . GLN B 1 265 ? -10.203 -21.469 -7.34 1 97.88 265 GLN B C 1
ATOM 5539 O O . GLN B 1 265 ? -11.109 -21.797 -6.574 1 97.88 265 GLN B O 1
ATOM 5544 N N . ALA B 1 266 ? -9.023 -22.078 -7.449 1 98.31 266 ALA B N 1
ATOM 5545 C CA . ALA B 1 266 ? -8.727 -23.156 -6.508 1 98.31 266 ALA B CA 1
ATOM 5546 C C . ALA B 1 266 ? -8.797 -22.656 -5.066 1 98.31 266 ALA B C 1
ATOM 5548 O O . ALA B 1 266 ? -9.375 -23.328 -4.199 1 98.31 266 ALA B O 1
ATOM 5549 N N . VAL B 1 267 ? -8.25 -21.516 -4.805 1 98.31 267 VAL B N 1
ATOM 5550 C CA . VAL B 1 267 ? -8.281 -20.891 -3.482 1 98.31 267 VAL B CA 1
ATOM 5551 C C . VAL B 1 267 ? -9.734 -20.625 -3.08 1 98.31 267 VAL B C 1
ATOM 5553 O O . VAL B 1 267 ? -10.156 -21 -1.985 1 98.31 267 VAL B O 1
ATOM 5556 N N . TYR B 1 268 ? -10.461 -20.016 -3.943 1 98.19 268 TYR B N 1
ATOM 5557 C CA . TYR B 1 268 ? -11.844 -19.641 -3.666 1 98.19 268 TYR B CA 1
ATOM 5558 C C . TYR B 1 268 ? -12.664 -20.844 -3.248 1 98.19 268 TYR B C 1
ATOM 5560 O O . TYR B 1 268 ? -13.461 -20.766 -2.309 1 98.19 268 TYR B O 1
ATOM 5568 N N . HIS B 1 269 ? -12.414 -22 -3.852 1 98.5 269 HIS B N 1
ATOM 5569 C CA . HIS B 1 269 ? -13.25 -23.172 -3.645 1 98.5 269 HIS B CA 1
ATOM 5570 C C . HIS B 1 269 ? -12.562 -24.172 -2.721 1 98.5 269 HIS B C 1
ATOM 5572 O O . HIS B 1 269 ? -13.055 -25.297 -2.535 1 98.5 269 HIS B O 1
ATOM 5578 N N . SER B 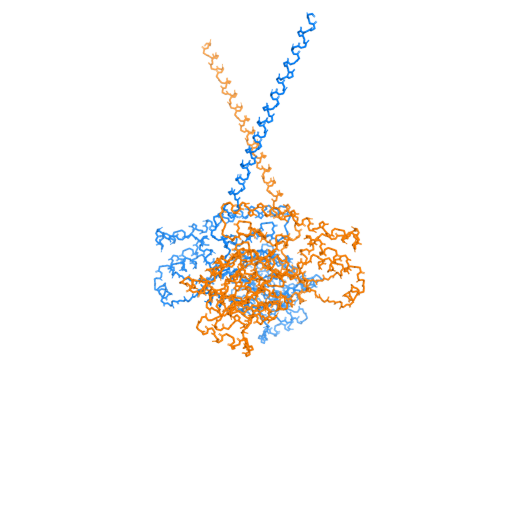1 270 ? -11.438 -23.859 -2.18 1 97.5 270 SER B N 1
ATOM 5579 C CA . SER B 1 270 ? -10.711 -24.688 -1.224 1 97.5 270 SER B CA 1
ATOM 5580 C C . SER B 1 270 ? -10.297 -26.016 -1.849 1 97.5 270 SER B C 1
ATOM 5582 O O . SER B 1 270 ? -10.516 -27.078 -1.264 1 97.5 270 SER B O 1
ATOM 5584 N N . VAL B 1 271 ? -9.703 -25.922 -3.006 1 98 271 VAL B N 1
ATOM 5585 C CA . VAL B 1 271 ? -9.281 -27.141 -3.689 1 98 271 VAL B CA 1
ATOM 5586 C C . VAL B 1 271 ? -7.762 -27.188 -3.781 1 98 271 VAL B C 1
ATOM 5588 O O . VAL B 1 271 ? -7.141 -26.25 -4.289 1 98 271 VAL B O 1
ATOM 5591 N N . PRO B 1 272 ? -7.129 -28.234 -3.34 1 98.12 272 PRO B N 1
ATOM 5592 C CA . PRO B 1 272 ? -5.68 -28.375 -3.506 1 98.12 272 PRO B CA 1
ATOM 5593 C C . PRO B 1 272 ? -5.258 -28.406 -4.973 1 98.12 272 PRO B C 1
ATOM 5595 O O . PRO B 1 272 ? -6.066 -28.734 -5.848 1 98.12 272 PRO B O 1
ATOM 5598 N N . VAL B 1 273 ? -3.92 -28.141 -5.176 1 98.44 273 VAL B N 1
ATOM 5599 C CA . VAL B 1 273 ? -3.459 -27.953 -6.547 1 98.44 273 VAL B CA 1
ATOM 5600 C C . VAL B 1 273 ? -2.229 -28.812 -6.805 1 98.44 273 VAL B C 1
ATOM 5602 O O . VAL B 1 273 ? -1.347 -28.922 -5.949 1 98.44 273 VAL B O 1
ATOM 5605 N N . LEU B 1 274 ? -2.227 -29.469 -7.859 1 98.19 274 LEU B N 1
ATOM 5606 C CA . LEU B 1 274 ? -1.009 -30 -8.461 1 98.19 274 LEU B CA 1
ATOM 5607 C C . LEU B 1 274 ? -0.604 -29.188 -9.688 1 98.19 274 LEU B C 1
ATOM 5609 O O . LEU B 1 274 ? -1.268 -29.234 -10.719 1 98.19 274 LEU B O 1
ATOM 5613 N N . GLY B 1 275 ? 0.472 -28.469 -9.508 1 97.56 275 GLY B N 1
ATOM 5614 C CA . GLY B 1 275 ? 0.911 -27.578 -10.578 1 97.56 275 GLY B CA 1
ATOM 5615 C C . GLY B 1 275 ? 1.996 -28.188 -11.445 1 97.56 275 GLY B C 1
ATOM 5616 O O . GLY B 1 275 ? 2.941 -28.797 -10.938 1 97.56 275 GLY B O 1
ATOM 5617 N N . ILE B 1 276 ? 1.857 -28.047 -12.719 1 95.5 276 ILE B N 1
ATOM 5618 C CA . ILE B 1 276 ? 2.859 -28.422 -13.711 1 95.5 276 ILE B CA 1
ATOM 5619 C C . ILE B 1 276 ? 3.184 -27.219 -14.594 1 95.5 276 ILE B C 1
ATOM 5621 O O . ILE B 1 276 ? 2.578 -27.047 -15.656 1 95.5 276 ILE B O 1
ATOM 5625 N N . PRO B 1 277 ? 4.152 -26.422 -14.172 1 94.19 277 PRO B N 1
ATOM 5626 C CA . PRO B 1 277 ? 4.441 -25.188 -14.914 1 94.19 277 PRO B CA 1
ATOM 5627 C C . PRO B 1 277 ? 5.059 -25.469 -16.281 1 94.1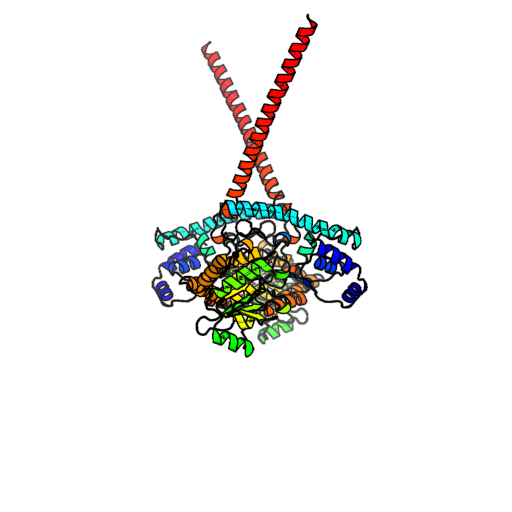9 277 PRO B C 1
ATOM 5629 O O . PRO B 1 277 ? 5.855 -26.391 -16.438 1 94.19 277 PRO B O 1
ATOM 5632 N N . LEU B 1 278 ? 4.723 -24.672 -17.188 1 88.88 278 LEU B N 1
ATOM 5633 C CA . LEU B 1 278 ? 5.203 -24.844 -18.547 1 88.88 278 LEU B CA 1
ATOM 5634 C C . LEU B 1 278 ? 5.988 -23.609 -19.016 1 88.88 278 LEU B C 1
ATOM 5636 O O . LEU B 1 278 ? 7.012 -23.734 -19.688 1 88.88 278 LEU B O 1
ATOM 5640 N N . PHE B 1 279 ? 5.484 -22.375 -18.625 1 85.69 279 PHE B N 1
ATOM 5641 C CA . PHE B 1 279 ? 6.18 -21.188 -19.109 1 85.69 279 PHE B CA 1
ATOM 5642 C C . PHE B 1 279 ? 5.891 -19.984 -18.234 1 85.69 279 PHE B C 1
ATOM 5644 O O . PHE B 1 279 ? 4.945 -20 -17.438 1 85.69 279 PHE B O 1
ATOM 5651 N N . GLY B 1 280 ? 6.805 -19.078 -18.234 1 87.38 280 GLY B N 1
ATOM 5652 C CA . GLY B 1 280 ? 6.598 -17.719 -17.734 1 87.38 280 GLY B CA 1
ATOM 5653 C C . GLY B 1 280 ? 6.414 -17.656 -16.234 1 87.38 280 GLY B C 1
ATOM 5654 O O . GLY B 1 280 ? 7.23 -18.188 -15.484 1 87.38 280 GLY B O 1
ATOM 5655 N N . ASP B 1 281 ? 5.277 -17.031 -15.883 1 91.19 281 ASP B N 1
ATOM 5656 C CA . ASP B 1 281 ? 5.027 -16.719 -14.477 1 91.19 281 ASP B CA 1
ATOM 5657 C C . ASP B 1 281 ? 4.539 -17.938 -13.711 1 91.19 281 ASP B C 1
ATOM 5659 O O . ASP B 1 281 ? 4.5 -17.938 -12.477 1 91.19 281 ASP B O 1
ATOM 5663 N N . GLN B 1 282 ? 4.297 -19 -14.398 1 94.12 282 GLN B N 1
ATOM 5664 C CA . GLN B 1 282 ? 3.725 -20.188 -13.789 1 94.12 282 GLN B CA 1
ATOM 5665 C C . GLN B 1 282 ? 4.664 -20.781 -12.742 1 94.12 282 GLN B C 1
ATOM 5667 O O . GLN B 1 282 ? 4.219 -21.25 -11.695 1 94.12 282 GLN B O 1
ATOM 5672 N N . PHE B 1 283 ? 5.953 -20.703 -13.078 1 95.69 283 PHE B N 1
ATOM 5673 C CA . PHE B 1 283 ? 6.941 -21.25 -12.164 1 95.69 283 PHE B CA 1
ATOM 5674 C C . PHE B 1 283 ? 6.918 -20.531 -10.828 1 95.69 283 PHE B C 1
ATOM 5676 O O . PHE B 1 283 ? 6.855 -21.156 -9.766 1 95.69 283 PHE B O 1
ATOM 5683 N N . ASP B 1 284 ? 6.914 -19.234 -10.867 1 96.38 284 ASP B N 1
ATOM 5684 C CA . ASP B 1 284 ? 6.887 -18.422 -9.656 1 96.38 284 ASP B CA 1
ATOM 5685 C C . ASP B 1 284 ? 5.547 -18.562 -8.93 1 96.38 284 ASP B C 1
ATOM 5687 O O . ASP B 1 284 ? 5.496 -18.562 -7.703 1 96.38 284 ASP B O 1
ATOM 5691 N N . ASN B 1 285 ? 4.441 -18.656 -9.656 1 96.88 285 ASN B N 1
ATOM 5692 C CA . ASN B 1 285 ? 3.129 -18.844 -9.055 1 96.88 285 ASN B CA 1
ATOM 5693 C C . ASN B 1 285 ? 3.084 -20.125 -8.211 1 96.88 285 ASN B C 1
ATOM 5695 O O . ASN B 1 285 ? 2.504 -20.125 -7.121 1 96.88 285 ASN B O 1
ATOM 5699 N N . LEU B 1 286 ? 3.727 -21.094 -8.734 1 97.81 286 LEU B N 1
ATOM 5700 C CA . LEU B 1 286 ? 3.645 -22.391 -8.055 1 97.81 286 LEU B CA 1
ATOM 5701 C C . LEU B 1 286 ? 4.559 -22.422 -6.832 1 97.81 286 LEU B C 1
ATOM 5703 O O . LEU B 1 286 ? 4.371 -23.234 -5.934 1 97.81 286 LEU B O 1
ATOM 5707 N N . VAL B 1 287 ? 5.582 -21.547 -6.797 1 97.81 287 VAL B N 1
ATOM 5708 C CA . VAL B 1 287 ? 6.324 -21.359 -5.555 1 97.81 287 VAL B CA 1
ATOM 5709 C C . VAL B 1 287 ? 5.387 -20.859 -4.457 1 97.81 287 VAL B C 1
ATOM 5711 O O . VAL B 1 287 ? 5.469 -21.312 -3.311 1 97.81 287 VAL B O 1
ATOM 5714 N N . ARG B 1 288 ? 4.488 -19.969 -4.801 1 97.5 288 ARG B N 1
ATOM 5715 C CA . ARG B 1 288 ? 3.514 -19.469 -3.842 1 97.5 288 ARG B CA 1
ATOM 5716 C C . ARG B 1 288 ? 2.566 -20.562 -3.389 1 97.5 288 ARG B C 1
ATOM 5718 O O . ARG B 1 288 ? 2.238 -20.672 -2.203 1 97.5 288 ARG B O 1
ATOM 5725 N N . VAL B 1 289 ? 2.188 -21.375 -4.312 1 98.12 289 VAL B N 1
ATOM 5726 C CA . VAL B 1 289 ? 1.284 -22.484 -4.02 1 98.12 289 VAL B CA 1
ATOM 5727 C C . VAL B 1 289 ? 1.918 -23.406 -2.982 1 98.12 289 VAL B C 1
ATOM 5729 O O . VAL B 1 289 ? 1.269 -23.797 -2.008 1 98.12 289 VAL B O 1
ATOM 5732 N N . GLU B 1 290 ? 3.154 -23.688 -3.199 1 98.12 290 GLU B N 1
ATOM 5733 C CA . GLU B 1 290 ? 3.852 -24.578 -2.277 1 98.12 290 GLU B CA 1
ATOM 5734 C C . GLU B 1 290 ? 4.098 -23.906 -0.932 1 98.12 290 GLU B C 1
ATOM 5736 O O . GLU B 1 290 ? 3.891 -24.516 0.121 1 98.12 290 GLU B O 1
ATOM 5741 N N . THR B 1 291 ? 4.504 -22.672 -1.019 1 97.62 291 THR B N 1
ATOM 5742 C CA . THR B 1 291 ? 4.812 -21.938 0.202 1 97.62 291 THR B CA 1
ATOM 5743 C C . THR B 1 291 ? 3.574 -21.812 1.086 1 97.62 291 THR B C 1
ATOM 5745 O O . THR B 1 291 ? 3.668 -21.906 2.311 1 97.62 291 THR B O 1
ATOM 5748 N N . LYS B 1 292 ? 2.422 -21.656 0.449 1 97.5 292 LYS B N 1
ATOM 5749 C CA . LYS B 1 292 ? 1.173 -21.484 1.183 1 97.5 292 LYS B CA 1
ATOM 5750 C C . LYS B 1 292 ? 0.494 -22.828 1.445 1 97.5 292 LYS B C 1
ATOM 5752 O O . LYS B 1 292 ? -0.627 -22.859 1.956 1 97.5 292 LYS B O 1
ATOM 5757 N N . GLN B 1 293 ? 1.144 -23.906 1 1 96.75 293 GLN B N 1
ATOM 5758 C CA . GLN B 1 293 ? 0.711 -25.281 1.248 1 96.75 293 GLN B CA 1
ATOM 5759 C C . GLN B 1 293 ? -0.614 -25.578 0.55 1 96.75 293 GLN B C 1
ATOM 5761 O O . GLN B 1 293 ? -1.427 -26.359 1.052 1 96.75 293 GLN B O 1
ATOM 5766 N N . LEU B 1 294 ? -0.855 -24.859 -0.499 1 97.88 294 LEU B N 1
ATOM 5767 C CA . LEU B 1 294 ? -2.055 -25.109 -1.29 1 97.88 294 LEU B CA 1
ATOM 5768 C C . LEU B 1 294 ? -1.887 -26.359 -2.152 1 97.88 294 LEU B C 1
ATOM 5770 O O . LEU B 1 294 ? -2.873 -26.953 -2.594 1 97.88 294 LEU B O 1
ATOM 5774 N N . GLY B 1 295 ? -0.624 -26.688 -2.422 1 97.94 295 GLY B N 1
ATOM 5775 C CA . GLY B 1 295 ? -0.392 -27.844 -3.279 1 97.94 295 GLY B CA 1
ATOM 5776 C C . GLY B 1 295 ? 1.08 -28.109 -3.531 1 97.94 295 GLY B C 1
ATOM 5777 O O . GLY B 1 295 ? 1.936 -27.703 -2.746 1 97.94 295 GLY B O 1
ATOM 5778 N N . ILE B 1 296 ? 1.305 -28.922 -4.602 1 97.69 296 ILE B N 1
ATOM 5779 C CA . ILE B 1 296 ? 2.648 -29.359 -4.973 1 97.69 296 ILE B CA 1
ATOM 5780 C C . ILE B 1 296 ? 2.912 -29.016 -6.438 1 97.69 296 ILE B C 1
ATOM 5782 O O . ILE B 1 296 ? 2.01 -29.109 -7.273 1 97.69 296 ILE B O 1
ATOM 5786 N N . ALA B 1 297 ? 4.117 -28.594 -6.684 1 97.88 297 ALA B N 1
ATOM 5787 C CA . ALA B 1 297 ? 4.551 -28.375 -8.062 1 97.88 297 ALA B CA 1
ATOM 5788 C C . ALA B 1 297 ? 5.41 -29.547 -8.555 1 97.88 297 ALA B C 1
ATOM 5790 O O . ALA B 1 297 ? 6.242 -30.062 -7.816 1 97.88 297 ALA B O 1
ATOM 5791 N N . LEU B 1 298 ? 5.133 -29.984 -9.734 1 96.38 298 LEU B N 1
ATOM 5792 C CA . LEU B 1 298 ? 5.895 -31.031 -10.406 1 96.38 298 LEU B CA 1
ATOM 5793 C C . LEU B 1 298 ? 6.434 -30.547 -11.75 1 96.38 298 LEU B C 1
ATOM 5795 O O . LEU B 1 298 ? 5.676 -30.047 -12.586 1 96.38 298 LEU B O 1
ATOM 5799 N N . LYS B 1 299 ? 7.715 -30.672 -11.938 1 93.62 299 LYS B N 1
ATOM 5800 C CA . LYS B 1 299 ? 8.297 -30.266 -13.219 1 93.62 299 LYS B CA 1
ATOM 5801 C C . LYS B 1 299 ? 7.895 -31.219 -14.336 1 93.62 299 LYS B C 1
ATOM 5803 O O . LYS B 1 299 ? 7.789 -32.438 -14.117 1 93.62 299 LYS B O 1
ATOM 5808 N N . ILE B 1 300 ? 7.777 -30.672 -15.438 1 89.56 300 ILE B N 1
ATOM 5809 C CA . ILE B 1 300 ? 7.277 -31.438 -16.562 1 89.56 300 ILE B CA 1
ATOM 5810 C C . ILE B 1 300 ? 8.258 -32.562 -16.906 1 89.56 300 ILE B C 1
ATOM 5812 O O . ILE B 1 300 ? 7.844 -33.656 -17.328 1 89.56 300 ILE B O 1
ATOM 5816 N N . ASP B 1 301 ? 9.547 -32.344 -16.641 1 88.94 301 ASP B N 1
ATOM 5817 C CA . ASP B 1 301 ? 10.57 -33.344 -16.938 1 88.94 301 ASP B CA 1
ATOM 5818 C C . ASP B 1 301 ? 10.562 -34.469 -15.906 1 88.94 301 ASP B C 1
ATOM 5820 O O . ASP B 1 301 ? 11.109 -35.531 -16.156 1 88.94 301 ASP B O 1
ATOM 5824 N N . GLU B 1 302 ? 9.906 -34.219 -14.812 1 90.75 302 GLU B N 1
ATOM 5825 C CA . GLU B 1 302 ? 9.812 -35.219 -13.758 1 90.75 302 GLU B CA 1
ATOM 5826 C C . GLU B 1 302 ? 8.469 -35.969 -13.805 1 90.75 302 GLU B C 1
ATOM 5828 O O . GLU B 1 302 ? 8.227 -36.875 -13.016 1 90.75 302 GLU B O 1
ATOM 5833 N N . LEU B 1 303 ? 7.715 -35.562 -14.727 1 92.62 303 LEU B N 1
ATOM 5834 C CA . LEU B 1 303 ? 6.367 -36.094 -14.805 1 92.62 303 LEU B CA 1
ATOM 5835 C C . LEU B 1 303 ? 6.402 -37.531 -15.359 1 92.62 303 LEU B C 1
ATOM 5837 O O . LEU B 1 303 ? 6.391 -37.719 -16.578 1 92.62 303 LEU B O 1
ATOM 5841 N N . LYS B 1 304 ? 6.438 -38.438 -14.484 1 95.5 304 LYS B N 1
ATOM 5842 C CA . LYS B 1 304 ? 6.297 -39.875 -14.766 1 95.5 304 LYS B CA 1
ATOM 5843 C C . LYS B 1 304 ? 5.027 -40.438 -14.141 1 95.5 304 LYS B C 1
ATOM 5845 O O . LYS B 1 304 ? 4.543 -39.906 -13.133 1 95.5 304 LYS B O 1
ATOM 5850 N N . ALA B 1 305 ? 4.566 -41.5 -14.75 1 97.06 305 ALA B N 1
ATOM 5851 C CA . ALA B 1 305 ? 3.287 -42.062 -14.312 1 97.06 305 ALA B CA 1
ATOM 5852 C C . ALA B 1 305 ? 3.285 -42.344 -12.812 1 97.06 305 ALA B C 1
ATOM 5854 O O . ALA B 1 305 ? 2.342 -41.969 -12.109 1 97.06 305 ALA B O 1
ATOM 5855 N N . HIS B 1 306 ? 4.355 -42.906 -12.336 1 96.56 306 HIS B N 1
ATOM 5856 C CA . HIS B 1 306 ? 4.422 -43.312 -10.938 1 96.56 306 HIS B CA 1
ATOM 5857 C C . HIS B 1 306 ? 4.512 -42.094 -10.023 1 96.56 306 HIS B C 1
ATOM 5859 O O . HIS B 1 306 ? 3.775 -41.969 -9.039 1 96.56 306 HIS B O 1
ATOM 5865 N N . THR B 1 307 ? 5.375 -41.125 -10.367 1 96.38 307 THR B N 1
ATOM 5866 C CA . THR B 1 307 ? 5.539 -39.938 -9.562 1 96.38 307 THR B CA 1
ATOM 5867 C C . THR B 1 307 ? 4.27 -39.062 -9.594 1 96.38 307 THR B C 1
ATOM 5869 O O . THR B 1 307 ? 3.877 -38.5 -8.578 1 96.38 307 THR B O 1
ATOM 5872 N N . PHE B 1 308 ? 3.736 -39.062 -10.773 1 97.25 308 PHE B N 1
ATOM 5873 C CA . PHE B 1 308 ? 2.5 -38.312 -10.969 1 97.25 308 PHE B CA 1
ATOM 5874 C C . PHE B 1 308 ? 1.381 -38.875 -10.109 1 97.25 308 PHE B C 1
ATOM 5876 O O . PHE B 1 308 ? 0.745 -38.156 -9.344 1 97.25 308 PHE B O 1
ATOM 5883 N N . ALA B 1 309 ? 1.16 -40.156 -10.117 1 96.69 309 ALA B N 1
ATOM 5884 C CA . ALA B 1 309 ? 0.125 -40.844 -9.344 1 96.69 309 ALA B CA 1
ATOM 5885 C C . ALA B 1 309 ? 0.369 -40.688 -7.848 1 96.69 309 ALA B C 1
ATOM 5887 O O . ALA B 1 309 ? -0.563 -40.406 -7.086 1 96.69 309 ALA B O 1
ATOM 5888 N N . ASN B 1 310 ? 1.583 -40.844 -7.438 1 95.44 310 ASN B N 1
ATOM 5889 C CA . ASN B 1 310 ? 1.924 -40.75 -6.023 1 95.44 310 ASN B CA 1
ATOM 5890 C C . ASN B 1 310 ? 1.681 -39.312 -5.488 1 95.44 310 ASN B C 1
ATOM 5892 O O . ASN B 1 310 ? 1.231 -39.156 -4.355 1 95.44 310 ASN B O 1
ATOM 5896 N N . THR B 1 311 ? 2.031 -38.312 -6.289 1 96.19 311 THR B N 1
ATOM 5897 C CA . THR B 1 311 ? 1.812 -36.938 -5.883 1 96.19 311 THR B CA 1
ATOM 5898 C C . THR B 1 311 ? 0.322 -36.656 -5.738 1 96.19 311 THR B C 1
ATOM 5900 O O . THR B 1 311 ? -0.099 -36 -4.781 1 96.19 311 THR B O 1
ATOM 5903 N N . MET B 1 312 ? -0.475 -37.156 -6.668 1 96.31 312 MET B N 1
ATOM 5904 C CA . MET B 1 312 ? -1.921 -36.969 -6.582 1 96.31 312 MET B CA 1
ATOM 5905 C C . MET B 1 312 ? -2.482 -37.625 -5.336 1 96.31 312 MET B C 1
ATOM 5907 O O . MET B 1 312 ? -3.318 -37.062 -4.633 1 96.31 312 MET B O 1
ATOM 5911 N N . LYS B 1 313 ? -1.997 -38.812 -5.066 1 94.75 313 LYS B N 1
ATOM 5912 C CA . LYS B 1 313 ? -2.447 -39.531 -3.879 1 94.75 313 LYS B CA 1
ATOM 5913 C C . LYS B 1 313 ? -2.09 -38.781 -2.605 1 94.75 313 LYS B C 1
ATOM 5915 O O . LYS B 1 313 ? -2.885 -38.719 -1.665 1 94.75 313 LYS B O 1
ATOM 5920 N N . LYS B 1 314 ? -0.92 -38.25 -2.592 1 93.94 314 LYS B N 1
ATOM 5921 C CA . LYS B 1 314 ? -0.469 -37.469 -1.453 1 93.94 314 LYS B CA 1
ATOM 5922 C C . LYS B 1 314 ? -1.389 -36.281 -1.22 1 93.94 314 LYS B C 1
ATOM 5924 O O . LYS B 1 314 ? -1.669 -35.906 -0.075 1 93.94 314 LYS B O 1
ATOM 5929 N N . LEU B 1 315 ? -1.891 -35.688 -2.25 1 96 315 LEU B N 1
ATOM 5930 C CA . LEU B 1 315 ? -2.703 -34.469 -2.18 1 96 315 LEU B CA 1
ATOM 5931 C C . LEU B 1 315 ? -4.156 -34.812 -1.857 1 96 315 LEU B C 1
ATOM 5933 O O . LEU B 1 315 ? -4.875 -34 -1.28 1 96 315 LEU B O 1
ATOM 5937 N N . MET B 1 316 ? -4.629 -36.062 -2.137 1 91.88 316 MET B N 1
ATOM 5938 C CA . MET B 1 316 ? -6.062 -36.344 -2.066 1 91.88 316 MET B CA 1
ATOM 5939 C C . MET B 1 316 ? -6.363 -37.406 -1.027 1 91.88 316 MET B C 1
ATOM 5941 O O . MET B 1 316 ? -7.504 -37.562 -0.59 1 91.88 316 MET B O 1
ATOM 5945 N N . GLN B 1 317 ? -5.547 -38.312 -0.722 1 75.31 317 GLN B N 1
ATOM 5946 C CA . GLN B 1 317 ? -5.883 -39.5 0.01 1 75.31 317 GLN B CA 1
ATOM 5947 C C . GLN B 1 317 ? -5.105 -39.594 1.32 1 75.31 317 GLN B C 1
ATOM 5949 O O . GLN B 1 317 ? -5.641 -40.031 2.34 1 75.31 317 GLN B O 1
ATOM 5954 N N . ASP B 1 318 ? -3.938 -39.219 1.319 1 65 318 ASP B N 1
ATOM 5955 C CA . ASP B 1 318 ? -3.049 -39.469 2.453 1 65 318 ASP B CA 1
ATOM 5956 C C . ASP B 1 318 ? -3.434 -38.594 3.648 1 65 318 ASP B C 1
ATOM 5958 O O . ASP B 1 318 ? -4.246 -37.688 3.518 1 65 318 ASP B O 1
ATOM 5962 N N . LYS B 1 319 ? -2.973 -39.094 4.738 1 65.94 319 LYS B N 1
ATOM 5963 C CA . LYS B 1 319 ? -3.135 -38.312 5.973 1 65.94 319 LYS B CA 1
ATOM 5964 C C . LYS B 1 319 ? -2.748 -36.875 5.77 1 65.94 319 LYS B C 1
ATOM 5966 O O . LYS B 1 319 ? -3.297 -35.969 6.426 1 65.94 319 LYS B O 1
ATOM 5971 N N . ARG B 1 320 ? -1.849 -36.781 4.832 1 67.12 320 ARG B N 1
ATOM 5972 C CA . ARG B 1 320 ? -1.366 -35.438 4.535 1 67.12 320 ARG B CA 1
ATOM 5973 C C . ARG B 1 320 ? -2.412 -34.625 3.764 1 67.12 320 ARG B C 1
ATOM 5975 O O . ARG B 1 320 ? -2.338 -33.406 3.699 1 67.12 320 ARG B O 1
ATOM 5982 N N . GLN B 1 321 ? -3.311 -35.375 3.148 1 72.31 321 GLN B N 1
ATOM 5983 C CA . GLN B 1 321 ? -4.41 -34.719 2.439 1 72.31 321 GLN B CA 1
ATOM 5984 C C . GLN B 1 321 ? -5.098 -33.688 3.318 1 72.31 321 GLN B C 1
ATOM 5986 O O . GLN B 1 321 ? -5.5 -32.625 2.836 1 72.31 321 GLN B O 1
ATOM 5991 N N . LYS B 1 322 ? -4.988 -34.031 4.484 1 82.31 322 LYS B N 1
ATOM 5992 C CA . LYS B 1 322 ? -5.66 -33.156 5.422 1 82.31 322 LYS B CA 1
ATOM 5993 C C . LYS B 1 322 ? -4.945 -31.797 5.512 1 82.31 322 LYS B C 1
ATOM 5995 O O . LYS B 1 322 ? -5.586 -30.75 5.605 1 82.31 322 LYS B O 1
ATOM 6000 N N . ARG B 1 323 ? -3.646 -31.906 5.352 1 91.31 323 ARG B N 1
ATOM 6001 C CA . ARG B 1 323 ? -2.869 -30.688 5.469 1 91.31 323 ARG B CA 1
ATOM 6002 C C . ARG B 1 323 ? -3.156 -29.75 4.305 1 91.31 323 ARG B C 1
ATOM 6004 O O . ARG B 1 323 ? -3.4 -28.547 4.508 1 91.31 323 ARG B O 1
ATOM 6011 N N . TYR B 1 324 ? -3.121 -30.266 3.082 1 96.06 324 TYR B N 1
ATOM 6012 C CA . TYR B 1 324 ? -3.348 -29.438 1.899 1 96.06 324 TYR B CA 1
ATOM 6013 C C . TYR B 1 324 ? -4.789 -28.953 1.844 1 96.06 324 TYR B C 1
ATOM 6015 O O . TYR B 1 324 ? -5.047 -27.797 1.486 1 96.06 324 TYR B O 1
ATOM 6023 N N . LYS B 1 325 ? -5.684 -29.812 2.186 1 95.69 325 LYS B N 1
ATOM 6024 C CA . LYS B 1 325 ? -7.09 -29.422 2.191 1 95.69 325 LYS B CA 1
ATOM 6025 C C . LYS B 1 325 ? -7.359 -28.359 3.258 1 95.69 325 LYS B C 1
ATOM 6027 O O . LYS B 1 325 ? -8.086 -27.391 3.014 1 95.69 325 LYS B O 1
ATOM 6032 N N . LEU B 1 326 ? -6.777 -28.562 4.426 1 95.44 326 LEU B N 1
ATOM 6033 C CA . LEU B 1 326 ? -6.941 -27.578 5.5 1 95.44 326 LEU B CA 1
ATOM 6034 C C . LEU B 1 326 ? -6.34 -26.234 5.109 1 95.44 326 LEU B C 1
ATOM 6036 O O . LEU B 1 326 ? -6.918 -25.188 5.398 1 95.44 326 LEU B O 1
ATOM 6040 N N . ALA B 1 327 ? -5.227 -26.297 4.461 1 96.69 327 ALA B N 1
ATOM 6041 C CA . ALA B 1 327 ? -4.613 -25.062 3.977 1 96.69 327 ALA B CA 1
ATOM 6042 C C . ALA B 1 327 ? -5.5 -24.375 2.941 1 96.69 327 ALA B C 1
ATOM 6044 O O . ALA B 1 327 ? -5.668 -23.156 2.969 1 96.69 327 ALA B O 1
ATOM 6045 N N . ALA B 1 328 ? -6.027 -25.172 2.053 1 97.56 328 ALA B N 1
ATOM 6046 C CA . ALA B 1 328 ? -6.918 -24.625 1.032 1 97.56 328 ALA B CA 1
ATOM 6047 C C . ALA B 1 328 ? -8.133 -23.953 1.667 1 97.56 328 ALA B C 1
ATOM 6049 O O . ALA B 1 328 ? -8.547 -22.875 1.238 1 97.56 328 ALA B O 1
ATOM 6050 N N . ILE B 1 329 ? -8.641 -24.578 2.658 1 96.75 329 ILE B N 1
ATOM 6051 C CA . ILE B 1 329 ? -9.797 -24.047 3.363 1 96.75 329 ILE B CA 1
ATOM 6052 C C . ILE B 1 329 ? -9.43 -22.719 4.035 1 96.75 329 ILE B C 1
ATOM 6054 O O . ILE B 1 329 ? -10.18 -21.75 3.955 1 96.75 329 ILE B O 1
ATOM 6058 N N . ALA B 1 330 ? -8.289 -22.719 4.695 1 97 330 ALA B N 1
ATOM 6059 C CA . ALA B 1 330 ? -7.824 -21.5 5.355 1 97 330 ALA B CA 1
ATOM 6060 C C . ALA B 1 330 ? -7.637 -20.375 4.352 1 97 330 ALA B C 1
ATOM 6062 O O . ALA B 1 330 ? -8.039 -19.234 4.602 1 97 330 ALA B O 1
ATOM 6063 N N . LEU B 1 331 ? -7.066 -20.688 3.248 1 98.12 331 LEU B N 1
ATOM 6064 C CA . LEU B 1 331 ? -6.844 -19.688 2.207 1 98.12 331 LEU B CA 1
ATOM 6065 C C . LEU B 1 331 ? -8.172 -19.188 1.643 1 98.12 331 LEU B C 1
ATOM 6067 O O . LEU B 1 331 ? -8.312 -18 1.338 1 98.12 331 LEU B O 1
ATOM 6071 N N . SER B 1 332 ? -9.062 -20.062 1.473 1 98 332 SER B N 1
ATOM 6072 C CA . SER B 1 332 ? -10.383 -19.688 0.979 1 98 332 SER B CA 1
ATOM 6073 C C . SER B 1 332 ? -11.07 -18.719 1.929 1 98 332 SER B C 1
ATOM 6075 O O . SER B 1 332 ? -11.695 -17.734 1.489 1 98 332 SER B O 1
ATOM 6077 N N . LYS B 1 333 ? -10.977 -19 3.191 1 97.38 333 LYS B N 1
ATOM 6078 C CA . LYS B 1 333 ? -11.555 -18.109 4.188 1 97.38 333 LYS B CA 1
ATOM 6079 C C . LYS B 1 333 ? -10.969 -16.703 4.066 1 97.38 333 LYS B C 1
ATOM 6081 O O . LYS B 1 333 ? -11.703 -15.711 4.105 1 97.38 333 LYS B O 1
ATOM 6086 N N . ILE B 1 334 ? -9.688 -16.609 3.906 1 97.81 334 ILE B N 1
ATOM 6087 C CA . ILE B 1 334 ? -9.008 -15.32 3.732 1 97.81 334 ILE B CA 1
ATOM 6088 C C . ILE B 1 334 ? -9.523 -14.641 2.467 1 97.81 334 ILE B C 1
ATOM 6090 O O . ILE B 1 334 ? -9.93 -13.477 2.506 1 97.81 334 ILE B O 1
ATOM 6094 N N . HIS B 1 335 ? -9.531 -15.375 1.401 1 97.62 335 HIS B N 1
ATOM 6095 C CA . HIS B 1 335 ? -9.898 -14.82 0.104 1 97.62 335 HIS B CA 1
ATOM 6096 C C . HIS B 1 335 ? -11.352 -14.352 0.093 1 97.62 335 HIS B C 1
ATOM 6098 O O . HIS B 1 335 ? -11.656 -13.266 -0.393 1 97.62 335 HIS B O 1
ATOM 6104 N N . ARG B 1 336 ? -12.211 -15.102 0.659 1 96.56 336 ARG B N 1
ATOM 6105 C CA . ARG B 1 336 ? -13.641 -14.828 0.593 1 96.56 336 ARG B CA 1
ATOM 6106 C C . ARG B 1 336 ? -14.039 -13.727 1.571 1 96.56 336 ARG B C 1
ATOM 6108 O O . ARG B 1 336 ? -15.117 -13.148 1.457 1 96.56 336 ARG B O 1
ATOM 6115 N N . SER B 1 337 ? -13.203 -13.492 2.516 1 96.31 337 SER B N 1
ATOM 6116 C CA . SER B 1 337 ? -13.547 -12.477 3.514 1 96.31 337 SER B CA 1
ATOM 6117 C C . SER B 1 337 ? -12.945 -11.125 3.156 1 96.31 337 SER B C 1
ATOM 6119 O O . SER B 1 337 ? -12.977 -10.195 3.963 1 96.31 337 SER B O 1
ATOM 6121 N N . GLN B 1 338 ? -12.352 -10.969 2.023 1 94.88 338 GLN B N 1
ATOM 6122 C CA . GLN B 1 338 ? -11.805 -9.688 1.613 1 94.88 338 GLN B CA 1
ATOM 6123 C C . GLN B 1 338 ? -12.82 -8.562 1.809 1 94.88 338 GLN B C 1
ATOM 6125 O O . GLN B 1 338 ? -14.016 -8.758 1.582 1 94.88 338 GLN B O 1
ATOM 6130 N N . PRO B 1 339 ? -12.328 -7.391 2.182 1 95.75 339 PRO B N 1
ATOM 6131 C CA . PRO B 1 339 ? -13.242 -6.305 2.543 1 95.75 339 PRO B CA 1
ATOM 6132 C C . PRO B 1 339 ? -14.148 -5.887 1.387 1 95.75 339 PRO B C 1
ATOM 6134 O O . PRO B 1 339 ? -15.312 -5.543 1.605 1 95.75 339 PRO B O 1
ATOM 6137 N N . PHE B 1 340 ? -13.609 -5.906 0.172 1 95.88 340 PHE B N 1
ATOM 6138 C CA . PHE B 1 340 ? -14.352 -5.523 -1.02 1 95.88 340 PHE B CA 1
ATOM 6139 C C . PHE B 1 340 ? -14.039 -6.461 -2.18 1 95.88 340 PHE B C 1
ATOM 6141 O O . PHE B 1 340 ? -12.875 -6.773 -2.436 1 95.88 340 PHE B O 1
ATOM 6148 N N . PRO B 1 341 ? -15.062 -6.895 -2.875 1 95.06 341 PRO B N 1
ATOM 6149 C CA . PRO B 1 341 ? -14.82 -7.805 -3.998 1 95.06 341 PRO B CA 1
ATOM 6150 C C . PRO B 1 341 ? -13.93 -7.191 -5.074 1 95.06 341 PRO B C 1
ATOM 6152 O O . PRO B 1 341 ? -13.984 -5.98 -5.309 1 95.06 341 PRO B O 1
ATOM 6155 N N . PRO B 1 342 ? -13.195 -7.984 -5.719 1 95.69 342 PRO B N 1
ATOM 6156 C CA . PRO B 1 342 ? -12.234 -7.477 -6.699 1 95.69 342 PRO B CA 1
ATOM 6157 C C . PRO B 1 342 ? -12.891 -6.645 -7.797 1 95.69 342 PRO B C 1
ATOM 6159 O O . PRO B 1 342 ? -12.352 -5.613 -8.203 1 95.69 342 PRO B O 1
ATOM 6162 N N . GLY B 1 343 ? -14 -7.102 -8.312 1 96 343 GLY B N 1
ATOM 6163 C CA . GLY B 1 343 ? -14.695 -6.332 -9.336 1 96 343 GLY B CA 1
ATOM 6164 C C . GLY B 1 343 ? -15.094 -4.945 -8.867 1 96 343 GLY B C 1
ATOM 6165 O O . GLY B 1 343 ? -14.922 -3.967 -9.602 1 96 343 GLY B O 1
ATOM 6166 N N . GLN B 1 344 ? -15.617 -4.879 -7.711 1 96.44 344 GLN B N 1
ATOM 6167 C CA . GLN B 1 344 ? -16.016 -3.6 -7.137 1 96.44 344 GLN B CA 1
ATOM 6168 C C . GLN B 1 344 ? -14.812 -2.693 -6.91 1 96.44 344 GLN B C 1
ATOM 6170 O O . GLN B 1 344 ? -14.883 -1.485 -7.145 1 96.44 344 GLN B O 1
ATOM 6175 N N . ARG B 1 345 ? -13.719 -3.242 -6.441 1 96.69 345 ARG B N 1
ATOM 6176 C CA . ARG B 1 345 ? -12.5 -2.467 -6.238 1 96.69 345 ARG B CA 1
ATOM 6177 C C . ARG B 1 345 ? -12.023 -1.836 -7.547 1 96.69 345 ARG B C 1
ATOM 6179 O O . ARG B 1 345 ? -11.711 -0.646 -7.586 1 96.69 345 ARG B O 1
ATOM 6186 N N . LEU B 1 346 ? -11.992 -2.645 -8.562 1 97 346 LEU B N 1
ATOM 6187 C CA . LEU B 1 346 ? -11.547 -2.146 -9.859 1 97 346 LEU B CA 1
ATOM 6188 C C . LEU B 1 346 ? -12.422 -0.991 -10.328 1 97 346 LEU B C 1
ATOM 6190 O O . LEU B 1 346 ? -11.914 0.083 -10.656 1 97 346 LEU B O 1
ATOM 6194 N N . ILE B 1 347 ? -13.711 -1.186 -10.297 1 97.56 347 ILE B N 1
ATOM 6195 C CA . ILE B 1 347 ? -14.656 -0.208 -10.828 1 97.56 347 ILE B CA 1
ATOM 6196 C C . ILE B 1 347 ? -14.594 1.075 -10 1 97.56 347 ILE B C 1
ATOM 6198 O O . ILE B 1 347 ? -14.508 2.174 -10.555 1 97.56 347 ILE B O 1
ATOM 6202 N N . ARG B 1 348 ? -14.594 0.967 -8.727 1 98 348 ARG B N 1
ATOM 6203 C CA . ARG B 1 348 ? -14.656 2.139 -7.863 1 98 348 ARG B CA 1
ATOM 6204 C C . ARG B 1 348 ? -13.352 2.932 -7.926 1 98 348 ARG B C 1
ATOM 6206 O O . ARG B 1 348 ? -13.359 4.16 -7.832 1 98 348 ARG B O 1
ATOM 6213 N N . TRP B 1 349 ? -12.281 2.268 -8.062 1 98.12 349 TRP B N 1
ATOM 6214 C CA . TRP B 1 349 ? -11.008 2.979 -8.18 1 98.12 349 TRP B CA 1
ATOM 6215 C C . TRP B 1 349 ? -10.906 3.691 -9.523 1 98.12 349 TRP B C 1
ATOM 6217 O O . TRP B 1 349 ? -10.383 4.809 -9.602 1 98.12 349 TRP B O 1
ATOM 6227 N N . VAL B 1 350 ? -11.32 3.018 -10.547 1 97.81 350 VAL B N 1
ATOM 6228 C CA . VAL B 1 350 ? -11.32 3.672 -11.852 1 97.81 350 VAL B CA 1
ATOM 6229 C C . VAL B 1 350 ? -12.234 4.895 -11.812 1 97.81 350 VAL B C 1
ATOM 6231 O O . VAL B 1 350 ? -11.875 5.961 -12.32 1 97.81 350 VAL B O 1
ATOM 6234 N N . GLU B 1 351 ? -13.406 4.754 -11.211 1 97.81 351 GLU B N 1
ATOM 6235 C CA . GLU B 1 351 ? -14.312 5.887 -11.047 1 97.81 351 GLU B CA 1
ATOM 6236 C C . GLU B 1 351 ? -13.656 7.012 -10.258 1 97.81 351 GLU B C 1
ATOM 6238 O O . GLU B 1 351 ? -13.828 8.188 -10.586 1 97.81 351 GLU B O 1
ATOM 6243 N N . HIS B 1 352 ? -12.953 6.656 -9.234 1 97.69 352 HIS B N 1
ATOM 6244 C CA . HIS B 1 352 ? -12.25 7.648 -8.43 1 97.69 352 HIS B CA 1
ATOM 6245 C C . HIS B 1 352 ? -11.281 8.461 -9.273 1 97.69 352 HIS B C 1
ATOM 6247 O O . HIS B 1 352 ? -11.25 9.695 -9.188 1 97.69 352 HIS B O 1
ATOM 6253 N N . VAL B 1 353 ? -10.516 7.793 -10.102 1 96.88 353 VAL B N 1
ATOM 6254 C CA . VAL B 1 353 ? -9.523 8.469 -10.93 1 96.88 353 VAL B CA 1
ATOM 6255 C C . VAL B 1 353 ? -10.227 9.375 -11.938 1 96.88 353 VAL B C 1
ATOM 6257 O O . VAL B 1 353 ? -9.75 10.477 -12.234 1 96.88 353 VAL B O 1
ATOM 6260 N N . LEU B 1 354 ? -11.367 8.945 -12.453 1 96.25 354 LEU B N 1
ATOM 6261 C CA . LEU B 1 354 ? -12.141 9.742 -13.398 1 96.25 354 LEU B CA 1
ATOM 6262 C C . LEU B 1 354 ? -12.68 11 -12.727 1 96.25 354 LEU B C 1
ATOM 6264 O O . LEU B 1 354 ? -12.578 12.102 -13.273 1 96.25 354 LEU B O 1
ATOM 6268 N N . HIS B 1 355 ? -13.148 10.859 -11.57 1 95.38 355 HIS B N 1
ATOM 6269 C CA . HIS B 1 355 ? -13.781 11.969 -10.875 1 95.38 355 HIS B CA 1
ATOM 6270 C C . HIS B 1 355 ? -12.742 12.945 -10.336 1 95.38 355 HIS B C 1
ATOM 6272 O O . HIS B 1 355 ? -12.992 14.148 -10.273 1 95.38 355 HIS B O 1
ATOM 6278 N N . SER B 1 356 ? -11.594 12.406 -9.883 1 95 356 SER B N 1
ATOM 6279 C CA . SER B 1 356 ? -10.562 13.234 -9.266 1 95 356 SER B CA 1
ATOM 6280 C C . SER B 1 356 ? -9.727 13.961 -10.32 1 95 356 SER B C 1
ATOM 6282 O O . SER B 1 356 ? -8.891 14.797 -9.984 1 95 356 SER B O 1
ATOM 6284 N N . GLY B 1 357 ? -9.945 13.672 -11.602 1 91.62 357 GLY B N 1
ATOM 6285 C CA . GLY B 1 357 ? -9.148 14.289 -12.648 1 91.62 357 GLY B CA 1
ATOM 6286 C C . GLY B 1 357 ? -7.809 13.609 -12.867 1 91.62 357 GLY B C 1
ATOM 6287 O O . GLY B 1 357 ? -6.875 14.211 -13.391 1 91.62 357 GLY B O 1
ATOM 6288 N N . GLY B 1 358 ? -7.723 12.375 -12.352 1 94.06 358 GLY B N 1
ATOM 6289 C CA . GLY B 1 358 ? -6.496 11.602 -12.469 1 94.06 358 GLY B CA 1
ATOM 6290 C C . GLY B 1 358 ? -6.051 10.984 -11.156 1 94.06 358 GLY B C 1
ATOM 6291 O O . GLY B 1 358 ? -6.711 11.148 -10.133 1 94.06 358 GLY B O 1
ATOM 6292 N N . GLY B 1 359 ? -4.934 10.266 -11.227 1 95.38 359 GLY B N 1
ATOM 6293 C CA . GLY B 1 359 ? -4.41 9.602 -10.039 1 95.38 359 GLY B CA 1
ATOM 6294 C C . GLY B 1 359 ? -3.148 10.25 -9.5 1 95.38 359 GLY B C 1
ATOM 6295 O O . GLY B 1 359 ? -2.381 9.617 -8.773 1 95.38 359 GLY B O 1
ATOM 6296 N N . GLY B 1 360 ? -2.9 11.477 -9.844 1 94.69 360 GLY B N 1
ATOM 6297 C CA . GLY B 1 360 ? -1.67 12.164 -9.477 1 94.69 360 GLY B CA 1
ATOM 6298 C C . GLY B 1 360 ? -1.436 12.195 -7.977 1 94.69 360 GLY B C 1
ATOM 6299 O O . GLY B 1 360 ? -0.304 12.039 -7.516 1 94.69 360 GLY B O 1
ATOM 6300 N N . HIS B 1 361 ? -2.508 12.383 -7.188 1 96.12 361 HIS B N 1
ATOM 6301 C CA . HIS B 1 361 ? -2.4 12.5 -5.738 1 96.12 361 HIS B CA 1
ATOM 6302 C C . HIS B 1 361 ? -1.943 11.188 -5.109 1 96.12 361 HIS B C 1
ATOM 6304 O O . HIS B 1 361 ? -1.556 11.156 -3.941 1 96.12 361 HIS B O 1
ATOM 6310 N N . LEU B 1 362 ? -1.915 10.102 -5.883 1 97.38 362 LEU B N 1
ATOM 6311 C CA . LEU B 1 362 ? -1.536 8.789 -5.375 1 97.38 362 LEU B CA 1
ATOM 6312 C C . LEU B 1 362 ? -0.089 8.469 -5.73 1 97.38 362 LEU B C 1
ATOM 6314 O O . LEU B 1 362 ? 0.454 7.453 -5.281 1 97.38 362 LEU B O 1
ATOM 6318 N N . HIS B 1 363 ? 0.571 9.297 -6.547 1 96.31 363 HIS B N 1
ATOM 6319 C CA . HIS B 1 363 ? 1.945 9.062 -6.977 1 96.31 363 HIS B CA 1
ATOM 6320 C C . HIS B 1 363 ? 2.941 9.648 -5.984 1 96.31 363 HIS B C 1
ATOM 6322 O O . HIS B 1 363 ? 2.887 10.844 -5.68 1 96.31 363 HIS B O 1
ATOM 6328 N N . PRO B 1 364 ? 3.787 8.797 -5.477 1 96.12 364 PRO B N 1
ATOM 6329 C CA . PRO B 1 364 ? 4.855 9.375 -4.66 1 96.12 364 PRO B CA 1
ATOM 6330 C C . PRO B 1 364 ? 5.832 10.219 -5.477 1 96.12 364 PRO B C 1
ATOM 6332 O O . PRO B 1 364 ? 5.922 10.055 -6.695 1 96.12 364 PRO B O 1
ATOM 6335 N N . TYR B 1 365 ? 6.488 11.094 -4.816 1 95.88 365 TYR B N 1
ATOM 6336 C CA . TYR B 1 365 ? 7.406 11.992 -5.508 1 95.88 365 TYR B CA 1
ATOM 6337 C C . TYR B 1 365 ? 8.594 11.227 -6.078 1 95.88 365 TYR B C 1
ATOM 6339 O O . TYR B 1 365 ? 9.336 11.75 -6.91 1 95.88 365 TYR B O 1
ATOM 6347 N N . SER B 1 366 ? 8.805 10.008 -5.648 1 93.5 366 SER B N 1
ATOM 6348 C CA . SER B 1 366 ? 9.898 9.18 -6.129 1 93.5 366 SER B CA 1
ATOM 6349 C C . SER B 1 366 ? 9.859 9.031 -7.648 1 93.5 366 SER B C 1
ATOM 6351 O O . SER B 1 366 ? 10.898 8.875 -8.289 1 93.5 366 SER B O 1
ATOM 6353 N N . VAL B 1 367 ? 8.711 9.117 -8.227 1 90.56 367 VAL B N 1
ATOM 6354 C CA . VAL B 1 367 ? 8.531 8.914 -9.656 1 90.56 367 VAL B CA 1
ATOM 6355 C C . VAL B 1 367 ? 9.242 10.023 -10.43 1 90.56 367 VAL B C 1
ATOM 6357 O O . VAL B 1 367 ? 9.617 9.836 -11.586 1 90.56 367 VAL B O 1
ATOM 6360 N N . TYR B 1 368 ? 9.469 11.117 -9.789 1 91 368 TYR B N 1
ATOM 6361 C CA . TYR B 1 368 ? 10.062 12.273 -10.453 1 91 368 TYR B CA 1
ATOM 6362 C C . TYR B 1 368 ? 11.523 12.438 -10.078 1 91 368 TYR B C 1
ATOM 6364 O O . TYR B 1 368 ? 12.203 13.344 -10.562 1 91 368 TYR B O 1
ATOM 6372 N N . GLN B 1 369 ? 11.977 11.594 -9.242 1 93.25 369 GLN B N 1
ATOM 6373 C CA . GLN B 1 369 ? 13.352 11.703 -8.773 1 93.25 369 GLN B CA 1
ATOM 6374 C C . GLN B 1 369 ? 14.289 10.859 -9.625 1 93.25 369 GLN B C 1
ATOM 6376 O O . GLN B 1 369 ? 13.984 9.711 -9.945 1 93.25 369 GLN B O 1
ATOM 6381 N N . PRO B 1 370 ? 15.406 11.484 -9.961 1 92.06 370 PRO B N 1
ATOM 6382 C CA . PRO B 1 370 ? 16.438 10.602 -10.508 1 92.06 370 PRO B CA 1
ATOM 6383 C C . PRO B 1 370 ? 16.969 9.594 -9.484 1 92.06 370 PRO B C 1
ATOM 6385 O O . PRO B 1 370 ? 16.812 9.797 -8.281 1 92.06 370 PRO B O 1
ATOM 6388 N N . LEU B 1 371 ? 17.594 8.602 -9.93 1 87.56 371 LEU B N 1
ATOM 6389 C CA . LEU B 1 371 ? 18 7.492 -9.086 1 87.56 371 LEU B CA 1
ATOM 6390 C C . LEU B 1 371 ? 18.969 7.957 -8.008 1 87.56 371 LEU B C 1
ATOM 6392 O O . LEU B 1 371 ? 18.891 7.512 -6.859 1 87.56 371 LEU B O 1
ATOM 6396 N N . TYR B 1 372 ? 19.891 8.797 -8.375 1 92.94 372 TYR B N 1
ATOM 6397 C CA . TYR B 1 372 ? 20.906 9.203 -7.402 1 92.94 372 TYR B CA 1
ATOM 6398 C C . TYR B 1 372 ? 20.266 9.977 -6.25 1 92.94 372 TYR B C 1
ATOM 6400 O O . TYR B 1 372 ? 20.766 9.938 -5.121 1 92.94 372 TYR B O 1
ATOM 6408 N N . GLN B 1 373 ? 19.125 10.656 -6.445 1 95.62 373 GLN B N 1
ATOM 6409 C CA . GLN B 1 373 ? 18.391 11.344 -5.379 1 95.62 373 GLN B CA 1
ATOM 6410 C C . GLN B 1 373 ? 17.516 10.367 -4.598 1 95.62 373 GLN B C 1
ATOM 6412 O O . GLN B 1 373 ? 17.438 10.438 -3.367 1 95.62 373 GLN B O 1
ATOM 6417 N N . GLN B 1 374 ? 16.922 9.484 -5.355 1 92.38 374 GLN B N 1
ATOM 6418 C CA . GLN B 1 374 ? 16 8.539 -4.738 1 92.38 374 GLN B CA 1
ATOM 6419 C C . GLN B 1 374 ? 16.719 7.66 -3.715 1 92.38 374 GLN B C 1
ATOM 6421 O O . GLN B 1 374 ? 16.172 7.367 -2.65 1 92.38 374 GLN B O 1
ATOM 6426 N N . TYR B 1 375 ? 17.953 7.34 -4.031 1 90.5 375 TYR B N 1
ATOM 6427 C CA . TYR B 1 375 ? 18.703 6.461 -3.145 1 90.5 375 TYR B CA 1
ATOM 6428 C C . TYR B 1 375 ? 19.688 7.262 -2.295 1 90.5 375 TYR B C 1
ATOM 6430 O O . TYR B 1 375 ? 20.547 6.688 -1.626 1 90.5 375 TYR B O 1
ATOM 6438 N N . LEU B 1 376 ? 19.672 8.516 -2.361 1 96.38 376 LEU B N 1
ATOM 6439 C CA . LEU B 1 376 ? 20.422 9.445 -1.518 1 96.38 376 LEU B CA 1
ATOM 6440 C C . LEU B 1 376 ? 21.922 9.289 -1.726 1 96.38 376 LEU B C 1
ATOM 6442 O O . LEU B 1 376 ? 22.703 9.391 -0.774 1 96.38 376 LEU B O 1
ATOM 6446 N N . ILE B 1 377 ? 22.25 8.969 -2.906 1 94.5 377 ILE B N 1
ATOM 6447 C CA . ILE B 1 377 ? 23.672 8.797 -3.199 1 94.5 377 ILE B CA 1
ATOM 6448 C C . ILE B 1 377 ? 24.406 10.125 -3.016 1 94.5 377 ILE B C 1
ATOM 6450 O O . ILE B 1 377 ? 25.5 10.164 -2.457 1 94.5 377 ILE B O 1
ATOM 6454 N N . ASP B 1 378 ? 23.797 11.148 -3.514 1 96.75 378 ASP B N 1
ATOM 6455 C CA . ASP B 1 378 ? 24.391 12.477 -3.369 1 96.75 378 ASP B CA 1
ATOM 6456 C C . ASP B 1 378 ? 24.562 12.844 -1.897 1 96.75 378 ASP B C 1
ATOM 6458 O O . ASP B 1 378 ? 25.625 13.328 -1.496 1 96.75 378 ASP B O 1
ATOM 6462 N N . VAL B 1 379 ? 23.578 12.539 -1.045 1 97 379 VAL B N 1
ATOM 6463 C CA . VAL B 1 379 ? 23.625 12.852 0.381 1 97 379 VAL B CA 1
ATOM 6464 C C . VAL B 1 379 ? 24.688 11.992 1.058 1 97 379 VAL B C 1
ATOM 6466 O O . VAL B 1 379 ? 25.484 12.492 1.855 1 97 379 VAL B O 1
ATOM 6469 N N . ILE B 1 380 ? 24.766 10.742 0.742 1 95.38 380 ILE B N 1
ATOM 6470 C CA . ILE B 1 380 ? 25.734 9.812 1.324 1 95.38 380 ILE B CA 1
ATOM 6471 C C . ILE B 1 380 ? 27.141 10.242 0.964 1 95.38 380 ILE B C 1
ATOM 6473 O O . ILE B 1 380 ? 28.031 10.281 1.825 1 95.38 380 ILE B O 1
ATOM 6477 N N . LEU B 1 381 ? 27.344 10.586 -0.272 1 95.88 381 LEU B N 1
ATOM 6478 C CA . LEU B 1 381 ? 28.656 11.016 -0.725 1 95.88 381 LEU B CA 1
ATOM 6479 C C . LEU B 1 381 ? 29.078 12.305 -0.02 1 95.88 381 LEU B C 1
ATOM 6481 O O . LEU B 1 381 ? 30.25 12.461 0.342 1 95.88 381 LEU B O 1
ATOM 6485 N N . PHE B 1 382 ? 28.188 13.219 0.111 1 97.12 382 PHE B N 1
ATOM 6486 C CA . PHE B 1 382 ? 28.469 14.469 0.807 1 97.12 382 PHE B CA 1
ATOM 6487 C C . PHE B 1 382 ? 28.859 14.203 2.252 1 97.12 382 PHE B C 1
ATOM 6489 O O . PHE B 1 382 ? 29.844 14.773 2.74 1 97.12 382 PHE B O 1
ATOM 6496 N N . ILE B 1 383 ? 28.109 13.375 2.947 1 95.75 383 ILE B N 1
ATOM 6497 C CA . ILE B 1 383 ? 28.391 13.047 4.34 1 95.75 383 ILE B CA 1
ATOM 6498 C C . ILE B 1 383 ? 29.75 12.352 4.434 1 95.75 383 ILE B C 1
ATOM 6500 O O . ILE B 1 383 ? 30.562 12.672 5.305 1 95.75 383 ILE B O 1
ATOM 6504 N N . ALA B 1 384 ? 29.969 11.406 3.549 1 94.62 384 ALA B N 1
ATOM 6505 C CA . ALA B 1 384 ? 31.25 10.695 3.533 1 94.62 384 ALA B CA 1
ATOM 6506 C C . ALA B 1 384 ? 32.406 11.656 3.307 1 94.62 384 ALA B C 1
ATOM 6508 O O . ALA B 1 384 ? 33.438 11.586 4.004 1 94.62 384 ALA B O 1
ATOM 6509 N N . ALA B 1 385 ? 32.25 12.508 2.322 1 95.94 385 ALA B N 1
ATOM 6510 C CA . ALA B 1 385 ? 33.281 13.492 2.029 1 95.94 385 ALA B CA 1
ATOM 6511 C C . ALA B 1 385 ? 33.531 14.406 3.229 1 95.94 385 ALA B C 1
ATOM 6513 O O . ALA B 1 385 ? 34.688 14.719 3.555 1 95.94 385 ALA B O 1
ATOM 6514 N N . SER B 1 386 ? 32.5 14.836 3.857 1 95.94 386 SER B N 1
ATOM 6515 C CA . SER B 1 386 ? 32.625 15.695 5.027 1 95.94 386 SER B CA 1
ATOM 6516 C C . SER B 1 386 ? 33.344 14.992 6.172 1 95.94 386 SER B C 1
ATOM 6518 O O . SER B 1 386 ? 34.156 15.602 6.859 1 95.94 386 SER B O 1
ATOM 6520 N N . LEU B 1 387 ? 32.969 13.766 6.32 1 94.75 387 LEU B N 1
ATOM 6521 C CA . LEU B 1 387 ? 33.625 12.992 7.371 1 94.75 387 LEU B CA 1
ATOM 6522 C C . LEU B 1 387 ? 35.094 12.805 7.078 1 94.75 387 LEU B C 1
ATOM 6524 O O . LEU B 1 387 ? 35.938 12.867 7.988 1 94.75 387 LEU B O 1
ATOM 6528 N N . ILE B 1 388 ? 35.406 12.562 5.867 1 94.62 388 ILE B N 1
ATOM 6529 C CA . ILE B 1 388 ? 36.812 12.398 5.461 1 94.62 388 ILE B CA 1
ATOM 6530 C C . ILE B 1 388 ? 37.594 13.688 5.711 1 94.62 388 ILE B C 1
ATOM 6532 O O . ILE B 1 388 ? 38.688 13.656 6.227 1 94.62 388 ILE B O 1
ATOM 6536 N N . ILE B 1 389 ? 37.031 14.758 5.398 1 95.38 389 ILE B N 1
ATOM 6537 C CA . ILE B 1 389 ? 37.656 16.062 5.578 1 95.38 389 ILE B CA 1
ATOM 6538 C C . ILE B 1 389 ? 37.844 16.328 7.066 1 95.38 389 ILE B C 1
ATOM 6540 O O . ILE B 1 389 ? 38.938 16.781 7.484 1 95.38 389 ILE B O 1
ATOM 6544 N N . VAL B 1 390 ? 36.844 16.047 7.816 1 94.88 390 VAL B N 1
ATOM 6545 C CA . VAL B 1 390 ? 36.938 16.266 9.258 1 94.88 390 VAL B CA 1
ATOM 6546 C C . VAL B 1 390 ? 38 15.375 9.859 1 94.88 390 VAL B C 1
ATOM 6548 O O . VAL B 1 390 ? 38.812 15.828 10.68 1 94.88 390 VAL B O 1
ATOM 6551 N N . THR B 1 391 ? 38.031 14.172 9.445 1 94.25 391 THR B N 1
ATOM 6552 C CA . THR B 1 391 ? 39.031 13.242 9.953 1 94.25 391 THR B CA 1
ATOM 6553 C C . THR B 1 391 ? 40.438 13.688 9.539 1 94.25 391 THR B C 1
ATOM 6555 O O . THR B 1 391 ? 41.375 13.633 10.336 1 94.25 391 THR B O 1
ATOM 6558 N N . TYR B 1 392 ? 40.594 14.102 8.336 1 93.19 392 TYR B N 1
ATOM 6559 C CA . TYR B 1 392 ? 41.875 14.594 7.832 1 93.19 392 TYR B CA 1
ATOM 6560 C C . TYR B 1 392 ? 42.344 15.789 8.648 1 93.19 392 TYR B C 1
ATOM 6562 O O . TYR B 1 392 ? 43.531 15.859 9.023 1 93.19 392 TYR B O 1
ATOM 6570 N N . VAL B 1 393 ? 41.438 16.688 8.945 1 93.94 393 VAL B N 1
ATOM 6571 C CA . VAL B 1 393 ? 41.781 17.891 9.703 1 93.94 393 VAL B CA 1
ATOM 6572 C C . VAL B 1 393 ? 42.156 17.516 11.133 1 93.94 393 VAL B C 1
ATOM 6574 O O . VAL B 1 393 ? 43.125 18.047 11.68 1 93.94 393 VAL B O 1
ATOM 6577 N N . ILE B 1 394 ? 41.406 16.594 11.672 1 93.25 394 ILE B N 1
ATOM 6578 C CA . ILE B 1 394 ? 41.688 16.156 13.031 1 93.25 394 ILE B CA 1
ATOM 6579 C C . ILE B 1 394 ? 43.062 15.484 13.078 1 93.25 394 ILE B C 1
ATOM 6581 O O . ILE B 1 394 ? 43.875 15.758 13.977 1 93.25 394 ILE B O 1
ATOM 6585 N N . VAL B 1 395 ? 43.312 14.648 12.141 1 91.88 395 VAL B N 1
ATOM 6586 C CA . VAL B 1 395 ? 44.594 13.938 12.094 1 91.88 395 VAL B CA 1
ATOM 6587 C C . VAL B 1 395 ? 45.719 14.922 11.852 1 91.88 395 VAL B C 1
ATOM 6589 O O . VAL B 1 395 ? 46.781 14.844 12.5 1 91.88 395 VAL B O 1
ATOM 6592 N N . LYS B 1 396 ? 45.531 15.797 10.961 1 90.88 396 LYS B N 1
ATOM 6593 C CA . LYS B 1 396 ? 46.562 16.797 10.641 1 90.88 396 LYS B CA 1
ATOM 6594 C C . LYS B 1 396 ? 46.844 17.703 11.828 1 90.88 396 LYS B C 1
ATOM 6596 O O . LYS B 1 396 ? 48 18.031 12.117 1 90.88 396 LYS B O 1
ATOM 6601 N N . LYS B 1 397 ? 45.812 18.078 12.477 1 90.75 397 LYS B N 1
ATOM 6602 C CA . LYS B 1 397 ? 46 18.922 13.664 1 90.75 397 LYS B CA 1
ATOM 6603 C C . LYS B 1 397 ? 46.625 18.125 14.812 1 90.75 397 LYS B C 1
ATOM 6605 O O . LYS B 1 397 ? 47.438 18.656 15.57 1 90.75 397 LYS B O 1
ATOM 6610 N N . GLY B 1 398 ? 46.125 16.938 14.953 1 88.19 398 GLY B N 1
ATOM 6611 C CA . GLY B 1 398 ? 46.781 16.062 15.938 1 88.19 398 GLY B CA 1
ATOM 6612 C C . GLY B 1 398 ? 48.25 15.836 15.672 1 88.19 398 GLY B C 1
ATOM 6613 O O . GLY B 1 398 ? 49.062 15.867 16.594 1 88.19 398 GLY B O 1
ATOM 6614 N N . CYS B 1 399 ? 48.562 15.602 14.445 1 84.56 399 CYS B N 1
ATOM 6615 C CA . CYS B 1 399 ? 49.969 15.43 14.055 1 84.56 399 CYS B CA 1
ATOM 6616 C C . CYS B 1 399 ? 50.75 16.703 14.289 1 84.56 399 CYS B C 1
ATOM 6618 O O . CYS B 1 399 ? 51.906 16.656 14.75 1 84.56 399 CYS B O 1
ATOM 6620 N N . LEU B 1 400 ? 50.156 17.781 13.992 1 81.62 400 LEU B N 1
ATOM 6621 C CA . LEU B 1 400 ? 50.781 19.062 14.227 1 81.62 400 LEU B CA 1
ATOM 6622 C C . LEU B 1 400 ? 51 19.312 15.711 1 81.62 400 LEU B C 1
ATOM 6624 O O . LEU B 1 400 ? 52.062 19.781 16.125 1 81.62 400 LEU B O 1
ATOM 6628 N N . TRP B 1 401 ? 50.031 18.906 16.484 1 83 401 TRP B N 1
ATOM 6629 C CA . TRP B 1 401 ? 50.156 19.047 17.922 1 83 401 TRP B CA 1
ATOM 6630 C C . TRP B 1 401 ? 51.219 18.125 18.484 1 83 401 TRP B C 1
ATOM 6632 O O . TRP B 1 401 ? 52 18.516 19.344 1 83 401 TRP B O 1
ATOM 6642 N N . ASN B 1 402 ? 51.281 16.891 17.969 1 78.25 402 ASN B N 1
ATOM 6643 C CA . ASN B 1 402 ? 52.312 15.953 18.375 1 78.25 402 ASN B CA 1
ATOM 6644 C C . ASN B 1 402 ? 53.688 16.438 17.969 1 78.25 402 ASN B C 1
ATOM 6646 O O . ASN B 1 402 ? 54.656 16.297 18.719 1 78.25 402 ASN B O 1
ATOM 6650 N N . TYR B 1 403 ? 53.75 17.031 16.844 1 74.19 403 TYR B N 1
ATOM 6651 C CA . TYR B 1 403 ? 55.031 17.562 16.359 1 74.19 403 TYR B CA 1
ATOM 6652 C C . TYR B 1 403 ? 55.469 18.734 17.219 1 74.19 403 TYR B C 1
ATOM 6654 O O . TYR B 1 403 ? 56.656 18.828 17.594 1 74.19 403 TYR B O 1
ATOM 6662 N N . ILE B 1 404 ? 54.625 19.484 17.688 1 74.31 404 ILE B N 1
ATOM 6663 C CA . ILE B 1 404 ? 54.938 20.656 18.5 1 74.31 404 ILE B CA 1
ATOM 6664 C C . ILE B 1 404 ? 55.312 20.219 19.906 1 74.31 404 ILE B C 1
ATOM 6666 O O . ILE B 1 404 ? 56.281 20.719 20.484 1 74.31 404 ILE B O 1
ATOM 6670 N N . PHE B 1 405 ? 54.625 19.234 20.391 1 76.31 405 PHE B N 1
ATOM 6671 C CA . PHE B 1 405 ? 54.906 18.797 21.75 1 76.31 405 PHE B CA 1
ATOM 6672 C C . PHE B 1 405 ? 56.156 17.922 21.812 1 76.31 405 PHE B C 1
ATOM 6674 O O . PHE B 1 405 ? 56.906 17.984 22.781 1 76.31 405 PHE B O 1
ATOM 6681 N N . CYS B 1 406 ? 56.406 17.109 20.812 1 72.62 406 CYS B N 1
ATOM 6682 C CA . CYS B 1 406 ? 57.625 16.312 20.781 1 72.62 406 CYS B CA 1
ATOM 6683 C C . CYS B 1 406 ? 58.844 17.203 20.562 1 72.62 406 CYS B C 1
ATOM 6685 O O . CYS B 1 406 ? 59.906 16.953 21.141 1 72.62 406 CYS B O 1
ATOM 6687 N N . ASP B 1 407 ? 58.719 18.203 19.797 1 71.19 407 ASP B N 1
ATOM 6688 C CA . ASP B 1 407 ? 59.844 19.125 19.578 1 71.19 407 ASP B CA 1
ATOM 6689 C C . ASP B 1 407 ? 60.125 19.938 20.828 1 71.19 407 ASP B C 1
ATOM 6691 O O . ASP B 1 407 ? 61.281 20.188 21.141 1 71.19 407 ASP B O 1
ATOM 6695 N N . LYS B 1 408 ? 59.219 20.172 21.641 1 67.62 408 LYS B N 1
ATOM 6696 C CA . LYS B 1 408 ? 59.438 20.875 22.906 1 67.62 408 LYS B CA 1
ATOM 6697 C C . LYS B 1 408 ? 60.125 19.969 23.922 1 67.62 408 LYS B C 1
ATOM 6699 O O . LYS B 1 408 ? 61 20.406 24.672 1 67.62 408 LYS B O 1
ATOM 6704 N N . CYS B 1 409 ? 59.812 18.75 23.938 1 65.62 409 CYS B N 1
ATOM 6705 C CA . CYS B 1 409 ? 60.438 17.797 24.844 1 65.62 409 CYS B CA 1
ATOM 6706 C C . CYS B 1 409 ? 61.875 17.547 24.453 1 65.62 409 CYS B C 1
ATOM 6708 O O . CYS B 1 409 ? 62.75 17.422 25.312 1 65.62 409 CYS B O 1
ATOM 6710 N N . LYS B 1 410 ? 62.062 17.547 23.219 1 62.84 410 LYS B N 1
ATOM 6711 C CA . LYS B 1 410 ? 63.438 17.375 22.766 1 62.84 410 LYS B CA 1
ATOM 6712 C C . LYS B 1 410 ? 64.312 18.609 23.062 1 62.84 410 LYS B C 1
ATOM 6714 O O . LYS B 1 410 ? 65.438 18.5 23.422 1 62.84 410 LYS B O 1
ATOM 6719 N N . ARG B 1 411 ? 63.719 19.703 23.047 1 65.62 411 ARG B N 1
ATOM 6720 C CA . ARG B 1 411 ? 64.438 20.938 23.344 1 65.62 411 ARG B CA 1
ATOM 6721 C C . ARG B 1 411 ? 64.688 21.109 24.828 1 65.62 411 ARG B C 1
ATOM 6723 O O . ARG B 1 411 ? 65.75 21.562 25.25 1 65.62 411 ARG B O 1
ATOM 6730 N N . GLU B 1 412 ? 63.844 20.656 25.547 1 70.56 412 GLU B N 1
ATOM 6731 C CA . GLU B 1 412 ? 64.062 20.719 27 1 70.56 412 GLU B CA 1
ATOM 6732 C C . GLU B 1 412 ? 65.062 19.703 27.484 1 70.56 412 GLU B C 1
ATOM 6734 O O . GLU B 1 412 ? 65.875 20 28.375 1 70.56 412 GLU B O 1
ATOM 6739 N N . ASN B 1 413 ? 65.25 18.641 26.891 1 68.44 413 ASN B N 1
ATOM 6740 C CA . ASN B 1 413 ? 66.25 17.656 27.234 1 68.44 413 ASN B CA 1
ATOM 6741 C C . ASN B 1 413 ? 67.625 18.109 26.812 1 68.44 413 ASN B C 1
ATOM 6743 O O . ASN B 1 413 ? 68.625 17.844 27.5 1 68.44 413 ASN B O 1
ATOM 6747 N N . LYS B 1 414 ? 67.75 18.797 25.828 1 65 414 LYS B N 1
ATOM 6748 C CA . LYS B 1 414 ? 69 19.344 25.422 1 65 414 LYS B CA 1
ATOM 6749 C C . LYS B 1 414 ? 69.5 20.469 26.359 1 65 414 LYS B C 1
ATOM 6751 O O . LYS B 1 414 ? 70.688 20.609 26.641 1 65 414 LYS B O 1
ATOM 6756 N N . PHE B 1 415 ? 68.562 21.203 26.891 1 65.81 415 PHE B N 1
ATOM 6757 C CA . PHE B 1 415 ? 68.938 22.25 27.844 1 65.81 415 PHE B CA 1
ATOM 6758 C C . PHE B 1 415 ? 69.312 21.656 29.203 1 65.81 415 PHE B C 1
ATOM 6760 O O . PHE B 1 415 ? 70.188 22.156 29.891 1 65.81 415 PHE B O 1
ATOM 6767 N N . GLN B 1 416 ? 68.875 20.578 29.578 1 64.44 416 GLN B N 1
ATOM 6768 C CA . GLN B 1 416 ? 69.188 19.938 30.844 1 64.44 416 GLN B CA 1
ATOM 6769 C C . GLN B 1 416 ? 70.562 19.25 30.75 1 64.44 416 GLN B C 1
ATOM 6771 O O . GLN B 1 416 ? 71.312 19.234 31.719 1 64.44 416 GLN B O 1
ATOM 6776 N N . HIS B 1 417 ? 70.938 18.781 29.656 1 64.81 417 HIS B N 1
ATOM 6777 C CA . HIS B 1 417 ? 72.25 18.188 29.484 1 64.81 417 HIS B CA 1
ATOM 6778 C C . HIS B 1 417 ? 73.312 19.266 29.406 1 64.81 417 HIS B C 1
ATOM 6780 O O . HIS B 1 417 ? 74.5 19.016 29.734 1 64.81 417 HIS B O 1
ATOM 6786 N N . LYS B 1 418 ? 72.875 20.422 29 1 61.16 418 LYS B N 1
ATOM 6787 C CA . LYS B 1 418 ? 73.875 21.484 28.953 1 61.16 418 LYS B CA 1
ATOM 6788 C C . LYS B 1 418 ? 74.062 22.094 30.344 1 61.16 418 LYS B C 1
ATOM 6790 O O . LYS B 1 418 ? 75.125 22.594 30.656 1 61.16 418 LYS B O 1
ATOM 6795 N N . SER B 1 419 ? 73.188 22.125 31.234 1 58.78 419 SER B N 1
ATOM 6796 C CA . SER B 1 419 ? 73.312 22.719 32.562 1 58.78 419 SER B CA 1
ATOM 6797 C C . SER B 1 419 ? 74.125 21.797 33.5 1 58.78 419 SER B C 1
ATOM 6799 O O . SER B 1 419 ? 74.562 22.203 34.594 1 58.78 419 SER B O 1
ATOM 6801 N N . LYS B 1 420 ? 74.188 20.547 33.25 1 59.38 420 LYS B N 1
ATOM 6802 C CA . LYS B 1 420 ? 74.938 19.672 34.125 1 59.38 420 LYS B CA 1
ATOM 6803 C C . LYS B 1 420 ? 76.438 19.719 33.781 1 59.38 420 LYS B C 1
ATOM 6805 O O . LYS B 1 420 ? 77.25 19.219 34.531 1 59.38 420 LYS B O 1
ATOM 6810 N N . THR B 1 421 ? 76.75 20.203 32.594 1 57.62 421 THR B N 1
ATOM 6811 C CA . THR B 1 421 ? 78.125 20.281 32.25 1 57.62 421 THR B CA 1
ATOM 6812 C C . THR B 1 421 ? 78.688 21.641 32.625 1 57.62 421 THR B C 1
ATOM 6814 O O . THR B 1 421 ? 79.938 21.875 32.438 1 57.62 421 THR B O 1
ATOM 6817 N N . LEU B 1 422 ? 77.875 22.578 33.156 1 44 422 LEU B N 1
ATOM 6818 C CA . LEU B 1 422 ? 78.562 23.719 33.781 1 44 422 LEU B CA 1
ATOM 6819 C C . LEU B 1 422 ? 78.688 23.5 35.281 1 44 422 LEU B C 1
ATOM 6821 O O . LEU B 1 422 ? 77.75 23.078 35.938 1 44 422 LEU B O 1
#

Secondary structure (DSSP, 8-state):
-HHHHHHHHHHHH-HHHHHHHHHH--S-EEEETTSHHHHHHHHHHT--EEEEESSSSTTGGGGT----TTTSPPTT----SS--HHHHHHHHHHHHHHHHHHHHHHHHHHHHHHHHS-GGGPPPHHHHTT--S-EEES--TTTSPP--B-TTEEE-TTTT--PPPPPPHHHHHHHHTTGGG-EEEEE--GGGGGS-HHHHHHHHHHHHTTSSSEEEEE--GGGS-TTSPPPTTEEEESS--HHHHHTSTTEEEEEE---HHHHHHHHHHT--EEE---STTHHHHHHHHHHTTSEEE--GGG--HHHHHHHHHHHHTSTTHHHHHHHHHHHHHHHHT-SS-HHHHHHHHHHHHHHHTSSGGGS-GGGGS-HHHHTTHHHHHHHHHHHHHHHHHHHHHHHHHHHHHHHHHHHHHHHHHHHS--/-HHHHHHHHHHHH-HHHHHHHHHH--S-EEEETTSHHHHHHHHHHT--EEEEESSSSTTGGGGT----TTTSPPTT----SS--HHHHHHHHHHHHHHHHHHHHHHHHHHHHHHHHS-GGGPPPHHHHTT--S-EEES--TTTSPP--B-TTEEE-TTTT--PPPPPPHHHHHHHHTTGGG-EEEEE--GGGGGS-HHHHHHHHHHHHTTSSSEEEEE--GGGS-TTSPPPTTEEEESS--HHHHHTSTTEEEEEE---HHHHHHHHHTT--EEE---STTHHHHHHHHHHTTSEEE--GGG--HHHHHHHHHHHHTSTTHHHHHHHHHHHHHHHHT-SS-HHHHHHHHHHHHHHHTSSGGGS-GGGGS-HHHHTTHHHHHHHHHHHHHHHHHHHHHHHHHHHHHHHHHHHHHHHHHHHT--

Sequence (844 aa):
IGHLALQCDKLFMESDLLDSLRHEKFDIALLDAFNPCSFLIAERLGLHFVAVFPGAFFGSQQRGIPSPPSYVPVYRSLLSDHMNFWERLKNCVMFLSSFVEEQQVQARFEYVIQKHFPAESRPLLSELYMKPELWVYNTDFTLEFARPLLPNIVVIGGLLSKPPKPVSQNLEEFIANSEQAGFMVVTLGSMLSSVPVLEVLKEMNSGFSRIPQAVIWRYQRSLWPKDLQLAPNVKLVDWLPQNDLLGHPKCRLLVTHGGINSLMQAVYHSVPVLGIPLFGDQFDNLVRVETKQLGIALKIDELKAHTFANTMKKLMQDKRQKRYKLAAIALSKIHRSQPFPPGQRLIRWVEHVLHSGGGGHLHPYSVYQPLYQQYLIDVILFIAASLIIVTYVIVKKGCLWNYIFCDKCKRENKFQHKSKTLIGHLALQCDKLFMESDLLDSLRHEKFDIALLDAFNPCSFLIAERLGLHFVAVFPGAFFGSQQRGIPSPPSYVPVYRSLLSDHMNFWERLKNCVMFLSSFVEEQQVQARFEYVIQKHFPAESRPLLSELYMKPELWVYNTDFTLEFARPLLPNIVVIGGLLSKPPKPVSQNLEEFIANSEQAGFMVVTLGSMLSSVPVLEVLKEMNSGFSRIPQAVIWRYQRSLWPKDLQLAPNVKLVDWLPQNDLLGHPKCRLLVTHGGINSLMQAVYHSVPVLGIPLFGDQFDNLVRVETKQLGIALKIDELKAHTFANTMKKLMQDKRQKRYKLAAIALSKIHRSQPFPPGQRLIRWVEHVLHSGGGGHLHPYSVYQPLYQQYLIDVILFIAASLIIVTYVIVKKGCLWNYIFCDKCKRENKFQHKSKTL

Foldseek 3Di:
DLVLLVVLLVVLVPVVVLVVVLVVPDQEAEFAQVRLSRLVSCVVSVHAYEYEYAADCAPVVLLVFDADLCQRAHFPLLDHSDDDPVSSVSRVVVVVCVVVVLVVVQVSNVVVQPVRPDPVDRDGSSLSSNRHLAYEYQADVLLDPDDGGFLRYHYAHQQPADAADDDDPVVVVLQVVLPQLGAEEEDADPCCVPDVNQVLVQQVQLLVLLGSHAYEYQDDPVPDDPPDDGRPSYDYDVDDPLLNSLLDPRYAEYEYQQRRNNVSSLLQNLHAYEHEHDDGNRSSNVSSSVVLLLADYDYSVRRGSVVSNVRSCCCGPDPNVCVNSVSSVVSNVVSVVPPDHSVVRVVVSVVVQSVVVGNVVRRDCLSVDDPCVNVVVVVVVVVVVVVVVVVVVVVVVVVVVVVVVVVVVVVVVVVVVVVVVD/DLVLLVVLLVVLVPVVVLVVVLVVPDQEAEFAQVRLSRLVSCVVSVHAYEYEYAADCAPVVLLVFDADLCQRAHFPLLDHSDDDDVSSVSRVVVVVCVVVVLVVVQVSNVVVQPVRPDPVDRDGSSLSSNRHLAYEYQADVLLDPDDGGFLRYHYAHQQPADAADDDDPVVVVLQVVLPQLGAEEEDADPCCVPDVNQVLCQQVQLLVLLGSHAYEYQDDPVPDDPPDDGRPSYDYDVDDPLLNSLLDPRYAEYEYQQRRNNVSSLLQNLHAYEHEHDDGRRSSNVSSSVVLLLADYDYSVRRGSVVSNVRSCCCGPDPNVCVNSVSSVVSNVVSVVPPDHSVVRVVVSVVVQSVVVGNVVRRDCLSVDDPCVNVVVVVVVVVVVVVVVVVVVVVVVVVVVVVVVVVVVVVVVVVVVVVVVD